Protein AF-A0A956ASU7-F1 (afdb_monomer)

Radius of gyration: 31.37 Å; Cα contacts (8 Å, |Δi|>4): 1327; chains: 1; bounding box: 75×80×74 Å

Solvent-accessible surface area (backbone atoms only — not comparable to full-atom values): 49229 Å² total; per-residue (Å²): 143,85,76,85,70,79,78,50,73,55,35,56,54,28,46,54,52,48,51,56,38,47,53,42,29,50,47,45,50,49,47,43,54,48,40,34,52,47,51,57,44,49,53,45,45,73,74,61,65,43,41,71,58,45,19,73,44,70,32,64,68,49,16,50,52,42,47,53,47,47,55,59,31,40,76,57,51,60,36,68,63,49,51,59,51,39,76,37,56,95,50,45,30,47,48,68,52,41,50,32,38,44,57,64,58,51,50,28,46,38,70,60,69,70,61,86,48,70,65,60,53,49,8,38,46,53,61,48,50,49,10,23,42,44,13,30,33,53,61,53,33,53,38,53,45,45,56,51,51,56,50,31,55,24,26,40,15,12,40,47,56,76,65,48,87,69,52,70,55,73,77,93,56,71,44,6,59,57,48,38,53,52,48,43,56,48,17,57,76,73,36,64,66,59,48,34,68,71,36,43,47,54,7,35,50,54,16,51,29,45,26,66,72,66,73,41,91,37,73,30,39,52,44,27,48,50,57,45,47,43,28,44,41,35,22,62,50,35,50,69,70,24,45,32,32,68,50,41,53,30,26,62,46,13,63,68,36,78,62,53,80,40,71,56,85,75,76,78,78,64,86,89,69,52,51,38,29,75,48,30,73,74,57,35,26,78,89,76,54,61,26,64,52,77,43,33,68,66,54,58,31,24,51,48,33,90,82,44,47,41,48,66,93,72,76,74,65,69,60,57,61,48,77,72,41,68,42,85,53,94,69,86,69,86,85,85,82,84,89,72,67,85,89,80,74,82,80,70,64,76,71,45,34,28,29,41,75,64,89,54,38,36,40,37,38,39,33,30,50,72,79,77,57,49,55,92,76,46,97,66,65,46,45,31,38,39,37,30,38,39,33,31,70,79,76,73,42,74,59,65,59,62,40,42,38,36,37,25,49,91,83,45,78,77,49,74,53,75,39,74,46,49,74,52,97,66,26,38,72,49,78,46,76,51,94,70,60,46,66,32,33,45,32,38,37,48,78,46,101,91,44,66,47,78,45,70,36,63,49,76,46,88,74,76,92,73,80,59,59,69,56,54,52,62,66,42,46,62,55,54,49,47,50,52,26,22,56,49,11,69,35,75,67,12,51,52,52,50,55,56,56,56,63,59,43,71,79,70,66,93,81,81,74,87,82,78,81,88,86,89,88,81,90,84,89,86,88,90,85,90,84,85,90,82,66,75,77,62,68,73,54,68,52,44,40,72,58,13,45,74,51,86,73,66,78,46,49,52,64,66,57,52,52,51,48,51,52,48,52,53,51,50,50,51,51,46,44,70,75,48,63,80,53,87,69,74,84,64,68,47,58,54,50,79,41,64,67,54,35,56,47,54,51,37,78,58,55,44,51,52,51,5,51,54,33,36,52,50,50,51,51,38,36,49,41,12,65,75,40,56,68,89,78,41,64,35,28,50,48,48,64,58,48,45,52,60,46,46,61,58,47,18,37,63,58,8,28,49,58,60,33,33,28,33,49,56,31,51,29,46,41,68,46,48,76,50,94,84,60,96,64,80,58,70,40,71,59,36,76,79,57,77,89,60,75,37,48,57,52,11,47,54,48,41,53,53,48,51,44,42,38,71,64,67,44,27,64,67,40,20,45,49,40,22,50,51,53,50,50,51,42,49,50,28,40,51,23,33,34,49,21,50,63,39,41,29,64,60,22,37,33,36,70,48,52,54,33,8,60,41,12,27,39,12,29,43,48,80,46,49,65,45,61,71,68,43,67,74,46,86,79,48,26,27,32,71,23,53,100,70,16,51,40,29,61,59,67,55,43,67,71,72,64,82,64,41,45,74,51,39,74,64,42,31,41,65,35,17,34,89,79,68,44,59,27,43,27,43,39,51,66,36,61,45,63,82,67,58,88,75,72,57,67,52,61,54,49,46,53,52,52,52,50,51,53,52,51,48,56,56,46,65,43,13,45,65,36,53,39,40,40,85,95,51,81,15,54,54,57,49,48,32,68,74,69,73,48,58,69,59,56,55,52,50,54,62,72,73,104

Foldseek 3Di:
DDDPPPQDPLLVVLVVLLVLLVVLLVVLVVLLLVLLVLVVLLVCCVQPVALVVLCQQQHPVRSVVSVVQCVLLPVAPHSNVSSVQSNDRLQQHQFQQQGAHQLLQLLLVCLQPVDDDPSSVSNNVVLLVVLLAANQLCCRRNQNLNVLLVLLLLLLLLCVLVVNDFAAAADPAQCLQVLSVVLSVVCNPVNSCVCLLQVLSNLCSVQSSCCSNVVDRDPSNLSSVVVSVCCNGHHPLRCLQRHHNSSVSSLVSNLNYPFAKDFAPPDQDDDPDQQLLLQDSNSADPNVVSCPPRPSRNSSSQSSRPVNRIDGPDRCVVVSVRSSHDHDDDDDDDDDDDDDDSPPDDADDFPFWFWDDAFQKIKIKTKGQPPSGPLVPDPQLQKMKIKMWMAGLVVRGTDFAKKKKFKAAPRHTPDIDIDGGDPPDGINMDIDGDDAWHKMKIWMFCQDPVGTDIDITIDTGDSDPDDPVVVVCVVCVVVVSSVVSSVSSPDPVSSVSVVVVVVVNVVPHDDDNPPDDDDDDDDDDDDDDDDDDPDPVVVVLQAAFNRTGRDPDPAQQAVVNLVVVVVCVVVVVVCCCVVPLPDDFDPDKAFPVVPVSVLVLLLDPCNLQVLLVVQLVVLVVLLCCLAVPDLSSGCNLCCVVVNCVVVLLVCCLAANLLCLSNPNLVNLLCCQQCVDVPDDDGGLAPADADDPVQQFQVLQLVVVLVVLLCVQLVVCSRRSNSSSVVSVVSSVQQNCCSHYHPARSCLQGHHNSNQVSLVSRLQYQKDKAFQDLVVQVPDPPQCCQCPDPFFHHQRNRDGNNPDQGRNRHNSNSRSCRRPPVNGMGTIGHHGNNSVSPCPDDDPRSVVSVVSVVLSVSVVSVCSHCQQGPRGPSDDHPQNCCCNVVVDDSSVSSVVVSVD

pLDDT: mean 73.45, std 16.89, range [23.08, 94.31]

Nearest PDB structures (foldseek):
  3km9-assembly2_B  TM=4.597E-01  e=2.325E-01  Homo sapiens
  3hs0-assembly1_F  TM=4.951E-01  e=5.277E-01  Naja kaouthia
  3hrz-assembly1_A  TM=4.924E-01  e=6.547E-01  Naja kaouthia
  3frp-assembly1_A  TM=4.853E-01  e=6.547E-01  Naja kaouthia
  4a5w-assembly1_A  TM=5.123E-01  e=1.925E+00  Homo sapiens

Secondary structure (DSSP, 8-state):
--------HHHHHHHHHHHHHHHHHHHHHHHHHHHHHHHHHHHHHHHT-SHHHHHHHH-HHHHHHHHHHHHHHHTTS-HHHHHHHT-S-TTEEEETTEEEE-HHHHHHHHHHH----HHHHHHHHHHHHHHHHHSS-HHHHT-HHHHHHHHHHHHHHHHHHTT--------SS-THHHHHHHHHHHHHHH-TTHHHHH-HHHHHHHHHHHHHHHSS--HHHHHHHHHHHHHHHT-TTHIIIII-HHHHHHHHHGGG-SS--EE-SSSPPPTT--HHHHH-TT---SSSSTTTTT-----TTTTT-TT--EE-----HHHHHHTT-----------------TTTS--S--SEEEEEEETTEEEEEEEEE-TTS-TTT-SSTTEEEEEEEEEETTTTEE--S-EEEEEEETTEEEEEEEESS-SBTTBEEEEEE-SSSEEEEEEEEEEETTEEEEEEEEEEE-------HHHHHHHHHHHHHHHHHHHHHHSHHHHHHHHHHHHHHTTS-TTSSTTS-------------------GGGSSSSSB-TT--B--------HHHHHHHHHHHHHHHHHHHHHHTTSPPP---EEGGGSHHHHHHHHSTHHHHHHHHHHHHHHHHHHHHHHHS-STT-HHHIIIIIIIHHHHHHHHHHH-THHHHH-HHHHHHHHHHH--TT-----S---BPPPGGGSSSHHHHHHHHHHHHHHHHS-TTT-HHHHHHHHHHHHHHHHHHHHHBSSSHIIIII-HHHHHHHHHGGG-SEEEEESSHHHHHT-SS-HHHH--SSSPPPTT---TTT--SSSS-----HHHHH-TT--EEEEE--TTTTGGG-SS--HHHHHHHHHHHHHHHHHHHHTSTTT---STT---HHHHHHHHH---HHHHHHHHHH-

Sequence (899 aa):
MSGIARRGPRVIRGRVQQVLRRLCQLGVLAFIVWSALTVFWRNYKVAHNHPRLVGLMEGDVWATLYSANEWLLGLTGDSYRASLDTLGLPWAASLFGIGTADPILVLSHLLRTQEATPGLLLALLVPLGLAAGFGKVFCSHLCPMRLAFEFGQWVRGGLLYLGIPVFYLRAPARLGGYVLLGGLIAAAFAGSAIWLFVLPYAGLAAGIFLAITGGAATALLVSAFLLWSVDVLLAPGQFCHAVCPTGWLLEQVGRLKRWRLRKAETPACPTGCVACIRACPYRLSPKDLTHLPACDNCGRCVPACPDGKLARRFALLPLLLIACLPAPAEAHHNKGLPHYGYFENYPQVPTEENVMVDGRWEFGATLFNFQGLDRRTADTPNDVKIYTYVYDLKAEKHYDGPLTFEVRLGGDVITRFERAAPDEEKIYVSRETLPEGGDYELWVFVPTEQGPKPMAVAFSIELADEINWTLITLLAAPVVLLFGLALLGRTKRGRARVAKMRAAAEKAAPALLLALFAAPTRALAQPRLGADCTNPDSLAAELFDAQGRATMIMDGMPPLMFVAGMVAIIVLSFVVIERFGARPVPTWRRNLIKNRKLYVFLRGRWFPAVPQLLMVVALGALVYVGLAGSRVRNVTPVAVWTIWWAGLIVVVAAVGPLFCTVCPWDGLANLMSRLRAFVRVEPISLGLRVPERFRTVYPAIALFALLSWAELGLDTTIDPRQTAYLGLGMAALALCGAFLFDAKAFCTHACPVGRISGLYSNFSPFELRPRNPRACTSCVTEDCLHGNERGYPCPTGISLKTVTDSTQCTLCTECIKSCPRYNVAFNLRPFGADLHKLDKAPLDHAWLAVVLLALTLFHGLSMTTAWENPVPGQQSLLKWMTVTLGTPHVFNFTVAMIA

Structure (mmCIF, N/CA/C/O backbone):
data_AF-A0A956ASU7-F1
#
_entry.id   AF-A0A956ASU7-F1
#
loop_
_atom_site.group_PDB
_atom_site.id
_atom_site.type_symbol
_atom_site.label_atom_id
_atom_site.label_alt_id
_atom_site.label_comp_id
_atom_site.label_asym_id
_atom_site.label_entity_id
_atom_site.label_seq_id
_atom_site.pdbx_PDB_ins_code
_atom_site.Cartn_x
_atom_site.Cartn_y
_atom_site.Cartn_z
_atom_site.occupancy
_atom_site.B_iso_or_equiv
_atom_site.auth_seq_id
_atom_site.auth_comp_id
_atom_site.auth_asym_id
_atom_site.auth_atom_id
_atom_site.pdbx_PDB_model_num
ATOM 1 N N . MET A 1 1 ? -39.325 38.096 17.919 1.00 42.78 1 MET A N 1
ATOM 2 C CA . MET A 1 1 ? -38.346 38.745 17.020 1.00 42.78 1 MET A CA 1
ATOM 3 C C . MET A 1 1 ? -37.317 39.478 17.868 1.00 42.78 1 MET A C 1
ATOM 5 O O . MET A 1 1 ? -37.717 40.402 18.551 1.00 42.78 1 MET A O 1
ATOM 9 N N . SER A 1 2 ? -36.047 39.058 17.865 1.00 34.31 2 SER A N 1
ATOM 10 C CA . SER A 1 2 ? -34.840 39.875 18.135 1.00 34.31 2 SER A CA 1
ATOM 11 C C . SER A 1 2 ? -33.650 38.936 18.373 1.00 34.31 2 SER A C 1
ATOM 13 O O . SER A 1 2 ? -33.788 37.891 18.999 1.00 34.31 2 SER A O 1
ATOM 15 N N . GLY A 1 3 ? -32.484 39.268 17.813 1.00 30.28 3 GLY A N 1
ATOM 16 C CA . GLY A 1 3 ? -31.254 38.490 17.997 1.00 30.28 3 GLY A CA 1
ATOM 17 C C . GLY A 1 3 ? -30.626 37.918 16.725 1.00 30.28 3 GLY A C 1
ATOM 18 O O . GLY A 1 3 ? -29.919 36.914 16.797 1.00 30.28 3 GLY A O 1
ATOM 19 N N . ILE A 1 4 ? -30.806 38.550 15.557 1.00 39.06 4 ILE A N 1
ATOM 20 C CA . ILE A 1 4 ? -29.794 38.445 14.495 1.00 39.06 4 ILE A CA 1
ATOM 21 C C . ILE A 1 4 ? -28.534 39.099 15.068 1.00 39.06 4 ILE A C 1
ATOM 23 O O . ILE A 1 4 ? -28.356 40.313 15.007 1.00 39.06 4 ILE A O 1
ATOM 27 N N . ALA A 1 5 ? -27.697 38.288 15.718 1.00 41.19 5 ALA A N 1
ATOM 28 C CA . ALA A 1 5 ? -26.404 38.698 16.231 1.00 41.19 5 ALA A CA 1
ATOM 29 C C . ALA A 1 5 ? -25.620 39.337 15.078 1.00 41.19 5 ALA A C 1
ATOM 31 O O . ALA A 1 5 ? -25.204 38.641 14.144 1.00 41.19 5 ALA A O 1
ATOM 32 N N . ARG A 1 6 ? -25.449 40.666 15.125 1.00 43.03 6 ARG A N 1
ATOM 33 C CA . ARG A 1 6 ? -24.539 41.404 14.245 1.00 43.03 6 ARG A CA 1
ATOM 34 C C . ARG A 1 6 ? -23.189 40.689 14.325 1.00 43.03 6 ARG A C 1
ATOM 36 O O . ARG A 1 6 ? -22.533 40.705 15.364 1.00 43.03 6 ARG A O 1
ATOM 43 N N . ARG A 1 7 ? -22.803 39.970 13.265 1.00 51.06 7 ARG A N 1
ATOM 44 C CA . ARG A 1 7 ? -21.528 39.241 13.226 1.00 51.06 7 ARG A CA 1
ATOM 45 C C . ARG A 1 7 ? -20.417 40.285 13.288 1.00 51.06 7 ARG A C 1
ATOM 47 O O . ARG A 1 7 ? -20.172 40.960 12.297 1.00 51.06 7 ARG A O 1
ATOM 54 N N . GLY A 1 8 ? -19.777 40.436 14.446 1.00 59.06 8 GLY A N 1
ATOM 55 C CA . GLY A 1 8 ? -18.731 41.440 14.630 1.00 59.06 8 GLY A CA 1
ATOM 56 C C . GLY A 1 8 ? -17.572 41.290 13.623 1.00 59.06 8 GLY A C 1
ATOM 57 O O . GLY A 1 8 ? -17.324 40.183 13.125 1.00 59.06 8 GLY A O 1
ATOM 58 N N . PRO A 1 9 ? -16.804 42.364 13.357 1.00 61.28 9 PRO A N 1
ATOM 59 C CA . PRO A 1 9 ? -15.743 42.406 12.337 1.00 61.28 9 PRO A CA 1
ATOM 60 C C . PRO A 1 9 ? -14.671 41.311 12.499 1.00 61.28 9 PRO A C 1
ATOM 62 O O . PRO A 1 9 ? -14.095 40.835 11.519 1.00 61.28 9 PRO A O 1
ATOM 65 N N . ARG A 1 10 ? -14.448 40.817 13.726 1.00 64.31 10 ARG A N 1
ATOM 66 C CA . ARG A 1 10 ? -13.522 39.704 14.016 1.00 64.31 10 ARG A CA 1
ATOM 67 C C . ARG A 1 10 ? -13.975 38.357 13.433 1.00 64.31 10 ARG A C 1
ATOM 69 O O . ARG A 1 10 ? -13.130 37.568 13.014 1.00 64.31 10 ARG A O 1
ATOM 76 N N . VAL A 1 11 ? -15.283 38.095 13.353 1.00 61.62 11 VAL A N 1
ATOM 77 C CA . VAL A 1 11 ? -15.838 36.851 12.780 1.00 61.62 11 VAL A CA 1
ATOM 78 C C . VAL A 1 11 ? -15.689 36.844 11.257 1.00 61.62 11 VAL A C 1
ATOM 80 O O . VAL A 1 11 ? -15.334 35.816 10.678 1.00 61.62 11 VAL A O 1
ATOM 83 N N . ILE A 1 12 ? -15.907 37.997 10.616 1.00 61.59 12 ILE A N 1
ATOM 84 C CA . ILE A 1 12 ? -15.725 38.188 9.169 1.00 61.59 12 ILE A CA 1
ATOM 85 C C . ILE A 1 12 ? -14.244 38.019 8.807 1.00 61.59 12 ILE A C 1
ATOM 87 O O . ILE A 1 12 ? -13.911 37.178 7.971 1.00 61.59 12 ILE A O 1
ATOM 91 N N . ARG A 1 13 ? -13.342 38.697 9.534 1.00 70.56 13 ARG A N 1
ATOM 92 C CA . ARG A 1 13 ? -11.885 38.550 9.373 1.00 70.56 13 ARG A CA 1
ATOM 93 C C . ARG A 1 13 ? -11.422 37.101 9.566 1.00 70.56 13 ARG A C 1
ATOM 95 O O . ARG A 1 13 ? -10.587 36.615 8.809 1.00 70.56 13 ARG A O 1
ATOM 102 N N . GLY A 1 14 ? -12.007 36.378 10.524 1.00 73.06 14 GLY A N 1
ATOM 103 C CA . GLY A 1 14 ? -11.725 34.958 10.753 1.00 73.06 14 GLY A CA 1
ATOM 104 C C . GLY A 1 14 ? -12.143 34.042 9.596 1.00 73.06 14 GLY A C 1
ATOM 105 O O . GLY A 1 14 ? -11.445 33.070 9.314 1.00 73.06 14 GLY A O 1
ATOM 106 N N . ARG A 1 15 ? -13.249 34.338 8.898 1.00 78.50 15 ARG A N 1
ATOM 107 C CA . ARG A 1 15 ? -13.678 33.573 7.712 1.00 78.50 15 ARG A CA 1
ATOM 108 C C . ARG A 1 15 ? -12.779 33.829 6.510 1.00 78.50 15 ARG A C 1
ATOM 110 O O . ARG A 1 15 ? -12.351 32.862 5.890 1.00 78.50 15 ARG A O 1
ATOM 117 N N . VAL A 1 16 ? -12.439 35.090 6.242 1.00 80.50 16 VAL A N 1
ATOM 118 C CA . VAL A 1 16 ? -11.491 35.460 5.175 1.00 80.50 16 VAL A CA 1
ATOM 119 C C . VAL A 1 16 ? -10.151 34.752 5.384 1.00 80.50 16 VAL A C 1
ATOM 121 O O . VAL A 1 16 ? -9.622 34.137 4.466 1.00 80.50 16 VAL A O 1
ATOM 124 N N . GLN A 1 17 ? -9.652 34.709 6.623 1.00 78.94 17 GLN A N 1
ATOM 125 C CA . GLN A 1 17 ? -8.433 33.965 6.957 1.00 78.94 17 GLN A CA 1
ATOM 126 C C . GLN A 1 17 ? -8.538 32.456 6.686 1.00 78.94 17 GLN A C 1
ATOM 128 O O . GLN A 1 17 ? -7.544 31.841 6.309 1.00 78.94 17 GLN A O 1
ATOM 133 N N . GLN A 1 18 ? -9.712 31.839 6.870 1.00 84.69 18 GLN A N 1
ATOM 134 C CA . GLN A 1 18 ? -9.896 30.434 6.495 1.00 84.69 18 GLN A CA 1
ATOM 135 C C . GLN A 1 18 ? -9.900 30.243 4.978 1.00 84.69 18 GLN A C 1
ATOM 137 O O . GLN A 1 18 ? -9.353 29.246 4.520 1.00 84.69 18 GLN A O 1
ATOM 142 N N . VAL A 1 19 ? -10.472 31.174 4.210 1.00 84.56 19 VAL A N 1
ATOM 143 C CA . VAL A 1 19 ? -10.431 31.130 2.739 1.00 84.56 19 VAL A CA 1
ATOM 144 C C . VAL A 1 19 ? -8.991 31.255 2.247 1.00 84.56 19 VAL A C 1
ATOM 146 O O . VAL A 1 19 ? -8.529 30.375 1.532 1.00 84.56 19 VAL A O 1
ATOM 149 N N . LEU A 1 20 ? -8.239 32.250 2.725 1.00 81.75 20 LEU A N 1
ATOM 150 C CA . LEU A 1 20 ? -6.822 32.424 2.378 1.00 81.75 20 LEU A CA 1
ATOM 151 C C . LEU A 1 20 ? -5.981 31.191 2.727 1.00 81.75 20 LEU A C 1
ATOM 153 O O . LEU A 1 20 ? -5.165 30.740 1.932 1.00 81.75 20 LEU A O 1
ATOM 157 N N . ARG A 1 21 ? -6.221 30.588 3.897 1.00 85.44 21 ARG A N 1
ATOM 158 C CA . ARG A 1 21 ? -5.580 29.325 4.280 1.00 85.44 21 ARG A CA 1
ATOM 159 C C . ARG A 1 21 ? -5.888 28.200 3.286 1.00 85.44 21 ARG A C 1
ATOM 161 O O . ARG A 1 21 ? -5.003 27.406 2.996 1.00 85.44 21 ARG A O 1
ATOM 168 N N . ARG A 1 22 ? -7.128 28.097 2.800 1.00 85.81 22 ARG A N 1
ATOM 169 C CA . ARG A 1 22 ? -7.518 27.082 1.810 1.00 85.81 22 ARG A CA 1
ATOM 170 C C . ARG A 1 22 ? -6.863 27.318 0.462 1.00 85.81 22 ARG A C 1
ATOM 172 O O . ARG A 1 22 ? -6.352 26.361 -0.100 1.00 85.81 22 ARG A O 1
ATOM 179 N N . LEU A 1 23 ? -6.851 28.563 -0.003 1.00 84.62 23 LEU A N 1
ATOM 180 C CA . LEU A 1 23 ? -6.166 28.944 -1.235 1.00 84.62 23 LEU A CA 1
ATOM 181 C C . LEU A 1 23 ? -4.676 28.597 -1.156 1.00 84.62 23 LEU A C 1
ATOM 183 O O . LEU A 1 23 ? -4.155 28.015 -2.091 1.00 84.62 23 LEU A O 1
ATOM 187 N N . CYS A 1 24 ? -4.031 28.825 -0.008 1.00 82.88 24 CYS A N 1
ATOM 188 C CA . CYS A 1 24 ? -2.645 28.411 0.224 1.00 82.88 24 CYS A CA 1
ATOM 189 C C . CYS A 1 24 ? -2.450 26.891 0.091 1.00 82.88 24 CYS A C 1
ATOM 191 O O . CYS A 1 24 ? -1.584 26.445 -0.649 1.00 82.88 24 CYS A O 1
ATOM 193 N N . GLN A 1 25 ? -3.291 26.088 0.752 1.00 85.06 25 GLN A N 1
ATOM 194 C CA . GLN A 1 25 ? -3.197 24.624 0.674 1.00 85.06 25 GLN A CA 1
ATOM 195 C C . GLN A 1 25 ? -3.436 24.089 -0.746 1.00 85.06 25 GLN A C 1
ATOM 197 O O . GLN A 1 25 ? -2.785 23.132 -1.152 1.00 85.06 25 GLN A O 1
ATOM 202 N N . LEU A 1 26 ? -4.385 24.684 -1.475 1.00 86.00 26 LEU A N 1
ATOM 203 C CA . LEU A 1 26 ? -4.662 24.332 -2.868 1.00 86.00 26 LEU A CA 1
ATOM 204 C C . LEU A 1 26 ? -3.528 24.778 -3.791 1.00 86.00 26 LEU A C 1
ATOM 206 O O . LEU A 1 26 ? -3.154 24.017 -4.671 1.00 86.00 26 LEU A O 1
ATOM 210 N N . GLY A 1 27 ? -2.943 25.951 -3.543 1.00 84.25 27 GLY A N 1
ATOM 211 C CA . GLY A 1 27 ? -1.771 26.447 -4.258 1.00 84.25 27 GLY A CA 1
ATOM 212 C C . GLY A 1 27 ? -0.559 25.533 -4.094 1.00 84.25 27 GLY A C 1
ATOM 213 O O . GLY A 1 27 ? 0.079 25.212 -5.083 1.00 84.25 27 GLY A O 1
ATOM 214 N N . VAL A 1 28 ? -0.288 25.020 -2.885 1.00 83.19 28 VAL A N 1
ATOM 215 C CA . VAL A 1 28 ? 0.797 24.037 -2.685 1.00 83.19 28 VAL A CA 1
ATOM 216 C C . VAL A 1 28 ? 0.532 22.737 -3.444 1.00 83.19 28 VAL A C 1
ATOM 218 O O . VAL A 1 28 ? 1.451 22.181 -4.035 1.00 83.19 28 VAL A O 1
ATOM 221 N N . LEU A 1 29 ? -0.709 22.241 -3.449 1.00 84.25 29 LEU A N 1
ATOM 222 C CA . LEU A 1 29 ? -1.049 21.047 -4.225 1.00 84.25 29 LEU A CA 1
ATOM 223 C C . LEU A 1 29 ? -0.899 21.293 -5.733 1.00 84.25 29 LEU A C 1
ATOM 225 O O . LEU A 1 29 ? -0.358 20.443 -6.429 1.00 84.25 29 LEU A O 1
ATOM 229 N N . ALA A 1 30 ? -1.336 22.458 -6.216 1.00 84.38 30 ALA A N 1
ATOM 230 C CA . ALA A 1 30 ? -1.159 22.866 -7.604 1.00 84.38 30 ALA A CA 1
ATOM 231 C C . ALA A 1 30 ? 0.326 22.987 -7.967 1.00 84.38 30 ALA A C 1
ATOM 233 O O . ALA A 1 30 ? 0.709 22.516 -9.026 1.00 84.38 30 ALA A O 1
ATOM 234 N N . PHE A 1 31 ? 1.161 23.523 -7.073 1.00 80.56 31 PHE A N 1
ATOM 235 C CA . PHE A 1 31 ? 2.611 23.586 -7.258 1.00 80.56 31 PHE A CA 1
ATOM 236 C C . PHE A 1 31 ? 3.243 22.193 -7.362 1.00 80.56 31 PHE A C 1
ATOM 238 O O . PHE A 1 31 ? 4.059 21.987 -8.243 1.00 80.56 31 PHE A O 1
ATOM 245 N N . ILE A 1 32 ? 2.846 21.227 -6.518 1.00 79.81 32 ILE A N 1
ATOM 246 C CA . ILE A 1 32 ? 3.340 19.834 -6.600 1.00 79.81 32 ILE A CA 1
ATOM 247 C C . ILE A 1 32 ? 3.023 19.213 -7.965 1.00 79.81 32 ILE A C 1
ATOM 249 O O . ILE A 1 32 ? 3.853 18.523 -8.545 1.00 79.81 32 ILE A O 1
ATOM 253 N N . VAL A 1 33 ? 1.802 19.427 -8.458 1.00 83.31 33 VAL A N 1
ATOM 254 C CA . VAL A 1 33 ? 1.379 18.910 -9.766 1.00 83.31 33 VAL A CA 1
ATOM 255 C C . VAL A 1 33 ? 2.121 19.637 -10.884 1.00 83.31 33 VAL A C 1
ATOM 257 O O . VAL A 1 33 ? 2.637 19.001 -11.794 1.00 83.31 33 VAL A O 1
ATOM 260 N N . TRP A 1 34 ? 2.209 20.962 -10.797 1.00 83.25 34 TRP A N 1
ATOM 261 C CA . TRP A 1 34 ? 2.906 21.795 -11.766 1.00 83.25 34 TRP A CA 1
ATOM 262 C C . TRP A 1 34 ? 4.396 21.452 -11.860 1.00 83.25 34 TRP A C 1
ATOM 264 O O . TRP A 1 34 ? 4.884 21.274 -12.967 1.00 83.25 34 TRP A O 1
ATOM 274 N N . SER A 1 35 ? 5.105 21.265 -10.742 1.00 76.12 35 SER A N 1
ATOM 275 C CA . SER A 1 35 ? 6.530 20.910 -10.762 1.00 76.12 35 SER A CA 1
ATOM 276 C C . SER A 1 35 ? 6.786 19.542 -11.399 1.00 76.12 35 SER A C 1
ATOM 278 O O . SER A 1 35 ? 7.772 19.378 -12.114 1.00 76.12 35 SER A O 1
ATOM 280 N N . ALA A 1 36 ? 5.872 18.583 -11.220 1.00 76.62 36 ALA A N 1
ATOM 281 C CA . ALA A 1 36 ? 5.915 17.309 -11.936 1.00 76.62 36 ALA A CA 1
ATOM 282 C C . ALA A 1 36 ? 5.682 17.492 -13.446 1.00 76.62 36 ALA A C 1
ATOM 284 O O . ALA A 1 36 ? 6.406 16.920 -14.256 1.00 76.62 36 ALA A O 1
ATOM 285 N N . LEU A 1 37 ? 4.723 18.337 -13.840 1.00 77.56 37 LEU A N 1
ATOM 286 C CA . LEU A 1 37 ? 4.455 18.647 -15.250 1.00 77.56 37 LEU A CA 1
ATOM 287 C C . LEU A 1 37 ? 5.602 19.415 -15.926 1.00 77.56 37 LEU A C 1
ATOM 289 O O . LEU A 1 37 ? 5.854 19.228 -17.115 1.00 77.56 37 LEU A O 1
ATOM 293 N N . THR A 1 38 ? 6.340 20.233 -15.174 1.00 76.50 38 THR A N 1
ATOM 294 C CA . THR A 1 38 ? 7.520 20.955 -15.669 1.00 76.50 38 THR A CA 1
ATOM 295 C C . THR A 1 38 ? 8.628 20.008 -16.136 1.00 76.50 38 THR A C 1
ATOM 297 O O . THR A 1 38 ? 9.420 20.393 -16.991 1.00 76.50 38 THR A O 1
ATOM 300 N N . VAL A 1 39 ? 8.663 18.755 -15.664 1.00 72.44 39 VAL A N 1
ATOM 301 C CA . VAL A 1 39 ? 9.579 17.731 -16.196 1.00 72.44 39 VAL A CA 1
ATOM 302 C C . VAL A 1 39 ? 9.290 17.453 -17.671 1.00 72.44 39 VAL A C 1
ATOM 304 O O . VAL A 1 39 ? 10.213 17.496 -18.480 1.00 72.44 39 VAL A O 1
ATOM 307 N N . PHE A 1 40 ? 8.021 17.260 -18.043 1.00 71.88 40 PHE A N 1
ATOM 308 C CA . PHE A 1 40 ? 7.629 17.070 -19.444 1.00 71.88 40 PHE A CA 1
ATOM 309 C C . PHE A 1 40 ? 7.945 18.303 -20.285 1.00 71.88 40 PHE A C 1
ATOM 311 O O . PHE A 1 40 ? 8.525 18.187 -21.360 1.00 71.88 40 PHE A O 1
ATOM 318 N N . TRP A 1 41 ? 7.642 19.498 -19.766 1.00 82.75 41 TRP A N 1
ATOM 319 C CA . TRP A 1 41 ? 8.031 20.736 -20.438 1.00 82.75 41 TRP A CA 1
ATOM 320 C C . TRP A 1 41 ? 9.543 20.818 -20.654 1.00 82.75 41 TRP A C 1
ATOM 322 O O . TRP A 1 41 ? 9.955 21.185 -21.744 1.00 82.75 41 TRP A O 1
ATOM 332 N N . ARG A 1 42 ? 10.374 20.459 -19.665 1.00 75.94 42 ARG A N 1
ATOM 333 C CA . ARG A 1 42 ? 11.838 20.507 -19.789 1.00 75.94 42 ARG A CA 1
ATOM 334 C C . ARG A 1 42 ? 12.326 19.531 -20.850 1.00 75.94 42 ARG A C 1
ATOM 336 O O . ARG A 1 42 ? 13.170 19.909 -21.655 1.00 75.94 42 ARG A O 1
ATOM 343 N N . ASN A 1 43 ? 11.758 18.329 -20.889 1.00 70.44 43 ASN A N 1
ATOM 344 C CA . ASN A 1 43 ? 12.055 17.358 -21.937 1.00 70.44 43 ASN A CA 1
ATOM 345 C C . ASN A 1 43 ? 11.731 17.952 -23.317 1.00 70.44 43 ASN A C 1
ATOM 347 O O . ASN A 1 43 ? 12.595 17.967 -24.185 1.00 70.44 43 ASN A O 1
ATOM 351 N N . TYR A 1 44 ? 10.556 18.568 -23.490 1.00 71.56 44 TYR A N 1
ATOM 352 C CA . TYR A 1 44 ? 10.195 19.245 -24.741 1.00 71.56 44 TYR A CA 1
ATOM 353 C C . TYR A 1 44 ? 11.014 20.509 -25.034 1.00 71.56 44 TYR A C 1
ATOM 355 O O . TYR A 1 44 ? 11.263 20.831 -26.196 1.00 71.56 44 TYR A O 1
ATOM 363 N N . LYS A 1 45 ? 11.443 21.239 -24.002 1.00 75.75 45 LYS A N 1
ATOM 364 C CA . LYS A 1 45 ? 12.265 22.448 -24.117 1.00 75.75 45 LYS A CA 1
ATOM 365 C C . LYS A 1 45 ? 13.645 22.100 -24.647 1.00 75.75 45 LYS A C 1
ATOM 367 O O . LYS A 1 45 ? 14.144 22.801 -25.517 1.00 75.75 45 LYS A O 1
ATOM 372 N N . VAL A 1 46 ? 14.227 21.020 -24.131 1.00 65.88 46 VAL A N 1
ATOM 373 C CA . VAL A 1 46 ? 15.508 20.483 -24.591 1.00 65.88 46 VAL A CA 1
ATOM 374 C C . VAL A 1 46 ? 15.359 19.853 -25.977 1.00 65.88 46 VAL A C 1
ATOM 376 O O . VAL A 1 46 ? 16.191 20.112 -26.837 1.00 65.88 46 VAL A O 1
ATOM 379 N N . ALA A 1 47 ? 14.289 19.089 -26.217 1.00 53.25 47 ALA A N 1
ATOM 380 C CA . ALA A 1 47 ? 14.115 18.335 -27.458 1.00 53.25 47 ALA A CA 1
ATOM 381 C C . ALA A 1 47 ? 13.672 19.184 -28.665 1.00 53.25 47 ALA A C 1
ATOM 383 O O . ALA A 1 47 ? 14.135 18.956 -29.779 1.00 53.25 47 ALA A O 1
ATOM 384 N N . HIS A 1 48 ? 12.774 20.158 -28.478 1.00 65.56 48 HIS A N 1
ATOM 385 C CA . HIS A 1 48 ? 12.153 20.901 -29.588 1.00 65.56 48 HIS A CA 1
ATOM 386 C C . HIS A 1 48 ? 12.257 22.415 -29.452 1.00 65.56 48 HIS A C 1
ATOM 388 O O . HIS A 1 48 ? 12.241 23.121 -30.458 1.00 65.56 48 HIS A O 1
ATOM 394 N N . ASN A 1 49 ? 12.303 22.924 -28.217 1.00 76.75 49 ASN A N 1
ATOM 395 C CA . ASN A 1 49 ? 12.399 24.351 -27.895 1.00 76.75 49 ASN A CA 1
ATOM 396 C C . ASN A 1 49 ? 11.362 25.250 -28.615 1.00 76.75 49 ASN A C 1
ATOM 398 O O . ASN A 1 49 ? 11.578 26.452 -28.775 1.00 76.75 49 ASN A O 1
ATOM 402 N N . HIS A 1 50 ? 10.232 24.694 -29.074 1.00 76.69 50 HIS A N 1
ATOM 403 C CA . HIS A 1 50 ? 9.228 25.436 -29.835 1.00 76.69 50 HIS A CA 1
ATOM 404 C C . HIS A 1 50 ? 7.813 24.839 -29.673 1.00 76.69 50 HIS A C 1
ATOM 406 O O . HIS A 1 50 ? 7.607 23.660 -29.971 1.00 76.69 50 HIS A O 1
ATOM 412 N N . PRO A 1 51 ? 6.793 25.636 -29.293 1.00 74.38 51 PRO A N 1
ATOM 413 C CA . PRO A 1 51 ? 5.447 25.133 -28.990 1.00 74.38 51 PRO A CA 1
ATOM 414 C C . PRO A 1 51 ? 4.738 24.489 -30.183 1.00 74.38 51 PRO A C 1
ATOM 416 O O . PRO A 1 51 ? 4.002 23.525 -30.010 1.00 74.38 51 PRO A O 1
ATOM 419 N N . ARG A 1 52 ? 4.980 24.984 -31.406 1.00 70.12 52 ARG A N 1
ATOM 420 C CA . ARG A 1 52 ? 4.416 24.388 -32.632 1.00 70.12 52 ARG A CA 1
ATOM 421 C C . ARG A 1 52 ? 4.866 22.939 -32.840 1.00 70.12 52 ARG A C 1
ATOM 423 O O . ARG A 1 52 ? 4.070 22.135 -33.298 1.00 70.12 52 ARG A O 1
ATOM 430 N N . LEU A 1 53 ? 6.118 22.617 -32.509 1.00 65.62 53 LEU A N 1
ATOM 431 C CA . LEU A 1 53 ? 6.655 21.264 -32.670 1.00 65.62 53 LEU A CA 1
ATOM 432 C C . LEU A 1 53 ? 6.052 20.317 -31.628 1.00 65.62 53 LEU A C 1
ATOM 434 O O . LEU A 1 53 ? 5.627 19.225 -31.975 1.00 65.62 53 LEU A O 1
ATOM 438 N N . VAL A 1 54 ? 5.901 20.782 -30.384 1.00 67.56 54 VAL A N 1
ATOM 439 C CA . VAL A 1 54 ? 5.182 20.041 -29.333 1.00 67.56 54 VAL A CA 1
ATOM 440 C C . VAL A 1 54 ? 3.728 19.780 -29.739 1.00 67.56 54 VAL A C 1
ATOM 442 O O . VAL A 1 54 ? 3.226 18.679 -29.551 1.00 67.56 54 VAL A O 1
ATOM 445 N N . GLY A 1 55 ? 3.068 20.768 -30.351 1.00 67.25 55 GLY A N 1
ATOM 446 C CA . GLY A 1 55 ? 1.700 20.627 -30.853 1.00 67.25 55 GLY A CA 1
ATOM 447 C C . GLY A 1 55 ? 1.530 19.611 -31.970 1.00 67.25 55 GLY A C 1
ATOM 448 O O . GLY A 1 55 ? 0.510 18.938 -32.016 1.00 67.25 55 GLY A O 1
ATOM 449 N N . LEU A 1 56 ? 2.527 19.473 -32.844 1.00 63.53 56 LEU A N 1
ATOM 450 C CA . LEU A 1 56 ? 2.497 18.474 -33.912 1.00 63.53 56 LEU A CA 1
ATOM 451 C C . LEU A 1 56 ? 2.648 17.041 -33.384 1.00 63.53 56 LEU A C 1
ATOM 453 O O . LEU A 1 56 ? 2.112 16.131 -33.998 1.00 63.53 56 LEU A O 1
ATOM 457 N N . MET A 1 57 ? 3.349 16.841 -32.266 1.00 54.09 57 MET A N 1
ATOM 458 C CA . MET A 1 57 ? 3.568 15.506 -31.695 1.00 54.09 57 MET A CA 1
ATOM 459 C C . MET A 1 57 ? 2.464 15.074 -30.728 1.00 54.09 57 MET A C 1
ATOM 461 O O . MET A 1 57 ? 1.986 13.950 -30.790 1.00 54.09 57 MET A O 1
ATOM 465 N N . GLU A 1 58 ? 2.075 15.971 -29.822 1.00 67.12 58 GLU A N 1
ATOM 466 C CA . GLU A 1 58 ? 1.216 15.663 -28.669 1.00 67.12 58 GLU A CA 1
ATOM 467 C C . GLU A 1 58 ? -0.159 16.353 -28.761 1.00 67.12 58 GLU A C 1
ATOM 469 O O . GLU A 1 58 ? -1.051 16.145 -27.936 1.00 67.12 58 GLU A O 1
ATOM 474 N N . GLY A 1 59 ? -0.353 17.203 -29.772 1.00 76.12 59 GLY A N 1
ATOM 475 C CA . GLY A 1 59 ? -1.584 17.948 -30.012 1.00 76.12 59 GLY A CA 1
ATOM 476 C C . GLY A 1 59 ? -1.618 19.353 -29.396 1.00 76.12 59 GLY A C 1
ATOM 477 O O . GLY A 1 59 ? -0.804 19.754 -28.556 1.00 76.12 59 GLY A O 1
ATOM 478 N N . ASP A 1 60 ? -2.630 20.123 -29.798 1.00 79.12 60 ASP A N 1
ATOM 479 C CA . ASP A 1 60 ? -2.763 21.556 -29.487 1.00 79.12 60 ASP A CA 1
ATOM 480 C C . ASP A 1 60 ? -2.831 21.874 -27.985 1.00 79.12 60 ASP A C 1
ATOM 482 O O . ASP A 1 60 ? -2.393 22.938 -27.529 1.00 79.12 60 ASP A O 1
ATOM 486 N N . VAL A 1 61 ? -3.368 20.946 -27.187 1.00 79.50 61 VAL A N 1
ATOM 487 C CA . VAL A 1 61 ? -3.449 21.102 -25.729 1.00 79.50 61 VAL A CA 1
ATOM 488 C C . VAL A 1 61 ? -2.047 21.170 -25.131 1.00 79.50 61 VAL A C 1
ATOM 490 O O . VAL A 1 61 ? -1.761 22.071 -24.340 1.00 79.50 61 VAL A O 1
ATOM 493 N N . TRP A 1 62 ? -1.149 20.277 -25.546 1.00 78.62 62 TRP A N 1
ATOM 494 C CA . TRP A 1 62 ? 0.228 20.258 -25.066 1.00 78.62 62 TRP A CA 1
ATOM 495 C C . TRP A 1 62 ? 1.043 21.440 -25.586 1.00 78.62 62 TRP A C 1
ATOM 497 O O . TRP A 1 62 ? 1.813 22.010 -24.815 1.00 78.62 62 TRP A O 1
ATOM 507 N N . ALA A 1 63 ? 0.807 21.906 -26.818 1.00 78.31 63 ALA A N 1
ATOM 508 C CA . ALA A 1 63 ? 1.390 23.158 -27.319 1.00 78.31 63 ALA A CA 1
ATOM 509 C C . ALA A 1 63 ? 1.011 24.367 -26.447 1.00 78.31 63 ALA A C 1
ATOM 511 O O . ALA A 1 63 ? 1.846 25.223 -26.125 1.00 78.31 63 ALA A O 1
ATOM 512 N N . THR A 1 64 ? -0.259 24.420 -26.039 1.00 87.00 64 THR A N 1
ATOM 513 C CA . THR A 1 64 ? -0.795 25.486 -25.187 1.00 87.00 64 THR A CA 1
ATOM 514 C C . THR A 1 64 ? -0.197 25.412 -23.785 1.00 87.00 64 THR A C 1
ATOM 516 O O . THR A 1 64 ? 0.260 26.426 -23.257 1.00 87.00 64 THR A O 1
ATOM 519 N N . LEU A 1 65 ? -0.145 24.214 -23.191 1.00 83.06 65 LEU A N 1
ATOM 520 C CA . LEU A 1 65 ? 0.476 23.989 -21.884 1.00 83.06 65 LEU A CA 1
ATOM 521 C C . LEU A 1 65 ? 1.968 24.327 -21.903 1.00 83.06 65 LEU A C 1
ATOM 523 O O . LEU A 1 65 ? 2.451 24.990 -20.986 1.00 83.06 65 LEU A O 1
ATOM 527 N N . TYR A 1 66 ? 2.679 23.934 -22.962 1.00 84.88 66 TYR A N 1
ATOM 528 C CA . TYR A 1 66 ? 4.087 24.259 -23.145 1.00 84.88 66 TYR A CA 1
ATOM 529 C C . TYR A 1 66 ? 4.305 25.774 -23.190 1.00 84.88 66 TYR A C 1
ATOM 531 O O . TYR A 1 66 ? 5.138 26.297 -22.452 1.00 84.88 66 TYR A O 1
ATOM 539 N N . SER A 1 67 ? 3.517 26.488 -24.001 1.00 86.75 67 SER A N 1
ATOM 540 C CA . SER A 1 67 ? 3.604 27.949 -24.135 1.00 86.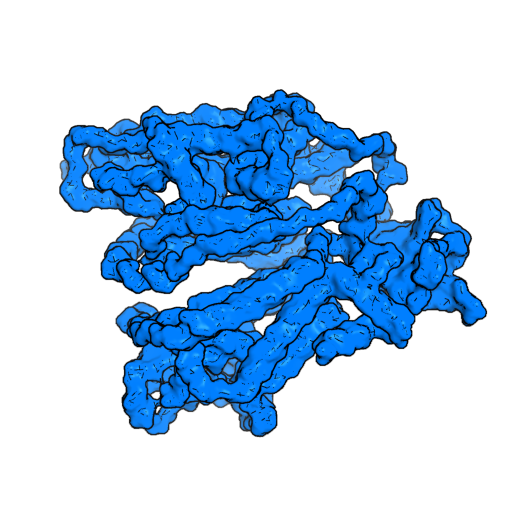75 67 SER A CA 1
ATOM 541 C C . SER A 1 67 ? 3.281 28.667 -22.826 1.00 86.75 67 SER A C 1
ATOM 543 O O . SER A 1 67 ? 3.968 29.612 -22.445 1.00 86.75 67 SER A O 1
ATOM 545 N N . ALA A 1 68 ? 2.250 28.209 -22.111 1.00 85.81 68 ALA A N 1
ATOM 546 C CA . ALA A 1 68 ? 1.873 28.773 -20.821 1.00 85.81 68 ALA A CA 1
ATOM 547 C C . ALA A 1 68 ? 2.971 28.564 -19.767 1.00 85.81 68 ALA A C 1
ATOM 549 O O . ALA A 1 68 ? 3.235 29.471 -18.976 1.00 85.81 68 ALA A O 1
ATOM 550 N N . ASN A 1 69 ? 3.623 27.396 -19.763 1.00 85.19 69 ASN A N 1
ATOM 551 C CA . ASN A 1 69 ? 4.702 27.103 -18.826 1.00 85.19 69 ASN A CA 1
ATOM 552 C C . ASN A 1 69 ? 5.985 27.878 -19.154 1.00 85.19 69 ASN A C 1
ATOM 554 O O . ASN A 1 69 ? 6.609 28.429 -18.253 1.00 85.19 69 ASN A O 1
ATOM 558 N N . GLU A 1 70 ? 6.332 27.982 -20.439 1.00 84.81 70 GLU A N 1
ATOM 559 C CA . GLU A 1 70 ? 7.425 28.829 -20.929 1.00 84.81 70 GLU A CA 1
ATOM 560 C C . GLU A 1 70 ? 7.224 30.284 -20.488 1.00 84.81 70 GLU A C 1
ATOM 562 O O . GLU A 1 70 ? 8.126 30.888 -19.917 1.00 84.81 70 GLU A O 1
ATOM 567 N N . TRP A 1 71 ? 6.020 30.830 -20.690 1.00 84.94 71 TRP A N 1
ATOM 568 C CA . TRP A 1 71 ? 5.686 32.187 -20.264 1.00 84.94 71 TRP A CA 1
ATOM 569 C C . TRP A 1 71 ? 5.811 32.362 -18.747 1.00 84.94 71 TRP A C 1
ATOM 571 O O . TRP A 1 71 ? 6.391 33.343 -18.287 1.00 84.94 71 TRP A O 1
ATOM 581 N N . LEU A 1 72 ? 5.298 31.404 -17.967 1.00 80.94 72 LEU A N 1
ATOM 582 C CA . LEU A 1 72 ? 5.331 31.449 -16.506 1.00 80.94 72 LEU A CA 1
ATOM 583 C C . LEU A 1 72 ? 6.765 31.403 -15.957 1.00 80.94 72 LEU A C 1
ATOM 585 O O . LEU A 1 72 ? 7.101 32.193 -15.077 1.00 80.94 72 LEU A O 1
ATOM 589 N N . LEU A 1 73 ? 7.604 30.497 -16.467 1.00 79.56 73 LEU A N 1
ATOM 590 C CA . LEU A 1 73 ? 9.009 30.370 -16.064 1.00 79.56 73 LEU A CA 1
ATOM 591 C C . LEU A 1 73 ? 9.833 31.585 -16.523 1.00 79.56 73 LEU A C 1
ATOM 593 O O . LEU A 1 73 ? 10.663 32.093 -15.762 1.00 79.56 73 LEU A O 1
ATOM 597 N N . GLY A 1 74 ? 9.522 32.119 -17.708 1.00 76.69 74 GLY A N 1
ATOM 598 C CA . GLY A 1 74 ? 10.128 33.328 -18.265 1.00 76.69 74 GLY A CA 1
ATOM 599 C C . GLY A 1 74 ? 9.898 34.595 -17.432 1.00 76.69 74 GLY A C 1
ATOM 600 O O . GLY A 1 74 ? 10.687 35.535 -17.523 1.00 76.69 74 GLY A O 1
ATOM 601 N N . LEU A 1 75 ? 8.892 34.623 -16.541 1.00 76.12 75 LEU A N 1
ATOM 602 C CA . LEU A 1 75 ? 8.699 35.730 -15.586 1.00 76.12 75 LEU A CA 1
ATOM 603 C C . LEU A 1 75 ? 9.893 35.923 -14.638 1.00 76.12 75 LEU A C 1
ATOM 605 O O . LEU A 1 75 ? 9.999 36.969 -13.999 1.00 76.12 75 LEU A O 1
ATOM 609 N N . THR A 1 76 ? 10.767 34.921 -14.516 1.00 64.12 76 THR A N 1
ATOM 610 C CA . THR A 1 76 ? 11.869 34.896 -13.541 1.00 64.12 76 THR A CA 1
ATOM 611 C C . THR A 1 76 ? 13.265 34.849 -14.150 1.00 64.12 76 THR A C 1
ATOM 613 O O . THR A 1 76 ? 14.250 34.718 -13.425 1.00 64.12 76 THR A O 1
ATOM 616 N N . GLY A 1 77 ? 13.360 35.022 -15.470 1.00 70.31 77 GLY A N 1
ATOM 617 C CA . GLY A 1 77 ? 14.612 34.997 -16.217 1.00 70.31 77 GLY A CA 1
ATOM 618 C C . GLY A 1 77 ? 14.610 33.887 -17.260 1.00 70.31 77 GLY A C 1
ATOM 619 O O . GLY A 1 77 ? 13.630 33.701 -17.974 1.00 70.31 77 GLY A O 1
ATOM 620 N N . ASP A 1 78 ? 15.721 33.163 -17.365 1.00 80.19 78 ASP A N 1
ATOM 621 C CA . ASP A 1 78 ? 15.838 32.033 -18.282 1.00 80.19 78 ASP A CA 1
ATOM 622 C C . ASP A 1 78 ? 14.911 30.885 -17.844 1.00 80.19 78 ASP A C 1
ATOM 624 O O . ASP A 1 78 ? 15.085 30.313 -16.763 1.00 80.19 78 ASP A O 1
ATOM 628 N N . SER A 1 79 ? 13.928 30.549 -18.688 1.00 79.38 79 SER A N 1
ATOM 629 C CA . SER A 1 79 ? 12.908 29.540 -18.385 1.00 79.38 79 SER A CA 1
ATOM 630 C C . SER A 1 79 ? 13.511 28.175 -18.044 1.00 79.38 79 SER A C 1
ATOM 632 O O . SER A 1 79 ? 12.980 27.455 -17.197 1.00 79.38 79 SER A O 1
ATOM 634 N N . TYR A 1 80 ? 14.623 27.801 -18.688 1.00 77.75 80 TYR A N 1
ATOM 635 C CA . TYR A 1 80 ? 15.274 26.516 -18.458 1.00 77.75 80 TYR A CA 1
ATOM 636 C C . TYR A 1 80 ? 15.955 26.493 -17.087 1.00 77.75 80 TYR A C 1
ATOM 638 O O . TYR A 1 80 ? 15.711 25.567 -16.313 1.00 77.75 80 TYR A O 1
ATOM 646 N N . ARG A 1 81 ? 16.709 27.536 -16.722 1.00 72.00 81 ARG A N 1
ATOM 647 C CA . ARG A 1 81 ? 17.308 27.658 -15.377 1.00 72.00 81 ARG A CA 1
ATOM 648 C C . ARG A 1 81 ? 16.248 27.728 -14.276 1.00 72.00 81 ARG A C 1
ATOM 650 O O . ARG A 1 81 ? 16.346 26.992 -13.300 1.00 72.00 81 ARG A O 1
ATOM 657 N N . ALA A 1 82 ? 15.182 28.501 -14.478 1.00 70.94 82 ALA A N 1
ATOM 658 C CA . ALA A 1 82 ? 14.055 28.562 -13.543 1.00 70.94 82 ALA A CA 1
ATOM 659 C C . ALA A 1 82 ? 13.371 27.189 -13.352 1.00 70.94 82 ALA A C 1
ATOM 661 O O . ALA A 1 82 ? 12.895 26.858 -12.260 1.00 70.94 82 ALA A O 1
ATOM 662 N N . SER A 1 83 ? 13.353 26.350 -14.395 1.00 72.44 83 SER A N 1
ATOM 663 C CA . SER A 1 83 ? 12.850 24.973 -14.302 1.00 72.44 83 SER A CA 1
ATOM 664 C C . SER A 1 83 ? 13.752 24.049 -13.469 1.00 72.44 83 SER A C 1
ATOM 666 O O . SER A 1 83 ? 13.262 23.092 -12.868 1.00 72.44 83 SER A O 1
ATOM 668 N N . LEU A 1 84 ? 15.061 24.329 -13.409 1.00 66.19 84 LEU A N 1
ATOM 669 C CA . LEU A 1 84 ? 16.016 23.584 -12.583 1.00 66.19 84 LEU A CA 1
ATOM 670 C C . LEU A 1 84 ? 15.879 23.970 -11.103 1.00 66.19 84 LEU A C 1
ATOM 672 O O . LEU A 1 84 ? 15.902 23.110 -10.227 1.00 66.19 84 LEU A O 1
ATOM 676 N N . ASP A 1 85 ? 15.599 25.239 -10.817 1.00 62.16 85 ASP A N 1
ATOM 677 C CA . ASP A 1 85 ? 15.357 25.719 -9.448 1.00 62.16 85 ASP A CA 1
ATOM 678 C C . ASP A 1 85 ? 14.041 25.194 -8.840 1.00 62.16 85 ASP A C 1
ATOM 680 O O . ASP A 1 85 ? 13.818 25.263 -7.626 1.00 62.16 85 ASP A O 1
ATOM 684 N N . THR A 1 86 ? 13.173 24.630 -9.686 1.00 58.38 86 THR A N 1
ATOM 685 C CA . THR A 1 86 ? 11.874 24.041 -9.335 1.00 58.38 86 THR A CA 1
ATOM 686 C C . THR A 1 86 ? 11.852 22.509 -9.439 1.00 58.38 86 THR A C 1
ATOM 688 O O . THR A 1 86 ? 10.779 21.907 -9.394 1.00 58.38 86 THR A O 1
ATOM 691 N N . LEU A 1 87 ? 13.027 21.858 -9.475 1.00 52.41 87 LEU A N 1
ATOM 692 C CA . LEU A 1 87 ? 13.218 20.395 -9.573 1.00 52.41 87 LEU A CA 1
ATOM 693 C C . LEU A 1 87 ? 12.673 19.562 -8.397 1.00 52.41 87 LEU A C 1
ATOM 695 O O . LEU A 1 87 ? 12.856 18.346 -8.359 1.00 52.41 87 LEU A O 1
ATOM 699 N N . GLY A 1 88 ? 12.014 20.186 -7.425 1.00 52.72 88 GLY A N 1
ATOM 700 C CA . GLY A 1 88 ? 11.691 19.558 -6.158 1.00 52.72 88 GLY A CA 1
ATOM 701 C C . GLY A 1 88 ? 10.235 19.654 -5.737 1.00 52.72 88 GLY A C 1
ATOM 702 O O . GLY A 1 88 ? 9.432 20.486 -6.162 1.00 52.72 88 GLY A O 1
ATOM 703 N N . LEU A 1 89 ? 9.918 18.782 -4.787 1.00 57.59 89 LEU A N 1
ATOM 704 C CA . LEU A 1 89 ? 8.761 18.901 -3.915 1.00 57.59 89 LEU A CA 1
ATOM 705 C C . LEU A 1 89 ? 8.811 20.274 -3.193 1.00 57.59 89 LEU A C 1
ATOM 707 O O . LEU A 1 89 ? 9.905 20.789 -2.979 1.00 57.59 89 LEU A O 1
ATOM 711 N N . PRO A 1 90 ? 7.689 20.861 -2.723 1.00 54.06 90 PRO A N 1
ATOM 712 C CA . PRO A 1 90 ? 7.646 22.196 -2.088 1.00 54.06 90 PRO A CA 1
ATOM 713 C C . PRO A 1 90 ? 8.555 22.417 -0.860 1.00 54.06 90 PRO A C 1
ATOM 715 O O . PRO A 1 90 ? 8.524 23.477 -0.242 1.00 54.06 90 PRO A O 1
ATOM 718 N N . TRP A 1 91 ? 9.275 21.386 -0.433 1.00 64.06 91 TRP A N 1
ATOM 719 C CA . TRP A 1 91 ? 10.183 21.328 0.712 1.00 64.06 91 TRP A CA 1
ATOM 720 C C . TRP A 1 91 ? 11.601 20.910 0.303 1.00 64.06 91 TRP A C 1
ATOM 722 O O . TRP A 1 91 ? 12.354 20.428 1.142 1.00 64.06 91 TRP A O 1
ATOM 732 N N . ALA A 1 92 ? 11.922 21.032 -0.981 1.00 59.25 92 ALA A N 1
ATOM 733 C CA . ALA A 1 92 ? 13.248 20.933 -1.574 1.00 59.25 92 ALA A CA 1
ATOM 734 C C . ALA A 1 92 ? 13.298 21.941 -2.736 1.00 59.25 92 ALA A C 1
ATOM 736 O O . ALA A 1 92 ? 13.450 21.566 -3.893 1.00 59.25 92 ALA A O 1
ATOM 737 N N . ALA A 1 93 ? 13.044 23.214 -2.427 1.00 60.41 93 ALA A N 1
ATOM 738 C CA . ALA A 1 93 ? 12.934 24.290 -3.411 1.00 60.41 93 ALA A CA 1
ATOM 739 C C . ALA A 1 93 ? 13.766 25.500 -2.977 1.00 60.41 93 ALA A C 1
ATOM 741 O O . ALA A 1 93 ? 13.890 25.773 -1.776 1.00 60.41 93 ALA A O 1
ATOM 742 N N . SER A 1 94 ? 14.312 26.228 -3.950 1.00 57.22 94 SER A N 1
ATOM 743 C CA . SER A 1 94 ? 15.000 27.499 -3.718 1.00 57.22 94 SER A CA 1
ATOM 744 C C . SER A 1 94 ? 13.986 28.642 -3.644 1.00 57.22 94 SER A C 1
ATOM 746 O O . SER A 1 94 ? 13.171 28.822 -4.546 1.00 57.22 94 SER A O 1
ATOM 748 N N . LEU A 1 95 ? 14.008 29.407 -2.551 1.00 52.44 95 LEU A N 1
ATOM 749 C CA . LEU A 1 95 ? 13.204 30.615 -2.361 1.00 52.44 95 LEU A CA 1
ATOM 750 C C . LEU A 1 95 ? 14.154 31.808 -2.246 1.00 52.44 95 LEU A C 1
ATOM 752 O O . LEU A 1 95 ? 14.914 31.887 -1.285 1.00 52.44 95 LEU A O 1
ATOM 756 N N . PHE A 1 96 ? 14.107 32.753 -3.187 1.00 52.00 96 PHE A N 1
ATOM 757 C CA . PHE A 1 96 ? 14.997 33.930 -3.200 1.00 52.00 96 PHE A CA 1
ATOM 758 C C . PHE A 1 96 ? 16.498 33.597 -3.175 1.00 52.00 96 PHE A C 1
ATOM 760 O O . PHE A 1 96 ? 17.272 34.290 -2.518 1.00 52.00 96 PHE A O 1
ATOM 767 N N . GLY A 1 97 ? 16.906 32.504 -3.823 1.00 55.06 97 GLY A N 1
ATOM 768 C CA . GLY A 1 97 ? 18.291 32.031 -3.780 1.00 55.06 97 GLY A CA 1
ATOM 769 C C . GLY A 1 97 ? 18.683 31.295 -2.497 1.00 55.06 97 GLY A C 1
ATOM 770 O O . GLY A 1 97 ? 19.840 30.918 -2.326 1.00 55.06 97 GLY A O 1
ATOM 771 N N . ILE A 1 98 ? 17.729 31.066 -1.592 1.00 58.84 98 ILE A N 1
ATOM 772 C CA . ILE A 1 98 ? 17.926 30.286 -0.375 1.00 58.84 98 ILE A CA 1
ATOM 773 C C . ILE A 1 98 ? 17.210 28.948 -0.544 1.00 58.84 98 ILE A C 1
ATOM 775 O O . ILE A 1 98 ? 15.979 28.882 -0.550 1.00 58.84 98 ILE A O 1
ATOM 779 N N . GLY A 1 99 ? 17.982 27.864 -0.644 1.00 64.69 99 GLY A N 1
ATOM 780 C CA . GLY A 1 99 ? 17.438 26.509 -0.601 1.00 64.69 99 GLY A CA 1
ATOM 781 C C . GLY A 1 99 ? 16.625 26.305 0.675 1.00 64.69 99 GLY A C 1
ATOM 782 O O . GLY A 1 99 ? 17.045 26.713 1.752 1.00 64.69 99 GLY A O 1
ATOM 783 N N . THR A 1 100 ? 15.455 25.686 0.575 1.00 69.56 100 THR A N 1
ATOM 784 C CA . THR A 1 100 ? 14.678 25.240 1.732 1.00 69.56 100 THR A CA 1
ATOM 785 C C . THR A 1 100 ? 14.510 23.737 1.660 1.00 69.56 100 THR A C 1
ATOM 787 O O . THR A 1 100 ? 14.135 23.198 0.620 1.00 69.56 100 THR A O 1
ATOM 790 N N . ALA A 1 101 ? 14.810 23.062 2.766 1.00 75.75 101 ALA A N 1
ATOM 791 C CA . ALA A 1 101 ? 14.785 21.612 2.839 1.00 75.75 101 ALA A CA 1
ATOM 792 C C . ALA A 1 101 ? 14.006 21.141 4.069 1.00 75.75 101 ALA A C 1
ATOM 794 O O . ALA A 1 101 ? 13.903 21.848 5.074 1.00 75.75 101 ALA A O 1
ATOM 795 N N . ASP A 1 102 ? 13.453 19.933 4.012 1.00 81.69 102 ASP A N 1
ATOM 796 C CA . ASP A 1 102 ? 12.823 19.339 5.185 1.00 81.69 102 ASP A CA 1
ATOM 797 C C . ASP A 1 102 ? 13.850 19.142 6.320 1.00 81.69 102 ASP A C 1
ATOM 799 O O . ASP A 1 102 ? 14.860 18.462 6.111 1.00 81.69 102 ASP A O 1
ATOM 803 N N . PRO A 1 103 ? 13.600 19.662 7.539 1.00 86.44 103 PRO A N 1
ATOM 804 C CA . PRO A 1 103 ? 14.556 19.563 8.636 1.00 86.44 103 PRO A CA 1
ATOM 805 C C . PRO A 1 103 ? 14.970 18.136 8.999 1.00 86.44 103 PRO A C 1
ATOM 807 O O . PRO A 1 103 ? 16.090 17.922 9.454 1.00 86.44 103 PRO A O 1
ATOM 810 N N . ILE A 1 104 ? 14.069 17.163 8.839 1.00 88.75 104 ILE A N 1
ATOM 811 C CA . ILE A 1 104 ? 14.349 15.765 9.157 1.00 88.75 104 ILE A CA 1
ATOM 812 C C . ILE A 1 104 ? 15.206 15.143 8.062 1.00 88.75 104 ILE A C 1
ATOM 814 O O . ILE A 1 104 ? 16.174 14.466 8.397 1.00 88.75 104 ILE A O 1
ATOM 818 N N . LEU A 1 105 ? 14.897 15.405 6.785 1.00 82.56 105 LEU A N 1
ATOM 819 C CA . LEU A 1 105 ? 15.705 14.907 5.667 1.00 82.56 105 LEU A CA 1
ATOM 820 C C . LEU A 1 105 ? 17.139 15.438 5.748 1.00 82.56 105 LEU A C 1
ATOM 822 O O . LEU A 1 105 ? 18.076 14.642 5.660 1.00 82.56 105 LEU A O 1
ATOM 826 N N . VAL A 1 106 ? 17.305 16.740 6.014 1.00 82.62 106 VAL A N 1
ATOM 827 C CA . VAL A 1 106 ? 18.623 17.359 6.228 1.00 82.62 106 VAL A CA 1
ATOM 828 C C . VAL A 1 106 ? 19.347 16.714 7.404 1.00 82.62 106 VAL A C 1
ATOM 830 O O . VAL A 1 106 ? 20.509 16.347 7.273 1.00 82.62 106 VAL A O 1
ATOM 833 N N . LEU A 1 107 ? 18.667 16.516 8.538 1.00 86.31 107 LEU A N 1
ATOM 834 C CA . LEU A 1 107 ? 19.277 15.884 9.707 1.00 86.31 107 LEU A CA 1
ATOM 835 C C . LEU A 1 107 ? 19.716 14.440 9.425 1.00 86.31 107 LEU A C 1
ATOM 837 O O . LEU A 1 107 ? 20.797 14.046 9.851 1.00 86.31 107 LEU A O 1
ATOM 841 N N . SER A 1 108 ? 18.920 13.658 8.690 1.00 85.06 108 SER A N 1
ATOM 842 C CA . SER A 1 108 ? 19.323 12.307 8.277 1.00 85.06 108 SER A CA 1
ATOM 843 C C . SER A 1 108 ? 20.477 12.304 7.277 1.00 85.06 108 SER A C 1
ATOM 845 O O . SER A 1 108 ? 21.316 11.412 7.347 1.00 85.06 108 SER A O 1
ATOM 847 N N . HIS A 1 109 ? 20.549 13.292 6.381 1.00 81.19 109 HIS A N 1
ATOM 848 C CA . HIS A 1 109 ? 21.678 13.436 5.466 1.00 81.19 109 HIS A CA 1
ATOM 849 C C . HIS A 1 109 ? 22.960 13.777 6.235 1.00 81.19 109 HIS A C 1
ATOM 851 O O . HIS A 1 109 ? 23.927 13.035 6.127 1.00 81.19 109 HIS A O 1
ATOM 857 N N . LEU A 1 110 ? 22.926 14.796 7.104 1.00 82.44 110 LEU A N 1
ATOM 858 C CA . LEU A 1 110 ? 24.046 15.176 7.976 1.00 82.44 110 LEU A CA 1
ATOM 859 C C . LEU A 1 110 ? 24.534 14.013 8.849 1.00 82.44 110 LEU A C 1
ATOM 861 O O . LEU A 1 110 ? 25.734 13.839 9.031 1.00 82.44 110 LEU A O 1
ATOM 865 N N . LEU A 1 111 ? 23.614 13.207 9.389 1.00 82.81 111 LEU A N 1
ATOM 866 C CA . LEU A 1 111 ? 23.965 12.043 10.205 1.00 82.81 111 LEU A CA 1
ATOM 867 C C . LEU A 1 111 ? 24.704 10.967 9.395 1.00 82.81 111 LEU A C 1
ATOM 869 O O . LEU A 1 111 ? 25.553 10.271 9.950 1.00 82.81 111 LEU A O 1
ATOM 873 N N . ARG A 1 112 ? 24.376 10.831 8.104 1.00 76.94 112 ARG A N 1
ATOM 874 C CA . ARG A 1 112 ? 24.952 9.823 7.209 1.00 76.94 112 ARG A CA 1
ATOM 875 C C . ARG A 1 112 ? 26.272 10.278 6.590 1.00 76.94 112 ARG A C 1
ATOM 877 O O . ARG A 1 112 ? 27.224 9.511 6.611 1.00 76.94 112 ARG A O 1
ATOM 884 N N . THR A 1 113 ? 26.326 11.489 6.037 1.00 77.62 113 THR A N 1
ATOM 885 C CA . THR A 1 113 ? 27.505 11.992 5.313 1.00 77.62 113 THR A CA 1
ATOM 886 C C . THR A 1 113 ? 28.520 12.660 6.229 1.00 77.62 113 THR A C 1
ATOM 888 O O . THR A 1 113 ? 29.693 12.717 5.892 1.00 77.62 113 THR A O 1
ATOM 891 N N . GLN A 1 114 ? 28.089 13.156 7.395 1.00 80.00 114 GLN A N 1
ATOM 892 C CA . GLN A 1 114 ? 28.888 14.013 8.282 1.00 80.00 114 GLN A CA 1
ATOM 893 C C . GLN A 1 114 ? 29.379 15.317 7.622 1.00 80.00 114 GLN A C 1
ATOM 895 O O . GLN A 1 114 ? 30.195 16.033 8.199 1.00 80.00 114 GLN A O 1
ATOM 900 N N . GLU A 1 115 ? 28.834 15.674 6.456 1.00 79.88 115 GLU A N 1
ATOM 901 C CA . GLU A 1 115 ? 29.212 16.865 5.697 1.00 79.88 115 GLU A CA 1
ATOM 902 C C . GLU A 1 115 ? 28.211 17.999 5.919 1.00 79.88 115 GLU A C 1
ATOM 904 O O . GLU A 1 115 ? 27.061 17.944 5.482 1.00 79.88 115 GLU A O 1
ATOM 909 N N . ALA A 1 116 ? 28.650 19.063 6.590 1.00 79.44 116 ALA A N 1
ATOM 910 C CA . ALA A 1 116 ? 27.829 20.238 6.853 1.00 79.44 116 ALA A CA 1
ATOM 911 C C . ALA A 1 116 ? 28.206 21.391 5.913 1.00 79.44 116 ALA A C 1
ATOM 913 O O . ALA A 1 116 ? 29.044 22.230 6.245 1.00 79.44 116 ALA A O 1
ATOM 914 N N . THR A 1 117 ? 27.567 21.461 4.743 1.00 81.50 117 THR A N 1
ATOM 915 C CA . THR A 1 117 ? 27.755 22.600 3.833 1.00 81.50 117 THR A CA 1
ATOM 916 C C . THR A 1 117 ? 26.950 23.824 4.299 1.00 81.50 117 THR A C 1
ATOM 918 O O . THR A 1 117 ? 25.847 23.676 4.842 1.00 81.50 117 THR A O 1
ATOM 921 N N . PRO A 1 118 ? 27.436 25.060 4.068 1.00 77.38 118 PRO A N 1
ATOM 922 C CA . PRO A 1 118 ? 26.710 26.277 4.442 1.00 77.38 118 PRO A CA 1
ATOM 923 C C . PRO A 1 118 ? 25.303 26.358 3.836 1.00 77.38 118 PRO A C 1
ATOM 925 O O . PRO A 1 118 ? 24.363 26.769 4.516 1.00 77.38 118 PRO A O 1
ATOM 928 N N . GLY A 1 119 ? 25.138 25.906 2.587 1.00 76.62 119 GLY A N 1
ATOM 929 C CA . GLY A 1 119 ? 23.837 25.856 1.914 1.00 76.62 119 GLY A CA 1
ATOM 930 C C . GLY A 1 119 ? 22.849 24.915 2.606 1.00 76.62 119 GLY A C 1
ATOM 931 O O . GLY A 1 119 ? 21.696 25.282 2.826 1.00 76.62 119 GLY A O 1
ATOM 932 N N . LEU A 1 120 ? 23.308 23.735 3.034 1.00 75.25 120 LEU A N 1
ATOM 933 C CA . LEU A 1 120 ? 22.483 22.758 3.744 1.00 75.25 120 LEU A CA 1
ATOM 934 C C . LEU A 1 120 ? 22.071 23.254 5.141 1.00 75.25 120 LEU A C 1
ATOM 936 O O . LEU A 1 120 ? 20.919 23.090 5.551 1.00 75.25 120 LEU A O 1
ATOM 940 N N . LEU A 1 121 ? 22.988 23.913 5.858 1.00 81.19 121 LEU A N 1
ATOM 941 C CA . LEU A 1 121 ? 22.696 24.536 7.153 1.00 81.19 121 LEU A CA 1
ATOM 942 C C . LEU A 1 121 ? 21.690 25.683 7.012 1.00 81.19 121 LEU A C 1
ATOM 944 O O . LEU A 1 121 ? 20.745 25.774 7.797 1.00 81.19 121 LEU A O 1
ATOM 948 N N . LEU A 1 122 ? 21.841 26.528 5.991 1.00 80.81 122 LEU A N 1
ATOM 949 C CA . LEU A 1 122 ? 20.892 27.602 5.709 1.00 80.81 122 LEU A CA 1
ATOM 950 C C . LEU A 1 122 ? 19.502 27.037 5.368 1.00 80.81 122 LEU A C 1
ATOM 952 O O . LEU A 1 122 ? 18.497 27.508 5.909 1.00 80.81 122 LEU A O 1
ATOM 956 N N . ALA A 1 123 ? 19.451 25.964 4.574 1.00 76.56 123 ALA A N 1
ATOM 957 C CA . ALA A 1 123 ? 18.213 25.285 4.209 1.00 76.56 123 ALA A CA 1
ATOM 958 C C . ALA A 1 123 ? 17.475 24.649 5.390 1.00 76.56 123 ALA A C 1
ATOM 960 O O . ALA A 1 123 ? 16.243 24.600 5.389 1.00 76.56 123 ALA A O 1
ATOM 961 N N . LEU A 1 124 ? 18.209 24.222 6.421 1.00 83.75 124 LEU A N 1
ATOM 962 C CA . LEU A 1 124 ? 17.658 23.774 7.699 1.00 83.75 124 LEU A CA 1
ATOM 963 C C . LEU A 1 124 ? 17.138 24.947 8.547 1.00 83.75 124 LEU A C 1
ATOM 965 O O . LEU A 1 124 ? 16.084 24.844 9.182 1.00 83.75 124 LEU A O 1
ATOM 969 N N . LEU A 1 125 ? 17.857 26.071 8.575 1.00 84.00 125 LEU A N 1
ATOM 970 C CA . LEU A 1 125 ? 17.529 27.215 9.429 1.00 84.00 125 LEU A CA 1
ATOM 971 C C . LEU A 1 125 ? 16.246 27.936 9.009 1.00 84.00 125 LEU A C 1
ATOM 973 O O . LEU A 1 125 ? 15.504 28.385 9.882 1.00 84.00 125 LEU A O 1
ATOM 977 N N . VAL A 1 126 ? 15.931 28.019 7.714 1.00 79.19 126 VAL A N 1
ATOM 978 C CA . VAL A 1 126 ? 14.716 28.699 7.220 1.00 79.19 126 VAL A CA 1
ATOM 979 C C . VAL A 1 126 ? 13.411 28.113 7.798 1.00 79.19 126 VAL A C 1
ATOM 981 O O . VAL A 1 126 ? 12.664 28.848 8.459 1.00 79.19 126 VAL A O 1
ATOM 984 N N . PRO A 1 127 ? 13.092 26.813 7.626 1.00 78.81 127 PRO A N 1
ATOM 985 C CA . PRO A 1 127 ? 11.864 26.225 8.167 1.00 78.81 127 PRO A CA 1
ATOM 986 C C . PRO A 1 127 ? 11.834 26.221 9.702 1.00 78.81 127 PRO A C 1
ATOM 988 O O . PRO A 1 127 ? 10.764 26.412 10.293 1.00 78.81 127 PRO A O 1
ATOM 991 N N . LEU A 1 128 ? 12.985 26.061 10.367 1.00 87.12 128 LEU A N 1
ATOM 992 C CA . LEU A 1 128 ? 13.077 26.152 11.826 1.00 87.12 128 LEU A CA 1
ATOM 993 C C . LEU A 1 128 ? 12.866 27.589 12.326 1.00 87.12 128 LEU A C 1
ATOM 995 O O . LEU A 1 128 ? 12.164 27.787 13.314 1.00 87.12 128 LEU A O 1
ATOM 999 N N . GLY A 1 129 ? 13.376 28.601 11.624 1.00 85.62 129 GLY A N 1
ATOM 1000 C CA . GLY A 1 129 ? 13.154 30.016 11.925 1.00 85.62 129 GLY A CA 1
ATOM 1001 C C . GLY A 1 129 ? 11.685 30.413 11.766 1.00 85.62 129 GLY A C 1
ATOM 1002 O O . GLY A 1 129 ? 11.097 31.040 12.655 1.00 85.62 129 GLY A O 1
ATOM 1003 N N . LEU A 1 130 ? 11.035 29.951 10.692 1.00 80.12 130 LEU A N 1
ATOM 1004 C CA . LEU A 1 130 ? 9.588 30.099 10.510 1.00 80.12 130 LEU A CA 1
ATOM 1005 C C . LEU A 1 130 ? 8.805 29.424 11.645 1.00 80.12 130 LEU A C 1
ATOM 1007 O O . LEU A 1 130 ? 7.837 29.996 12.162 1.00 80.12 130 LEU A O 1
ATOM 1011 N N . ALA A 1 131 ? 9.239 28.239 12.082 1.00 85.69 131 ALA A N 1
ATOM 1012 C CA . ALA A 1 131 ? 8.652 27.555 13.228 1.00 85.69 131 ALA A CA 1
ATOM 1013 C C . ALA A 1 131 ? 8.873 28.318 14.540 1.00 85.69 131 ALA A C 1
ATOM 1015 O O . ALA A 1 131 ? 7.939 28.439 15.334 1.00 85.69 131 ALA A O 1
ATOM 1016 N N . ALA A 1 132 ? 10.061 28.884 14.757 1.00 87.81 132 ALA A N 1
ATOM 1017 C CA . ALA A 1 132 ? 10.393 29.670 15.940 1.00 87.81 132 ALA A CA 1
ATOM 1018 C C . ALA A 1 132 ? 9.530 30.933 16.029 1.00 87.81 132 ALA A C 1
ATOM 1020 O O . ALA A 1 132 ? 9.024 31.247 17.102 1.00 87.81 132 ALA A O 1
ATOM 1021 N N . GLY A 1 133 ? 9.284 31.622 14.909 1.00 83.56 133 GLY A N 1
ATOM 1022 C CA . GLY A 1 133 ? 8.436 32.814 14.868 1.00 83.56 133 GLY A CA 1
ATOM 1023 C C . GLY A 1 133 ? 6.941 32.502 14.992 1.00 83.56 133 GLY A C 1
ATOM 1024 O O . GLY A 1 133 ? 6.231 33.075 15.831 1.00 83.56 133 GLY A O 1
ATOM 1025 N N . PHE A 1 134 ? 6.443 31.584 14.160 1.00 82.38 134 PHE A N 1
ATOM 1026 C CA . PHE A 1 134 ? 5.009 31.376 13.943 1.00 82.38 134 PHE A CA 1
ATOM 1027 C C . PHE A 1 134 ? 4.461 30.077 14.552 1.00 82.38 134 PHE A C 1
ATOM 1029 O O . PHE A 1 134 ? 3.249 29.849 14.533 1.00 82.38 134 PHE A O 1
ATOM 1036 N N . GLY A 1 135 ? 5.297 29.226 15.141 1.00 86.50 135 GLY A N 1
ATOM 1037 C CA . GLY A 1 135 ? 4.940 27.863 15.536 1.00 86.50 135 GLY A CA 1
ATOM 1038 C C . GLY A 1 135 ? 4.801 26.933 14.329 1.00 86.50 135 GLY A C 1
ATOM 1039 O O . GLY A 1 135 ? 5.219 27.254 13.223 1.00 86.50 135 GLY A O 1
ATOM 1040 N N . LYS A 1 136 ? 4.119 25.796 14.501 1.00 86.94 136 LYS A N 1
ATOM 1041 C CA . LYS A 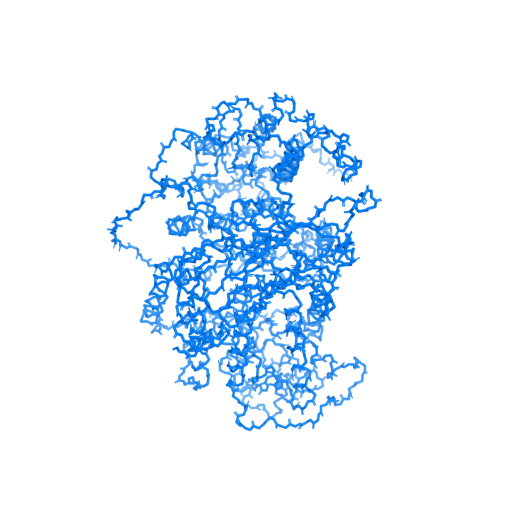1 136 ? 3.902 24.805 13.428 1.00 86.94 136 LYS A CA 1
ATOM 1042 C C . LYS A 1 136 ? 2.851 25.217 12.375 1.00 86.94 136 LYS A C 1
ATOM 1044 O O . LYS A 1 136 ? 1.951 24.449 12.037 1.00 86.94 136 LYS A O 1
ATOM 1049 N N . VAL A 1 137 ? 2.940 26.448 11.862 1.00 85.56 137 VAL A N 1
ATOM 1050 C CA . VAL A 1 137 ? 2.063 27.000 10.807 1.00 85.56 137 VAL A CA 1
ATOM 1051 C C . VAL A 1 137 ? 2.152 26.197 9.516 1.00 85.56 137 VAL A C 1
ATOM 1053 O O . VAL A 1 137 ? 1.122 26.025 8.860 1.00 85.56 137 VAL A O 1
ATOM 1056 N N . PHE A 1 138 ? 3.330 25.646 9.208 1.00 85.25 138 PHE A N 1
ATOM 1057 C CA . PHE A 1 138 ? 3.539 24.716 8.096 1.00 85.25 138 PHE A CA 1
ATOM 1058 C C . PHE A 1 138 ? 2.477 23.609 8.081 1.00 85.25 138 PHE A C 1
ATOM 1060 O O . PHE A 1 138 ? 1.759 23.446 7.093 1.00 85.25 138 PHE A O 1
ATOM 1067 N N . CYS A 1 139 ? 2.273 22.939 9.222 1.00 86.62 139 CYS A N 1
ATOM 1068 C CA . CYS A 1 139 ? 1.324 21.835 9.359 1.00 86.62 139 CYS A CA 1
ATOM 1069 C C . CYS A 1 139 ? -0.123 22.222 9.030 1.00 86.62 139 CYS A C 1
ATOM 1071 O O . CYS A 1 139 ? -0.938 21.340 8.787 1.00 86.62 139 CYS A O 1
ATOM 1073 N N . SER A 1 140 ? -0.482 23.510 9.070 1.00 86.81 140 SER A N 1
ATOM 1074 C CA . SER A 1 140 ? -1.846 23.964 8.802 1.00 86.81 140 SER A CA 1
ATOM 1075 C C . SER A 1 140 ? -2.042 24.695 7.477 1.00 86.81 140 SER A C 1
ATOM 1077 O O . SER A 1 140 ? -3.170 24.653 6.981 1.00 86.81 140 SER A O 1
ATOM 1079 N N . HIS A 1 141 ? -1.016 25.345 6.920 1.00 85.06 141 HIS A N 1
ATOM 1080 C CA . HIS A 1 141 ? -1.136 26.177 5.711 1.00 85.06 141 HIS A CA 1
ATOM 1081 C C . HIS A 1 141 ? -0.419 25.582 4.494 1.00 85.06 141 HIS A C 1
ATOM 1083 O O . HIS A 1 141 ? -0.953 25.710 3.403 1.00 85.06 141 HIS A O 1
ATOM 1089 N N . LEU A 1 142 ? 0.712 24.893 4.686 1.00 83.06 142 LEU A N 1
ATOM 1090 C CA . LEU A 1 142 ? 1.543 24.387 3.585 1.00 83.06 142 LEU A CA 1
ATOM 1091 C C . LEU A 1 142 ? 1.456 22.865 3.416 1.00 83.06 142 LEU A C 1
ATOM 1093 O O . LEU A 1 142 ? 1.483 22.368 2.304 1.00 83.06 142 LEU A O 1
ATOM 1097 N N . CYS A 1 143 ? 1.297 22.106 4.503 1.00 86.69 143 CYS A N 1
ATOM 1098 C CA . CYS A 1 143 ? 1.277 20.643 4.439 1.00 86.69 143 CYS A CA 1
ATOM 1099 C C . CYS A 1 143 ? 0.083 20.109 3.599 1.00 86.69 143 CYS A C 1
ATOM 1101 O O . CYS A 1 143 ? -1.068 20.265 4.039 1.00 86.69 143 CYS A O 1
ATOM 1103 N N . PRO A 1 144 ? 0.311 19.419 2.457 1.00 88.06 144 PRO A N 1
ATOM 1104 C CA . PRO A 1 144 ? -0.764 18.881 1.612 1.00 88.06 144 PRO A CA 1
ATOM 1105 C C . PRO A 1 144 ? -1.547 17.775 2.328 1.00 88.06 144 PRO A C 1
ATOM 1107 O O . PRO A 1 144 ? -2.775 17.707 2.246 1.00 88.06 144 PRO A O 1
ATOM 1110 N N . MET A 1 145 ? -0.873 16.983 3.167 1.00 89.38 145 MET A N 1
ATOM 1111 C CA . MET A 1 145 ? -1.534 15.944 3.953 1.00 89.38 145 MET A CA 1
ATOM 1112 C C . MET A 1 145 ? -2.552 16.519 4.949 1.00 89.38 145 MET A C 1
ATOM 1114 O O . MET A 1 145 ? -3.565 15.892 5.262 1.00 89.38 145 MET A O 1
ATOM 1118 N N . ARG A 1 146 ? -2.364 17.759 5.422 1.00 89.38 146 ARG A N 1
ATOM 1119 C CA . ARG A 1 146 ? -3.377 18.417 6.255 1.00 89.38 146 ARG A CA 1
ATOM 1120 C C . ARG A 1 146 ? -4.666 18.685 5.486 1.00 89.38 146 ARG A C 1
ATOM 1122 O O . ARG A 1 146 ? -5.741 18.588 6.080 1.00 89.38 146 ARG A O 1
ATOM 1129 N N . LEU A 1 147 ? -4.579 19.053 4.209 1.00 89.12 147 LEU A N 1
ATOM 1130 C CA . LEU A 1 147 ? -5.755 19.198 3.353 1.00 89.12 147 LEU A CA 1
ATOM 1131 C C . LEU A 1 147 ? -6.463 17.843 3.208 1.00 89.12 147 LEU A C 1
ATOM 1133 O O . LEU A 1 147 ? -7.668 17.771 3.463 1.00 89.12 147 LEU A O 1
ATOM 1137 N N . ALA A 1 148 ? -5.702 16.778 2.934 1.00 89.94 148 ALA A N 1
ATOM 1138 C CA . ALA A 1 148 ? -6.213 15.412 2.822 1.00 89.94 148 ALA A CA 1
ATOM 1139 C C . ALA A 1 148 ? -6.921 14.939 4.105 1.00 89.94 148 ALA A C 1
ATOM 1141 O O . ALA A 1 148 ? -8.070 14.500 4.050 1.00 89.94 148 ALA A O 1
ATOM 1142 N N . PHE A 1 149 ? -6.315 15.099 5.286 1.00 89.50 149 PHE A N 1
ATOM 1143 C CA . PHE A 1 149 ? -6.957 14.734 6.556 1.00 89.50 149 PHE A CA 1
ATOM 1144 C C . PHE A 1 149 ? -8.239 15.530 6.815 1.00 89.50 149 PHE A C 1
ATOM 1146 O O . PHE A 1 149 ? -9.223 15.000 7.328 1.00 89.50 149 PHE A O 1
ATOM 1153 N N . GLU A 1 150 ? -8.272 16.815 6.459 1.00 87.69 150 GLU A N 1
ATOM 1154 C CA . GLU A 1 150 ? -9.477 17.627 6.620 1.00 87.69 150 GLU A CA 1
ATOM 1155 C C . GLU A 1 150 ? -10.602 17.219 5.662 1.00 87.69 150 GLU A C 1
ATOM 1157 O O . GLU A 1 150 ? -11.764 17.252 6.076 1.00 87.69 150 GLU A O 1
ATOM 1162 N N . PHE A 1 151 ? -10.264 16.799 4.440 1.00 89.56 151 PHE A N 1
ATOM 1163 C CA . PHE A 1 151 ? -11.190 16.130 3.526 1.00 89.56 151 PHE A CA 1
ATOM 1164 C C . PHE A 1 151 ? -11.688 14.804 4.118 1.00 89.56 151 PHE A C 1
ATOM 1166 O O . PHE A 1 151 ? -12.894 14.564 4.187 1.00 89.56 151 PHE A O 1
ATOM 1173 N N . GLY A 1 152 ? -10.784 14.010 4.691 1.00 88.81 152 GLY A N 1
ATOM 1174 C CA . GLY A 1 152 ? -11.101 12.771 5.398 1.00 88.81 152 GLY A CA 1
ATOM 1175 C C . GLY A 1 152 ? -12.073 12.954 6.567 1.00 88.81 152 GLY A C 1
ATOM 1176 O O . GLY A 1 152 ? -12.967 12.136 6.776 1.00 88.81 152 GLY A O 1
ATOM 1177 N N . GLN A 1 153 ? -12.005 14.074 7.294 1.00 85.56 153 GLN A N 1
ATOM 1178 C CA . GLN A 1 153 ? -13.000 14.392 8.328 1.00 85.56 153 GLN A CA 1
ATOM 1179 C C . GLN A 1 153 ? -14.409 14.624 7.754 1.00 85.56 153 GLN A C 1
ATOM 1181 O O . GLN A 1 153 ? -15.394 14.378 8.457 1.00 85.56 153 GLN A O 1
ATOM 1186 N N . TRP A 1 154 ? -14.530 15.097 6.509 1.00 87.12 154 TRP A N 1
ATOM 1187 C CA . TRP A 1 154 ? -15.821 15.190 5.821 1.00 87.12 154 TRP A CA 1
ATOM 1188 C C . TRP A 1 154 ? -16.313 13.807 5.400 1.00 87.12 154 TRP A C 1
ATOM 1190 O O . TRP A 1 154 ? -17.458 13.480 5.707 1.00 87.12 154 TRP A O 1
ATOM 1200 N N . VAL A 1 155 ? -15.445 12.976 4.811 1.00 85.75 155 VAL A N 1
ATOM 1201 C CA . VAL A 1 155 ? -15.746 11.571 4.468 1.00 85.75 155 VAL A CA 1
ATOM 1202 C C . VAL A 1 155 ? -16.243 10.811 5.696 1.00 85.75 155 VAL A C 1
ATOM 1204 O O . VAL A 1 155 ? -17.312 10.205 5.673 1.00 85.75 155 VAL A O 1
ATOM 1207 N N . ARG A 1 156 ? -15.536 10.934 6.825 1.00 84.81 156 ARG A N 1
ATOM 1208 C CA . ARG A 1 156 ? -15.938 10.360 8.116 1.00 84.81 156 ARG A CA 1
ATOM 1209 C C . ARG A 1 156 ? -17.336 10.812 8.548 1.00 84.81 156 ARG A C 1
ATOM 1211 O O . ARG A 1 156 ? -18.098 10.032 9.118 1.00 84.81 156 ARG A O 1
ATOM 1218 N N . GLY A 1 157 ? -17.684 12.075 8.298 1.00 80.62 157 GLY A N 1
ATOM 1219 C CA . GLY A 1 157 ? -19.030 12.597 8.527 1.00 80.62 157 GLY A CA 1
ATOM 1220 C C . GLY A 1 157 ? -20.085 11.923 7.648 1.00 80.62 157 GLY A C 1
ATOM 1221 O O . GLY A 1 157 ? -21.184 11.660 8.135 1.00 80.62 157 GLY A O 1
ATOM 1222 N N . GLY A 1 158 ? -19.744 11.615 6.395 1.00 80.75 158 GLY A N 1
ATOM 1223 C CA . GLY A 1 158 ? -20.569 10.842 5.465 1.00 80.75 158 GLY A CA 1
ATOM 1224 C C . GLY A 1 158 ? -20.782 9.406 5.927 1.00 80.75 158 GLY A C 1
ATOM 1225 O O . GLY A 1 158 ? -21.919 8.959 6.026 1.00 80.75 158 GLY A O 1
ATOM 1226 N N . LEU A 1 159 ? -19.714 8.718 6.336 1.00 78.94 159 LEU A N 1
ATOM 1227 C CA . LEU A 1 159 ? -19.799 7.368 6.910 1.00 78.94 159 LEU A CA 1
ATOM 1228 C C . LEU A 1 159 ? -20.748 7.333 8.124 1.00 78.94 159 LEU A C 1
ATOM 1230 O O . LEU A 1 159 ? -21.633 6.485 8.222 1.00 78.94 159 LEU A O 1
ATOM 1234 N N . LEU A 1 160 ? -20.644 8.323 9.015 1.00 74.12 160 LEU A N 1
ATOM 1235 C CA . LEU A 1 160 ? -21.541 8.466 10.169 1.00 74.12 160 LEU A CA 1
ATOM 1236 C C . LEU A 1 160 ? -22.978 8.855 9.789 1.00 74.12 160 LEU A C 1
ATOM 1238 O O . LEU A 1 160 ? -23.933 8.506 10.497 1.00 74.12 160 LEU A O 1
ATOM 1242 N N . TYR A 1 161 ? -23.152 9.589 8.690 1.00 75.25 161 TYR A N 1
ATOM 1243 C CA . TYR A 1 161 ? -24.465 9.865 8.117 1.00 75.25 161 TYR A CA 1
ATOM 1244 C C . TYR A 1 161 ? -25.127 8.564 7.638 1.00 75.25 161 TYR A C 1
ATOM 1246 O O . TYR A 1 161 ? -26.277 8.315 8.002 1.00 75.25 161 TYR A O 1
ATOM 1254 N N . LEU A 1 162 ? -24.369 7.688 6.972 1.00 72.75 162 LEU A N 1
ATOM 1255 C CA . LEU A 1 162 ? -24.802 6.350 6.546 1.00 72.75 162 LEU A CA 1
ATOM 1256 C C . LEU A 1 162 ? -24.940 5.338 7.699 1.00 72.75 162 LEU A C 1
ATOM 1258 O O . LEU A 1 162 ? -25.431 4.234 7.504 1.00 72.75 162 LEU A O 1
ATOM 1262 N N . GLY A 1 163 ? -24.557 5.710 8.924 1.00 65.19 163 GLY A N 1
ATOM 1263 C CA . GLY A 1 163 ? -24.698 4.857 10.106 1.00 65.19 163 GLY A CA 1
ATOM 1264 C C . GLY A 1 163 ? -23.545 3.875 10.329 1.00 65.19 163 GLY A C 1
ATOM 1265 O O . GLY A 1 163 ? -23.640 3.051 11.238 1.00 65.19 163 GLY A O 1
ATOM 1266 N N . ILE A 1 164 ? -22.453 4.000 9.571 1.00 62.31 164 ILE A N 1
ATOM 1267 C CA . ILE A 1 164 ? -21.247 3.181 9.713 1.00 62.31 164 ILE A CA 1
ATOM 1268 C C . ILE A 1 164 ? -20.500 3.605 10.994 1.00 62.31 164 ILE A C 1
ATOM 1270 O O . ILE A 1 164 ? -20.207 4.796 11.173 1.00 62.31 164 ILE A O 1
ATOM 1274 N N . PRO A 1 165 ? -20.212 2.675 11.925 1.00 58.81 165 PRO A N 1
ATOM 1275 C CA . PRO A 1 165 ? -19.471 2.988 13.139 1.00 58.81 165 PRO A CA 1
ATOM 1276 C C . PRO A 1 165 ? -17.998 3.266 12.813 1.00 58.81 165 PRO A C 1
ATOM 1278 O O . PRO A 1 165 ? -17.359 2.522 12.081 1.00 58.81 165 PRO A O 1
ATOM 1281 N N . VAL A 1 166 ? -17.447 4.329 13.397 1.00 67.44 166 VAL A N 1
ATOM 1282 C CA . VAL A 1 166 ? -16.035 4.721 13.255 1.00 67.44 166 VAL A CA 1
ATOM 1283 C C . VAL A 1 166 ? -15.411 4.921 14.638 1.00 67.44 166 VAL A C 1
ATOM 1285 O O . VAL A 1 166 ? -16.068 5.428 15.553 1.00 67.44 166 VAL A O 1
ATOM 1288 N N . PHE A 1 167 ? -14.145 4.537 14.808 1.00 66.50 167 PHE A N 1
ATOM 1289 C CA . PHE A 1 167 ? -13.463 4.501 16.106 1.00 66.50 167 PHE A CA 1
ATOM 1290 C C . PHE A 1 167 ? -12.795 5.837 16.447 1.00 66.50 167 PHE A C 1
ATOM 1292 O O . PHE A 1 167 ? -12.476 6.632 15.566 1.00 66.50 167 PHE A O 1
ATOM 1299 N N . TYR A 1 168 ? -12.631 6.118 17.739 1.00 67.94 168 TYR A N 1
ATOM 1300 C CA . TYR A 1 168 ? -11.994 7.334 18.255 1.00 67.94 168 TYR A CA 1
ATOM 1301 C C . TYR A 1 168 ? -10.876 6.941 19.221 1.00 67.94 168 TYR A C 1
ATOM 1303 O O . TYR A 1 168 ? -11.020 7.057 20.437 1.00 67.94 168 TYR A O 1
ATOM 1311 N N . LEU A 1 169 ? -9.771 6.448 18.669 1.00 67.56 169 LEU A N 1
ATOM 1312 C CA . LEU A 1 169 ? -8.554 6.195 19.428 1.00 67.56 169 LEU A CA 1
ATOM 1313 C C . LEU A 1 169 ? -7.832 7.523 19.679 1.00 67.56 169 LEU A C 1
ATOM 1315 O O . LEU A 1 169 ? -7.717 8.365 18.786 1.00 67.56 169 LEU A O 1
ATOM 1319 N N . ARG A 1 170 ? -7.370 7.721 20.914 1.00 67.56 170 ARG A N 1
ATOM 1320 C CA . ARG A 1 170 ? -6.561 8.874 21.317 1.00 67.56 170 ARG A CA 1
ATOM 1321 C C . ARG A 1 170 ? -5.204 8.359 21.768 1.00 67.56 170 ARG A C 1
ATOM 1323 O O . ARG A 1 170 ? -5.146 7.527 22.668 1.00 67.56 170 ARG A O 1
ATOM 1330 N N . ALA A 1 171 ? -4.136 8.859 21.159 1.00 63.72 171 ALA A N 1
ATOM 1331 C CA . ALA A 1 171 ? -2.788 8.554 21.616 1.00 63.72 171 ALA A CA 1
ATOM 1332 C C . ALA A 1 171 ? -2.534 9.316 22.935 1.00 63.72 171 ALA A C 1
ATOM 1334 O O . ALA A 1 171 ? -2.747 10.533 22.968 1.00 63.72 171 ALA A O 1
ATOM 1335 N N . PRO A 1 172 ? -2.130 8.647 24.031 1.00 53.72 172 PRO A N 1
ATOM 1336 C CA . PRO A 1 172 ? -1.913 9.298 25.319 1.00 53.72 172 PRO A CA 1
ATOM 1337 C C . PRO A 1 172 ? -0.561 10.017 25.405 1.00 53.72 172 PRO A C 1
ATOM 1339 O O . PRO A 1 172 ? -0.401 10.858 26.282 1.00 53.72 172 PRO A O 1
ATOM 1342 N N . ALA A 1 173 ? 0.383 9.738 24.497 1.00 63.44 173 ALA A N 1
ATOM 1343 C CA . ALA A 1 173 ? 1.733 10.303 24.501 1.00 63.44 173 ALA A CA 1
ATOM 1344 C C . ALA A 1 173 ? 2.087 11.004 23.177 1.00 63.44 173 ALA A C 1
ATOM 1346 O O . ALA A 1 173 ? 1.556 10.677 22.113 1.00 63.44 173 ALA A O 1
ATOM 1347 N N . ARG A 1 174 ? 3.015 11.968 23.245 1.00 74.88 174 ARG A N 1
ATOM 1348 C CA . ARG A 1 174 ? 3.637 12.616 22.077 1.00 74.88 174 ARG A CA 1
ATOM 1349 C C . ARG A 1 174 ? 4.693 11.687 21.473 1.00 74.88 174 ARG A C 1
ATOM 1351 O O . ARG A 1 174 ? 5.888 11.910 21.639 1.00 74.88 174 ARG A O 1
ATOM 1358 N N . LEU A 1 175 ? 4.228 10.645 20.791 1.00 84.31 175 LEU A N 1
ATOM 1359 C CA . LEU A 1 175 ? 5.056 9.617 20.158 1.00 84.31 175 LEU A CA 1
ATOM 1360 C C . LEU A 1 175 ? 6.007 10.153 19.074 1.00 84.31 175 LEU A C 1
ATOM 1362 O O . LEU A 1 175 ? 7.013 9.514 18.800 1.00 84.31 175 LEU A O 1
ATOM 1366 N N . GLY A 1 176 ? 5.741 11.329 18.499 1.00 85.62 176 GLY A N 1
ATOM 1367 C CA . GLY A 1 176 ? 6.537 11.893 17.405 1.00 85.62 176 GLY A CA 1
ATOM 1368 C C . GLY A 1 176 ? 8.030 12.051 17.703 1.00 85.62 176 GLY A C 1
ATOM 1369 O O . GLY A 1 176 ? 8.829 11.911 16.787 1.00 85.62 176 GLY A O 1
ATOM 1370 N N . GLY A 1 177 ? 8.424 12.259 18.965 1.00 88.25 177 GLY A N 1
ATOM 1371 C CA . GLY A 1 177 ? 9.843 12.263 19.348 1.00 88.25 177 GLY A CA 1
ATOM 1372 C C . GLY A 1 177 ? 10.498 10.880 19.239 1.00 88.25 177 GLY A C 1
ATOM 1373 O O . GLY A 1 177 ? 11.613 10.767 18.743 1.00 88.25 177 GLY A O 1
ATOM 1374 N N . TYR A 1 178 ? 9.784 9.818 19.624 1.00 87.19 178 TYR A N 1
ATOM 1375 C CA . TYR A 1 178 ? 10.261 8.439 19.471 1.00 87.19 178 TYR A CA 1
ATOM 1376 C C . TYR A 1 178 ? 10.299 8.014 18.003 1.00 87.19 178 TYR A C 1
ATOM 1378 O O . TYR A 1 178 ? 11.246 7.360 17.585 1.00 87.19 178 TYR A O 1
ATOM 1386 N N . VAL A 1 179 ? 9.303 8.430 17.211 1.00 87.81 179 VAL A N 1
ATOM 1387 C CA . VAL A 1 179 ? 9.290 8.202 15.758 1.00 87.81 179 VAL A CA 1
ATOM 1388 C C . VAL A 1 179 ? 10.456 8.928 15.086 1.00 87.81 179 VAL A C 1
ATOM 1390 O O . VAL A 1 179 ? 11.088 8.358 14.206 1.00 87.81 179 VAL A O 1
ATOM 1393 N N . LEU A 1 180 ? 10.777 10.156 15.516 1.00 91.62 180 LEU A N 1
ATOM 1394 C CA . LEU A 1 180 ? 11.938 10.891 15.015 1.00 91.62 180 LEU A CA 1
ATOM 1395 C C . LEU A 1 180 ? 13.238 10.141 15.325 1.00 91.62 180 LEU A C 1
ATOM 1397 O O . LEU A 1 180 ? 14.034 9.917 14.423 1.00 91.62 180 LEU A O 1
ATOM 1401 N N . LEU A 1 181 ? 13.433 9.722 16.578 1.00 89.81 181 LEU A N 1
ATOM 1402 C CA . LEU A 1 181 ? 14.632 8.989 16.985 1.00 89.81 181 LEU A CA 1
ATOM 1403 C C . LEU A 1 181 ? 14.772 7.660 16.229 1.00 89.81 181 LEU A C 1
ATOM 1405 O O . LEU A 1 181 ? 15.809 7.410 15.626 1.00 89.81 181 LEU A O 1
ATOM 1409 N N . GLY A 1 182 ? 13.722 6.834 16.218 1.00 82.56 182 GLY A N 1
ATOM 1410 C CA . GLY A 1 182 ? 13.730 5.550 15.514 1.00 82.56 182 GLY A CA 1
ATOM 1411 C C . GLY A 1 182 ? 13.909 5.706 14.003 1.00 82.56 182 GLY A C 1
ATOM 1412 O O . GLY A 1 182 ? 14.652 4.944 13.396 1.00 82.56 182 GLY A O 1
ATOM 1413 N N . GLY A 1 183 ? 13.289 6.726 13.405 1.00 83.62 183 GLY A N 1
ATOM 1414 C CA . GLY A 1 183 ? 13.443 7.027 11.986 1.00 83.62 183 GLY A CA 1
ATOM 1415 C C . GLY A 1 183 ? 14.835 7.546 11.625 1.00 83.62 183 GLY A C 1
ATOM 1416 O O . GLY A 1 183 ? 15.338 7.180 10.574 1.00 83.62 183 GLY A O 1
ATOM 1417 N N . LEU A 1 184 ? 15.497 8.330 12.487 1.00 87.69 184 LEU A N 1
ATOM 1418 C CA . LEU A 1 184 ? 16.889 8.754 12.269 1.00 87.69 184 LEU A CA 1
ATOM 1419 C C . LEU A 1 184 ? 17.853 7.571 12.350 1.00 87.69 184 LEU A C 1
ATOM 1421 O O . LEU A 1 184 ? 18.744 7.464 11.515 1.00 87.69 184 LEU A O 1
ATOM 1425 N N . ILE A 1 185 ? 17.642 6.671 13.316 1.00 82.62 185 ILE A N 1
ATOM 1426 C CA . ILE A 1 185 ? 18.404 5.421 13.423 1.00 82.62 185 ILE A CA 1
ATOM 1427 C C . ILE A 1 185 ? 18.216 4.612 12.140 1.00 82.62 185 ILE A C 1
ATOM 1429 O O . ILE A 1 185 ? 19.191 4.263 11.489 1.00 82.62 185 ILE A O 1
ATOM 1433 N N . ALA A 1 186 ? 16.972 4.377 11.727 1.00 73.62 186 ALA A N 1
ATOM 1434 C CA . ALA A 1 186 ? 16.689 3.629 10.511 1.00 73.62 186 ALA A CA 1
ATOM 1435 C C . ALA A 1 186 ? 17.246 4.314 9.252 1.00 73.62 186 ALA A C 1
ATOM 1437 O O . ALA A 1 186 ? 17.788 3.632 8.393 1.00 73.62 186 ALA A O 1
ATOM 1438 N N . ALA A 1 187 ? 17.183 5.645 9.159 1.00 76.31 187 ALA A N 1
ATOM 1439 C CA . ALA A 1 187 ? 17.724 6.402 8.033 1.00 76.31 187 ALA A CA 1
ATOM 1440 C C . ALA A 1 187 ? 19.258 6.379 7.969 1.00 76.31 187 ALA A C 1
ATOM 1442 O O . ALA A 1 187 ? 19.820 6.487 6.881 1.00 76.31 187 ALA A O 1
ATOM 1443 N N . ALA A 1 188 ? 19.935 6.215 9.109 1.00 75.94 188 ALA A N 1
ATOM 1444 C CA . ALA A 1 188 ? 21.379 6.012 9.139 1.00 75.94 188 ALA A CA 1
ATOM 1445 C C . ALA A 1 188 ? 21.784 4.669 8.503 1.00 75.94 188 ALA A C 1
ATOM 1447 O O . ALA A 1 188 ? 22.848 4.594 7.898 1.00 75.94 188 ALA A O 1
ATOM 1448 N N . PHE A 1 189 ? 20.929 3.639 8.596 1.00 69.81 189 PHE A N 1
ATOM 1449 C CA . PHE A 1 189 ? 21.186 2.309 8.025 1.00 69.81 189 PHE A CA 1
ATOM 1450 C C . PHE A 1 189 ? 20.619 2.127 6.608 1.00 69.81 189 PHE A C 1
ATOM 1452 O O . PHE A 1 189 ? 21.316 1.642 5.729 1.00 69.81 189 PHE A O 1
ATOM 1459 N N . ALA A 1 190 ? 19.362 2.513 6.381 1.00 59.62 190 ALA A N 1
ATOM 1460 C CA . ALA A 1 190 ? 18.613 2.270 5.142 1.00 59.62 190 ALA A CA 1
ATOM 1461 C C . ALA A 1 190 ? 18.540 3.496 4.209 1.00 59.62 190 ALA A C 1
ATOM 1463 O O . ALA A 1 190 ? 17.883 3.458 3.171 1.00 59.62 190 ALA A O 1
ATOM 1464 N N . GLY A 1 191 ? 19.170 4.612 4.587 1.00 68.19 191 GLY A N 1
ATOM 1465 C CA . GLY A 1 191 ? 19.100 5.875 3.856 1.00 68.19 191 GLY A CA 1
ATOM 1466 C C . GLY A 1 191 ? 17.852 6.715 4.163 1.00 68.19 191 GLY A C 1
ATOM 1467 O O . GLY A 1 191 ? 16.911 6.305 4.844 1.00 68.19 191 GLY A O 1
ATOM 1468 N N . SER A 1 192 ? 17.832 7.945 3.646 1.00 69.25 192 SER A N 1
ATOM 1469 C CA . SER A 1 192 ? 16.780 8.937 3.924 1.00 69.25 192 SER A CA 1
ATOM 1470 C C . SER A 1 192 ? 15.416 8.603 3.301 1.00 69.25 192 SER A C 1
ATOM 1472 O O . SER A 1 192 ? 14.412 9.209 3.683 1.00 69.25 192 SER A O 1
ATOM 1474 N N . ALA A 1 193 ? 15.346 7.615 2.401 1.00 70.69 193 ALA A N 1
ATOM 1475 C CA . ALA A 1 193 ? 14.117 7.193 1.726 1.00 70.69 193 ALA A CA 1
ATOM 1476 C C . ALA A 1 193 ? 13.038 6.677 2.695 1.00 70.69 193 ALA A C 1
ATOM 1478 O O . ALA A 1 193 ? 11.846 6.827 2.421 1.00 70.69 193 ALA A O 1
ATOM 1479 N N . ILE A 1 194 ? 13.417 6.157 3.872 1.00 73.31 194 ILE A N 1
ATOM 1480 C CA . ILE A 1 194 ? 12.451 5.676 4.873 1.00 73.31 194 ILE A CA 1
ATOM 1481 C C . ILE A 1 194 ? 11.465 6.768 5.314 1.00 73.31 194 ILE A C 1
ATOM 1483 O O . ILE A 1 194 ? 10.297 6.500 5.616 1.00 73.31 194 ILE A O 1
ATOM 1487 N N . TRP A 1 195 ? 11.901 8.030 5.288 1.00 82.00 195 TRP A N 1
ATOM 1488 C CA . TRP A 1 195 ? 11.053 9.163 5.624 1.00 82.00 195 TRP A CA 1
ATOM 1489 C C . TRP A 1 195 ? 9.896 9.353 4.647 1.00 82.00 195 TRP A C 1
ATOM 1491 O O . TRP A 1 195 ? 8.877 9.898 5.059 1.00 82.00 195 TRP A O 1
ATOM 1501 N N . LEU A 1 196 ? 9.977 8.863 3.407 1.00 79.31 196 LEU A N 1
ATOM 1502 C CA . LEU A 1 196 ? 8.870 8.939 2.448 1.00 79.31 196 LEU A CA 1
ATOM 1503 C C . LEU A 1 196 ? 7.661 8.098 2.890 1.00 79.31 196 LEU A C 1
ATOM 1505 O O . LEU A 1 196 ? 6.524 8.491 2.642 1.00 79.31 196 LEU A O 1
ATOM 1509 N N . PHE A 1 197 ? 7.884 7.004 3.623 1.00 76.31 197 PHE A N 1
ATOM 1510 C CA . PHE A 1 197 ? 6.817 6.160 4.173 1.00 76.31 197 PHE A CA 1
ATOM 1511 C C . PHE A 1 197 ? 6.303 6.656 5.534 1.00 76.31 197 PHE A C 1
ATOM 1513 O O . PHE A 1 197 ? 5.136 6.465 5.878 1.00 76.31 197 PHE A O 1
ATOM 1520 N N . VAL A 1 198 ? 7.162 7.316 6.320 1.00 82.12 198 VAL A N 1
ATOM 1521 C CA . VAL A 1 198 ? 6.825 7.816 7.667 1.00 82.12 198 VAL A CA 1
ATOM 1522 C C . VAL A 1 198 ? 6.212 9.221 7.630 1.00 82.12 198 VAL A C 1
ATOM 1524 O O . VAL A 1 198 ? 5.329 9.539 8.433 1.00 82.12 198 VAL A O 1
ATOM 1527 N N . LEU A 1 199 ? 6.670 10.086 6.722 1.00 87.75 199 LEU A N 1
ATOM 1528 C CA . LEU A 1 199 ? 6.196 11.457 6.541 1.00 87.75 199 LEU A CA 1
ATOM 1529 C C . LEU A 1 199 ? 5.143 11.485 5.429 1.00 87.75 199 LEU A C 1
ATOM 1531 O O . LEU A 1 199 ? 5.486 11.608 4.254 1.00 87.75 199 LEU A O 1
ATOM 1535 N N . PRO A 1 200 ? 3.840 11.464 5.755 1.00 86.06 200 PRO A N 1
ATOM 1536 C CA . PRO A 1 200 ? 2.805 11.290 4.743 1.00 86.06 200 PRO A CA 1
ATOM 1537 C C . PRO A 1 200 ? 2.708 12.460 3.767 1.00 86.06 200 PRO A C 1
ATOM 1539 O O . PRO A 1 200 ? 2.176 12.285 2.683 1.00 86.06 200 PRO A O 1
ATOM 1542 N N . TYR A 1 201 ? 3.183 13.661 4.120 1.00 86.69 201 TYR A N 1
ATOM 1543 C CA . TYR A 1 201 ? 3.249 14.748 3.140 1.00 86.69 201 TYR A CA 1
ATOM 1544 C C . TYR A 1 201 ? 4.386 14.538 2.141 1.00 86.69 201 TYR A C 1
ATOM 1546 O O . TYR A 1 201 ? 4.175 14.825 0.969 1.00 86.69 201 TYR A O 1
ATOM 1554 N N . ALA A 1 202 ? 5.534 14.016 2.593 1.00 83.75 202 ALA A N 1
ATOM 1555 C CA . ALA A 1 202 ? 6.672 13.713 1.738 1.00 83.75 202 ALA A CA 1
ATOM 1556 C C . ALA A 1 202 ? 6.311 12.595 0.755 1.00 83.75 202 ALA A C 1
ATOM 1558 O O . ALA A 1 202 ? 6.390 12.798 -0.453 1.00 83.75 202 ALA A O 1
ATOM 1559 N N . GLY A 1 203 ? 5.792 11.479 1.280 1.00 82.44 203 GLY A N 1
ATOM 1560 C CA . GLY A 1 203 ? 5.298 10.361 0.478 1.00 82.44 203 GLY A CA 1
ATOM 1561 C C . GLY A 1 203 ? 4.160 10.747 -0.461 1.00 82.44 203 GLY A C 1
ATOM 1562 O O . GLY A 1 203 ? 4.187 10.370 -1.625 1.00 82.44 203 GLY A O 1
ATOM 1563 N N . LEU A 1 204 ? 3.190 11.557 -0.013 1.00 85.75 204 LEU A N 1
ATOM 1564 C CA . LEU A 1 204 ? 2.084 11.983 -0.876 1.00 85.75 204 LEU A CA 1
ATOM 1565 C C . LEU A 1 204 ? 2.578 12.751 -2.102 1.00 85.75 204 LEU A C 1
ATOM 1567 O O . LEU A 1 204 ? 2.135 12.460 -3.203 1.00 85.75 204 LEU A O 1
ATOM 1571 N N . ALA A 1 205 ? 3.464 13.731 -1.939 1.00 80.81 205 ALA A N 1
ATOM 1572 C CA . ALA A 1 205 ? 3.892 14.512 -3.095 1.00 80.81 205 ALA A CA 1
ATOM 1573 C C . ALA A 1 205 ? 4.952 13.809 -3.937 1.00 80.81 205 ALA A C 1
ATOM 1575 O O . ALA A 1 205 ? 4.884 13.934 -5.150 1.00 80.81 205 ALA A O 1
ATOM 1576 N N . ALA A 1 206 ? 5.870 13.041 -3.338 1.00 77.12 206 ALA A N 1
ATOM 1577 C CA . ALA A 1 206 ? 6.770 12.181 -4.108 1.00 77.12 206 ALA A CA 1
ATOM 1578 C C . ALA A 1 206 ? 5.963 11.154 -4.914 1.00 77.12 206 ALA A C 1
ATOM 1580 O O . ALA A 1 206 ? 6.228 10.930 -6.087 1.00 77.12 206 ALA A O 1
ATOM 1581 N N . GLY A 1 207 ? 4.908 10.605 -4.312 1.00 76.50 207 GLY A N 1
ATOM 1582 C CA . GLY A 1 207 ? 3.972 9.716 -4.979 1.00 76.50 207 GLY A CA 1
ATOM 1583 C C . GLY A 1 207 ? 3.181 10.389 -6.101 1.00 76.50 207 GLY A C 1
ATOM 1584 O O . GLY A 1 207 ? 3.020 9.775 -7.145 1.00 76.50 207 GLY A O 1
ATOM 1585 N N . ILE A 1 208 ? 2.717 11.636 -5.922 1.00 79.50 208 ILE A N 1
ATOM 1586 C CA . ILE A 1 208 ? 2.063 12.416 -6.994 1.00 79.50 208 ILE A CA 1
ATOM 1587 C C . ILE A 1 208 ? 3.051 12.685 -8.128 1.00 79.50 208 ILE A C 1
ATOM 1589 O O . ILE A 1 208 ? 2.700 12.493 -9.285 1.00 79.50 208 ILE A O 1
ATOM 1593 N N . PHE A 1 209 ? 4.270 13.106 -7.792 1.00 73.88 209 PHE A N 1
ATOM 1594 C CA . PHE A 1 209 ? 5.319 13.383 -8.762 1.00 73.88 209 PHE A CA 1
ATOM 1595 C C . PHE A 1 209 ? 5.611 12.139 -9.604 1.00 73.88 209 PHE A C 1
ATOM 1597 O O . PHE A 1 209 ? 5.432 12.181 -10.813 1.00 73.88 209 PHE A O 1
ATOM 1604 N N . LEU A 1 210 ? 5.922 11.009 -8.959 1.00 67.56 210 LEU A N 1
ATOM 1605 C CA . LEU A 1 210 ? 6.184 9.733 -9.630 1.00 67.56 210 LEU A CA 1
ATOM 1606 C C . LEU A 1 210 ? 4.974 9.199 -10.402 1.00 67.56 210 LEU A C 1
ATOM 1608 O O . LEU A 1 210 ? 5.146 8.586 -11.445 1.00 67.56 210 LEU A O 1
ATOM 1612 N N . ALA A 1 211 ? 3.750 9.423 -9.920 1.00 66.75 211 ALA A N 1
ATOM 1613 C CA . ALA A 1 211 ? 2.557 9.008 -10.652 1.00 66.75 211 ALA A CA 1
ATOM 1614 C C . ALA A 1 211 ? 2.343 9.828 -11.928 1.00 66.75 211 ALA A C 1
ATOM 1616 O O . ALA A 1 211 ? 1.862 9.289 -12.919 1.00 66.75 211 ALA A O 1
ATOM 1617 N N . ILE A 1 212 ? 2.702 11.114 -11.910 1.00 68.44 212 ILE A N 1
ATOM 1618 C CA . ILE A 1 212 ? 2.633 11.988 -13.083 1.00 68.44 212 ILE A CA 1
ATOM 1619 C C . ILE A 1 212 ? 3.770 11.663 -14.056 1.00 68.44 212 ILE A C 1
ATOM 1621 O O . ILE A 1 212 ? 3.508 11.515 -15.241 1.00 68.44 212 ILE A O 1
ATOM 1625 N N . THR A 1 213 ? 5.009 11.527 -13.575 1.00 59.44 213 THR A N 1
ATOM 1626 C CA . THR A 1 213 ? 6.177 11.307 -14.443 1.00 59.44 213 THR A CA 1
ATOM 1627 C C . THR A 1 213 ? 6.325 9.859 -14.907 1.00 59.44 213 THR A C 1
ATOM 1629 O O . THR A 1 213 ? 6.802 9.628 -16.007 1.00 59.44 213 THR A O 1
ATOM 1632 N N . GLY A 1 214 ? 5.935 8.887 -14.079 1.00 54.69 214 GLY A N 1
ATOM 1633 C CA . GLY A 1 214 ? 6.066 7.449 -14.342 1.00 54.69 214 GLY A CA 1
ATOM 1634 C C . GLY A 1 214 ? 4.749 6.730 -14.648 1.00 54.69 214 GLY A C 1
ATOM 1635 O O . GLY A 1 214 ? 4.745 5.516 -14.809 1.00 54.69 214 GLY A O 1
ATOM 1636 N N . GLY A 1 215 ? 3.612 7.435 -14.687 1.00 51.94 215 GLY A N 1
ATOM 1637 C CA . GLY A 1 215 ? 2.324 6.885 -15.137 1.00 51.94 215 GLY A CA 1
ATOM 1638 C C . GLY A 1 215 ? 1.660 5.839 -14.227 1.00 51.94 215 GLY A C 1
ATOM 1639 O O . GLY A 1 215 ? 0.630 5.284 -14.608 1.00 51.94 215 GLY A O 1
ATOM 1640 N N . ALA A 1 216 ? 2.192 5.566 -13.028 1.00 51.12 216 ALA A N 1
ATOM 1641 C CA . ALA A 1 216 ? 1.686 4.518 -12.137 1.00 51.12 216 ALA A CA 1
ATOM 1642 C C . ALA A 1 216 ? 1.506 4.978 -10.681 1.00 51.12 216 ALA A C 1
ATOM 1644 O O . ALA A 1 216 ? 2.270 5.778 -10.135 1.00 51.12 216 ALA A O 1
ATOM 1645 N N . ALA A 1 217 ? 0.491 4.429 -10.005 1.00 55.78 217 ALA A N 1
ATOM 1646 C CA . ALA A 1 217 ? 0.305 4.648 -8.575 1.00 55.78 217 ALA A CA 1
ATOM 1647 C C . ALA A 1 217 ? 1.411 3.935 -7.781 1.00 55.78 217 ALA A C 1
ATOM 1649 O O . ALA A 1 217 ? 1.495 2.711 -7.771 1.00 55.78 217 ALA A O 1
ATOM 1650 N N . THR A 1 218 ? 2.245 4.704 -7.082 1.00 62.97 218 THR A N 1
ATOM 1651 C CA . THR A 1 218 ? 3.394 4.165 -6.344 1.00 62.97 218 THR A CA 1
ATOM 1652 C C . THR A 1 218 ? 3.035 3.703 -4.930 1.00 62.97 218 THR A C 1
ATOM 1654 O O . THR A 1 218 ? 2.052 4.153 -4.326 1.00 62.97 218 THR A O 1
ATOM 1657 N N . ALA A 1 219 ? 3.898 2.874 -4.333 1.00 61.50 219 ALA A N 1
ATOM 1658 C CA . ALA A 1 219 ? 3.821 2.489 -2.919 1.00 61.50 219 ALA A CA 1
ATOM 1659 C C . ALA A 1 219 ? 3.742 3.705 -1.962 1.00 61.50 219 ALA A C 1
ATOM 1661 O O . ALA A 1 219 ? 3.180 3.623 -0.865 1.00 61.50 219 ALA A O 1
ATOM 1662 N N . LEU A 1 220 ? 4.237 4.874 -2.386 1.00 70.31 220 LEU A N 1
ATOM 1663 C CA . LEU A 1 220 ? 4.158 6.124 -1.629 1.00 70.31 220 LEU A CA 1
ATOM 1664 C C . LEU A 1 220 ? 2.731 6.694 -1.562 1.00 70.31 220 LEU A C 1
ATOM 1666 O O . LEU A 1 220 ? 2.290 7.120 -0.493 1.00 70.31 220 LEU A O 1
ATOM 1670 N N . LEU A 1 221 ? 1.965 6.640 -2.657 1.00 74.19 221 LEU A N 1
ATOM 1671 C CA . LEU A 1 221 ? 0.549 7.036 -2.642 1.00 74.19 221 LEU A CA 1
ATOM 1672 C C . LEU A 1 221 ? -0.288 6.083 -1.787 1.00 74.19 221 LEU A C 1
ATOM 1674 O O . LEU A 1 221 ? -1.166 6.521 -1.041 1.00 74.19 221 LEU A O 1
ATOM 1678 N N . VAL A 1 222 ? 0.024 4.789 -1.849 1.00 69.06 222 VAL A N 1
ATOM 1679 C CA . VAL A 1 222 ? -0.640 3.749 -1.056 1.00 69.06 222 VAL A CA 1
ATOM 1680 C C . VAL A 1 222 ? -0.366 3.945 0.430 1.00 69.06 222 VAL A C 1
ATOM 1682 O O . VAL A 1 222 ? -1.302 3.983 1.226 1.00 69.06 222 VAL A O 1
ATOM 1685 N N . SER A 1 223 ? 0.893 4.145 0.822 1.00 73.31 223 SER A N 1
ATOM 1686 C CA . SER A 1 223 ? 1.249 4.402 2.222 1.00 73.31 223 SER A CA 1
ATOM 1687 C C . SER A 1 223 ? 0.604 5.689 2.752 1.00 73.31 223 SER A C 1
ATOM 1689 O O . SER A 1 223 ? 0.014 5.682 3.839 1.00 73.31 223 SER A O 1
ATOM 1691 N N . ALA A 1 224 ? 0.593 6.769 1.962 1.00 82.31 224 ALA A N 1
ATOM 1692 C CA . ALA A 1 224 ? -0.124 7.996 2.299 1.00 82.31 224 ALA A CA 1
ATOM 1693 C C . ALA A 1 224 ? -1.636 7.745 2.465 1.00 82.31 224 ALA A C 1
ATOM 1695 O O . ALA A 1 224 ? -2.240 8.228 3.429 1.00 82.31 224 ALA A O 1
ATOM 1696 N N . PHE A 1 225 ? -2.250 6.947 1.586 1.00 81.44 225 PHE A N 1
ATOM 1697 C CA . PHE A 1 225 ? -3.662 6.570 1.673 1.00 81.44 225 PHE A CA 1
ATOM 1698 C C . PHE A 1 225 ? -3.976 5.688 2.891 1.00 81.44 225 PHE A C 1
ATOM 1700 O O . PHE A 1 225 ? -5.012 5.875 3.536 1.00 81.44 225 PHE A O 1
ATOM 1707 N N . LEU A 1 226 ? -3.090 4.763 3.265 1.00 77.31 226 LEU A N 1
ATOM 1708 C CA . LEU A 1 226 ? -3.238 3.944 4.470 1.00 77.31 226 LEU A CA 1
ATOM 1709 C C . LEU A 1 226 ? -3.189 4.814 5.731 1.00 77.31 226 LEU A C 1
ATOM 1711 O O . LEU A 1 226 ? -4.085 4.732 6.575 1.00 77.31 226 LEU A O 1
ATOM 1715 N N . LEU A 1 227 ? -2.213 5.721 5.831 1.00 80.38 227 LEU A N 1
ATOM 1716 C CA . LEU A 1 227 ? -2.122 6.683 6.935 1.00 80.38 227 LEU A CA 1
ATOM 1717 C C . LEU A 1 227 ? -3.346 7.612 6.985 1.00 80.38 227 LEU A C 1
ATOM 1719 O O . LEU A 1 227 ? -3.879 7.892 8.065 1.00 80.38 227 LEU A O 1
ATOM 1723 N N . TRP A 1 228 ? -3.837 8.050 5.823 1.00 88.75 228 TRP A N 1
ATOM 1724 C CA . TRP A 1 228 ? -5.093 8.788 5.703 1.00 88.75 228 TRP A CA 1
ATOM 1725 C C . TRP A 1 228 ? -6.286 7.979 6.224 1.00 88.75 228 TRP A C 1
ATOM 1727 O O . TRP A 1 228 ? -7.061 8.480 7.040 1.00 88.75 228 TRP A O 1
ATOM 1737 N N . SER A 1 229 ? -6.401 6.715 5.824 1.00 81.06 229 SER A N 1
ATOM 1738 C CA . SER A 1 229 ? -7.482 5.810 6.226 1.00 81.06 229 SER A CA 1
ATOM 1739 C C . SER A 1 229 ? -7.482 5.552 7.732 1.00 81.06 229 SER A C 1
ATOM 1741 O O . SER A 1 229 ? -8.541 5.577 8.362 1.00 81.06 229 SER A O 1
ATOM 1743 N N . VAL A 1 230 ? -6.305 5.394 8.347 1.00 78.94 230 VAL A N 1
ATOM 1744 C CA . VAL A 1 230 ? -6.158 5.281 9.806 1.00 78.94 230 VAL A CA 1
ATOM 1745 C C . VAL A 1 230 ? -6.659 6.548 10.514 1.00 78.94 230 VAL A C 1
ATOM 1747 O O . VAL A 1 230 ? -7.407 6.446 11.490 1.00 78.94 230 VAL A O 1
ATOM 1750 N N . ASP A 1 231 ? -6.337 7.748 10.023 1.00 84.25 231 ASP A N 1
ATOM 1751 C CA . ASP A 1 231 ? -6.872 8.999 10.591 1.00 84.25 231 ASP A CA 1
ATOM 1752 C C . ASP A 1 231 ? -8.403 9.091 10.422 1.00 84.25 231 ASP A C 1
ATOM 1754 O O . ASP A 1 231 ? -9.131 9.439 11.359 1.00 84.25 231 ASP A O 1
ATOM 1758 N N . VAL A 1 232 ? -8.920 8.711 9.250 1.00 82.62 232 VAL A N 1
ATOM 1759 C CA . VAL A 1 232 ? -10.353 8.767 8.926 1.00 82.62 232 VAL A CA 1
ATOM 1760 C C . VAL A 1 232 ? -11.173 7.768 9.732 1.00 82.62 232 VAL A C 1
ATOM 1762 O O . VAL A 1 232 ? -12.247 8.136 10.216 1.00 82.62 232 VAL A O 1
ATOM 1765 N N . LEU A 1 233 ? -10.700 6.534 9.910 1.00 78.06 233 LEU A N 1
ATOM 1766 C CA . LEU A 1 233 ? -11.466 5.439 10.513 1.00 78.06 233 LEU A CA 1
ATOM 1767 C C . LEU A 1 233 ? -11.178 5.264 12.009 1.00 78.06 233 LEU A C 1
ATOM 1769 O O . LEU A 1 233 ? -12.118 5.048 12.781 1.00 78.06 233 LEU A O 1
ATOM 1773 N N . LEU A 1 234 ? -9.921 5.420 12.439 1.00 74.81 234 LEU A N 1
ATOM 1774 C CA . LEU A 1 234 ? -9.451 5.016 13.770 1.00 74.81 234 LEU A CA 1
ATOM 1775 C C . LEU A 1 234 ? -9.097 6.191 14.693 1.00 74.81 234 LEU A C 1
ATOM 1777 O O . LEU A 1 234 ? -9.570 6.230 15.831 1.00 74.81 234 LEU A O 1
ATOM 1781 N N . ALA A 1 235 ? -8.272 7.138 14.236 1.00 77.44 235 ALA A N 1
ATOM 1782 C CA . ALA A 1 235 ? -7.599 8.108 15.111 1.00 77.44 235 ALA A CA 1
ATOM 1783 C C . ALA A 1 235 ? -7.583 9.546 14.539 1.00 77.44 235 ALA A C 1
ATOM 1785 O O . ALA A 1 235 ? -6.521 10.090 14.235 1.00 77.44 235 ALA A O 1
ATOM 1786 N N . PRO A 1 236 ? -8.748 10.214 14.433 1.00 80.44 236 PRO A N 1
ATOM 1787 C CA . PRO A 1 236 ? -8.879 11.476 13.708 1.00 80.44 236 PRO A CA 1
ATOM 1788 C C . PRO A 1 236 ? -8.070 12.621 14.326 1.00 80.44 236 PRO A C 1
ATOM 1790 O O . PRO A 1 236 ? -8.257 12.984 15.494 1.00 80.44 236 PRO A O 1
ATOM 1793 N N . GLY A 1 237 ? -7.201 13.219 13.512 1.00 78.38 237 GLY A N 1
ATOM 1794 C CA . GLY A 1 237 ? -6.297 14.307 13.871 1.00 78.38 237 GLY A CA 1
ATOM 1795 C C . GLY A 1 237 ? -5.149 13.899 14.797 1.00 78.38 237 GLY A C 1
ATOM 1796 O O . GLY A 1 237 ? -4.402 14.781 15.231 1.00 78.38 237 GLY A O 1
ATOM 1797 N N . GLN A 1 238 ? -5.009 12.610 15.130 1.00 83.00 238 GLN A N 1
ATOM 1798 C CA . GLN A 1 238 ? -3.986 12.141 16.067 1.00 83.00 238 GLN A CA 1
ATOM 1799 C C . GLN A 1 238 ? -2.621 12.004 15.405 1.00 83.00 238 GLN A C 1
ATOM 1801 O O . GLN A 1 238 ? -1.626 12.272 16.069 1.00 83.00 238 GLN A O 1
ATOM 1806 N N . PHE A 1 239 ? -2.551 11.675 14.112 1.00 85.94 239 PHE A N 1
ATOM 1807 C CA . PHE A 1 239 ? -1.266 11.521 13.432 1.00 85.94 239 PHE A CA 1
ATOM 1808 C C . PHE A 1 239 ? -0.444 12.820 13.490 1.00 85.94 239 PHE A C 1
ATOM 1810 O O . PHE A 1 239 ? 0.640 12.851 14.067 1.00 85.94 239 PHE A O 1
ATOM 1817 N N . CYS A 1 240 ? -1.006 13.938 13.012 1.00 83.75 240 CYS A N 1
ATOM 1818 C CA . CYS A 1 240 ? -0.337 15.248 13.024 1.00 83.75 240 CYS A CA 1
ATOM 1819 C C . CYS A 1 240 ? -0.047 15.805 14.429 1.00 83.75 240 CYS A C 1
ATOM 1821 O O . CYS A 1 240 ? 0.781 16.704 14.568 1.00 83.75 240 CYS A O 1
ATOM 1823 N N . HIS A 1 241 ? -0.779 15.356 15.453 1.00 84.12 241 HIS A N 1
ATOM 1824 C CA . HIS A 1 241 ? -0.632 15.858 16.821 1.00 84.12 241 HIS A CA 1
ATOM 1825 C C . HIS A 1 241 ? 0.332 15.015 17.661 1.00 84.12 241 HIS A C 1
ATOM 1827 O O . HIS A 1 241 ? 1.082 15.571 18.457 1.00 84.12 241 HIS A O 1
ATOM 1833 N N . ALA A 1 242 ? 0.283 13.692 17.519 1.00 83.44 242 ALA A N 1
ATOM 1834 C CA . ALA A 1 242 ? 0.940 12.758 18.421 1.00 83.44 242 ALA A CA 1
ATOM 1835 C C . ALA A 1 242 ? 2.02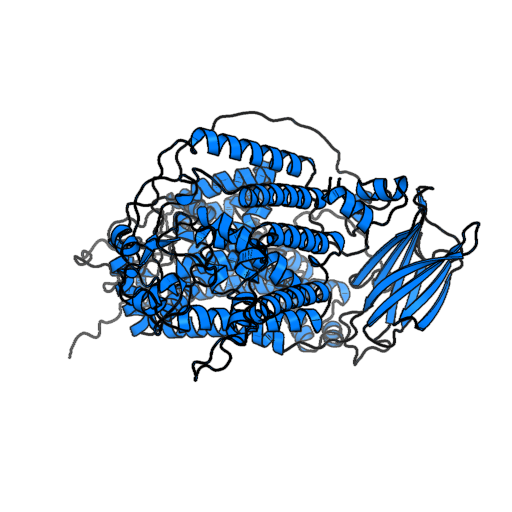7 11.910 17.754 1.00 83.44 242 ALA A C 1
ATOM 1837 O O . ALA A 1 242 ? 2.941 11.519 18.462 1.00 83.44 242 ALA A O 1
ATOM 1838 N N . VAL A 1 243 ? 1.961 11.630 16.447 1.00 87.25 243 VAL A N 1
ATOM 1839 C CA . VAL A 1 243 ? 2.837 10.639 15.779 1.00 87.25 243 VAL A CA 1
ATOM 1840 C C . VAL A 1 243 ? 3.828 11.287 14.813 1.00 87.25 243 VAL A C 1
ATOM 1842 O O . VAL A 1 243 ? 4.958 10.835 14.709 1.00 87.25 243 VAL A O 1
ATOM 1845 N N . CYS A 1 244 ? 3.433 12.359 14.126 1.00 89.38 244 CYS A N 1
ATOM 1846 C CA . CYS A 1 244 ? 4.257 12.993 13.101 1.00 89.38 244 CYS A CA 1
ATOM 1847 C C . CYS A 1 244 ? 5.557 13.576 13.696 1.00 89.38 244 CYS A C 1
ATOM 1849 O O . CYS A 1 244 ? 5.473 14.496 14.521 1.00 89.38 244 CYS A O 1
ATOM 1851 N N . PRO A 1 245 ? 6.742 13.112 13.256 1.00 92.25 245 PRO A N 1
ATOM 1852 C CA . PRO A 1 245 ? 8.017 13.567 13.803 1.00 92.25 245 PRO A CA 1
ATOM 1853 C C . PRO A 1 245 ? 8.313 15.025 13.418 1.00 92.25 245 PRO A C 1
ATOM 1855 O O . PRO A 1 245 ? 8.696 15.811 14.284 1.00 92.25 245 PRO A O 1
ATOM 1858 N N . THR A 1 246 ? 7.990 15.454 12.189 1.00 90.38 246 THR A N 1
ATOM 1859 C CA . THR A 1 246 ? 8.110 16.869 11.775 1.00 90.38 246 THR A CA 1
ATOM 1860 C C . THR A 1 246 ? 7.209 17.761 12.620 1.00 90.38 246 THR A C 1
ATOM 1862 O O . THR A 1 246 ? 7.620 18.809 13.112 1.00 90.38 246 THR A O 1
ATOM 1865 N N . GLY A 1 247 ? 5.967 17.327 12.857 1.00 89.81 247 GLY A N 1
ATOM 1866 C CA . GLY A 1 247 ? 5.023 18.056 13.700 1.00 89.81 247 GLY A CA 1
ATOM 1867 C C . GLY A 1 247 ? 5.523 18.231 15.136 1.00 89.81 247 GLY A C 1
ATOM 1868 O O . GLY A 1 247 ? 5.301 19.292 15.723 1.00 89.81 247 GLY A O 1
ATOM 1869 N N . TRP A 1 248 ? 6.212 17.223 15.680 1.00 91.69 248 TRP A N 1
ATOM 1870 C CA . TRP A 1 248 ? 6.834 17.275 17.001 1.00 91.69 248 TRP A CA 1
ATOM 1871 C C . TRP A 1 248 ? 8.047 18.214 17.037 1.00 91.69 248 TRP A C 1
ATOM 1873 O O . TRP A 1 248 ? 8.134 19.037 17.952 1.00 91.69 248 TRP A O 1
ATOM 1883 N N . LEU A 1 249 ? 8.928 18.146 16.033 1.00 91.81 249 LEU A N 1
ATOM 1884 C CA . LEU A 1 249 ? 10.117 18.995 15.915 1.00 91.81 249 LEU A CA 1
ATOM 1885 C C . LEU A 1 249 ? 9.735 20.480 15.825 1.00 91.81 249 LEU A C 1
ATOM 1887 O O . LEU A 1 249 ? 10.156 21.289 16.654 1.00 91.81 249 LEU A O 1
ATOM 1891 N N . LEU A 1 250 ? 8.843 20.830 14.891 1.00 89.62 250 LEU A N 1
ATOM 1892 C CA . LEU A 1 250 ? 8.348 22.203 14.723 1.00 89.62 250 LEU A CA 1
ATOM 1893 C C . LEU A 1 250 ? 7.594 22.706 15.964 1.00 89.62 250 LEU A C 1
ATOM 1895 O O . LEU A 1 250 ? 7.521 23.908 16.218 1.00 89.62 250 LEU A O 1
ATOM 1899 N N . GLU A 1 251 ? 7.008 21.802 16.750 1.00 89.44 251 GLU A N 1
ATOM 1900 C CA . GLU A 1 251 ? 6.389 22.145 18.026 1.00 89.44 251 GLU A CA 1
ATOM 1901 C C . GLU A 1 251 ? 7.412 22.487 19.116 1.00 89.44 251 GLU A C 1
ATOM 1903 O O . GLU A 1 251 ? 7.145 23.398 19.904 1.00 89.44 251 GLU A O 1
ATOM 1908 N N . GLN A 1 252 ? 8.560 21.799 19.164 1.00 90.75 252 GLN A N 1
ATOM 1909 C CA . GLN A 1 252 ? 9.633 22.123 20.111 1.00 90.75 252 GLN A CA 1
ATOM 1910 C C . GLN A 1 252 ? 10.223 23.498 19.805 1.00 90.75 252 GLN A C 1
ATOM 1912 O O . GLN A 1 252 ? 10.285 24.347 20.693 1.00 90.75 252 GLN A O 1
ATOM 1917 N N . VAL A 1 253 ? 10.553 23.751 18.537 1.00 89.94 253 VAL A N 1
ATOM 1918 C CA . VAL A 1 253 ? 11.088 25.047 18.095 1.00 89.94 253 VAL A CA 1
ATOM 1919 C C . VAL A 1 253 ? 10.045 26.158 18.251 1.00 89.94 253 VAL A C 1
ATOM 1921 O O . VAL A 1 253 ? 10.327 27.251 18.741 1.00 89.94 253 VAL A O 1
ATOM 1924 N N . GLY A 1 254 ? 8.780 25.847 17.963 1.00 87.00 254 GLY A N 1
ATOM 1925 C CA . GLY A 1 254 ? 7.649 26.758 18.107 1.00 87.00 254 GLY A CA 1
ATOM 1926 C C . GLY A 1 254 ? 7.268 27.146 19.538 1.00 87.00 254 GLY A C 1
ATOM 1927 O O . GLY A 1 254 ? 6.258 27.834 19.716 1.00 87.00 254 GLY A O 1
ATOM 1928 N N . ARG A 1 255 ? 8.025 26.738 20.566 1.00 87.62 255 ARG A N 1
ATOM 1929 C CA . ARG A 1 255 ? 7.884 27.266 21.935 1.00 87.62 255 ARG A CA 1
ATOM 1930 C C . ARG A 1 255 ? 8.268 28.750 22.018 1.00 87.62 255 ARG A C 1
ATOM 1932 O O . ARG A 1 255 ? 7.678 29.468 22.820 1.00 87.62 255 ARG A O 1
ATOM 1939 N N . LEU A 1 256 ? 9.158 29.212 21.134 1.00 81.19 256 LEU A N 1
ATOM 1940 C CA . LEU A 1 256 ? 9.652 30.596 21.057 1.00 81.19 256 LEU A CA 1
ATOM 1941 C C . LEU A 1 256 ? 8.681 31.575 20.359 1.00 81.19 256 LEU A C 1
ATOM 1943 O O . LEU A 1 256 ? 8.940 32.777 20.284 1.00 81.19 256 LEU A O 1
ATOM 1947 N N . LYS A 1 257 ? 7.537 31.085 19.861 1.00 80.69 257 LYS A N 1
ATOM 1948 C CA . LYS A 1 257 ? 6.638 31.854 18.985 1.00 80.69 257 LYS A CA 1
ATOM 1949 C C . LYS A 1 257 ? 6.066 33.118 19.624 1.00 80.69 257 LYS A C 1
ATOM 1951 O O . LYS A 1 257 ? 5.354 33.075 20.632 1.00 80.69 257 LYS A O 1
ATOM 1956 N N . ARG A 1 258 ? 6.254 34.248 18.937 1.00 75.44 258 ARG A N 1
ATOM 1957 C CA . ARG A 1 258 ? 5.637 35.547 19.271 1.00 75.44 258 ARG A CA 1
ATOM 1958 C C . ARG A 1 258 ? 4.263 35.729 18.622 1.00 75.44 258 ARG A C 1
ATOM 1960 O O . ARG A 1 258 ? 3.354 36.300 19.240 1.00 75.44 258 ARG A O 1
ATOM 1967 N N . TRP A 1 259 ? 4.061 35.190 17.416 1.00 76.38 259 TRP A N 1
ATOM 1968 C CA . TRP A 1 259 ? 2.798 35.298 16.676 1.00 76.38 259 TRP A CA 1
ATOM 1969 C C . TRP A 1 259 ? 1.889 34.097 16.951 1.00 76.38 259 TRP A C 1
ATOM 1971 O O . TRP A 1 259 ? 1.886 33.089 16.245 1.00 76.38 259 TRP A O 1
ATOM 1981 N N . ARG A 1 260 ? 1.082 34.216 18.010 1.00 76.00 260 ARG A N 1
ATOM 1982 C CA . ARG A 1 260 ? 0.150 33.173 18.466 1.00 76.00 260 ARG A CA 1
ATOM 1983 C C . ARG A 1 260 ? -1.304 33.626 18.458 1.00 76.00 260 ARG A C 1
ATOM 1985 O O . ARG A 1 260 ? -1.603 34.820 18.511 1.00 76.00 260 ARG A O 1
ATOM 1992 N N . LEU A 1 261 ? -2.206 32.649 18.432 1.00 80.56 261 LEU A N 1
ATOM 1993 C CA . LEU A 1 261 ? -3.606 32.856 18.788 1.00 80.56 261 LEU A CA 1
ATOM 1994 C C . LEU A 1 261 ? -3.683 33.471 20.195 1.00 80.56 261 LEU A C 1
ATOM 1996 O O . LEU A 1 261 ? -3.125 32.915 21.139 1.00 80.56 261 LEU A O 1
ATOM 2000 N N . ARG A 1 262 ? -4.358 34.616 20.331 1.00 75.94 262 ARG A N 1
ATOM 2001 C CA . ARG A 1 262 ? -4.574 35.281 21.621 1.00 75.94 262 ARG A CA 1
ATOM 2002 C C . ARG A 1 262 ? -6.054 35.255 21.983 1.00 75.94 262 ARG A C 1
ATOM 2004 O O . ARG A 1 262 ? -6.920 35.432 21.121 1.00 75.94 262 ARG A O 1
ATOM 2011 N N . LYS A 1 263 ? -6.323 35.038 23.266 1.00 78.38 263 LYS A N 1
ATOM 2012 C CA . LYS A 1 263 ? -7.633 35.216 23.892 1.00 78.38 263 LYS A CA 1
ATOM 2013 C C . LYS A 1 263 ? -7.689 36.646 24.435 1.00 78.38 263 LYS A C 1
ATOM 2015 O O . LYS A 1 263 ? -6.734 37.074 25.070 1.00 78.38 263 LYS A O 1
ATOM 2020 N N . ALA A 1 264 ? -8.759 37.377 24.141 1.00 72.50 264 ALA A N 1
ATOM 2021 C CA . ALA A 1 264 ? -9.027 38.667 24.770 1.00 72.50 264 ALA A CA 1
ATOM 2022 C C . ALA A 1 264 ? -9.310 38.467 26.270 1.00 72.50 264 ALA A C 1
ATOM 2024 O O . ALA A 1 264 ? -9.968 37.492 26.642 1.00 72.50 264 ALA A O 1
ATOM 2025 N N . GLU A 1 265 ? -8.794 39.364 27.108 1.00 65.06 265 GLU A N 1
ATOM 2026 C CA . GLU A 1 265 ? -8.820 39.231 28.572 1.00 65.06 265 GLU A CA 1
ATOM 2027 C C . GLU A 1 265 ? -10.216 39.473 29.167 1.00 65.06 265 GLU A C 1
ATOM 2029 O O . GLU A 1 265 ? -10.606 38.787 30.109 1.00 65.06 265 GLU A O 1
ATOM 2034 N N . THR A 1 266 ? -11.024 40.343 28.555 1.00 58.31 266 THR A N 1
ATOM 2035 C CA . THR A 1 266 ? -12.364 40.713 29.036 1.00 58.31 266 THR A CA 1
ATOM 2036 C C . THR A 1 266 ? -13.389 40.762 27.893 1.00 58.31 266 THR A C 1
ATOM 2038 O O . THR A 1 266 ? -13.040 41.142 26.768 1.00 58.31 266 THR A O 1
ATOM 2041 N N . PRO A 1 267 ? -14.666 40.380 28.125 1.00 59.66 267 PRO A N 1
ATOM 2042 C CA . PRO A 1 267 ? -15.232 39.678 29.291 1.00 59.66 267 PRO A CA 1
ATOM 2043 C C . PRO A 1 267 ? -14.954 38.155 29.297 1.00 59.66 267 PRO A C 1
ATOM 2045 O O . PRO A 1 267 ? -14.619 37.560 28.268 1.00 59.66 267 PRO A O 1
ATOM 2048 N N . ALA A 1 268 ? -15.131 37.499 30.452 1.00 68.12 268 ALA A N 1
ATOM 2049 C CA . ALA A 1 268 ? -14.832 36.075 30.659 1.00 68.12 268 ALA A CA 1
ATOM 2050 C C . ALA A 1 268 ? -15.552 35.143 29.658 1.00 68.12 268 ALA A C 1
ATOM 2052 O O . ALA A 1 268 ? -16.661 35.410 29.195 1.00 68.12 268 ALA A O 1
ATOM 2053 N N . CYS A 1 269 ? -14.905 34.039 29.267 1.00 78.81 269 CYS A N 1
ATOM 2054 C CA . CYS A 1 269 ? -15.527 33.024 28.407 1.00 78.81 269 CYS A CA 1
ATOM 2055 C C . CYS A 1 269 ? -16.667 32.329 29.175 1.00 78.81 269 CYS A C 1
ATOM 2057 O O . CYS A 1 269 ? -16.419 31.942 30.317 1.00 78.81 269 CYS A O 1
ATOM 2059 N N . PRO A 1 270 ? -17.858 32.119 28.575 1.00 78.94 270 PRO A N 1
ATOM 2060 C CA . PRO A 1 270 ? -18.978 31.498 29.276 1.00 78.94 270 PRO A CA 1
ATOM 2061 C C . PRO A 1 270 ? -18.602 30.158 29.925 1.00 78.94 270 PRO A C 1
ATOM 2063 O O . PRO A 1 270 ? -17.855 29.341 29.357 1.00 78.94 270 PRO A O 1
ATOM 2066 N N . THR A 1 271 ? -19.130 29.925 31.124 1.00 77.69 271 THR A N 1
ATOM 2067 C CA . THR A 1 271 ? -19.023 28.649 31.837 1.00 77.69 271 THR A CA 1
ATOM 2068 C C . THR A 1 271 ? -19.591 27.525 30.958 1.00 77.69 271 THR A C 1
ATOM 2070 O O . THR A 1 271 ? -20.601 27.682 30.281 1.00 77.69 271 THR A O 1
ATOM 2073 N N . GLY A 1 272 ? -18.861 26.410 30.840 1.00 75.19 272 GLY A N 1
ATOM 2074 C CA . GLY A 1 272 ? -19.241 25.286 29.965 1.00 75.19 272 GLY A CA 1
ATOM 2075 C C . GLY A 1 272 ? -19.041 25.467 28.446 1.00 75.19 272 GLY A C 1
ATOM 2076 O O . GLY A 1 272 ? -19.281 24.525 27.690 1.00 75.19 272 GLY A O 1
ATOM 2077 N N . CYS A 1 273 ? -18.566 26.619 27.951 1.00 82.19 273 CYS A N 1
ATOM 2078 C CA . CYS A 1 273 ? -18.336 26.794 26.511 1.00 82.19 273 CYS A CA 1
ATOM 2079 C C . CYS A 1 273 ? -17.178 25.921 25.985 1.00 82.19 273 CYS A C 1
ATOM 2081 O O . CYS A 1 273 ? -16.031 26.063 26.407 1.00 82.19 273 CYS A O 1
ATOM 2083 N N . VAL A 1 274 ? -17.474 25.066 24.996 1.00 83.44 274 VAL A N 1
ATOM 2084 C CA . VAL A 1 274 ? -16.511 24.162 24.326 1.00 83.44 274 VAL A CA 1
ATOM 2085 C C . VAL A 1 274 ? -16.389 24.418 22.815 1.00 83.44 274 VAL A C 1
ATOM 2087 O O . VAL A 1 274 ? -15.871 23.583 22.072 1.00 83.44 274 VAL A O 1
ATOM 2090 N N . ALA A 1 275 ? -16.869 25.567 22.325 1.00 83.81 275 ALA A N 1
ATOM 2091 C CA . ALA A 1 275 ? -16.923 25.875 20.890 1.00 83.81 275 ALA A CA 1
ATOM 2092 C C . ALA A 1 275 ? -15.538 25.806 20.215 1.00 83.81 275 ALA A C 1
ATOM 2094 O O . ALA A 1 275 ? -15.380 25.175 19.168 1.00 83.81 275 ALA A O 1
ATOM 2095 N N . CYS A 1 276 ? -14.513 26.377 20.854 1.00 84.44 276 CYS A N 1
ATOM 2096 C CA . CYS A 1 276 ? -13.140 26.378 20.345 1.00 84.44 276 CYS A CA 1
ATOM 2097 C C . CYS A 1 276 ? -12.516 24.975 20.337 1.00 84.44 276 CYS A C 1
ATOM 2099 O O . CYS A 1 276 ? -11.835 24.622 19.377 1.00 84.44 276 CYS A O 1
ATOM 2101 N N . ILE A 1 277 ? -12.801 24.165 21.363 1.00 84.75 277 ILE A N 1
ATOM 2102 C CA . ILE A 1 277 ? -12.340 22.772 21.472 1.00 84.75 277 ILE A CA 1
ATOM 2103 C C . ILE A 1 277 ? -12.968 21.925 20.358 1.00 84.75 277 ILE A C 1
ATOM 2105 O O . ILE A 1 277 ? -12.268 21.169 19.691 1.00 84.75 277 ILE A O 1
ATOM 2109 N N . ARG A 1 278 ? -14.272 22.103 20.093 1.00 80.88 278 ARG A N 1
ATOM 2110 C CA . ARG A 1 278 ? -14.989 21.410 19.005 1.00 80.88 278 ARG A CA 1
ATOM 2111 C C . ARG A 1 278 ? -14.500 21.818 17.613 1.00 80.88 278 ARG A C 1
ATOM 2113 O O . ARG A 1 278 ? -14.539 20.996 16.699 1.00 80.88 278 ARG A O 1
ATOM 2120 N N . ALA A 1 279 ? -14.071 23.068 17.447 1.00 83.25 279 ALA A N 1
ATOM 2121 C CA . ALA A 1 279 ? -13.527 23.580 16.190 1.00 83.25 279 ALA A CA 1
ATOM 2122 C C . ALA A 1 279 ? -12.053 23.191 15.962 1.00 83.25 279 ALA A C 1
ATOM 2124 O O . ALA A 1 279 ? -11.609 23.117 14.813 1.00 83.25 279 ALA A O 1
ATOM 2125 N N . CYS A 1 280 ? -11.287 22.959 17.034 1.00 84.19 280 CYS A N 1
ATOM 2126 C CA . CYS A 1 280 ? -9.881 22.584 16.960 1.00 84.19 280 CYS A CA 1
ATOM 2127 C C . CYS A 1 280 ? -9.719 21.134 16.466 1.00 84.19 280 CYS A C 1
ATOM 2129 O O . CYS A 1 280 ? -10.236 20.215 17.103 1.00 84.19 280 CYS A O 1
ATOM 2131 N N . PRO A 1 281 ? -8.937 20.883 15.400 1.00 80.25 281 PRO A N 1
ATOM 2132 C CA . PRO A 1 281 ? -8.686 19.522 14.916 1.00 80.25 281 PRO A CA 1
ATOM 2133 C C . PRO A 1 281 ? -7.974 18.619 15.933 1.00 80.25 281 PRO A C 1
ATOM 2135 O O . PRO A 1 281 ? -8.122 17.406 15.874 1.00 80.25 281 PRO A O 1
ATOM 2138 N N . TYR A 1 282 ? -7.237 19.211 16.876 1.00 83.00 282 TYR A N 1
ATOM 2139 C CA . TYR A 1 282 ? -6.479 18.510 17.917 1.00 83.00 282 TYR A CA 1
ATOM 2140 C C . TYR A 1 282 ? -7.175 18.527 19.291 1.00 83.00 282 TYR A C 1
ATOM 2142 O O . TYR A 1 282 ? -6.622 18.024 20.262 1.00 83.00 282 TYR A O 1
ATOM 2150 N N . ARG A 1 283 ? -8.375 19.126 19.396 1.00 79.94 283 ARG A N 1
ATOM 2151 C CA . ARG A 1 283 ? -9.099 19.377 20.665 1.00 79.94 283 ARG A CA 1
ATOM 2152 C C . ARG A 1 283 ? -8.317 20.192 21.698 1.00 79.94 283 ARG A C 1
ATOM 2154 O O . ARG A 1 283 ? -8.496 20.033 22.902 1.00 79.94 283 ARG A O 1
ATOM 2161 N N . LEU A 1 284 ? -7.472 21.094 21.225 1.00 84.31 284 LEU A N 1
ATOM 2162 C CA . LEU A 1 284 ? -6.768 22.028 22.087 1.00 84.31 284 LEU A CA 1
ATOM 2163 C C . LEU A 1 284 ? -7.705 23.149 22.539 1.00 84.31 284 LEU A C 1
ATOM 2165 O O . LEU A 1 284 ? -8.543 23.621 21.764 1.00 84.31 284 LEU A O 1
ATOM 2169 N N . SER A 1 285 ? -7.531 23.602 23.779 1.00 85.38 285 SER A N 1
ATOM 2170 C CA . SER A 1 285 ? -8.343 24.660 24.369 1.00 85.38 285 SER A CA 1
ATOM 2171 C C . SER A 1 285 ? -7.543 25.957 24.508 1.00 85.38 285 SER A C 1
ATOM 2173 O O . SER A 1 285 ? -6.580 26.026 25.276 1.00 85.38 285 SER A O 1
ATOM 2175 N N . PRO A 1 286 ? -7.943 27.032 23.803 1.00 84.81 286 PRO A N 1
ATOM 2176 C CA . PRO A 1 286 ? -7.484 28.382 24.115 1.00 84.81 286 PRO A CA 1
ATOM 2177 C C . PRO A 1 286 ? -7.995 28.881 25.470 1.00 84.81 286 PRO A C 1
ATOM 2179 O O . PRO A 1 286 ? -7.371 29.750 26.068 1.00 84.81 286 PRO A O 1
ATOM 2182 N N . LYS A 1 287 ? -9.133 28.348 25.945 1.00 80.75 287 LYS A N 1
ATOM 2183 C CA . LYS A 1 287 ? -9.726 28.712 27.237 1.00 80.75 287 LYS A CA 1
ATOM 2184 C C . LYS A 1 287 ? -8.851 28.226 28.391 1.00 80.75 287 LYS A C 1
ATOM 2186 O O . LYS A 1 287 ? -8.574 29.025 29.276 1.00 80.75 287 LYS A O 1
ATOM 2191 N N . ASP A 1 288 ? -8.402 26.974 28.310 1.00 78.31 288 ASP A N 1
ATOM 2192 C CA . ASP A 1 288 ? -7.646 26.277 29.363 1.00 78.31 288 ASP A CA 1
ATOM 2193 C C . ASP A 1 288 ? -6.129 26.310 29.103 1.00 78.31 288 ASP A C 1
ATOM 2195 O O . ASP A 1 288 ? -5.371 25.563 29.705 1.00 78.31 288 ASP A O 1
ATOM 2199 N N . LEU A 1 289 ? -5.687 27.116 28.128 1.00 78.69 289 LEU A N 1
ATOM 2200 C CA . LEU A 1 289 ? -4.292 27.259 27.688 1.00 78.69 289 LEU A CA 1
ATOM 2201 C C . LEU A 1 289 ? -3.580 25.961 27.245 1.00 78.69 289 LEU A C 1
ATOM 2203 O O . LEU A 1 289 ? -2.423 26.017 26.835 1.00 78.69 289 LEU A O 1
ATOM 2207 N N . THR A 1 290 ? -4.288 24.833 27.147 1.00 78.25 290 THR A N 1
ATOM 2208 C CA . THR A 1 290 ? -3.755 23.534 26.685 1.00 78.25 290 THR A CA 1
ATOM 2209 C C . THR A 1 290 ? -3.288 23.532 25.229 1.00 78.25 290 THR A C 1
ATOM 2211 O O . THR A 1 290 ? -2.651 22.590 24.771 1.00 78.25 290 THR A O 1
ATOM 2214 N N . HIS A 1 291 ? -3.593 24.588 24.474 1.00 75.94 291 HIS A N 1
ATOM 2215 C CA . HIS A 1 291 ? -3.163 24.766 23.091 1.00 75.94 291 HIS A CA 1
ATOM 2216 C C . HIS A 1 291 ? -1.681 25.101 22.896 1.00 75.94 291 HIS A C 1
ATOM 2218 O O . HIS A 1 291 ? -1.223 25.106 21.755 1.00 75.94 291 HIS A O 1
ATOM 2224 N N . LEU A 1 292 ? -0.913 25.386 23.943 1.00 78.88 292 LEU A N 1
ATOM 2225 C CA . LEU A 1 292 ? 0.518 25.665 23.818 1.00 78.88 292 LEU A CA 1
ATOM 2226 C C . LEU A 1 292 ? 1.353 24.452 24.267 1.00 78.88 292 LEU A C 1
ATOM 2228 O O . LEU A 1 292 ? 0.983 23.796 25.235 1.00 78.88 292 LEU A O 1
ATOM 2232 N N . PRO A 1 293 ? 2.469 24.129 23.584 1.00 80.19 293 PRO A N 1
ATOM 2233 C CA . PRO A 1 293 ? 2.925 24.656 22.290 1.00 80.19 293 PRO A CA 1
ATOM 2234 C C . PRO A 1 293 ? 2.198 24.044 21.071 1.00 80.19 293 PRO A C 1
ATOM 2236 O O . PRO A 1 293 ? 2.381 24.534 19.956 1.00 80.19 293 PRO A O 1
ATOM 2239 N N . ALA A 1 294 ? 1.311 23.065 21.278 1.00 83.50 294 ALA A N 1
ATOM 2240 C CA . ALA A 1 294 ? 0.727 22.189 20.254 1.00 83.50 294 ALA A CA 1
ATOM 2241 C C . ALA A 1 294 ? -0.222 22.825 19.213 1.00 83.50 294 ALA A C 1
ATOM 2243 O O . ALA A 1 294 ? -0.701 22.136 18.311 1.00 83.50 294 ALA A O 1
ATOM 2244 N N . CYS A 1 295 ? -0.527 24.118 19.289 1.00 85.94 295 CYS A N 1
ATOM 2245 C CA . CYS A 1 295 ? -1.356 24.815 18.307 1.00 85.94 295 CYS A CA 1
ATOM 2246 C C . CYS A 1 295 ? -0.598 25.022 16.987 1.00 85.94 295 CYS A C 1
ATOM 2248 O O . CYS A 1 295 ? 0.472 25.634 16.974 1.00 85.94 295 CYS A O 1
ATOM 2250 N N . ASP A 1 296 ? -1.207 24.593 15.876 1.00 87.38 296 ASP A N 1
ATOM 2251 C CA . ASP A 1 296 ? -0.734 24.814 14.498 1.00 87.38 296 ASP A CA 1
ATOM 2252 C C . ASP A 1 296 ? -1.124 26.177 13.917 1.00 87.38 296 ASP A C 1
ATOM 2254 O O . ASP A 1 296 ? -0.920 26.433 12.733 1.00 87.38 296 ASP A O 1
ATOM 2258 N N . ASN A 1 297 ? -1.725 27.045 14.733 1.00 85.94 297 ASN A N 1
ATOM 2259 C CA . ASN A 1 297 ? -2.192 28.367 14.340 1.00 85.94 297 ASN A CA 1
ATOM 2260 C C . ASN A 1 297 ? -3.141 28.354 13.118 1.00 85.94 297 ASN A C 1
ATOM 2262 O O . ASN A 1 297 ? -3.245 29.353 12.413 1.00 85.94 297 ASN A O 1
ATOM 2266 N N . CYS A 1 298 ? -3.912 27.279 12.889 1.00 87.38 298 CYS A N 1
ATOM 2267 C CA . CYS A 1 298 ? -4.868 27.200 11.771 1.00 87.38 298 CYS A CA 1
ATOM 2268 C C . CYS A 1 298 ? -6.019 28.223 11.837 1.00 87.38 298 CYS A C 1
ATOM 2270 O O . CYS A 1 298 ? -6.680 28.475 10.833 1.00 87.38 298 CYS A O 1
ATOM 2272 N N . GLY A 1 299 ? -6.314 28.782 13.017 1.00 86.19 299 GLY A N 1
ATOM 2273 C CA . GLY A 1 299 ? -7.316 29.839 13.204 1.00 86.19 299 GLY A CA 1
ATOM 2274 C C . GLY A 1 299 ? -8.785 29.401 13.126 1.00 86.19 299 GLY A C 1
ATOM 2275 O O . GLY A 1 299 ? -9.662 30.248 13.262 1.00 86.19 299 GLY A O 1
ATOM 2276 N N . ARG A 1 300 ? -9.094 28.104 12.974 1.00 87.25 300 ARG A N 1
ATOM 2277 C CA . ARG A 1 300 ? -10.482 27.593 12.865 1.00 87.25 300 ARG A CA 1
ATOM 2278 C C . ARG A 1 300 ? -11.392 27.967 14.037 1.00 87.25 300 ARG A C 1
ATOM 2280 O O . ARG A 1 300 ? -12.601 28.092 13.868 1.00 87.25 300 ARG A O 1
ATOM 2287 N N . CYS A 1 301 ? -10.817 28.146 15.222 1.00 86.94 301 CYS A N 1
ATOM 2288 C CA . CYS A 1 301 ? -11.537 28.553 16.424 1.00 86.94 301 CYS A CA 1
ATOM 2289 C C . CYS A 1 301 ? -11.974 30.029 16.408 1.00 86.94 301 CYS A C 1
ATOM 2291 O O . CYS A 1 301 ? -12.932 30.362 17.096 1.00 86.94 301 CYS A O 1
ATOM 2293 N N . VAL A 1 302 ? -11.340 30.897 15.605 1.00 87.12 302 VAL A N 1
ATOM 2294 C CA . VAL A 1 302 ? -11.662 32.334 15.530 1.00 87.12 302 VAL A CA 1
ATOM 2295 C C . VAL A 1 302 ? -13.096 32.572 15.036 1.00 87.12 302 VAL A C 1
ATOM 2297 O O . VAL A 1 302 ? -13.876 33.148 15.791 1.00 87.12 302 VAL A O 1
ATOM 2300 N N . PRO A 1 303 ? -13.514 32.086 13.846 1.00 85.00 303 PRO A N 1
ATOM 2301 C CA . PRO A 1 303 ? -14.897 32.248 13.390 1.00 85.00 303 PRO A CA 1
ATOM 2302 C C . PRO A 1 303 ? -15.901 31.350 14.133 1.00 85.00 303 PRO A C 1
ATOM 2304 O O . PRO A 1 303 ? -17.104 31.527 13.963 1.00 85.00 303 PRO A O 1
ATOM 2307 N N . ALA A 1 304 ? -15.430 30.374 14.919 1.00 84.81 304 ALA A N 1
ATOM 2308 C CA . ALA A 1 304 ? -16.275 29.497 15.732 1.00 84.81 304 ALA A CA 1
ATOM 2309 C C . ALA A 1 304 ? -16.574 30.068 17.128 1.00 84.81 304 ALA A C 1
ATOM 2311 O O . ALA A 1 304 ? -17.453 29.556 17.819 1.00 84.81 304 ALA A O 1
ATOM 2312 N N . CYS A 1 305 ? -15.835 31.093 17.561 1.00 84.94 305 CYS A N 1
ATOM 2313 C CA . CYS A 1 305 ? -16.052 31.753 18.839 1.00 84.94 305 CYS A CA 1
ATOM 2314 C C . CYS A 1 305 ? -17.305 32.645 18.745 1.00 84.94 305 CYS A C 1
ATOM 2316 O O . CYS A 1 305 ? -17.265 33.626 17.999 1.00 84.94 305 CYS A O 1
ATOM 2318 N N . PRO A 1 306 ? -18.393 32.344 19.483 1.00 78.94 306 PRO A N 1
ATOM 2319 C CA . PRO A 1 306 ? -19.637 33.115 19.398 1.00 78.94 306 PRO A CA 1
ATOM 2320 C C . PRO A 1 306 ? -19.442 34.572 19.839 1.00 78.94 306 PRO A C 1
ATOM 2322 O O . PRO A 1 306 ? -20.001 35.474 19.227 1.00 78.94 306 PRO A O 1
ATOM 2325 N N . ASP A 1 307 ? -18.562 34.797 20.816 1.00 78.56 307 ASP A N 1
ATOM 2326 C CA . ASP A 1 307 ? -18.293 36.122 21.382 1.00 78.56 307 ASP A CA 1
ATOM 2327 C C . ASP A 1 307 ? -17.149 36.872 20.669 1.00 78.56 307 ASP A C 1
ATOM 2329 O O . ASP A 1 307 ? -16.737 37.939 21.115 1.00 78.56 307 ASP A O 1
ATOM 2333 N N . GLY A 1 308 ? -16.534 36.300 19.622 1.00 76.31 308 GLY A N 1
ATOM 2334 C CA . GLY A 1 308 ? -15.417 36.948 18.913 1.00 76.31 308 GLY A CA 1
ATOM 2335 C C . GLY A 1 308 ? -14.181 37.260 19.783 1.00 76.31 308 GLY A C 1
ATOM 2336 O O . GLY A 1 308 ? -13.407 38.170 19.471 1.00 76.31 308 GLY A O 1
ATOM 2337 N N . LYS A 1 309 ? -13.977 36.509 20.876 1.00 80.06 309 LYS A N 1
ATOM 2338 C CA . LYS A 1 309 ? -12.904 36.715 21.876 1.00 80.06 309 LYS A CA 1
ATOM 2339 C C . LYS A 1 309 ? -11.522 36.238 21.430 1.00 80.06 309 LYS A C 1
ATOM 2341 O O . LYS A 1 309 ? -10.536 36.483 22.118 1.00 80.06 309 LYS A O 1
ATOM 2346 N N . LEU A 1 310 ? -11.435 35.537 20.305 1.00 82.56 310 LEU A N 1
ATOM 2347 C CA . LEU A 1 310 ? -10.170 35.066 19.753 1.00 82.56 310 LEU A CA 1
ATOM 2348 C C . LEU A 1 310 ? -9.696 35.998 18.645 1.00 82.56 310 LEU A C 1
ATOM 2350 O O . LEU A 1 310 ? -10.459 36.344 17.745 1.00 82.56 310 LEU A O 1
ATOM 2354 N N . ALA A 1 311 ? -8.418 36.358 18.690 1.00 73.81 311 ALA A N 1
ATOM 2355 C CA . ALA A 1 311 ? -7.781 37.155 17.657 1.00 73.81 311 ALA A CA 1
ATOM 2356 C C . ALA A 1 311 ? -6.454 36.526 17.225 1.00 73.81 311 ALA A C 1
ATOM 2358 O O . ALA A 1 311 ? -5.686 35.993 18.031 1.00 73.81 311 ALA A O 1
ATOM 2359 N N . ARG A 1 312 ? -6.174 36.630 15.925 1.00 73.56 312 ARG A N 1
ATOM 2360 C CA . ARG A 1 312 ? -4.871 36.338 15.326 1.00 73.56 312 ARG A CA 1
ATOM 2361 C C . ARG A 1 312 ? -4.345 37.655 14.763 1.00 73.56 312 ARG A C 1
ATOM 2363 O O . ARG A 1 312 ? -5.002 38.251 13.915 1.00 73.56 312 ARG A O 1
ATOM 2370 N N . ARG A 1 313 ? -3.193 38.126 15.251 1.00 60.06 313 ARG A N 1
ATOM 2371 C CA . ARG A 1 313 ? -2.595 39.412 14.833 1.00 60.06 313 ARG A CA 1
ATOM 2372 C C . ARG A 1 313 ? -1.968 39.388 13.428 1.00 60.06 313 ARG A C 1
ATOM 2374 O O . ARG A 1 313 ? -1.471 40.413 12.995 1.00 60.06 313 ARG A O 1
ATOM 2381 N N . PHE A 1 314 ? -1.998 38.263 12.713 1.00 63.38 314 PHE A N 1
ATOM 2382 C CA . PHE A 1 314 ? -1.244 38.087 11.469 1.00 63.38 314 PHE A CA 1
ATOM 2383 C C . PHE A 1 314 ? -2.124 37.579 10.317 1.00 63.38 314 PHE A C 1
ATOM 2385 O O . PHE A 1 314 ? -2.964 36.697 10.526 1.00 63.38 314 PHE A O 1
ATOM 2392 N N . ALA A 1 315 ? -1.917 38.128 9.118 1.00 51.53 315 ALA A N 1
ATOM 2393 C CA . ALA A 1 315 ? -2.445 37.638 7.847 1.00 51.53 315 ALA A CA 1
ATOM 2394 C C . ALA A 1 315 ? -1.255 37.137 7.013 1.00 51.53 315 ALA A C 1
ATOM 2396 O O . ALA A 1 315 ? -0.313 37.880 6.782 1.00 51.53 315 ALA A O 1
ATOM 2397 N N . LEU A 1 316 ? -1.286 35.871 6.600 1.00 54.97 316 LEU A N 1
ATOM 2398 C CA . LEU A 1 316 ? -0.196 35.167 5.902 1.00 54.97 316 LEU A CA 1
ATOM 2399 C C . LEU A 1 316 ? 0.004 35.593 4.432 1.00 54.97 316 LEU A C 1
ATOM 2401 O O . LEU A 1 316 ? 0.652 34.879 3.679 1.00 54.97 316 LEU A O 1
ATOM 2405 N N . LEU A 1 317 ? -0.548 36.737 4.023 1.00 47.72 317 LEU A N 1
ATOM 2406 C CA . LEU A 1 317 ? -0.509 37.204 2.636 1.00 47.72 317 LEU A CA 1
ATOM 2407 C C . LEU A 1 317 ? 0.921 37.445 2.086 1.00 47.72 317 LEU A C 1
ATOM 2409 O O . LEU A 1 317 ? 1.133 37.115 0.926 1.00 47.72 317 LEU A O 1
ATOM 2413 N N . PRO A 1 318 ? 1.922 37.910 2.869 1.00 45.78 318 PRO A N 1
ATOM 2414 C CA . PRO A 1 318 ? 3.254 38.184 2.313 1.00 45.78 318 PRO A CA 1
ATOM 2415 C C . PRO A 1 318 ? 4.069 36.926 1.970 1.00 45.78 318 PRO A C 1
ATOM 2417 O O . PRO A 1 318 ? 4.827 36.935 1.014 1.00 45.78 318 PRO A O 1
ATOM 2420 N N . LEU A 1 319 ? 3.893 35.818 2.702 1.00 48.56 319 LEU A N 1
ATOM 2421 C CA . LEU A 1 319 ? 4.644 34.568 2.472 1.00 48.56 319 LEU A CA 1
ATOM 2422 C C . LEU A 1 319 ? 4.155 33.790 1.235 1.00 48.56 319 LEU A C 1
ATOM 2424 O O . LEU A 1 319 ? 4.897 32.986 0.685 1.00 48.56 319 LEU A O 1
ATOM 2428 N N . LEU A 1 320 ? 2.916 34.042 0.799 1.00 47.41 320 LEU A N 1
ATOM 2429 C CA . LEU A 1 320 ? 2.308 33.451 -0.400 1.00 47.41 320 LEU A CA 1
ATOM 2430 C C . LEU A 1 320 ? 2.849 34.068 -1.698 1.00 47.41 320 LEU A C 1
ATOM 2432 O O . LEU A 1 320 ? 3.030 33.344 -2.667 1.00 47.41 320 LEU A O 1
ATOM 2436 N N . LEU A 1 321 ? 3.139 35.374 -1.693 1.00 45.94 321 LEU A N 1
ATOM 2437 C CA . LEU A 1 321 ? 3.826 36.057 -2.797 1.00 45.94 321 LEU A CA 1
ATOM 2438 C C . LEU A 1 321 ? 5.303 35.649 -2.874 1.00 45.94 321 LEU A C 1
ATOM 2440 O O . LEU A 1 321 ? 5.866 35.567 -3.952 1.00 45.94 321 LEU A O 1
ATOM 2444 N N . ILE A 1 322 ? 5.897 35.326 -1.725 1.00 45.91 322 ILE A N 1
ATOM 2445 C CA . ILE A 1 322 ? 7.297 34.916 -1.590 1.00 45.91 322 ILE A CA 1
ATOM 2446 C C . ILE A 1 322 ? 7.511 33.472 -2.088 1.00 45.91 322 ILE A C 1
ATOM 2448 O O . ILE A 1 322 ? 8.431 33.212 -2.848 1.00 45.91 322 ILE A O 1
ATOM 2452 N N . ALA A 1 323 ? 6.619 32.531 -1.769 1.00 43.25 323 ALA A N 1
ATOM 2453 C CA . ALA A 1 323 ? 6.738 31.141 -2.234 1.00 43.25 323 ALA A CA 1
ATOM 2454 C C . ALA A 1 323 ? 6.492 30.928 -3.746 1.00 43.25 323 ALA A C 1
ATOM 2456 O O . ALA A 1 323 ? 6.719 29.828 -4.237 1.00 43.25 323 ALA A O 1
ATOM 2457 N N . CYS A 1 324 ? 5.995 31.943 -4.464 1.00 42.31 324 CYS A N 1
ATOM 2458 C CA . CYS A 1 324 ? 5.678 31.867 -5.897 1.00 42.31 324 CYS A CA 1
ATOM 2459 C C . CYS A 1 324 ? 6.635 32.684 -6.780 1.00 42.31 324 CYS A C 1
ATOM 2461 O O . CYS A 1 324 ? 6.393 32.787 -7.977 1.00 42.31 324 CYS A O 1
ATOM 2463 N N . LEU A 1 325 ? 7.682 33.289 -6.208 1.00 40.38 325 LEU A N 1
ATOM 2464 C CA . LEU A 1 325 ? 8.669 34.068 -6.954 1.00 40.38 325 LEU A CA 1
ATOM 2465 C C . LEU A 1 325 ? 10.020 33.339 -6.917 1.00 40.38 325 LEU A C 1
ATOM 2467 O O . LEU A 1 325 ? 10.716 33.404 -5.900 1.00 40.38 325 LEU A O 1
ATOM 2471 N N . PRO A 1 326 ? 10.397 32.634 -7.996 1.00 42.94 326 PRO A N 1
ATOM 2472 C CA . PRO A 1 326 ? 11.790 32.275 -8.223 1.00 42.94 326 PRO A CA 1
ATOM 2473 C C . PRO A 1 326 ? 12.653 33.547 -8.228 1.00 42.94 326 PRO A C 1
ATOM 2475 O O . PRO A 1 326 ? 12.253 34.575 -8.775 1.00 42.94 326 PRO A O 1
ATOM 2478 N N . ALA A 1 327 ? 13.829 33.496 -7.605 1.00 41.34 327 ALA A N 1
ATOM 2479 C CA . ALA A 1 327 ? 14.861 34.512 -7.792 1.00 41.34 327 ALA A CA 1
ATOM 2480 C C . ALA A 1 327 ? 16.158 33.806 -8.191 1.00 41.34 327 ALA A C 1
ATOM 2482 O O . ALA A 1 327 ? 16.405 32.706 -7.687 1.00 41.34 327 ALA A O 1
ATOM 2483 N N . PRO A 1 328 ? 16.981 34.424 -9.050 1.00 38.50 328 PRO A N 1
ATOM 2484 C CA . PRO A 1 328 ? 18.192 33.796 -9.547 1.00 38.50 328 PRO A CA 1
ATOM 2485 C C . PRO A 1 328 ? 19.196 33.622 -8.405 1.00 38.50 328 PRO A C 1
ATOM 2487 O O . PRO A 1 328 ? 19.540 34.586 -7.720 1.00 38.50 328 PRO A O 1
ATOM 2490 N N . ALA A 1 329 ? 19.693 32.403 -8.218 1.00 37.19 329 ALA A N 1
ATOM 2491 C CA . ALA A 1 329 ? 20.947 32.174 -7.519 1.00 37.19 329 ALA A CA 1
ATOM 2492 C C . ALA A 1 329 ? 21.797 31.188 -8.306 1.00 37.19 329 ALA A C 1
ATOM 2494 O O . ALA A 1 329 ? 21.333 30.133 -8.728 1.00 37.19 329 ALA A O 1
ATOM 2495 N N . GLU A 1 330 ? 23.059 31.558 -8.477 1.00 37.03 330 GLU A N 1
ATOM 2496 C CA . GLU A 1 330 ? 24.114 30.701 -8.990 1.00 37.03 330 GLU A CA 1
ATOM 2497 C C . GLU A 1 330 ? 24.360 29.564 -7.990 1.00 37.03 330 GLU A C 1
ATOM 2499 O O . GLU A 1 330 ? 25.134 29.687 -7.043 1.00 37.03 330 GLU A O 1
ATOM 2504 N N . ALA A 1 331 ? 23.665 28.444 -8.169 1.00 29.30 331 ALA A N 1
ATOM 2505 C CA . ALA A 1 331 ? 24.084 27.180 -7.593 1.00 29.30 331 ALA A CA 1
ATOM 2506 C C . ALA A 1 331 ? 25.055 26.519 -8.579 1.00 29.30 331 ALA A C 1
ATOM 2508 O O . ALA A 1 331 ? 24.746 26.325 -9.754 1.00 29.30 331 ALA A O 1
ATOM 2509 N N . HIS A 1 332 ? 26.259 26.208 -8.108 1.00 30.61 332 HIS A N 1
ATOM 2510 C CA . HIS A 1 332 ? 27.295 25.554 -8.897 1.00 30.61 332 HIS A CA 1
ATOM 2511 C C . HIS A 1 332 ? 26.838 24.140 -9.278 1.00 30.61 332 HIS A C 1
ATOM 2513 O O . HIS A 1 332 ? 26.888 23.216 -8.469 1.00 30.61 332 HIS A O 1
ATOM 2519 N N . HIS A 1 333 ? 26.377 23.978 -10.515 1.00 29.08 333 HIS A N 1
ATOM 2520 C CA . HIS A 1 333 ? 26.152 22.670 -11.111 1.00 29.08 333 HIS A CA 1
ATOM 2521 C C . HIS A 1 333 ? 27.507 22.006 -11.368 1.00 29.08 333 HIS A C 1
ATOM 2523 O O . HIS A 1 333 ? 28.393 22.609 -11.983 1.00 29.08 333 HIS A O 1
ATOM 2529 N N . ASN A 1 334 ? 27.658 20.761 -10.916 1.00 24.22 334 ASN A N 1
ATOM 2530 C CA . ASN A 1 334 ? 28.738 19.896 -11.369 1.00 24.22 334 ASN A CA 1
ATOM 2531 C C . ASN A 1 334 ? 28.583 19.739 -12.888 1.00 24.22 334 ASN A C 1
ATOM 2533 O O . ASN A 1 334 ? 27.589 19.199 -13.372 1.00 24.22 334 ASN A O 1
ATOM 2537 N N . LYS A 1 335 ? 29.529 20.312 -13.634 1.00 30.55 335 LYS A N 1
ATOM 2538 C CA . LYS A 1 335 ? 29.619 20.194 -15.089 1.00 30.55 335 LYS A CA 1
ATOM 2539 C C . LYS A 1 335 ? 29.861 18.735 -15.463 1.00 30.55 335 LYS A C 1
ATOM 2541 O O . LYS A 1 335 ? 30.761 18.113 -14.912 1.00 30.55 335 LYS A O 1
ATOM 2546 N N . GLY A 1 336 ? 29.144 18.263 -16.476 1.00 25.94 336 GLY A N 1
ATOM 2547 C CA . GLY A 1 336 ? 29.481 17.026 -17.169 1.00 25.94 336 GLY A CA 1
ATOM 2548 C C . GLY A 1 336 ? 28.413 16.610 -18.170 1.00 25.94 336 GLY A C 1
ATOM 2549 O O . GLY A 1 336 ? 27.568 15.796 -17.831 1.00 25.94 336 GLY A O 1
ATOM 2550 N N . LEU A 1 337 ? 28.422 17.206 -19.367 1.00 23.08 337 LEU A N 1
ATOM 2551 C CA . LEU A 1 337 ? 28.652 16.513 -20.651 1.00 23.08 337 LEU A CA 1
ATOM 2552 C C . LEU A 1 337 ? 28.360 17.459 -21.845 1.00 23.08 337 LEU A C 1
ATOM 2554 O O . LEU A 1 337 ? 27.510 18.349 -21.738 1.00 23.08 337 LEU A O 1
ATOM 2558 N N . PRO A 1 338 ? 29.121 17.346 -22.951 1.00 27.55 338 PRO A N 1
ATOM 2559 C CA . PRO A 1 338 ? 29.045 18.240 -24.102 1.00 27.55 338 PRO A CA 1
ATOM 2560 C C . PRO A 1 338 ? 27.831 17.933 -24.987 1.00 27.55 338 PRO A C 1
ATOM 2562 O O . PRO A 1 338 ? 27.393 16.794 -25.104 1.00 27.55 338 PRO A O 1
ATOM 2565 N N . HIS A 1 339 ? 27.294 18.978 -25.617 1.00 30.73 339 HIS A N 1
ATOM 2566 C CA . HIS A 1 339 ? 26.192 18.882 -26.570 1.00 30.73 339 HIS A CA 1
ATOM 2567 C C . HIS A 1 339 ? 26.729 18.430 -27.933 1.00 30.73 339 HIS A C 1
ATOM 2569 O O . HIS A 1 339 ? 27.533 19.143 -28.536 1.00 30.73 339 HIS A O 1
ATOM 2575 N N . TYR A 1 340 ? 26.236 17.298 -28.428 1.00 26.48 340 TYR A N 1
ATOM 2576 C CA . TYR A 1 340 ? 26.302 16.919 -29.840 1.00 26.48 340 TYR A CA 1
ATOM 2577 C C . TYR A 1 340 ? 24.912 17.073 -30.478 1.00 26.48 340 TYR A C 1
ATOM 2579 O O . TYR A 1 340 ? 23.896 17.078 -29.781 1.00 26.48 340 TYR A O 1
ATOM 2587 N N . GLY A 1 341 ? 24.878 17.298 -31.795 1.00 29.30 341 GLY A N 1
ATOM 2588 C CA . GLY A 1 341 ? 23.671 17.604 -32.565 1.00 29.30 341 GLY A CA 1
ATOM 2589 C C . GLY A 1 341 ? 22.556 16.568 -32.385 1.00 29.30 341 GLY A C 1
ATOM 2590 O O . GLY A 1 341 ? 22.765 15.369 -32.528 1.00 29.30 341 GLY A O 1
ATOM 2591 N N . TYR A 1 342 ? 21.351 17.059 -32.093 1.00 39.31 342 TYR A N 1
ATOM 2592 C CA . TYR A 1 342 ? 20.208 16.268 -31.617 1.00 39.31 342 TYR A CA 1
ATOM 2593 C C . TYR A 1 342 ? 19.560 15.345 -32.669 1.00 39.31 342 TYR A C 1
ATOM 2595 O O . TYR A 1 342 ? 18.672 14.571 -32.332 1.00 39.31 342 TYR A O 1
ATOM 2603 N N . PHE A 1 343 ? 19.972 15.427 -33.938 1.00 34.41 343 PHE A N 1
ATOM 2604 C CA . PHE A 1 343 ? 19.440 14.578 -35.012 1.00 34.41 343 PHE A CA 1
ATOM 2605 C C . PHE A 1 343 ? 20.273 13.321 -35.276 1.00 34.41 343 PHE A C 1
ATOM 2607 O O . PHE A 1 343 ? 19.797 12.441 -35.988 1.00 34.41 343 PHE A O 1
ATOM 2614 N N . GLU A 1 344 ? 21.478 13.213 -34.711 1.00 33.69 344 GLU A N 1
ATOM 2615 C CA . GLU A 1 344 ? 22.409 12.146 -35.093 1.00 33.69 344 GLU A CA 1
ATOM 2616 C C . GLU A 1 344 ? 22.629 11.088 -34.006 1.00 33.69 344 GLU A C 1
ATOM 2618 O O . GLU A 1 344 ? 22.857 9.947 -34.372 1.00 33.69 344 GLU A O 1
ATOM 2623 N N . ASN A 1 345 ? 22.472 11.384 -32.707 1.00 33.91 345 ASN A N 1
ATOM 2624 C CA . ASN A 1 345 ? 22.806 10.423 -31.642 1.00 33.91 345 ASN A CA 1
ATOM 2625 C C . ASN A 1 345 ? 22.008 10.651 -30.340 1.00 33.91 345 ASN A C 1
ATOM 2627 O O . ASN A 1 345 ? 22.461 11.414 -29.494 1.00 33.91 345 ASN A O 1
ATOM 2631 N N . TYR A 1 346 ? 20.833 10.027 -30.172 1.00 38.62 346 TYR A N 1
ATOM 2632 C CA . TYR A 1 346 ? 20.448 9.194 -29.004 1.00 38.62 346 TYR A CA 1
ATOM 2633 C C . TYR A 1 346 ? 18.929 8.900 -28.948 1.00 38.62 346 TYR A C 1
ATOM 2635 O O . TYR A 1 346 ? 18.121 9.672 -29.472 1.00 38.62 346 TYR A O 1
ATOM 2643 N N . PRO A 1 347 ? 18.523 7.779 -28.320 1.00 32.91 347 PRO A N 1
ATOM 2644 C CA . PRO A 1 347 ? 17.211 7.173 -28.476 1.00 32.91 347 PRO A CA 1
ATOM 2645 C C . PRO A 1 347 ? 16.144 7.762 -27.551 1.00 32.91 347 PRO A C 1
ATOM 2647 O O . PRO A 1 347 ? 16.386 8.080 -26.386 1.00 32.91 347 PRO A O 1
ATOM 2650 N N . GLN A 1 348 ? 14.913 7.799 -28.051 1.00 37.94 348 GLN A N 1
ATOM 2651 C CA . GLN A 1 348 ? 13.727 7.921 -27.213 1.00 37.94 348 GLN A CA 1
ATOM 2652 C C . GLN A 1 348 ? 13.576 6.616 -26.424 1.00 37.94 348 GLN A C 1
ATOM 2654 O O . GLN A 1 348 ? 13.409 5.582 -27.049 1.00 37.94 348 GLN A O 1
ATOM 2659 N N . VAL A 1 349 ? 13.735 6.693 -25.095 1.00 39.69 349 VAL A N 1
ATOM 2660 C CA . VAL A 1 349 ? 13.536 5.663 -24.046 1.00 39.69 349 VAL A CA 1
ATOM 2661 C C . VAL A 1 349 ? 13.526 4.200 -24.553 1.00 39.69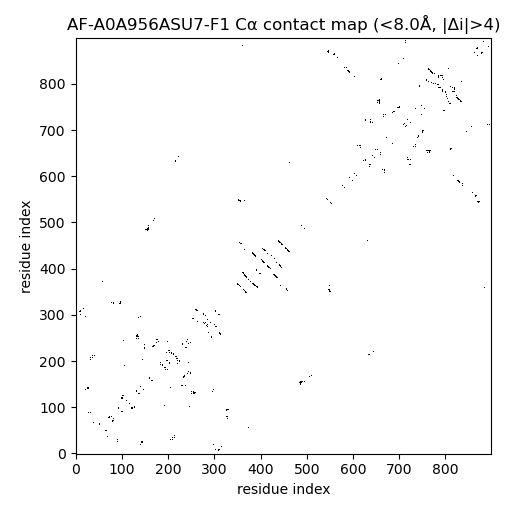 349 VAL A C 1
ATOM 2663 O O . VAL A 1 349 ? 12.550 3.803 -25.193 1.00 39.69 349 VAL A O 1
ATOM 2666 N N . PRO A 1 350 ? 14.542 3.368 -24.226 1.00 38.84 350 PRO A N 1
ATOM 2667 C CA . PRO A 1 350 ? 14.516 1.944 -24.562 1.00 38.84 350 PRO A CA 1
ATOM 2668 C C . PRO A 1 350 ? 13.222 1.332 -24.051 1.00 38.84 350 PRO A C 1
ATOM 2670 O O . PRO A 1 350 ? 12.838 1.564 -22.903 1.00 38.84 350 PRO A O 1
ATOM 2673 N N . THR A 1 351 ? 12.521 0.604 -24.914 1.00 50.06 351 THR A N 1
ATOM 2674 C CA . THR A 1 351 ? 11.252 0.008 -24.515 1.00 50.06 351 THR A CA 1
ATOM 2675 C C . THR A 1 351 ? 11.512 -1.279 -23.732 1.00 50.06 351 THR A C 1
ATOM 2677 O O . THR A 1 351 ? 10.884 -1.467 -22.696 1.00 50.06 351 THR A O 1
ATOM 2680 N N . GLU A 1 352 ? 12.477 -2.106 -24.169 1.00 48.09 352 GLU A N 1
ATOM 2681 C CA . GLU A 1 352 ? 12.914 -3.373 -23.543 1.00 48.09 352 GLU A CA 1
ATOM 2682 C C . GLU A 1 352 ? 14.350 -3.739 -24.029 1.00 48.09 352 GLU A C 1
ATOM 2684 O O . GLU A 1 352 ? 14.673 -3.455 -25.184 1.00 48.09 352 GLU A O 1
ATOM 2689 N N . GLU A 1 353 ? 15.217 -4.351 -23.199 1.00 54.94 353 GLU A N 1
ATOM 2690 C CA . GLU A 1 353 ? 16.591 -4.795 -23.563 1.00 54.94 353 GLU A CA 1
ATOM 2691 C C . GLU A 1 353 ? 16.787 -6.299 -23.392 1.00 54.94 353 GLU A C 1
ATOM 2693 O O . GLU A 1 353 ? 17.559 -6.715 -22.569 1.00 54.94 353 GLU A O 1
ATOM 2698 N N . ASN A 1 354 ? 16.115 -7.177 -24.109 1.00 61.62 354 ASN A N 1
ATOM 2699 C CA . ASN A 1 354 ? 16.105 -8.596 -23.743 1.00 61.62 354 ASN A CA 1
ATOM 2700 C C . ASN A 1 354 ? 17.484 -9.297 -23.919 1.00 61.62 354 ASN A C 1
ATOM 2702 O O . ASN A 1 354 ? 18.117 -9.177 -24.966 1.00 61.62 354 ASN A O 1
ATOM 2706 N N . VAL A 1 355 ? 17.940 -10.060 -22.914 1.00 63.78 355 VAL A N 1
ATOM 2707 C CA . VAL A 1 355 ? 19.248 -10.754 -22.887 1.00 63.78 355 VAL A CA 1
ATOM 2708 C C . VAL A 1 355 ? 19.056 -12.251 -22.649 1.00 63.78 355 VAL A C 1
ATOM 2710 O O . VAL A 1 355 ? 18.227 -12.685 -21.852 1.00 63.78 355 VAL A O 1
ATOM 2713 N N . MET A 1 356 ? 19.837 -13.060 -23.355 1.00 70.25 356 MET A N 1
ATOM 2714 C CA . MET A 1 356 ? 19.849 -14.516 -23.318 1.00 70.25 356 MET A CA 1
ATOM 2715 C C . MET A 1 356 ? 21.268 -15.013 -23.053 1.00 70.25 356 MET A C 1
ATOM 2717 O O . MET A 1 356 ? 22.205 -14.607 -23.732 1.00 70.25 356 MET A O 1
ATOM 2721 N N . VAL A 1 357 ? 21.409 -15.994 -22.162 1.00 69.19 357 VAL A N 1
ATOM 2722 C CA . VAL A 1 357 ? 22.656 -16.748 -21.986 1.00 69.19 357 VAL A CA 1
ATOM 2723 C C . VAL A 1 357 ? 22.428 -18.206 -22.369 1.00 69.19 357 VAL A C 1
ATOM 2725 O O . VAL A 1 357 ? 21.568 -18.876 -21.799 1.00 69.19 357 VAL A O 1
ATOM 2728 N N . ASP A 1 358 ? 23.219 -18.714 -23.312 1.00 70.31 358 ASP A N 1
ATOM 2729 C CA . ASP A 1 358 ? 23.185 -20.111 -23.746 1.00 70.31 358 ASP A CA 1
ATOM 2730 C C . ASP A 1 358 ? 24.604 -20.705 -23.820 1.00 70.31 358 ASP A C 1
ATOM 2732 O O . ASP A 1 358 ? 25.315 -20.667 -24.838 1.00 70.31 358 ASP A O 1
ATOM 2736 N N . GLY A 1 359 ? 25.014 -21.304 -22.699 1.00 76.81 359 GLY A N 1
ATOM 2737 C CA . GLY A 1 359 ? 26.321 -21.929 -22.533 1.00 76.81 359 GLY A CA 1
ATOM 2738 C C . GLY A 1 359 ? 27.435 -20.888 -22.448 1.00 76.81 359 GLY A C 1
ATOM 2739 O O . GLY A 1 359 ? 27.535 -20.169 -21.461 1.00 76.81 359 GLY A O 1
ATOM 2740 N N . ARG A 1 360 ? 28.301 -20.832 -23.470 1.00 79.44 360 ARG A N 1
ATOM 2741 C CA . ARG A 1 360 ? 29.426 -19.874 -23.533 1.00 79.44 360 ARG A CA 1
ATOM 2742 C C . ARG A 1 360 ? 29.036 -18.501 -24.082 1.00 79.44 360 ARG A C 1
ATOM 2744 O O . ARG A 1 360 ? 29.870 -17.607 -24.056 1.00 79.44 360 ARG A O 1
ATOM 2751 N N . TRP A 1 361 ? 27.842 -18.368 -24.652 1.00 79.50 361 TRP A N 1
ATOM 2752 C CA . TRP A 1 361 ? 27.436 -17.175 -25.386 1.00 79.50 361 TRP A CA 1
ATOM 2753 C C . TRP A 1 361 ? 26.339 -16.432 -24.634 1.00 79.50 361 TRP A C 1
ATOM 2755 O O . TRP A 1 361 ? 25.374 -17.042 -24.177 1.00 79.50 361 TRP A O 1
ATOM 2765 N N . GLU A 1 362 ? 26.489 -15.120 -24.555 1.00 76.69 362 GLU A N 1
ATOM 2766 C CA . GLU A 1 362 ? 25.479 -14.169 -24.106 1.00 76.69 362 GLU A CA 1
ATOM 2767 C C . GLU A 1 362 ? 25.059 -13.319 -25.313 1.00 76.69 362 GLU A C 1
ATOM 2769 O O . GLU A 1 362 ? 25.901 -12.899 -26.105 1.00 76.69 362 GLU A O 1
ATOM 2774 N N . PHE A 1 363 ? 23.760 -13.126 -25.501 1.00 79.81 363 PHE A N 1
ATOM 2775 C CA . PHE A 1 363 ? 23.169 -12.379 -26.607 1.00 79.81 363 PHE A CA 1
ATOM 2776 C C . PHE A 1 363 ? 22.143 -11.401 -26.050 1.00 79.81 363 PHE A C 1
ATOM 2778 O O . PHE A 1 363 ? 21.178 -11.834 -25.428 1.00 79.81 363 PHE A O 1
ATOM 2785 N N . GLY A 1 364 ? 22.341 -10.106 -26.278 1.00 75.94 364 GLY A N 1
ATOM 2786 C CA . GLY A 1 364 ? 21.414 -9.056 -25.864 1.00 75.94 364 GLY A CA 1
ATOM 2787 C C . GLY A 1 364 ? 20.822 -8.301 -27.044 1.00 75.94 364 GLY A C 1
ATOM 2788 O O . GLY A 1 364 ? 21.471 -8.159 -28.082 1.00 75.94 364 GLY A O 1
ATOM 2789 N N . ALA A 1 365 ? 19.593 -7.817 -26.877 1.00 77.94 365 ALA A N 1
ATOM 2790 C CA . ALA A 1 365 ? 18.840 -7.058 -27.863 1.00 77.94 365 ALA A CA 1
ATOM 2791 C C . ALA A 1 365 ? 18.046 -5.910 -27.211 1.00 77.94 365 ALA A C 1
ATOM 2793 O O . ALA A 1 365 ? 17.011 -6.132 -26.588 1.00 77.94 365 ALA A O 1
ATOM 2794 N N . THR A 1 366 ? 18.484 -4.671 -27.417 1.00 69.00 366 THR A N 1
ATOM 2795 C CA . THR A 1 366 ? 17.787 -3.444 -27.020 1.00 69.00 366 THR A CA 1
ATOM 2796 C C . THR A 1 366 ? 16.874 -2.948 -28.128 1.00 69.00 366 THR A C 1
ATOM 2798 O O . THR A 1 366 ? 17.324 -2.621 -29.228 1.00 69.00 366 THR A O 1
ATOM 2801 N N . LEU A 1 367 ? 15.578 -2.854 -27.837 1.00 70.06 367 LEU A N 1
ATOM 2802 C CA . LEU A 1 367 ? 14.572 -2.399 -28.786 1.00 70.06 367 LEU A CA 1
ATOM 2803 C C . LEU A 1 367 ? 14.100 -0.983 -28.477 1.00 70.06 367 LEU A C 1
ATOM 2805 O O . LEU A 1 367 ? 13.745 -0.636 -27.347 1.00 70.06 367 LEU A O 1
ATOM 2809 N N . PHE A 1 368 ? 14.015 -0.189 -29.536 1.00 65.94 368 PHE A N 1
ATOM 2810 C CA . PHE A 1 368 ? 13.457 1.150 -29.523 1.00 65.94 368 PHE A CA 1
ATOM 2811 C C . PHE A 1 368 ? 12.281 1.205 -30.485 1.00 65.94 368 PHE A C 1
ATOM 2813 O O . PHE A 1 368 ? 12.441 1.241 -31.707 1.00 65.94 368 PHE A O 1
ATOM 2820 N N . ASN A 1 369 ? 11.086 1.215 -29.909 1.00 62.88 369 ASN A N 1
ATOM 2821 C CA . ASN A 1 369 ? 9.864 1.588 -30.602 1.00 62.88 369 ASN A CA 1
ATOM 2822 C C . ASN A 1 369 ? 9.677 3.103 -30.418 1.00 62.88 369 ASN A C 1
ATOM 2824 O O . ASN A 1 369 ? 9.859 3.603 -29.308 1.00 62.88 369 ASN A O 1
ATOM 2828 N N . PHE A 1 370 ? 9.327 3.842 -31.475 1.00 57.88 370 PHE A N 1
ATOM 2829 C CA . PHE A 1 370 ? 9.077 5.292 -31.421 1.00 57.88 370 PHE A CA 1
ATOM 2830 C C . PHE A 1 370 ? 7.756 5.622 -30.691 1.00 57.88 370 PHE A C 1
ATOM 2832 O O . PHE A 1 370 ? 6.834 6.227 -31.241 1.00 57.88 370 PHE A O 1
ATOM 2839 N N . GLN A 1 371 ? 7.634 5.171 -29.443 1.00 44.28 371 GLN A N 1
ATOM 2840 C CA . GLN A 1 371 ? 6.469 5.378 -28.596 1.00 44.28 371 GLN A CA 1
ATOM 2841 C C . GLN A 1 371 ? 6.307 6.870 -28.279 1.00 44.28 371 GLN A C 1
ATOM 2843 O O . GLN A 1 371 ? 7.233 7.509 -27.784 1.00 44.28 371 GLN A O 1
ATOM 2848 N N . GLY A 1 372 ? 5.114 7.414 -28.540 1.00 42.34 372 GLY A N 1
ATOM 2849 C CA . GLY A 1 372 ? 4.782 8.825 -28.298 1.00 42.34 372 GLY A CA 1
ATOM 2850 C C . GLY A 1 372 ? 4.631 9.686 -29.557 1.00 42.34 372 GLY A C 1
ATOM 2851 O O . GLY A 1 372 ? 4.205 10.830 -29.450 1.00 42.34 372 GLY A O 1
ATOM 2852 N N . LEU A 1 373 ? 4.919 9.159 -30.751 1.00 48.59 373 LEU A N 1
ATOM 2853 C CA . LEU A 1 373 ? 4.498 9.797 -32.003 1.00 48.59 373 LEU A CA 1
ATOM 2854 C C . LEU A 1 373 ? 3.042 9.427 -32.313 1.00 48.59 373 LEU A C 1
ATOM 2856 O O . LEU A 1 373 ? 2.695 8.246 -32.275 1.00 48.59 373 LEU A O 1
ATOM 2860 N N . ASP A 1 374 ? 2.199 10.406 -32.673 1.00 52.41 374 ASP A N 1
ATOM 2861 C CA . ASP A 1 374 ? 0.867 10.110 -33.214 1.00 52.41 374 ASP A CA 1
ATOM 2862 C C . ASP A 1 374 ? 1.021 9.325 -34.521 1.00 52.41 374 ASP A C 1
ATOM 2864 O O . ASP A 1 374 ? 1.312 9.871 -35.592 1.00 52.41 374 ASP A O 1
ATOM 2868 N N . ARG A 1 375 ? 0.788 8.016 -34.419 1.00 58.38 375 ARG A N 1
ATOM 2869 C CA . ARG A 1 375 ? 0.881 7.043 -35.510 1.00 58.38 375 ARG A CA 1
ATOM 2870 C C . ARG A 1 375 ? -0.001 7.391 -36.706 1.00 58.38 375 ARG A C 1
ATOM 2872 O O . ARG A 1 375 ? 0.276 6.932 -37.806 1.00 58.38 375 ARG A O 1
ATOM 2879 N N . ARG A 1 376 ? -1.041 8.215 -36.529 1.00 57.03 376 ARG A N 1
ATOM 2880 C CA . ARG A 1 376 ? -1.897 8.699 -37.629 1.00 57.03 376 ARG A CA 1
ATOM 2881 C C . ARG A 1 376 ? -1.186 9.703 -38.532 1.00 57.03 376 ARG A C 1
ATOM 2883 O O . ARG A 1 376 ? -1.664 9.970 -39.630 1.00 57.03 376 ARG A O 1
ATOM 2890 N N . THR A 1 377 ? -0.090 10.280 -38.050 1.00 57.19 377 THR A N 1
ATOM 2891 C CA . THR A 1 377 ? 0.648 11.365 -38.707 1.00 57.19 377 THR A CA 1
ATOM 2892 C C . THR A 1 377 ? 2.102 11.013 -39.021 1.00 57.19 377 THR A C 1
ATOM 2894 O O . THR A 1 377 ? 2.786 11.811 -39.653 1.00 57.19 377 THR A O 1
ATOM 2897 N N . ALA A 1 378 ? 2.575 9.836 -38.601 1.00 59.03 378 ALA A N 1
ATOM 2898 C CA . ALA A 1 378 ? 3.938 9.375 -38.845 1.00 59.03 378 ALA A CA 1
ATOM 2899 C C . ALA A 1 378 ? 4.063 8.671 -40.206 1.00 59.03 378 ALA A C 1
ATOM 2901 O O . ALA A 1 378 ? 3.218 7.851 -40.559 1.00 59.03 378 ALA A O 1
ATOM 2902 N N . ASP A 1 379 ? 5.154 8.940 -40.929 1.00 63.50 379 ASP A N 1
ATOM 2903 C CA . ASP A 1 379 ? 5.440 8.304 -42.225 1.00 63.50 379 ASP A CA 1
ATOM 2904 C C . ASP A 1 379 ? 5.796 6.811 -42.085 1.00 63.50 379 ASP A C 1
ATOM 2906 O O . ASP A 1 379 ? 5.508 6.016 -42.978 1.00 63.50 379 ASP A O 1
ATOM 2910 N N . THR A 1 380 ? 6.391 6.410 -40.953 1.00 66.62 380 THR A N 1
ATOM 2911 C CA . THR A 1 380 ? 6.745 5.012 -40.648 1.00 66.62 380 THR A CA 1
ATOM 2912 C C . THR A 1 380 ? 6.302 4.596 -39.231 1.00 66.62 380 THR A C 1
ATOM 2914 O O . THR A 1 380 ? 7.120 4.376 -38.336 1.00 66.62 380 THR A O 1
ATOM 2917 N N . PRO A 1 381 ? 4.983 4.473 -38.986 1.00 62.41 381 PRO A N 1
ATOM 2918 C CA . PRO A 1 381 ? 4.409 4.330 -37.640 1.00 62.41 381 PRO A CA 1
ATOM 2919 C C . PRO A 1 381 ? 4.750 3.010 -36.926 1.00 62.41 381 PRO A C 1
ATOM 2921 O O . PRO A 1 381 ? 4.479 2.876 -35.732 1.00 62.41 381 PRO A O 1
ATOM 2924 N N . ASN A 1 382 ? 5.327 2.040 -37.642 1.00 72.94 382 ASN A N 1
ATOM 2925 C CA . ASN A 1 382 ? 5.642 0.709 -37.125 1.00 72.94 382 ASN A CA 1
ATOM 2926 C C . ASN A 1 382 ? 7.136 0.351 -37.189 1.00 72.94 382 ASN A C 1
ATOM 2928 O O . ASN A 1 382 ? 7.492 -0.817 -37.024 1.00 72.94 382 ASN A O 1
ATOM 2932 N N . ASP A 1 383 ? 8.009 1.323 -37.449 1.00 76.38 383 ASP A N 1
ATOM 2933 C CA . ASP A 1 383 ? 9.447 1.074 -37.427 1.00 76.38 383 ASP A CA 1
ATOM 2934 C C . ASP A 1 383 ? 9.948 0.854 -36.004 1.00 76.38 383 ASP A C 1
ATOM 2936 O O . ASP A 1 383 ? 9.631 1.616 -35.088 1.00 76.38 383 ASP A O 1
ATOM 2940 N N . VAL A 1 384 ? 10.805 -0.147 -35.847 1.00 74.88 384 VAL A N 1
ATOM 2941 C CA . VAL A 1 384 ? 11.503 -0.459 -34.605 1.00 74.88 384 VAL A CA 1
ATOM 2942 C C . VAL A 1 384 ? 12.992 -0.545 -34.890 1.00 74.88 384 VAL A C 1
ATOM 2944 O O . VAL A 1 384 ? 13.423 -1.191 -35.845 1.00 74.88 384 VAL A O 1
ATOM 2947 N N . LYS A 1 385 ? 13.792 0.133 -34.066 1.00 78.75 385 LYS A N 1
ATOM 2948 C CA . LYS A 1 385 ? 15.246 -0.032 -34.076 1.00 78.75 385 LYS A CA 1
ATOM 2949 C C . LYS A 1 385 ? 15.644 -1.108 -33.079 1.00 78.75 385 LYS A C 1
ATOM 2951 O O . LYS A 1 385 ? 15.163 -1.099 -31.948 1.00 78.75 385 LYS A O 1
ATOM 2956 N N . ILE A 1 386 ? 16.535 -1.997 -33.492 1.00 79.69 386 ILE A N 1
ATOM 2957 C CA . ILE A 1 386 ? 17.034 -3.104 -32.683 1.00 79.69 386 ILE A CA 1
ATOM 2958 C C . ILE A 1 386 ? 18.553 -2.966 -32.607 1.00 79.69 386 ILE A C 1
ATOM 2960 O O . ILE A 1 386 ? 19.229 -2.928 -33.631 1.00 79.69 386 ILE A O 1
ATOM 2964 N N . TYR A 1 387 ? 19.080 -2.873 -31.396 1.00 81.50 387 TYR A N 1
ATOM 2965 C CA . TYR A 1 387 ? 20.506 -2.840 -31.092 1.00 81.50 387 TYR A CA 1
ATOM 2966 C C . TYR A 1 387 ? 20.854 -4.166 -30.444 1.00 81.50 387 TYR A C 1
ATOM 2968 O O . TYR A 1 387 ? 20.185 -4.573 -29.506 1.00 81.50 387 TYR A O 1
ATOM 2976 N N . THR A 1 388 ? 21.864 -4.867 -30.933 1.00 83.31 388 THR A N 1
ATOM 2977 C CA . THR A 1 388 ? 22.181 -6.212 -30.451 1.00 83.31 388 THR A CA 1
ATOM 2978 C C . THR A 1 388 ? 23.656 -6.387 -30.173 1.00 83.31 388 THR A C 1
ATOM 2980 O O . THR A 1 388 ? 24.490 -5.845 -30.890 1.00 83.31 388 THR A O 1
ATOM 2983 N N . TYR A 1 389 ? 23.999 -7.185 -29.168 1.00 82.75 389 TYR A N 1
ATOM 2984 C CA . TYR A 1 389 ? 25.380 -7.568 -28.893 1.00 82.75 389 TYR A CA 1
ATOM 2985 C C . TYR A 1 389 ? 25.481 -9.069 -28.654 1.00 82.75 389 TYR A C 1
ATOM 2987 O O . TYR A 1 389 ? 24.547 -9.700 -28.166 1.00 82.75 389 TYR A O 1
ATOM 2995 N N . VAL A 1 390 ? 26.643 -9.638 -28.966 1.00 81.81 390 VAL A N 1
ATOM 2996 C CA . VAL A 1 390 ? 26.982 -11.029 -28.650 1.00 81.81 390 VAL A CA 1
ATOM 2997 C C . VAL A 1 390 ? 28.293 -11.033 -27.866 1.00 81.81 390 VAL A C 1
ATOM 2999 O O . VAL A 1 390 ? 29.255 -10.376 -28.265 1.00 81.81 390 VAL A O 1
ATOM 3002 N N . TYR A 1 391 ? 28.343 -11.758 -26.752 1.00 80.06 391 TYR A N 1
ATOM 3003 C CA . TYR A 1 391 ? 29.479 -11.819 -25.835 1.00 80.06 391 TYR A CA 1
ATOM 3004 C C . TYR A 1 391 ? 29.887 -13.271 -25.552 1.00 80.06 391 TYR A C 1
ATOM 3006 O O . TYR A 1 391 ? 29.046 -14.144 -25.338 1.00 80.06 391 TYR A O 1
ATOM 3014 N N . ASP A 1 392 ? 31.190 -13.552 -25.570 1.00 80.44 392 ASP A N 1
ATOM 3015 C CA . ASP A 1 392 ? 31.761 -14.854 -25.220 1.00 80.44 392 ASP A CA 1
ATOM 3016 C C . ASP A 1 392 ? 32.163 -14.853 -23.740 1.00 80.44 392 ASP A C 1
ATOM 3018 O O . ASP A 1 392 ? 33.188 -14.288 -23.356 1.00 80.44 392 ASP A O 1
ATOM 3022 N N . LEU A 1 393 ? 31.365 -15.523 -22.910 1.00 74.75 393 LEU A N 1
ATOM 3023 C CA . LEU A 1 393 ? 31.556 -15.616 -21.461 1.00 74.75 393 LEU A CA 1
ATOM 3024 C C . LEU A 1 393 ? 32.811 -16.397 -21.064 1.00 74.75 393 LEU A C 1
ATOM 3026 O O . LEU A 1 393 ? 33.315 -16.221 -19.960 1.00 74.75 393 LEU A O 1
ATOM 3030 N N . LYS A 1 394 ? 33.323 -17.276 -21.934 1.00 76.81 394 LYS A N 1
ATOM 3031 C CA . LYS A 1 394 ? 34.543 -18.045 -21.650 1.00 76.81 394 LYS A CA 1
ATOM 3032 C C . LYS A 1 394 ? 35.797 -17.249 -21.995 1.00 76.81 394 LYS A C 1
ATOM 3034 O O . LYS A 1 394 ? 36.823 -17.414 -21.342 1.00 76.81 394 LYS A O 1
ATOM 3039 N N . ALA A 1 395 ? 35.728 -16.452 -23.057 1.00 77.31 395 ALA A N 1
ATOM 3040 C CA . ALA A 1 395 ? 36.836 -15.621 -23.517 1.00 77.31 395 ALA A CA 1
ATOM 3041 C C . ALA A 1 395 ? 36.812 -14.193 -22.944 1.00 77.31 395 ALA A C 1
ATOM 3043 O O . ALA A 1 395 ? 37.738 -13.436 -23.230 1.00 77.31 395 ALA A O 1
ATOM 3044 N N . GLU A 1 396 ? 35.770 -13.839 -22.184 1.00 72.81 396 GLU A N 1
ATOM 3045 C CA . GLU A 1 396 ? 35.548 -12.519 -21.579 1.00 72.81 396 GLU A CA 1
ATOM 3046 C C . GLU A 1 396 ? 35.657 -11.371 -22.605 1.00 72.81 396 GLU A C 1
ATOM 3048 O O . GLU A 1 396 ? 36.296 -10.344 -22.367 1.00 72.81 396 GLU A O 1
ATOM 3053 N N . LYS A 1 397 ? 35.049 -11.546 -23.790 1.00 78.25 397 LYS A N 1
ATOM 3054 C CA . LYS A 1 397 ? 35.084 -10.550 -24.878 1.00 78.25 397 LYS A CA 1
ATOM 3055 C C . LYS A 1 397 ? 33.841 -10.568 -25.772 1.00 78.25 397 LYS A C 1
ATOM 3057 O O . LYS A 1 397 ? 33.212 -11.609 -25.947 1.00 78.25 397 LYS A O 1
ATOM 3062 N N . HIS A 1 398 ? 33.553 -9.440 -26.423 1.00 78.12 398 HIS A N 1
ATOM 3063 C CA . HIS A 1 398 ? 32.505 -9.327 -27.445 1.00 78.12 398 HIS A CA 1
ATOM 3064 C C . HIS A 1 398 ? 32.851 -10.088 -28.736 1.00 78.12 398 HIS A C 1
ATOM 3066 O O . HIS A 1 398 ? 34.023 -10.240 -29.100 1.00 78.12 398 HIS A O 1
ATOM 3072 N N . TYR A 1 399 ? 31.818 -10.564 -29.431 1.00 83.25 399 TYR A N 1
ATOM 3073 C CA . TYR A 1 399 ? 31.926 -11.171 -30.752 1.00 83.25 399 TYR A CA 1
ATOM 3074 C C . TYR A 1 399 ? 31.761 -10.114 -31.854 1.00 83.25 399 TYR A C 1
ATOM 3076 O O . TYR A 1 399 ? 30.685 -9.546 -32.034 1.00 83.25 399 TYR A O 1
ATOM 3084 N N . ASP A 1 400 ? 32.825 -9.911 -32.630 1.00 83.62 400 ASP A N 1
ATOM 3085 C CA . ASP A 1 400 ? 32.925 -8.860 -33.657 1.00 83.62 400 ASP A CA 1
ATOM 3086 C C . ASP A 1 400 ? 32.815 -9.388 -35.105 1.00 83.62 400 ASP A C 1
ATOM 3088 O O . ASP A 1 400 ? 33.158 -8.683 -36.053 1.00 83.62 400 ASP A O 1
ATOM 3092 N N . GLY A 1 401 ? 32.444 -10.658 -35.288 1.00 85.81 401 GLY A N 1
ATOM 3093 C CA . GLY A 1 401 ? 32.403 -11.310 -36.600 1.00 85.81 401 GLY A CA 1
ATOM 3094 C C . GLY A 1 401 ? 31.050 -11.205 -37.319 1.00 85.81 401 GLY A C 1
ATOM 3095 O O . GLY A 1 401 ? 30.119 -10.581 -36.822 1.00 85.81 401 GLY A O 1
ATOM 3096 N N . PRO A 1 402 ? 30.900 -11.851 -38.486 1.00 87.69 402 PRO A N 1
ATOM 3097 C CA . PRO A 1 402 ? 29.648 -11.822 -39.228 1.00 87.69 402 PRO A CA 1
ATOM 3098 C C . PRO A 1 402 ? 28.529 -12.576 -38.494 1.00 87.69 402 PRO A C 1
ATOM 3100 O O . PRO A 1 402 ? 28.736 -13.695 -38.018 1.00 87.69 402 PRO A O 1
ATOM 3103 N N . LEU A 1 403 ? 27.336 -11.980 -38.452 1.00 89.88 403 LEU A N 1
ATOM 3104 C CA . LEU A 1 403 ? 26.133 -12.541 -37.838 1.00 89.88 403 LEU A CA 1
ATOM 3105 C C . LEU A 1 403 ? 24.924 -12.431 -38.774 1.00 89.88 403 LEU A C 1
ATOM 3107 O O . LEU A 1 403 ? 24.735 -11.435 -39.478 1.00 89.88 403 LEU A O 1
ATOM 3111 N N . THR A 1 404 ? 24.076 -13.456 -38.728 1.00 90.31 404 THR A N 1
ATOM 3112 C CA . THR A 1 404 ? 22.762 -13.478 -39.382 1.00 90.31 404 THR A CA 1
ATOM 3113 C C . THR A 1 404 ? 21.680 -13.370 -38.320 1.00 90.31 404 THR A C 1
ATOM 3115 O O . THR A 1 404 ? 21.745 -14.071 -37.307 1.00 90.31 404 THR A O 1
ATOM 3118 N N . PHE A 1 405 ? 20.674 -12.541 -38.586 1.00 90.31 405 PHE A N 1
ATOM 3119 C CA . PHE A 1 405 ? 19.538 -12.305 -37.710 1.00 90.31 405 PHE A CA 1
ATOM 3120 C C . PHE A 1 405 ? 18.211 -12.591 -38.418 1.00 90.31 405 PHE A C 1
ATOM 3122 O O . PHE A 1 405 ? 18.056 -12.309 -39.607 1.00 90.31 405 PHE A O 1
ATOM 3129 N N . GLU A 1 406 ? 17.237 -13.115 -37.679 1.00 92.31 406 GLU A N 1
ATOM 3130 C CA . GLU A 1 406 ? 15.860 -13.315 -38.141 1.00 92.31 406 GLU A CA 1
ATOM 3131 C C . GLU A 1 406 ? 14.874 -12.807 -37.086 1.00 92.31 406 GLU A C 1
ATOM 3133 O O . GLU A 1 406 ? 14.941 -13.213 -35.931 1.00 92.31 406 GLU A O 1
ATOM 3138 N N . VAL A 1 407 ? 13.930 -11.950 -37.477 1.00 89.00 407 VAL A N 1
ATOM 3139 C CA . VAL A 1 407 ? 12.804 -11.553 -36.619 1.00 89.00 407 VAL A CA 1
ATOM 3140 C C . VAL A 1 407 ? 11.601 -12.404 -36.983 1.00 89.00 407 VAL A C 1
ATOM 3142 O O . VAL A 1 407 ? 11.203 -12.453 -38.151 1.00 89.00 407 VAL A O 1
ATOM 3145 N N . ARG A 1 408 ? 11.006 -13.062 -35.990 1.00 89.75 408 ARG A N 1
ATOM 3146 C CA . ARG A 1 408 ? 9.872 -13.969 -36.166 1.00 89.75 408 ARG A CA 1
ATOM 3147 C C . ARG A 1 408 ? 8.660 -13.534 -35.353 1.00 89.75 408 ARG A C 1
ATOM 3149 O O . ARG A 1 408 ? 8.814 -13.009 -34.256 1.00 89.75 408 ARG A O 1
ATOM 3156 N N . LEU A 1 409 ? 7.463 -13.794 -35.872 1.00 84.56 409 LEU A N 1
ATOM 3157 C CA . LEU A 1 409 ? 6.185 -13.613 -35.178 1.00 84.56 409 LEU A CA 1
ATOM 3158 C C . LEU A 1 409 ? 5.415 -14.933 -35.251 1.00 84.56 409 LEU A C 1
ATOM 3160 O O . LEU A 1 409 ? 5.138 -15.420 -36.341 1.00 84.56 409 LEU A O 1
ATOM 3164 N N . GLY A 1 410 ? 5.111 -15.554 -34.108 1.00 78.50 410 GLY A N 1
ATOM 3165 C CA . GLY A 1 410 ? 4.380 -16.832 -34.087 1.00 78.50 410 GLY A CA 1
ATOM 3166 C C . GLY A 1 410 ? 5.076 -17.993 -34.819 1.00 78.50 410 GLY A C 1
ATOM 3167 O O . GLY A 1 410 ? 4.413 -18.953 -35.201 1.00 78.50 410 GLY A O 1
ATOM 3168 N N . GLY A 1 411 ? 6.398 -17.910 -35.015 1.00 77.56 411 GLY A N 1
ATOM 3169 C CA . GLY A 1 411 ? 7.204 -18.886 -35.758 1.00 77.56 411 GLY A CA 1
ATOM 3170 C C . GLY A 1 411 ? 7.467 -18.524 -37.225 1.00 77.56 411 GLY A C 1
ATOM 3171 O O . GLY A 1 411 ? 8.400 -19.075 -37.810 1.00 77.56 411 GLY A O 1
ATOM 3172 N N . ASP A 1 412 ? 6.732 -17.567 -37.795 1.00 85.25 412 ASP A N 1
ATOM 3173 C CA . ASP A 1 412 ? 6.930 -17.101 -39.170 1.00 85.25 412 ASP A CA 1
ATOM 3174 C C . ASP A 1 412 ? 8.033 -16.039 -39.238 1.00 85.25 412 ASP A C 1
ATOM 3176 O O . ASP A 1 412 ? 8.072 -15.120 -38.420 1.00 85.25 412 ASP A O 1
ATOM 3180 N N . VAL A 1 413 ? 8.935 -16.146 -40.221 1.00 87.50 413 VAL A N 1
ATOM 3181 C CA . VAL A 1 413 ? 10.022 -15.175 -40.435 1.00 87.50 413 VAL A CA 1
ATOM 3182 C C . VAL A 1 413 ? 9.463 -13.918 -41.098 1.00 87.50 413 VAL A C 1
ATOM 3184 O O . VAL A 1 413 ? 9.032 -13.958 -42.248 1.00 87.50 413 VAL A O 1
ATOM 3187 N N . ILE A 1 414 ? 9.501 -12.800 -40.376 1.00 87.38 414 ILE A N 1
ATOM 3188 C CA . ILE A 1 414 ? 9.038 -11.489 -40.844 1.00 87.38 414 ILE A CA 1
ATOM 3189 C C . ILE A 1 414 ? 10.136 -10.784 -41.637 1.00 87.38 414 ILE A C 1
ATOM 3191 O O . ILE A 1 414 ? 9.894 -10.276 -42.729 1.00 87.38 414 ILE A O 1
ATOM 3195 N N . THR A 1 415 ? 11.352 -10.767 -41.094 1.00 87.31 415 THR A N 1
ATOM 3196 C CA . THR A 1 415 ? 12.524 -10.154 -41.729 1.00 87.31 415 THR A CA 1
ATOM 3197 C C . THR A 1 415 ? 13.778 -10.950 -41.385 1.00 87.31 415 THR A C 1
ATOM 3199 O O . THR A 1 415 ? 13.879 -11.555 -40.313 1.00 87.31 415 THR A O 1
ATOM 3202 N N . ARG A 1 416 ? 14.728 -10.974 -42.318 1.00 89.94 416 ARG A N 1
ATOM 3203 C CA . ARG A 1 416 ? 16.043 -11.598 -42.169 1.00 89.94 416 ARG A CA 1
ATOM 3204 C C . ARG A 1 416 ? 17.093 -10.615 -42.653 1.00 89.94 416 ARG A C 1
ATOM 3206 O O . ARG A 1 416 ? 17.003 -10.134 -43.781 1.00 89.94 416 ARG A O 1
ATOM 3213 N N . PHE A 1 417 ? 18.101 -10.362 -41.829 1.00 86.94 417 PHE A N 1
ATOM 3214 C CA . PHE A 1 417 ? 19.181 -9.438 -42.151 1.00 86.94 417 PHE A CA 1
ATOM 3215 C C . PHE A 1 417 ? 20.538 -9.991 -41.715 1.00 86.94 417 PHE A C 1
ATOM 3217 O O . PHE A 1 417 ? 20.642 -10.790 -40.788 1.00 86.94 417 PHE A O 1
ATOM 3224 N N . GLU A 1 418 ? 21.593 -9.579 -42.412 1.00 87.75 418 GLU A N 1
ATOM 3225 C CA . GLU A 1 418 ? 22.968 -10.000 -42.140 1.00 87.75 418 GLU A CA 1
ATOM 3226 C C . GLU A 1 418 ? 23.856 -8.783 -41.898 1.00 87.75 418 GLU A C 1
ATOM 3228 O O . GLU A 1 418 ? 23.667 -7.709 -42.487 1.00 87.75 418 GLU A O 1
ATOM 3233 N N . ARG A 1 419 ? 24.834 -8.955 -41.010 1.00 86.94 419 ARG A N 1
ATOM 3234 C CA . ARG A 1 419 ? 25.841 -7.949 -40.685 1.00 86.94 419 ARG A CA 1
ATOM 3235 C C . ARG A 1 419 ? 27.213 -8.591 -40.702 1.00 86.94 419 ARG A C 1
ATOM 3237 O O . ARG A 1 419 ? 27.431 -9.610 -40.059 1.00 86.94 419 ARG A O 1
ATOM 3244 N N . ALA A 1 420 ? 28.138 -7.995 -41.449 1.00 84.12 420 ALA A N 1
ATOM 3245 C CA . ALA A 1 420 ? 29.498 -8.512 -41.575 1.00 84.12 420 ALA A CA 1
ATOM 3246 C C . ALA A 1 420 ? 30.381 -8.185 -40.356 1.00 84.12 420 ALA A C 1
ATOM 3248 O O . ALA A 1 420 ? 31.355 -8.893 -40.110 1.00 84.12 420 ALA A O 1
ATOM 3249 N N . ALA A 1 421 ? 30.047 -7.115 -39.630 1.00 85.31 421 ALA A N 1
ATOM 3250 C CA . ALA A 1 421 ? 30.741 -6.608 -38.449 1.00 85.31 421 ALA A CA 1
ATOM 3251 C C . ALA A 1 421 ? 29.776 -5.722 -37.623 1.00 85.31 421 ALA A C 1
ATOM 3253 O O . ALA A 1 421 ? 28.721 -5.353 -38.154 1.00 85.31 421 ALA A O 1
ATOM 3254 N N . PRO A 1 422 ? 30.116 -5.373 -36.366 1.00 81.00 422 PRO A N 1
ATOM 3255 C CA . PRO A 1 422 ? 29.359 -4.413 -35.561 1.00 81.00 422 PRO A CA 1
ATOM 3256 C C . PRO A 1 422 ? 29.248 -3.042 -36.248 1.00 81.00 422 PRO A C 1
ATOM 3258 O O . PRO A 1 422 ? 30.217 -2.575 -36.849 1.00 81.00 422 PRO A O 1
ATOM 3261 N N . ASP A 1 423 ? 28.083 -2.400 -36.142 1.00 76.94 423 ASP A N 1
ATOM 3262 C CA . ASP A 1 423 ? 27.805 -1.089 -36.745 1.00 76.94 423 ASP A CA 1
ATOM 3263 C C . ASP A 1 423 ? 28.355 0.059 -35.875 1.00 76.94 423 ASP A C 1
ATOM 3265 O O . ASP A 1 423 ? 28.929 1.018 -36.392 1.00 76.94 423 ASP A O 1
ATOM 3269 N N . GLU A 1 424 ? 28.231 -0.058 -34.548 1.00 71.62 424 GLU A N 1
ATOM 3270 C CA . GLU A 1 424 ? 28.695 0.936 -33.573 1.00 71.62 424 GLU A CA 1
ATOM 3271 C C . GLU A 1 424 ? 29.390 0.235 -32.399 1.00 71.62 424 GLU A C 1
ATOM 3273 O O . GLU A 1 424 ? 28.783 -0.574 -31.700 1.00 71.62 424 GLU A O 1
ATOM 3278 N N . GLU A 1 425 ? 30.677 0.533 -32.189 1.00 73.62 425 GLU A N 1
ATOM 3279 C CA . GLU A 1 425 ? 31.555 -0.092 -31.183 1.00 73.62 425 GLU A CA 1
ATOM 3280 C C . GLU A 1 425 ? 31.571 -1.635 -31.219 1.00 73.62 425 GLU A C 1
ATOM 3282 O O . GLU A 1 425 ? 32.455 -2.231 -31.841 1.00 73.62 425 GLU A O 1
ATOM 3287 N N . LYS A 1 426 ? 30.620 -2.266 -30.514 1.00 77.19 426 LYS A N 1
ATOM 3288 C CA . LYS A 1 426 ? 30.432 -3.714 -30.294 1.00 77.19 426 LYS A CA 1
ATOM 3289 C C . LYS A 1 426 ? 28.975 -4.163 -30.478 1.00 77.19 426 LYS A C 1
ATOM 3291 O O . LYS A 1 426 ? 28.598 -5.246 -30.030 1.00 77.19 426 LYS A O 1
ATOM 3296 N N . ILE A 1 427 ? 28.166 -3.325 -31.124 1.00 77.62 427 ILE A N 1
ATOM 3297 C CA . ILE A 1 427 ? 26.720 -3.481 -31.264 1.00 77.62 427 ILE A CA 1
ATOM 3298 C C . ILE A 1 427 ? 26.346 -3.549 -32.752 1.00 77.62 427 ILE A C 1
ATOM 3300 O O . ILE A 1 427 ? 26.824 -2.762 -33.569 1.00 77.62 427 ILE A O 1
ATOM 3304 N N . TYR A 1 428 ? 25.472 -4.489 -33.103 1.00 81.88 428 TYR A N 1
ATOM 3305 C CA . TYR A 1 428 ? 24.853 -4.622 -34.420 1.00 81.88 428 TYR A CA 1
ATOM 3306 C C . TYR A 1 428 ? 23.484 -3.945 -34.396 1.00 81.88 428 TYR A C 1
ATOM 3308 O O . TYR A 1 428 ? 22.669 -4.222 -33.511 1.00 81.88 428 TYR A O 1
ATOM 3316 N N . VAL A 1 429 ? 23.221 -3.068 -35.361 1.00 82.00 429 VAL A N 1
ATOM 3317 C CA . VAL A 1 429 ? 22.034 -2.209 -35.388 1.00 82.00 429 VAL A CA 1
ATOM 3318 C C . VAL A 1 429 ? 21.177 -2.521 -36.613 1.00 82.00 429 VAL A C 1
ATOM 3320 O O . VAL A 1 429 ? 21.651 -2.564 -37.754 1.00 82.00 429 VAL A O 1
ATOM 3323 N N . SER A 1 430 ? 19.875 -2.696 -36.398 1.00 83.19 430 SER A N 1
ATOM 3324 C CA . SER A 1 430 ? 18.882 -2.822 -37.465 1.00 83.19 430 SER A CA 1
ATOM 3325 C C . SER A 1 430 ? 17.683 -1.902 -37.251 1.00 83.19 430 SER A C 1
ATOM 3327 O O . SER A 1 430 ? 17.417 -1.412 -36.151 1.00 83.19 430 SER A O 1
ATOM 3329 N N . ARG A 1 431 ? 16.977 -1.617 -38.346 1.00 83.44 431 ARG A N 1
ATOM 3330 C CA . ARG A 1 431 ? 15.728 -0.856 -38.362 1.00 83.44 431 ARG A CA 1
ATOM 3331 C C . ARG A 1 431 ? 14.737 -1.658 -39.185 1.00 83.44 431 ARG A C 1
ATOM 3333 O O . ARG A 1 431 ? 14.892 -1.743 -40.397 1.00 83.44 431 ARG A O 1
ATOM 3340 N N . GLU A 1 432 ? 13.734 -2.206 -38.519 1.00 84.56 432 GLU A N 1
ATOM 3341 C CA . GLU A 1 432 ? 12.769 -3.122 -39.116 1.00 84.56 432 GLU A CA 1
ATOM 3342 C C . GLU A 1 432 ? 11.354 -2.562 -38.967 1.00 84.56 432 GLU A C 1
ATOM 3344 O O . GLU A 1 432 ? 10.987 -2.048 -37.909 1.00 84.56 432 GLU A O 1
ATOM 3349 N N . THR A 1 433 ? 10.544 -2.660 -40.019 1.00 83.56 433 THR A N 1
ATOM 3350 C CA . THR A 1 433 ? 9.126 -2.286 -39.968 1.00 83.56 433 THR A CA 1
ATOM 3351 C C . THR A 1 433 ? 8.305 -3.510 -39.595 1.00 83.56 433 THR A C 1
ATOM 3353 O O . THR A 1 433 ? 8.272 -4.491 -40.339 1.00 83.56 433 THR A O 1
ATOM 3356 N N . LEU A 1 434 ? 7.626 -3.461 -38.451 1.00 82.50 434 LEU A N 1
ATOM 3357 C CA . LEU A 1 434 ? 6.854 -4.599 -37.959 1.00 82.50 434 LEU A CA 1
ATOM 3358 C C . LEU A 1 434 ? 5.374 -4.494 -38.359 1.00 82.50 434 LEU A C 1
ATOM 3360 O O . LEU A 1 434 ? 4.806 -3.402 -38.355 1.00 82.50 434 LEU A O 1
ATOM 3364 N N . PRO A 1 435 ? 4.718 -5.603 -38.732 1.00 76.75 435 PRO A N 1
ATOM 3365 C CA . PRO A 1 435 ? 3.365 -5.556 -39.282 1.00 76.75 435 PRO A CA 1
ATOM 3366 C C . PRO A 1 435 ? 2.305 -5.177 -38.240 1.00 76.75 435 PRO A C 1
ATOM 3368 O O . PRO A 1 435 ? 1.416 -4.377 -38.530 1.00 76.75 435 PRO A O 1
ATOM 3371 N N . GLU A 1 436 ? 2.398 -5.730 -37.028 1.00 74.31 436 GLU A N 1
ATOM 3372 C CA . GLU A 1 436 ? 1.395 -5.560 -35.973 1.00 74.31 436 GLU A CA 1
ATOM 3373 C C . GLU A 1 436 ? 1.990 -5.645 -34.555 1.00 74.31 436 GLU A C 1
ATOM 3375 O O . GLU A 1 436 ? 3.155 -5.990 -34.368 1.00 74.31 436 GLU A O 1
ATOM 3380 N N . GLY A 1 437 ? 1.216 -5.261 -33.536 1.00 73.81 437 GLY A N 1
ATOM 3381 C CA . GLY A 1 437 ? 1.647 -5.398 -32.143 1.00 73.81 437 GLY A CA 1
ATOM 3382 C C . GLY A 1 437 ? 1.546 -6.855 -31.707 1.00 73.81 437 GLY A C 1
ATOM 3383 O O . GLY A 1 437 ? 0.514 -7.484 -31.928 1.00 73.81 437 GLY A O 1
ATOM 3384 N N . GLY A 1 438 ? 2.592 -7.393 -31.086 1.00 71.94 438 GLY A N 1
ATOM 3385 C CA . GLY A 1 438 ? 2.674 -8.818 -30.782 1.00 71.94 438 GLY A CA 1
ATOM 3386 C C . GLY A 1 438 ? 3.946 -9.214 -30.039 1.00 71.94 438 GLY A C 1
ATOM 3387 O O . GLY A 1 438 ? 4.802 -8.376 -29.753 1.00 71.94 438 GLY A O 1
ATOM 3388 N N . ASP A 1 439 ? 4.033 -10.505 -29.720 1.00 77.94 439 ASP A N 1
ATOM 3389 C CA . ASP A 1 439 ? 5.201 -11.138 -29.107 1.00 77.94 439 ASP A CA 1
ATOM 3390 C C . ASP A 1 439 ? 6.094 -11.696 -30.239 1.00 77.94 439 ASP A C 1
ATOM 3392 O O . ASP A 1 439 ? 5.694 -12.619 -30.952 1.00 77.94 439 ASP A O 1
ATOM 3396 N N . TYR A 1 440 ? 7.276 -11.110 -30.429 1.00 83.88 440 TYR A N 1
ATOM 3397 C CA . TYR A 1 440 ? 8.244 -11.440 -31.478 1.00 83.88 440 TYR A CA 1
ATOM 3398 C C . TYR A 1 440 ? 9.456 -12.194 -30.910 1.00 83.88 440 TYR A C 1
ATOM 3400 O O . TYR A 1 440 ? 9.751 -12.125 -29.717 1.00 83.88 440 TYR A O 1
ATOM 3408 N N . GLU A 1 441 ? 10.203 -12.876 -31.776 1.00 86.94 441 GLU A N 1
ATOM 3409 C CA . GLU A 1 441 ? 11.481 -13.512 -31.447 1.00 86.94 441 GLU A CA 1
ATOM 3410 C C . GLU A 1 441 ? 12.585 -13.008 -32.379 1.00 86.94 441 GLU A C 1
ATOM 3412 O O . GLU A 1 441 ? 12.463 -13.105 -33.600 1.00 86.94 441 GLU A O 1
ATOM 3417 N N . LEU A 1 442 ? 13.682 -12.505 -31.815 1.00 88.50 442 LEU A N 1
ATOM 3418 C CA . LEU A 1 442 ? 14.900 -12.160 -32.537 1.00 88.50 442 LEU A CA 1
ATOM 3419 C C . LEU A 1 442 ? 15.892 -13.312 -32.436 1.00 88.50 442 LEU A C 1
ATOM 3421 O O . LEU A 1 442 ? 16.463 -13.561 -31.378 1.00 88.50 442 LEU A O 1
ATOM 3425 N N .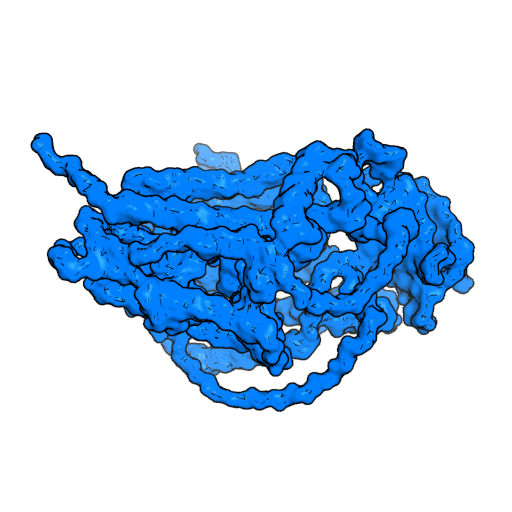 TRP A 1 443 ? 16.115 -13.993 -33.546 1.00 90.38 443 TRP A N 1
ATOM 3426 C CA . TRP A 1 443 ? 17.072 -15.079 -33.670 1.00 90.38 443 TRP A CA 1
ATOM 3427 C C . TRP A 1 443 ? 18.406 -14.548 -34.187 1.00 90.38 443 TRP A C 1
ATOM 3429 O O . TRP A 1 443 ? 18.424 -13.773 -35.138 1.00 90.38 443 TRP A O 1
ATOM 3439 N N . VAL A 1 444 ? 19.514 -15.000 -33.606 1.00 89.81 444 VAL A N 1
ATOM 3440 C CA . VAL A 1 444 ? 20.883 -14.789 -34.085 1.00 89.81 444 VAL A CA 1
ATOM 3441 C C . VAL A 1 444 ? 21.568 -16.136 -34.306 1.00 89.81 444 VAL A C 1
ATOM 3443 O O . VAL A 1 444 ? 21.424 -17.066 -33.512 1.00 89.81 444 VAL A O 1
ATOM 3446 N N . PHE A 1 445 ? 22.324 -16.256 -35.393 1.00 89.06 445 PHE A N 1
ATOM 3447 C CA . PHE A 1 445 ? 23.069 -17.467 -35.733 1.00 89.06 445 PHE A CA 1
ATOM 3448 C C . PHE A 1 445 ? 24.562 -17.242 -35.494 1.00 89.06 445 PHE A C 1
ATOM 3450 O O . PHE A 1 445 ? 25.258 -16.687 -36.342 1.00 89.06 445 PHE A O 1
ATOM 3457 N N . VAL A 1 446 ? 25.059 -17.675 -34.332 1.00 85.19 446 VAL A N 1
ATOM 3458 C CA . VAL A 1 446 ? 26.465 -17.490 -33.950 1.00 85.19 446 VAL A CA 1
ATOM 3459 C C . VAL A 1 446 ? 27.309 -18.622 -34.546 1.00 85.19 446 VAL A C 1
ATOM 3461 O O . VAL A 1 446 ? 27.020 -19.795 -34.289 1.00 85.19 446 VAL A O 1
ATOM 3464 N N . PRO A 1 447 ? 28.361 -18.337 -35.329 1.00 80.94 447 PRO A N 1
ATOM 3465 C CA . PRO A 1 447 ? 29.196 -19.381 -35.913 1.00 80.94 447 PRO A CA 1
ATOM 3466 C C . PRO A 1 447 ? 30.005 -20.107 -34.829 1.00 80.94 447 PRO A C 1
ATOM 3468 O O . PRO A 1 447 ? 30.796 -19.506 -34.101 1.00 80.94 447 PRO A O 1
ATOM 3471 N N . THR A 1 448 ? 29.821 -21.425 -34.729 1.00 76.94 448 THR A N 1
ATOM 3472 C CA . THR A 1 448 ? 30.596 -22.300 -33.835 1.00 76.94 448 THR A CA 1
ATOM 3473 C C . THR A 1 448 ? 31.354 -23.360 -34.634 1.00 76.94 448 THR A C 1
ATOM 3475 O O . THR A 1 448 ? 31.050 -23.602 -35.801 1.00 76.94 448 THR A O 1
ATOM 3478 N N . GLU A 1 449 ? 32.325 -24.031 -34.006 1.00 72.00 449 GLU A N 1
ATOM 3479 C CA . GLU A 1 449 ? 33.105 -25.118 -34.630 1.00 72.00 449 GLU A CA 1
ATOM 3480 C C . GLU A 1 449 ? 32.234 -26.286 -35.142 1.00 72.00 449 GLU A C 1
ATOM 3482 O O . GLU A 1 449 ? 32.676 -27.054 -35.990 1.00 72.00 449 GLU A O 1
ATOM 3487 N N . GLN A 1 450 ? 30.990 -26.407 -34.664 1.00 72.00 450 GLN A N 1
ATOM 3488 C CA . GLN A 1 450 ? 30.023 -27.445 -35.050 1.00 72.00 450 GLN A CA 1
ATOM 3489 C C . GLN A 1 450 ? 28.935 -26.931 -36.017 1.00 72.00 450 GLN A C 1
ATOM 3491 O O . GLN A 1 450 ? 27.975 -27.645 -36.297 1.00 72.00 450 GLN A O 1
ATOM 3496 N N . GLY A 1 451 ? 29.077 -25.703 -36.533 1.00 75.19 451 GLY A N 1
ATOM 3497 C CA . GLY A 1 451 ? 28.084 -25.012 -37.362 1.00 75.19 451 GLY A CA 1
ATOM 3498 C C . GLY A 1 451 ? 27.443 -23.807 -36.654 1.00 75.19 451 GLY A C 1
ATOM 3499 O O . GLY A 1 451 ? 27.724 -23.550 -35.480 1.00 75.19 451 GLY A O 1
ATOM 3500 N N . PRO A 1 452 ? 26.613 -23.013 -37.350 1.00 79.38 452 PRO A N 1
ATOM 3501 C CA . PRO A 1 452 ? 25.925 -21.874 -36.747 1.00 79.38 452 PRO A CA 1
ATOM 3502 C C . PRO A 1 452 ? 24.940 -22.341 -35.666 1.00 79.38 452 PRO A C 1
ATOM 3504 O O . PRO A 1 452 ? 24.000 -23.083 -35.951 1.00 79.38 452 PRO A O 1
ATOM 3507 N N . LYS A 1 453 ? 25.158 -21.907 -34.421 1.00 82.25 453 LYS A N 1
ATOM 3508 C CA . LYS A 1 453 ? 24.268 -22.166 -33.286 1.00 82.25 453 LYS A CA 1
ATOM 3509 C C . LYS A 1 453 ? 23.200 -21.064 -33.236 1.00 82.25 453 LYS A C 1
ATOM 3511 O O . LYS A 1 453 ? 23.571 -19.898 -33.093 1.00 82.25 453 LYS A O 1
ATOM 3516 N N . PRO A 1 454 ? 21.903 -21.397 -33.352 1.00 86.00 454 PRO A N 1
ATOM 3517 C CA . PRO A 1 454 ? 20.841 -20.416 -33.201 1.00 86.00 454 PRO A CA 1
ATOM 3518 C C . PRO A 1 454 ? 20.639 -20.055 -31.727 1.00 86.00 454 PRO A C 1
ATOM 3520 O O . PRO A 1 454 ? 20.611 -20.931 -30.864 1.00 86.00 454 PRO A O 1
ATOM 3523 N N . MET A 1 455 ? 20.459 -18.771 -31.460 1.00 84.06 455 MET A N 1
ATOM 3524 C CA . MET A 1 455 ? 20.081 -18.205 -30.167 1.00 84.06 455 MET A CA 1
ATOM 3525 C C . MET A 1 455 ? 18.914 -17.249 -30.403 1.00 84.06 455 MET A C 1
ATOM 3527 O O . MET A 1 455 ? 18.900 -16.575 -31.427 1.00 84.06 455 MET A O 1
ATOM 3531 N N . ALA A 1 456 ? 17.927 -17.199 -29.511 1.00 84.19 456 ALA A N 1
ATOM 3532 C CA . ALA A 1 456 ? 16.703 -16.436 -29.738 1.00 84.19 456 ALA A CA 1
ATOM 3533 C C . ALA A 1 456 ? 16.281 -15.635 -28.511 1.00 84.19 456 ALA A C 1
ATOM 3535 O O . ALA A 1 456 ? 16.118 -16.176 -27.423 1.00 84.19 456 ALA A O 1
ATOM 3536 N N . VAL A 1 457 ? 16.037 -14.349 -28.702 1.00 79.88 457 VAL A N 1
ATOM 3537 C CA . VAL A 1 457 ? 15.557 -13.448 -27.664 1.00 79.88 457 VAL A CA 1
ATOM 3538 C C . VAL A 1 457 ? 14.120 -13.054 -27.980 1.00 79.88 457 VAL A C 1
ATOM 3540 O O . VAL A 1 457 ? 13.840 -12.518 -29.049 1.00 79.88 457 VAL A O 1
ATOM 3543 N N . ALA A 1 458 ? 13.198 -13.324 -27.058 1.00 78.44 458 ALA A N 1
ATOM 3544 C CA . ALA A 1 458 ? 11.807 -12.905 -27.195 1.00 78.44 458 ALA A CA 1
ATOM 3545 C C . ALA A 1 458 ? 11.639 -11.440 -26.764 1.00 78.44 458 ALA A C 1
ATOM 3547 O O . ALA A 1 458 ? 12.243 -11.016 -25.782 1.00 78.44 458 ALA A O 1
ATOM 3548 N N . PHE A 1 459 ? 10.805 -10.682 -27.475 1.00 71.44 459 PHE A N 1
ATOM 3549 C CA . PHE A 1 459 ? 10.475 -9.294 -27.148 1.00 71.44 459 PHE A CA 1
ATOM 3550 C C . PHE A 1 459 ? 9.022 -8.971 -27.505 1.00 71.44 459 PHE A C 1
ATOM 3552 O O . PHE A 1 459 ? 8.455 -9.563 -28.421 1.00 71.44 459 PHE A O 1
ATOM 3559 N N . SER A 1 460 ? 8.397 -8.028 -26.796 1.00 68.88 460 SER A N 1
ATOM 3560 C CA . SER A 1 460 ? 6.996 -7.655 -27.031 1.00 68.88 460 SER A CA 1
ATOM 3561 C C . SER A 1 460 ? 6.889 -6.220 -27.524 1.00 68.88 460 SER A C 1
ATOM 3563 O O . SER A 1 460 ? 7.500 -5.307 -26.975 1.00 68.88 460 SER A O 1
ATOM 3565 N N . ILE A 1 461 ? 6.049 -5.985 -28.533 1.00 68.69 461 ILE A N 1
ATOM 3566 C CA . ILE A 1 461 ? 5.824 -4.641 -29.072 1.00 68.69 461 ILE A CA 1
ATOM 3567 C C . ILE A 1 461 ? 4.349 -4.283 -29.034 1.00 68.69 461 ILE A C 1
ATOM 3569 O O . ILE A 1 461 ? 3.499 -4.937 -29.634 1.00 68.69 461 ILE A O 1
ATOM 3573 N N . GLU A 1 462 ? 4.056 -3.177 -28.354 1.00 60.56 462 GLU A N 1
ATOM 3574 C CA . GLU A 1 462 ? 2.738 -2.556 -28.343 1.00 60.56 462 GLU A CA 1
ATOM 3575 C C . GLU A 1 462 ? 2.661 -1.473 -29.420 1.00 60.56 462 GLU A C 1
ATOM 3577 O O . GLU A 1 462 ? 3.382 -0.473 -29.374 1.00 60.56 462 GLU A O 1
ATOM 3582 N N . LEU A 1 463 ? 1.771 -1.684 -30.394 1.00 60.34 463 LEU A N 1
ATOM 3583 C CA . LEU A 1 463 ? 1.508 -0.752 -31.495 1.00 60.34 463 LEU A CA 1
ATOM 3584 C C . LEU A 1 463 ? 0.194 0.052 -31.321 1.00 60.34 463 LEU A C 1
ATOM 3586 O O . LEU A 1 463 ? -0.151 0.845 -32.196 1.00 60.34 463 LEU A O 1
ATOM 3590 N N . ALA A 1 464 ? -0.551 -0.138 -30.221 1.00 53.31 464 ALA A N 1
ATOM 3591 C CA . ALA A 1 464 ? -1.871 0.471 -30.003 1.00 53.31 464 ALA A CA 1
ATOM 3592 C C . ALA A 1 464 ? -1.880 1.510 -28.861 1.00 53.31 464 ALA A C 1
ATOM 3594 O O . ALA A 1 464 ? -1.672 1.165 -27.699 1.00 53.31 464 ALA A O 1
ATOM 3595 N N . ASP A 1 465 ? -2.220 2.764 -29.184 1.00 51.22 465 ASP A N 1
ATOM 3596 C CA . ASP A 1 465 ? -2.373 3.889 -28.242 1.00 51.22 465 ASP A CA 1
ATOM 3597 C C . ASP A 1 465 ? -3.824 4.060 -27.743 1.00 51.22 465 ASP A C 1
ATOM 3599 O O . ASP A 1 465 ? -4.379 5.163 -27.714 1.00 51.22 465 ASP A O 1
ATOM 3603 N N . GLU A 1 466 ? -4.503 2.973 -27.369 1.00 49.53 466 GLU A N 1
ATOM 3604 C CA . GLU A 1 466 ? -5.879 3.088 -26.878 1.00 49.53 466 GLU A CA 1
ATOM 3605 C C . GLU A 1 466 ? -5.937 3.385 -25.374 1.00 49.53 466 GLU A C 1
ATOM 3607 O O . GLU A 1 466 ? -5.591 2.572 -24.513 1.00 49.53 466 GLU A O 1
ATOM 3612 N N . ILE A 1 467 ? -6.446 4.575 -25.039 1.00 48.81 467 ILE A N 1
ATOM 3613 C CA . ILE A 1 467 ? -6.774 4.949 -23.662 1.00 48.81 467 ILE A CA 1
ATOM 3614 C C . ILE A 1 467 ? -7.893 4.030 -23.165 1.00 48.81 467 ILE A C 1
ATOM 3616 O O . ILE A 1 467 ? -9.048 4.133 -23.582 1.00 48.81 467 ILE A O 1
ATOM 3620 N N . ASN A 1 468 ? -7.564 3.158 -22.213 1.00 48.56 468 ASN A N 1
ATOM 3621 C CA . ASN A 1 468 ? -8.527 2.261 -21.589 1.00 48.56 468 ASN A CA 1
ATOM 3622 C C . ASN A 1 468 ? -9.482 3.049 -20.662 1.00 48.56 468 ASN A C 1
ATOM 3624 O O . ASN A 1 468 ? -9.285 3.163 -19.449 1.00 48.56 468 ASN A O 1
ATOM 3628 N N . TRP A 1 469 ? -10.550 3.609 -21.233 1.00 49.91 469 TRP A N 1
ATOM 3629 C CA . TRP A 1 469 ? -11.568 4.376 -20.505 1.00 49.91 469 TRP A CA 1
ATOM 3630 C C . TRP A 1 469 ? -12.266 3.560 -19.410 1.00 49.91 469 TRP A C 1
ATOM 3632 O O . TRP A 1 469 ? -12.667 4.113 -18.380 1.00 49.91 469 TRP A O 1
ATOM 3642 N N . THR A 1 470 ? -12.368 2.239 -19.573 1.00 47.78 470 THR A N 1
ATOM 3643 C CA . THR A 1 470 ? -12.879 1.336 -18.532 1.00 47.78 470 THR A CA 1
ATOM 3644 C C . THR A 1 470 ? -11.975 1.296 -17.294 1.00 47.78 470 THR A C 1
ATOM 3646 O O . THR A 1 470 ? -12.473 1.308 -16.170 1.00 47.78 470 THR A O 1
ATOM 3649 N N . LEU A 1 471 ? -10.652 1.363 -17.461 1.00 47.06 471 LEU A N 1
ATOM 3650 C CA . LEU A 1 471 ? -9.698 1.468 -16.354 1.00 47.06 471 LEU A CA 1
ATOM 3651 C C . LEU A 1 471 ? -9.799 2.828 -15.648 1.00 47.06 471 LEU A C 1
ATOM 3653 O O . LEU A 1 471 ? -9.891 2.883 -14.421 1.00 47.06 471 LEU A O 1
ATOM 3657 N N . ILE A 1 472 ? -9.847 3.925 -16.411 1.00 50.19 472 ILE A N 1
ATOM 3658 C CA . ILE A 1 472 ? -9.976 5.284 -15.853 1.00 50.19 472 ILE A CA 1
ATOM 3659 C C . ILE A 1 472 ? -11.266 5.411 -15.038 1.00 50.19 472 ILE A C 1
ATOM 3661 O O . ILE A 1 472 ? -11.258 5.947 -13.930 1.00 50.19 472 ILE A O 1
ATOM 3665 N N . THR A 1 473 ? -12.377 4.883 -15.551 1.00 51.72 473 THR A N 1
ATOM 3666 C CA . THR A 1 473 ? -13.669 4.926 -14.854 1.00 51.72 473 THR A CA 1
ATOM 3667 C C . THR A 1 473 ? -13.681 4.064 -13.588 1.00 51.72 473 THR A C 1
ATOM 3669 O O . THR A 1 473 ? -14.176 4.522 -12.553 1.00 51.72 473 THR A O 1
ATOM 3672 N N . LEU A 1 474 ? -13.072 2.872 -13.608 1.00 51.53 474 LEU A N 1
ATOM 3673 C CA . LEU A 1 474 ? -12.927 2.019 -12.421 1.00 51.53 474 LEU A CA 1
ATOM 3674 C C . LEU A 1 474 ? -12.015 2.641 -11.349 1.00 51.53 474 LEU A C 1
ATOM 3676 O O . LEU A 1 474 ? -12.343 2.578 -10.162 1.00 51.53 474 LEU A O 1
ATOM 3680 N N . LEU A 1 475 ? -10.924 3.307 -11.740 1.00 48.50 475 LEU A N 1
ATOM 3681 C CA . LEU A 1 475 ? -10.026 4.025 -10.823 1.00 48.50 475 LEU A CA 1
ATOM 3682 C C . LEU A 1 475 ? -10.636 5.333 -10.290 1.00 48.50 475 LEU A C 1
ATOM 3684 O O . LEU A 1 475 ? -10.364 5.733 -9.155 1.00 48.50 475 LEU A O 1
ATOM 3688 N N . ALA A 1 476 ? -11.502 5.989 -11.067 1.00 57.47 476 ALA A N 1
ATOM 3689 C CA . ALA A 1 476 ? -12.200 7.203 -10.652 1.00 57.47 476 ALA A CA 1
ATOM 3690 C C . ALA A 1 476 ? -13.359 6.925 -9.676 1.00 57.47 476 ALA A C 1
ATOM 3692 O O . ALA A 1 476 ? -13.672 7.773 -8.833 1.00 57.47 476 ALA A O 1
ATOM 3693 N N . ALA A 1 477 ? -13.987 5.745 -9.734 1.00 66.25 477 ALA A N 1
ATOM 3694 C CA . ALA A 1 477 ? -15.155 5.411 -8.914 1.00 66.25 477 ALA A CA 1
ATOM 3695 C C . ALA A 1 477 ? -14.922 5.536 -7.385 1.00 66.25 477 ALA A C 1
ATOM 3697 O O . ALA A 1 477 ? -15.756 6.159 -6.714 1.00 66.25 477 ALA A O 1
ATOM 3698 N N . PRO A 1 478 ? -13.802 5.059 -6.796 1.00 64.38 478 PRO A N 1
ATOM 3699 C CA . PRO A 1 478 ? -13.476 5.302 -5.389 1.00 64.38 478 PRO A CA 1
ATOM 3700 C C . PRO A 1 478 ? -13.363 6.790 -5.046 1.00 64.38 478 PRO A C 1
ATOM 3702 O O . PRO A 1 478 ? -13.853 7.222 -4.002 1.00 64.38 478 PRO A O 1
ATOM 3705 N N . VAL A 1 479 ? -12.761 7.595 -5.926 1.00 69.38 479 VAL A N 1
ATOM 3706 C CA . VAL A 1 479 ? -12.615 9.043 -5.719 1.00 69.38 479 VAL A CA 1
ATOM 3707 C C . VAL A 1 479 ? -13.991 9.706 -5.705 1.00 69.38 479 VAL A C 1
ATOM 3709 O O . VAL A 1 479 ? -14.318 10.421 -4.755 1.00 69.38 479 VAL A O 1
ATOM 3712 N N . VAL A 1 480 ? -14.845 9.400 -6.684 1.00 77.12 480 VAL A N 1
ATOM 3713 C CA . VAL A 1 480 ? -16.230 9.896 -6.749 1.00 77.12 480 VAL A CA 1
ATOM 3714 C C . VAL A 1 480 ? -17.017 9.503 -5.493 1.00 77.12 480 VAL A C 1
ATOM 3716 O O . VAL A 1 480 ? -17.681 10.351 -4.889 1.00 77.12 480 VAL A O 1
ATOM 3719 N N . LEU A 1 481 ? -16.886 8.255 -5.030 1.00 80.12 481 LEU A N 1
ATOM 3720 C CA . LEU A 1 481 ? -17.515 7.776 -3.796 1.00 80.12 481 LEU A CA 1
ATOM 3721 C C . LEU A 1 481 ? -17.045 8.569 -2.566 1.00 80.12 481 LEU A C 1
ATOM 3723 O O . LEU A 1 481 ? -17.867 8.988 -1.745 1.00 80.12 481 LEU A O 1
ATOM 3727 N N . LEU A 1 482 ? -15.738 8.813 -2.433 1.00 80.19 482 LEU A N 1
ATOM 3728 C CA . LEU A 1 482 ? -15.176 9.610 -1.341 1.00 80.19 482 LEU A CA 1
ATOM 3729 C C . LEU A 1 482 ? -15.706 11.049 -1.361 1.00 80.19 482 LEU A C 1
ATOM 3731 O O . LEU A 1 482 ? -16.075 11.582 -0.309 1.00 80.19 482 LEU A O 1
ATOM 3735 N N . PHE A 1 483 ? -15.809 11.673 -2.536 1.00 85.50 483 PHE A N 1
ATOM 3736 C CA . PHE A 1 483 ? -16.414 12.998 -2.680 1.00 85.50 483 PHE A CA 1
ATOM 3737 C C . PHE A 1 483 ? -17.903 12.993 -2.309 1.00 85.50 483 PHE A C 1
ATOM 3739 O O . PHE A 1 483 ? -18.342 13.865 -1.552 1.00 85.50 483 PHE A O 1
ATOM 3746 N N . GLY A 1 484 ? -18.664 11.979 -2.733 1.00 83.38 484 GLY A N 1
ATOM 3747 C CA . GLY A 1 484 ? -20.061 11.786 -2.337 1.00 83.38 484 GLY A CA 1
ATOM 3748 C C . GLY A 1 484 ? -20.230 11.676 -0.816 1.00 83.38 484 GLY A C 1
ATOM 3749 O O . GLY A 1 484 ? -21.035 12.394 -0.213 1.00 83.38 484 GLY A O 1
ATOM 3750 N N . LEU A 1 485 ? -19.399 10.863 -0.156 1.00 83.94 485 LEU A N 1
ATOM 3751 C CA . LEU A 1 485 ? -19.361 10.756 1.307 1.00 83.94 485 LEU A CA 1
ATOM 3752 C C . LEU A 1 485 ? -18.999 12.093 1.969 1.00 83.94 485 LEU A C 1
ATOM 3754 O O . LEU A 1 485 ? -19.625 12.493 2.955 1.00 83.94 485 LEU A O 1
ATOM 3758 N N . ALA A 1 486 ? -18.020 12.822 1.431 1.00 85.38 486 ALA A N 1
ATOM 3759 C CA . ALA A 1 486 ? -17.626 14.123 1.959 1.00 85.38 486 ALA A CA 1
ATOM 3760 C C . ALA A 1 486 ? -18.765 15.157 1.878 1.00 85.38 486 ALA A C 1
ATOM 3762 O O . ALA A 1 486 ? -18.989 15.908 2.837 1.00 85.38 486 ALA A O 1
ATOM 3763 N N . LEU A 1 487 ? -19.519 15.176 0.776 1.00 87.25 487 LEU A N 1
ATOM 3764 C CA . LEU A 1 487 ? -20.696 16.031 0.602 1.00 87.25 487 LEU A CA 1
ATOM 3765 C C . LEU A 1 487 ? -21.797 15.681 1.614 1.00 87.25 487 LEU A C 1
ATOM 3767 O O . LEU A 1 487 ? -22.286 16.570 2.323 1.00 87.25 487 LEU A O 1
ATOM 3771 N N . LEU A 1 488 ? -22.110 14.392 1.784 1.00 83.38 488 LEU A N 1
ATOM 3772 C CA . LEU A 1 488 ? -23.065 13.913 2.793 1.00 83.38 488 LEU A CA 1
ATOM 3773 C C . LEU A 1 488 ? -22.648 14.310 4.219 1.00 83.38 488 LEU A C 1
ATOM 3775 O O . LEU A 1 488 ? -23.475 14.754 5.025 1.00 83.38 488 LEU A O 1
ATOM 3779 N N . GLY A 1 489 ? -21.353 14.232 4.532 1.00 78.50 489 GLY A N 1
ATOM 3780 C CA . GLY A 1 489 ? -20.803 14.620 5.832 1.00 78.50 489 GLY A CA 1
ATOM 3781 C C . GLY A 1 489 ? -20.875 16.116 6.144 1.00 78.50 489 GLY A C 1
ATOM 3782 O O . GLY A 1 489 ? -20.909 16.501 7.318 1.00 78.50 489 GLY A O 1
ATOM 3783 N N . ARG A 1 490 ? -20.953 16.979 5.121 1.00 80.56 490 ARG A N 1
ATOM 3784 C CA . ARG A 1 490 ? -21.091 18.440 5.279 1.00 80.56 490 ARG A CA 1
ATOM 3785 C C . ARG A 1 490 ? -22.509 18.887 5.656 1.00 80.56 490 ARG A C 1
ATOM 3787 O O . ARG A 1 490 ? -22.691 20.008 6.159 1.00 80.56 490 ARG A O 1
ATOM 3794 N N . THR A 1 491 ? -23.505 18.016 5.497 1.00 79.25 491 THR A N 1
ATOM 3795 C CA . THR A 1 491 ? -24.895 18.290 5.892 1.00 79.25 491 THR A CA 1
ATOM 3796 C C . THR A 1 491 ? -25.010 18.633 7.390 1.00 79.25 491 THR A C 1
ATOM 3798 O O . THR A 1 491 ? -24.187 18.232 8.223 1.00 79.25 491 THR A O 1
ATOM 3801 N N . LYS A 1 492 ? -26.040 19.405 7.781 1.00 70.88 492 LYS A N 1
ATOM 3802 C CA . LYS A 1 492 ? -26.286 19.754 9.201 1.00 70.88 492 LYS A CA 1
ATOM 3803 C C . LYS A 1 492 ? -26.459 18.496 10.074 1.00 70.88 492 LYS A C 1
ATOM 3805 O O . LYS A 1 492 ? -25.939 18.448 11.188 1.00 70.88 492 LYS A O 1
ATOM 3810 N N . ARG A 1 493 ? -27.132 17.463 9.546 1.00 64.75 493 ARG A N 1
ATOM 3811 C CA . ARG A 1 493 ? -27.359 16.170 10.221 1.00 64.75 493 ARG A CA 1
ATOM 3812 C C . ARG A 1 493 ? -26.066 15.361 10.403 1.00 64.75 493 ARG A C 1
ATOM 3814 O O . ARG A 1 493 ? -25.849 14.836 11.496 1.00 64.75 493 ARG A O 1
ATOM 3821 N N . GLY A 1 494 ? -25.186 15.310 9.395 1.00 63.69 494 GLY A N 1
ATOM 3822 C CA . GLY A 1 494 ? -23.873 14.654 9.499 1.00 63.69 494 GLY A CA 1
ATOM 3823 C C . GLY A 1 494 ? -23.013 15.255 10.617 1.00 63.69 494 GLY A C 1
ATOM 3824 O O . GLY A 1 494 ? -22.529 14.540 11.499 1.00 63.69 494 GLY A O 1
ATOM 3825 N N . ARG A 1 495 ? -22.938 16.592 10.679 1.00 67.38 495 ARG A N 1
ATOM 3826 C CA . ARG A 1 495 ? -22.216 17.323 11.739 1.00 67.38 495 ARG A CA 1
ATOM 3827 C C . ARG A 1 495 ? -22.736 17.026 13.153 1.00 67.38 495 ARG A C 1
ATOM 3829 O O . ARG A 1 495 ? -21.932 16.865 14.073 1.00 67.38 495 ARG A O 1
ATOM 3836 N N . ALA A 1 496 ? -24.052 16.909 13.334 1.00 66.06 496 ALA A N 1
ATOM 3837 C CA . ALA A 1 496 ? -24.659 16.579 14.626 1.00 66.06 496 ALA A CA 1
ATOM 3838 C C . ALA A 1 496 ? -24.336 15.144 15.097 1.00 66.06 496 ALA A C 1
ATOM 3840 O O . ALA A 1 496 ? -23.999 14.941 16.267 1.00 66.06 496 ALA A O 1
ATOM 3841 N N . ARG A 1 497 ? -24.372 14.144 14.201 1.00 67.44 497 ARG A N 1
ATOM 3842 C CA . ARG A 1 497 ? -24.039 12.744 14.548 1.00 67.44 497 ARG A CA 1
ATOM 3843 C C . ARG A 1 497 ? -22.570 12.563 14.922 1.00 67.44 497 ARG A C 1
ATOM 3845 O O . ARG A 1 497 ? -22.270 11.881 15.903 1.00 67.44 497 ARG A O 1
ATOM 3852 N N . VAL A 1 498 ? -21.673 13.231 14.195 1.00 64.44 498 VAL A N 1
ATOM 3853 C CA . VAL A 1 498 ? -20.239 13.291 14.512 1.00 64.44 498 VAL A CA 1
ATOM 3854 C C . VAL A 1 498 ? -20.018 13.835 15.925 1.00 64.44 498 VAL A C 1
ATOM 3856 O O . VAL A 1 498 ? -19.279 13.236 16.703 1.00 64.44 498 VAL A O 1
ATOM 3859 N N . ALA A 1 499 ? -20.690 14.928 16.296 1.00 63.78 499 ALA A N 1
ATOM 3860 C CA . ALA A 1 499 ? -20.571 15.510 17.632 1.00 63.78 499 ALA A CA 1
ATOM 3861 C C . ALA A 1 499 ? -21.063 14.562 18.747 1.00 63.78 499 ALA A C 1
ATOM 3863 O O . ALA A 1 499 ? -20.411 14.455 19.785 1.00 63.78 499 ALA A O 1
ATOM 3864 N N . LYS A 1 500 ? -22.164 13.831 18.517 1.00 64.81 500 LYS A N 1
ATOM 3865 C CA . LYS A 1 500 ? -22.751 12.896 19.496 1.00 64.81 500 LYS A CA 1
ATOM 3866 C C . LYS A 1 500 ? -21.852 11.686 19.784 1.00 64.81 500 LYS A C 1
ATOM 3868 O O . LYS A 1 500 ? -21.645 11.347 20.944 1.00 64.81 500 LYS A O 1
ATOM 3873 N N . MET A 1 501 ? -21.283 11.051 18.756 1.00 60.19 501 MET A N 1
ATOM 3874 C CA . MET A 1 501 ? -20.362 9.913 18.939 1.00 60.19 501 MET A CA 1
ATOM 3875 C C . MET A 1 501 ? -19.025 10.346 19.559 1.00 60.19 501 MET A C 1
ATOM 3877 O O . MET A 1 501 ? -18.450 9.614 20.362 1.00 60.19 501 MET A O 1
ATOM 3881 N N . ARG A 1 502 ? -18.558 11.564 19.247 1.00 58.50 502 ARG A N 1
ATOM 3882 C CA . ARG A 1 502 ? -17.333 12.141 19.827 1.00 58.50 502 ARG A CA 1
ATOM 3883 C C . ARG A 1 502 ? -17.401 12.305 21.345 1.00 58.50 502 ARG A C 1
ATOM 3885 O O . ARG A 1 502 ? -16.387 12.068 21.994 1.00 58.50 502 ARG A O 1
ATOM 3892 N N . ALA A 1 503 ? -18.562 12.676 21.886 1.00 58.31 503 ALA A N 1
ATOM 3893 C CA . ALA A 1 503 ? -18.778 12.810 23.329 1.00 58.31 503 ALA A CA 1
ATOM 3894 C C . ALA A 1 503 ? -18.795 11.451 24.059 1.00 58.31 503 ALA A C 1
ATOM 3896 O O . ALA A 1 503 ? -18.430 11.369 25.227 1.00 58.31 503 ALA A O 1
ATOM 3897 N N . ALA A 1 504 ? -19.186 10.370 23.374 1.00 53.25 504 ALA A N 1
ATOM 3898 C CA . ALA A 1 504 ? -19.211 9.025 23.950 1.00 53.25 504 ALA A CA 1
ATOM 3899 C C . ALA A 1 504 ? -17.804 8.411 24.091 1.00 53.25 504 ALA A C 1
ATOM 3901 O O . ALA A 1 504 ? -17.534 7.717 25.066 1.00 53.25 504 ALA A O 1
ATOM 3902 N N . ALA A 1 505 ? -16.896 8.694 23.151 1.00 51.59 505 ALA A N 1
ATOM 3903 C CA . ALA A 1 505 ? -15.529 8.167 23.172 1.00 51.59 505 ALA A CA 1
ATOM 3904 C C . ALA A 1 505 ? -14.637 8.789 24.266 1.00 51.59 505 ALA A C 1
ATOM 3906 O O . ALA A 1 505 ? -13.733 8.127 24.769 1.00 51.59 505 ALA A O 1
ATOM 3907 N N . GLU A 1 506 ? -14.902 10.037 24.675 1.00 49.50 506 GLU A N 1
ATOM 3908 C CA . GLU A 1 506 ? -14.139 10.719 25.737 1.00 49.50 506 GLU A CA 1
ATOM 3909 C C . GLU A 1 506 ? -14.252 10.028 27.101 1.00 49.50 506 GLU A C 1
ATOM 3911 O O . GLU A 1 506 ? -13.351 10.161 27.922 1.00 49.50 506 GLU A O 1
ATOM 3916 N N . LYS A 1 507 ? -15.299 9.227 27.323 1.00 48.44 507 LYS A N 1
ATOM 3917 C CA . LYS A 1 507 ? -15.495 8.482 28.572 1.00 48.44 507 LYS A CA 1
ATOM 3918 C C . LYS A 1 507 ? -14.700 7.164 28.660 1.00 48.44 507 LYS A C 1
ATOM 3920 O O . LYS A 1 507 ? -14.756 6.521 29.698 1.00 48.44 507 LYS A O 1
ATOM 3925 N N . ALA A 1 508 ? -13.976 6.740 27.614 1.00 42.62 508 ALA A N 1
ATOM 3926 C CA . ALA A 1 508 ? -13.441 5.368 27.506 1.00 42.62 508 ALA A CA 1
ATOM 3927 C C . ALA A 1 508 ? -11.895 5.231 27.468 1.00 42.62 508 ALA A C 1
ATOM 3929 O O . ALA A 1 508 ? -11.391 4.130 27.242 1.00 42.62 508 ALA A O 1
ATOM 3930 N N . ALA A 1 509 ? -11.133 6.319 27.644 1.00 39.56 509 ALA A N 1
ATOM 3931 C CA . ALA A 1 509 ? -9.775 6.440 27.091 1.00 39.56 509 ALA A CA 1
ATOM 3932 C C . ALA A 1 509 ? -8.536 5.930 27.887 1.00 39.56 509 ALA A C 1
ATOM 3934 O O . ALA A 1 509 ? -7.534 5.693 27.216 1.00 39.56 509 ALA A O 1
ATOM 3935 N N . PRO A 1 510 ? -8.478 5.736 29.224 1.00 44.03 510 PRO A N 1
ATOM 3936 C CA . PRO A 1 510 ? -7.157 5.708 29.879 1.00 44.03 510 PRO A CA 1
ATOM 3937 C C . PRO A 1 510 ? -6.463 4.336 30.057 1.00 44.03 510 PRO A C 1
ATOM 3939 O O . PRO A 1 510 ? -5.537 4.261 30.849 1.00 44.03 510 PRO A O 1
ATOM 3942 N N . ALA A 1 511 ? -6.829 3.250 29.359 1.00 34.50 511 ALA A N 1
ATOM 3943 C CA . ALA A 1 511 ? -6.343 1.904 29.744 1.00 34.50 511 ALA A CA 1
ATOM 3944 C C . ALA A 1 511 ? -5.351 1.186 28.795 1.00 34.50 511 ALA A C 1
ATOM 3946 O O . ALA A 1 511 ? -4.778 0.184 29.203 1.00 34.50 511 ALA A O 1
ATOM 3947 N N . LEU A 1 512 ? -5.152 1.617 27.541 1.00 33.47 512 LEU A N 1
ATOM 3948 C CA . LEU A 1 512 ? -4.595 0.706 26.513 1.00 33.47 512 LEU A CA 1
ATOM 3949 C C . LEU A 1 512 ? -3.107 0.906 26.156 1.00 33.47 512 LEU A C 1
ATOM 3951 O O . LEU A 1 512 ? -2.506 0.017 25.571 1.00 33.47 512 LEU A O 1
ATOM 3955 N N . LEU A 1 513 ? -2.499 2.052 26.470 1.00 32.75 513 LEU A N 1
ATOM 3956 C CA . LEU A 1 513 ? -1.236 2.465 25.828 1.00 32.75 513 LEU A CA 1
ATOM 3957 C C . LEU A 1 513 ? -0.025 2.574 26.770 1.00 32.75 513 LEU A C 1
ATOM 3959 O O . LEU A 1 513 ? 1.077 2.819 26.294 1.00 32.75 513 LEU A O 1
ATOM 3963 N N . LEU A 1 514 ? -0.199 2.326 28.074 1.00 30.30 514 LEU A N 1
ATOM 3964 C CA . LEU A 1 514 ? 0.917 2.284 29.033 1.00 30.30 514 LEU A CA 1
ATOM 3965 C C . LEU A 1 514 ? 1.746 0.986 28.966 1.00 30.30 514 LEU A C 1
ATOM 3967 O O . LEU A 1 514 ? 2.803 0.916 29.578 1.00 30.30 514 LEU A O 1
ATOM 3971 N N . ALA A 1 515 ? 1.296 -0.029 28.225 1.00 34.62 515 ALA A N 1
ATOM 3972 C CA . ALA A 1 515 ? 1.932 -1.348 28.214 1.00 34.62 515 ALA A CA 1
ATOM 3973 C C . ALA A 1 515 ? 3.005 -1.545 27.122 1.00 34.62 515 ALA A C 1
ATOM 3975 O O . ALA A 1 515 ? 3.645 -2.590 27.113 1.00 34.62 515 ALA A O 1
ATOM 3976 N N . LEU A 1 516 ? 3.205 -0.591 26.199 1.00 32.31 516 LEU A N 1
ATOM 3977 C CA . LEU A 1 516 ? 3.942 -0.859 24.950 1.00 32.31 516 LEU A CA 1
ATOM 3978 C C . LEU A 1 516 ? 5.361 -0.269 24.832 1.00 32.31 516 LEU A C 1
ATOM 3980 O O . LEU A 1 516 ? 6.054 -0.652 23.900 1.00 32.31 516 LEU A O 1
ATOM 3984 N N . PHE A 1 517 ? 5.840 0.617 25.719 1.00 31.67 517 PHE A N 1
ATOM 3985 C CA . PHE A 1 517 ? 7.098 1.351 25.443 1.00 31.67 517 PHE A CA 1
ATOM 3986 C C . PHE A 1 517 ? 7.997 1.640 26.658 1.00 31.67 517 PHE A C 1
ATOM 3988 O O . PHE A 1 517 ? 8.392 2.783 26.878 1.00 31.67 517 PHE A O 1
ATOM 3995 N N . ALA A 1 518 ? 8.368 0.622 27.439 1.00 29.45 518 ALA A N 1
ATOM 3996 C CA . ALA A 1 518 ? 9.355 0.789 28.512 1.00 29.45 518 ALA A CA 1
ATOM 3997 C C . ALA A 1 518 ? 10.463 -0.281 28.470 1.00 29.45 518 ALA A C 1
ATOM 3999 O O . ALA A 1 518 ? 10.304 -1.342 29.069 1.00 29.45 518 ALA A O 1
ATOM 4000 N N . ALA A 1 519 ? 11.589 0.011 27.801 1.00 29.48 519 ALA A N 1
ATOM 4001 C CA . ALA A 1 519 ? 12.929 -0.490 28.159 1.00 29.48 519 ALA A CA 1
ATOM 4002 C C . ALA A 1 519 ? 14.057 0.294 27.432 1.00 29.48 519 ALA A C 1
ATOM 4004 O O . ALA A 1 519 ? 13.798 0.832 26.355 1.00 29.48 519 ALA A O 1
ATOM 4005 N N . PRO A 1 520 ? 15.277 0.395 28.013 1.00 37.09 520 PRO A N 1
ATOM 4006 C CA . PRO A 1 520 ? 16.262 1.439 27.710 1.00 37.09 520 PRO A CA 1
ATOM 4007 C C . PRO A 1 520 ? 17.457 0.976 26.849 1.00 37.09 520 PRO A C 1
ATOM 4009 O O . PRO A 1 520 ? 17.798 -0.201 26.804 1.00 37.09 520 PRO A O 1
ATOM 4012 N N . THR A 1 521 ? 18.119 1.943 26.207 1.00 30.00 521 THR A N 1
ATOM 4013 C CA . THR A 1 521 ? 19.295 1.816 25.323 1.00 30.00 521 THR A CA 1
ATOM 4014 C C . THR A 1 521 ? 20.626 2.001 26.063 1.00 30.00 521 THR A C 1
ATOM 4016 O O . THR A 1 521 ? 20.756 2.984 26.795 1.00 30.00 521 THR A O 1
ATOM 4019 N N . ARG A 1 522 ? 21.652 1.180 25.778 1.00 29.36 522 ARG A N 1
ATOM 4020 C CA . ARG A 1 522 ? 23.077 1.562 25.917 1.00 29.36 522 ARG A CA 1
ATOM 4021 C C . ARG A 1 522 ? 23.995 0.834 24.912 1.00 29.36 522 ARG A C 1
ATOM 4023 O O . ARG A 1 522 ? 24.031 -0.385 24.911 1.00 29.36 522 ARG A O 1
ATOM 4030 N N . ALA A 1 523 ? 24.703 1.673 24.140 1.00 29.69 523 ALA A N 1
ATOM 4031 C CA . ALA A 1 523 ? 26.071 1.627 23.584 1.00 29.69 523 ALA A CA 1
ATOM 4032 C C . ALA A 1 523 ? 26.631 0.377 22.865 1.00 29.69 523 ALA A C 1
ATOM 4034 O O . ALA A 1 523 ? 26.623 -0.704 23.435 1.00 29.69 523 ALA A O 1
ATOM 4035 N N . LEU A 1 524 ? 27.231 0.609 21.676 1.00 25.95 524 LEU A N 1
ATOM 4036 C CA . LEU A 1 524 ? 28.583 0.211 21.181 1.00 25.95 524 LEU A CA 1
ATOM 4037 C C . LEU A 1 524 ? 28.599 0.360 19.632 1.00 25.95 524 LEU A C 1
ATOM 4039 O O . LEU A 1 524 ? 27.675 -0.097 18.973 1.00 25.95 524 LEU A O 1
ATOM 4043 N N . ALA A 1 525 ? 29.387 1.279 19.056 1.00 25.12 525 ALA A N 1
ATOM 4044 C CA . ALA A 1 525 ? 30.793 1.188 18.605 1.00 25.12 525 ALA A CA 1
ATOM 4045 C C . ALA A 1 525 ? 30.936 0.706 17.135 1.00 25.12 525 ALA A C 1
ATOM 4047 O O . ALA A 1 525 ? 30.422 -0.339 16.758 1.00 25.12 525 ALA A O 1
ATOM 4048 N N . GLN A 1 526 ? 31.594 1.536 16.312 1.00 29.83 526 GLN A N 1
ATOM 4049 C CA . GLN A 1 526 ? 31.738 1.454 14.845 1.00 29.83 526 GLN A CA 1
ATOM 4050 C C . GLN A 1 526 ? 32.900 0.547 14.393 1.00 29.83 526 GLN A C 1
ATOM 4052 O O . GLN A 1 526 ? 33.916 0.501 15.088 1.00 29.83 526 GLN A O 1
ATOM 4057 N N . PRO A 1 527 ? 32.854 0.025 13.150 1.00 26.45 527 PRO A N 1
ATOM 4058 C CA . PRO A 1 527 ? 34.040 -0.099 12.305 1.00 26.45 527 PRO A CA 1
ATOM 4059 C C . PRO A 1 527 ? 33.925 0.746 11.017 1.00 26.45 527 PRO A C 1
ATOM 4061 O O . PRO A 1 527 ? 32.854 0.876 10.426 1.00 26.45 527 PRO A O 1
ATOM 4064 N N . ARG A 1 528 ? 35.052 1.341 10.604 1.00 35.81 528 ARG A N 1
ATOM 4065 C CA . ARG A 1 528 ? 35.277 2.024 9.315 1.00 35.81 528 ARG A CA 1
ATOM 4066 C C . ARG A 1 528 ? 35.856 1.032 8.305 1.00 35.81 528 ARG A C 1
ATOM 4068 O O . ARG A 1 528 ? 36.663 0.219 8.732 1.00 35.81 528 ARG A O 1
ATOM 4075 N N . LEU A 1 529 ? 35.513 1.184 7.022 1.00 26.22 529 LEU A N 1
ATOM 4076 C CA . LEU A 1 529 ? 36.237 0.821 5.776 1.00 26.22 529 LEU A CA 1
ATOM 4077 C C . LEU A 1 529 ? 35.256 1.168 4.625 1.00 26.22 529 LEU A C 1
ATOM 4079 O O . LEU A 1 529 ? 34.069 0.917 4.783 1.00 26.22 529 LEU A O 1
ATOM 4083 N N . GLY A 1 530 ? 35.575 1.812 3.502 1.00 37.06 530 GLY A N 1
ATOM 4084 C CA . GLY A 1 530 ? 36.831 2.000 2.782 1.00 37.06 530 GLY A CA 1
ATOM 4085 C C . GLY A 1 530 ? 36.639 1.458 1.358 1.00 37.06 530 GLY A C 1
ATOM 4086 O O . GLY A 1 530 ? 36.911 0.284 1.152 1.00 37.06 530 GLY A O 1
ATOM 4087 N N . ALA A 1 531 ? 36.129 2.269 0.420 1.00 26.88 531 ALA A N 1
ATOM 4088 C CA . ALA A 1 531 ? 36.185 2.021 -1.029 1.00 26.88 531 ALA A CA 1
ATOM 4089 C C . ALA A 1 531 ? 35.917 3.327 -1.806 1.00 26.88 531 ALA A C 1
ATOM 4091 O O . ALA A 1 531 ? 35.086 4.136 -1.397 1.00 26.88 531 ALA A O 1
ATOM 4092 N N . ASP A 1 532 ? 36.694 3.521 -2.868 1.00 30.62 532 ASP A N 1
ATOM 4093 C CA . ASP A 1 532 ? 36.910 4.737 -3.658 1.00 30.62 532 ASP A CA 1
ATOM 4094 C C . ASP A 1 532 ? 35.898 4.817 -4.823 1.00 30.62 532 ASP A C 1
ATOM 4096 O O . ASP A 1 532 ? 35.775 3.865 -5.590 1.00 30.62 532 ASP A O 1
ATOM 4100 N N . CYS A 1 533 ? 35.147 5.920 -4.942 1.00 29.28 533 CYS A N 1
ATOM 4101 C CA . CYS A 1 533 ? 34.002 6.065 -5.864 1.00 29.28 533 CYS A CA 1
ATOM 4102 C C . CYS A 1 533 ? 34.309 6.950 -7.088 1.00 29.28 533 CYS A C 1
ATOM 4104 O O . CYS A 1 533 ? 33.477 7.760 -7.494 1.00 29.28 533 CYS A O 1
ATOM 4106 N N . THR A 1 534 ? 35.515 6.872 -7.647 1.00 28.72 534 THR A N 1
ATOM 4107 C CA . THR A 1 534 ? 35.999 7.844 -8.646 1.00 28.72 534 THR A CA 1
ATOM 4108 C C . THR A 1 534 ? 35.940 7.382 -10.108 1.00 28.72 534 THR A C 1
ATOM 4110 O O . THR A 1 534 ? 36.376 8.137 -10.975 1.00 28.72 534 THR A O 1
ATOM 4113 N N . ASN A 1 535 ? 35.373 6.206 -10.424 1.00 32.84 535 ASN A N 1
ATOM 4114 C CA . ASN A 1 535 ? 35.343 5.693 -11.801 1.00 32.84 535 ASN A CA 1
ATOM 4115 C C . ASN A 1 535 ? 33.968 5.882 -12.496 1.00 32.84 535 ASN A C 1
ATOM 4117 O O . ASN A 1 535 ? 32.999 5.256 -12.076 1.00 32.84 535 ASN A O 1
ATOM 4121 N N . PRO A 1 536 ? 33.854 6.718 -13.547 1.00 31.77 536 PRO A N 1
ATOM 4122 C CA . PRO A 1 536 ? 32.608 6.940 -14.291 1.00 31.77 536 PRO A CA 1
ATOM 4123 C C . PRO A 1 536 ? 32.164 5.764 -15.183 1.00 31.77 536 PRO A C 1
ATOM 4125 O O . PRO A 1 536 ? 30.995 5.724 -15.561 1.00 31.77 536 PRO A O 1
ATOM 4128 N N . ASP A 1 537 ? 33.030 4.785 -15.460 1.00 30.81 537 ASP A N 1
ATOM 4129 C CA . ASP A 1 537 ? 32.691 3.633 -16.315 1.00 30.81 537 ASP A CA 1
ATOM 4130 C C . ASP A 1 537 ? 31.780 2.605 -15.612 1.00 30.81 537 ASP A C 1
ATOM 4132 O O . ASP A 1 537 ? 31.121 1.800 -16.267 1.00 30.81 537 ASP A O 1
ATOM 4136 N N . SER A 1 538 ? 31.672 2.650 -14.277 1.00 35.84 538 SER A N 1
ATOM 4137 C CA . SER A 1 538 ? 30.768 1.769 -13.520 1.00 35.84 538 SER A CA 1
ATOM 4138 C C . SER A 1 538 ? 29.303 2.212 -13.564 1.00 35.84 538 SER A C 1
ATOM 4140 O O . SER A 1 538 ? 28.425 1.401 -13.301 1.00 35.84 538 SER A O 1
ATOM 4142 N N . LEU A 1 539 ? 29.027 3.471 -13.922 1.00 31.42 539 LEU A N 1
ATOM 4143 C CA . LEU A 1 539 ? 27.680 4.056 -13.919 1.00 31.42 539 LEU A CA 1
ATOM 4144 C C . LEU A 1 539 ? 26.830 3.597 -15.122 1.00 31.42 539 LEU A C 1
ATOM 4146 O O . LEU A 1 539 ? 25.605 3.625 -15.071 1.00 31.42 539 LEU A O 1
ATOM 4150 N N . ALA A 1 540 ? 27.474 3.170 -16.213 1.00 30.45 540 ALA A N 1
ATOM 4151 C CA . ALA A 1 540 ? 26.796 2.686 -17.417 1.00 30.45 540 ALA A CA 1
ATOM 4152 C C . ALA A 1 540 ? 26.354 1.213 -17.309 1.00 30.45 540 ALA A C 1
ATOM 4154 O O . ALA A 1 540 ? 25.434 0.797 -18.006 1.00 30.45 540 ALA A O 1
ATOM 4155 N N . ALA A 1 541 ? 26.966 0.438 -16.407 1.00 34.75 541 ALA A N 1
ATOM 4156 C CA . ALA A 1 541 ? 26.652 -0.974 -16.181 1.00 34.75 541 ALA A CA 1
ATOM 4157 C C . ALA A 1 541 ? 25.497 -1.205 -15.175 1.00 34.75 541 ALA A C 1
ATOM 4159 O O . ALA A 1 541 ? 25.064 -2.338 -14.977 1.00 34.75 541 ALA A O 1
ATOM 4160 N N . GLU A 1 542 ? 24.994 -0.139 -14.544 1.00 34.50 542 GLU A N 1
ATOM 4161 C CA . GLU A 1 542 ? 23.974 -0.133 -13.482 1.00 34.50 542 GLU A CA 1
ATOM 4162 C C . GLU A 1 542 ? 22.522 -0.016 -14.008 1.00 34.50 542 GLU A C 1
ATOM 4164 O O . GLU A 1 542 ? 21.695 0.585 -13.329 1.00 34.50 542 GLU A O 1
ATOM 4169 N N . LEU A 1 543 ? 22.165 -0.512 -15.206 1.00 32.88 543 LEU A N 1
ATOM 4170 C CA . LEU A 1 543 ? 20.833 -0.243 -15.804 1.00 32.88 543 LEU A CA 1
ATOM 4171 C C . LEU A 1 543 ? 19.966 -1.464 -16.194 1.00 32.88 543 LEU A C 1
ATOM 4173 O O . LEU A 1 543 ? 18.757 -1.281 -16.360 1.00 32.88 543 LEU A O 1
ATOM 4177 N N . PHE A 1 544 ? 20.497 -2.692 -16.277 1.00 41.16 544 PHE A N 1
ATOM 4178 C CA . PHE A 1 544 ? 19.775 -3.841 -16.870 1.00 41.16 544 PHE A CA 1
ATOM 4179 C C . PHE A 1 544 ? 20.069 -5.178 -16.174 1.00 41.16 544 PHE A C 1
ATOM 4181 O O . PHE A 1 544 ? 21.198 -5.363 -15.736 1.00 41.16 544 PHE A O 1
ATOM 4188 N N . ASP A 1 545 ? 19.084 -6.090 -16.075 1.00 40.38 545 ASP A N 1
ATOM 4189 C CA . ASP A 1 545 ? 19.230 -7.431 -15.464 1.00 40.38 545 ASP A CA 1
ATOM 4190 C C . ASP A 1 545 ? 19.693 -8.552 -16.422 1.00 40.38 545 ASP A C 1
ATOM 4192 O O . ASP A 1 545 ? 19.858 -8.346 -17.620 1.00 40.38 545 ASP A O 1
ATOM 4196 N N . ALA A 1 546 ? 19.920 -9.763 -15.889 1.00 36.44 546 ALA A N 1
ATOM 4197 C CA . ALA A 1 546 ? 20.460 -10.907 -16.635 1.00 36.44 546 ALA A CA 1
ATOM 4198 C C . ALA A 1 546 ? 19.477 -11.557 -17.636 1.00 36.44 546 ALA A C 1
ATOM 4200 O O . ALA A 1 546 ? 19.891 -12.432 -18.399 1.00 36.44 546 ALA A O 1
ATOM 4201 N N . GLN A 1 547 ? 18.201 -11.148 -17.650 1.00 33.47 547 GLN A N 1
ATOM 4202 C CA . GLN A 1 547 ? 17.237 -11.474 -18.711 1.00 33.47 547 GLN A CA 1
ATOM 4203 C C . GLN A 1 547 ? 16.932 -10.262 -19.598 1.00 33.47 547 GLN A C 1
ATOM 4205 O O . GLN A 1 547 ? 16.132 -10.364 -20.533 1.00 33.47 547 GLN A O 1
ATOM 4210 N N . GLY A 1 548 ? 17.568 -9.119 -19.337 1.00 40.09 548 GLY A N 1
ATOM 4211 C CA . GLY A 1 548 ? 17.444 -7.949 -20.174 1.00 40.09 548 GLY A CA 1
ATOM 4212 C C . GLY A 1 548 ? 16.211 -7.072 -19.930 1.00 40.09 548 GLY A C 1
ATOM 4213 O O . GLY A 1 548 ? 15.636 -6.431 -20.815 1.00 40.09 548 GLY A O 1
ATOM 4214 N N . ARG A 1 549 ? 15.723 -7.033 -18.700 1.00 34.84 549 ARG A N 1
ATOM 4215 C CA . ARG A 1 549 ? 14.654 -6.102 -18.346 1.00 34.84 549 ARG A CA 1
ATOM 4216 C C . ARG A 1 549 ? 15.274 -4.812 -17.838 1.00 34.84 549 ARG A C 1
ATOM 4218 O O . ARG A 1 549 ? 16.261 -4.817 -17.101 1.00 34.84 549 ARG A O 1
ATOM 4225 N N . ALA A 1 550 ? 14.656 -3.689 -18.201 1.00 29.38 550 ALA A N 1
ATOM 4226 C CA . ALA A 1 550 ? 14.909 -2.421 -17.537 1.00 29.38 550 ALA A CA 1
ATOM 4227 C C . ALA A 1 550 ? 14.435 -2.547 -16.084 1.00 29.38 550 ALA A C 1
ATOM 4229 O O . ALA A 1 550 ? 13.254 -2.384 -15.762 1.00 29.38 550 ALA A O 1
ATOM 4230 N N . THR A 1 551 ? 15.356 -2.881 -15.189 1.00 31.19 551 THR A N 1
ATOM 4231 C CA . THR A 1 551 ? 15.081 -2.881 -13.761 1.00 31.19 551 THR A CA 1
ATOM 4232 C C . THR A 1 551 ? 15.049 -1.440 -13.274 1.00 31.19 551 THR A C 1
ATOM 4234 O O . THR A 1 551 ? 15.991 -0.677 -13.474 1.00 31.19 551 THR A O 1
ATOM 4237 N N . MET A 1 552 ? 13.985 -1.048 -12.570 1.00 25.98 552 MET A N 1
ATOM 4238 C CA . MET A 1 552 ? 14.118 0.050 -11.614 1.00 25.98 552 MET A CA 1
ATOM 4239 C C . MET A 1 552 ? 15.116 -0.414 -10.547 1.00 25.98 552 MET A C 1
ATOM 4241 O O . MET A 1 552 ? 14.722 -1.099 -9.603 1.00 25.98 552 MET A O 1
ATOM 4245 N N . ILE A 1 553 ? 16.402 -0.097 -10.718 1.00 30.53 553 ILE A N 1
ATOM 4246 C CA . ILE A 1 553 ? 17.459 -0.540 -9.807 1.00 30.53 553 ILE A CA 1
ATOM 4247 C C . ILE A 1 553 ? 17.333 0.263 -8.517 1.00 30.53 553 ILE A C 1
ATOM 4249 O O . ILE A 1 553 ? 17.828 1.373 -8.346 1.00 30.53 553 ILE A O 1
ATOM 4253 N N . MET A 1 554 ? 16.600 -0.319 -7.575 1.00 34.72 554 MET A N 1
ATOM 4254 C CA . MET A 1 554 ? 17.137 -0.368 -6.230 1.00 34.72 554 MET A CA 1
ATOM 4255 C C . MET A 1 554 ? 18.317 -1.330 -6.316 1.00 34.72 554 MET A C 1
ATOM 4257 O O . MET A 1 554 ? 18.087 -2.478 -6.695 1.00 34.72 554 MET A O 1
ATOM 4261 N N . ASP A 1 555 ? 19.539 -0.888 -5.996 1.00 39.75 555 ASP A N 1
ATOM 4262 C CA . ASP A 1 555 ? 20.647 -1.819 -5.764 1.00 39.75 555 ASP A CA 1
ATOM 4263 C C . ASP A 1 555 ? 20.100 -2.970 -4.923 1.00 39.75 555 ASP A C 1
ATOM 4265 O O . ASP A 1 555 ? 19.512 -2.731 -3.854 1.00 39.75 555 ASP A O 1
ATOM 4269 N N . GLY A 1 556 ? 20.215 -4.198 -5.443 1.00 46.91 556 GLY A N 1
ATOM 4270 C CA . GLY A 1 556 ? 19.831 -5.394 -4.705 1.00 46.91 556 GLY A CA 1
ATOM 4271 C C . GLY A 1 556 ? 20.385 -5.288 -3.289 1.00 46.91 556 GLY A C 1
ATOM 4272 O O . GLY A 1 556 ? 21.467 -4.730 -3.080 1.00 46.91 556 GLY A O 1
ATOM 4273 N N . MET A 1 557 ? 19.621 -5.741 -2.294 1.00 58.88 557 MET A N 1
ATOM 4274 C CA . MET A 1 557 ? 19.979 -5.496 -0.898 1.00 58.88 557 MET A CA 1
ATOM 4275 C C . MET A 1 557 ? 21.430 -5.947 -0.671 1.00 58.88 557 MET A C 1
ATOM 4277 O O . MET A 1 557 ? 21.730 -7.116 -0.933 1.00 58.88 557 MET A O 1
ATOM 4281 N N . PRO A 1 558 ? 22.334 -5.064 -0.190 1.00 68.38 558 PRO A N 1
ATOM 4282 C CA . PRO A 1 558 ? 23.719 -5.445 0.026 1.00 68.38 558 PRO A CA 1
ATOM 4283 C C . PRO A 1 558 ? 23.767 -6.723 0.868 1.00 68.38 558 PRO A C 1
ATOM 4285 O O . PRO A 1 558 ? 23.059 -6.784 1.882 1.00 68.38 558 PRO A O 1
ATOM 4288 N N . PRO A 1 559 ? 24.591 -7.729 0.523 1.00 68.62 559 PRO A N 1
ATOM 4289 C CA . PRO A 1 559 ? 24.614 -9.000 1.250 1.00 68.62 559 PRO A CA 1
ATOM 4290 C C . PRO A 1 559 ? 24.809 -8.813 2.761 1.00 68.62 559 PRO A C 1
ATOM 4292 O O . PRO A 1 559 ? 24.200 -9.507 3.573 1.00 68.62 559 PRO A O 1
ATOM 4295 N N . LEU A 1 560 ? 25.577 -7.792 3.156 1.00 70.00 560 LEU A N 1
ATOM 4296 C CA . LEU A 1 560 ? 25.756 -7.408 4.553 1.00 70.00 560 LEU A CA 1
ATOM 4297 C C . LEU A 1 560 ? 24.445 -6.982 5.236 1.00 70.00 560 LEU A C 1
ATOM 4299 O O . LEU A 1 560 ? 24.219 -7.344 6.387 1.00 70.00 560 LEU A O 1
ATOM 4303 N N . MET A 1 561 ? 23.576 -6.228 4.554 1.00 67.69 561 MET A N 1
ATOM 4304 C CA . MET A 1 561 ? 22.269 -5.828 5.089 1.00 67.69 561 MET A CA 1
ATOM 4305 C C . MET A 1 561 ? 21.333 -7.025 5.234 1.00 67.69 561 MET A C 1
ATOM 4307 O O . MET A 1 561 ? 20.638 -7.119 6.246 1.00 67.69 561 MET A O 1
ATOM 4311 N N . PHE A 1 562 ? 21.350 -7.951 4.273 1.00 73.62 562 PHE A N 1
ATOM 4312 C CA . PHE A 1 562 ? 20.590 -9.196 4.364 1.00 73.62 562 PHE A CA 1
ATOM 4313 C C . PHE A 1 562 ? 21.040 -10.030 5.573 1.00 73.62 562 PHE A C 1
ATOM 4315 O O . PHE A 1 562 ? 20.222 -10.373 6.429 1.00 73.62 562 PHE A O 1
ATOM 4322 N N . VAL A 1 563 ? 22.350 -10.265 5.716 1.00 74.69 563 VAL A N 1
ATOM 4323 C CA . VAL A 1 563 ? 22.918 -11.018 6.846 1.00 74.69 563 VAL A CA 1
ATOM 4324 C C . VAL A 1 563 ? 22.643 -10.312 8.176 1.00 74.69 563 VAL A C 1
ATOM 4326 O O . VAL A 1 563 ? 22.194 -10.949 9.128 1.00 74.69 563 VAL A O 1
ATOM 4329 N N . ALA A 1 564 ? 22.846 -8.994 8.255 1.00 74.25 564 ALA A N 1
ATOM 4330 C CA . ALA A 1 564 ? 22.560 -8.219 9.461 1.00 74.25 564 ALA A CA 1
ATOM 4331 C C . ALA A 1 564 ? 21.068 -8.258 9.827 1.00 74.25 564 ALA A C 1
ATOM 4333 O O . ALA A 1 564 ? 20.730 -8.403 11.002 1.00 74.25 564 ALA A O 1
ATOM 4334 N N . GLY A 1 565 ? 20.177 -8.175 8.835 1.00 74.50 565 GLY A N 1
ATOM 4335 C CA . GLY A 1 565 ? 18.733 -8.308 9.011 1.00 74.50 565 GLY A CA 1
ATOM 4336 C C . GLY A 1 565 ? 18.340 -9.690 9.527 1.00 74.50 565 GLY A C 1
ATOM 4337 O O . GLY A 1 565 ? 17.596 -9.785 10.502 1.00 74.50 565 GLY A O 1
ATOM 4338 N N . MET A 1 566 ? 18.893 -10.754 8.942 1.00 78.44 566 MET A N 1
ATOM 4339 C CA . MET A 1 566 ? 18.679 -12.133 9.385 1.00 78.44 566 MET A CA 1
ATOM 4340 C C . MET A 1 566 ? 19.134 -12.327 10.836 1.00 78.44 566 MET A C 1
ATOM 4342 O O . MET A 1 566 ? 18.351 -12.779 11.673 1.00 78.44 566 MET A O 1
ATOM 4346 N N . VAL A 1 567 ? 20.368 -11.926 11.161 1.00 76.62 567 VAL A N 1
ATOM 4347 C CA . VAL A 1 567 ? 20.908 -12.009 12.526 1.00 76.62 567 VAL A CA 1
ATOM 4348 C C . VAL A 1 567 ? 20.039 -11.205 13.491 1.00 76.62 567 VAL A C 1
ATOM 4350 O O . VAL A 1 567 ? 19.684 -11.708 14.555 1.00 76.62 567 VAL A O 1
ATOM 4353 N N . ALA A 1 568 ? 19.629 -9.991 13.118 1.00 75.62 568 ALA A N 1
ATOM 4354 C CA . ALA A 1 568 ? 18.763 -9.163 13.947 1.00 75.62 568 ALA A CA 1
ATOM 4355 C C . ALA A 1 568 ? 17.391 -9.808 14.187 1.00 75.62 568 ALA A C 1
ATOM 4357 O O . ALA A 1 568 ? 16.926 -9.797 15.324 1.00 75.62 568 ALA A O 1
ATOM 4358 N N . ILE A 1 569 ? 16.748 -10.392 13.169 1.00 77.19 569 ILE A N 1
ATOM 4359 C CA . ILE A 1 569 ? 15.454 -11.082 13.312 1.00 77.19 569 ILE A CA 1
ATOM 4360 C C . ILE A 1 569 ? 15.594 -12.287 14.240 1.00 77.19 569 ILE A C 1
ATOM 4362 O O . ILE A 1 569 ? 14.769 -12.455 15.140 1.00 77.19 569 ILE A O 1
ATOM 4366 N N . ILE A 1 570 ? 16.635 -13.101 14.054 1.00 75.19 570 ILE A N 1
ATOM 4367 C CA . ILE A 1 570 ? 16.901 -14.277 14.885 1.00 75.19 570 ILE A CA 1
ATOM 4368 C C . ILE A 1 570 ? 17.127 -13.839 16.336 1.00 75.19 570 ILE A C 1
ATOM 4370 O O . ILE A 1 570 ? 16.385 -14.255 17.227 1.00 75.19 570 ILE A O 1
ATOM 4374 N N . VAL A 1 571 ? 18.078 -12.932 16.577 1.00 75.25 571 VAL A N 1
ATOM 4375 C CA . VAL A 1 571 ? 18.410 -12.435 17.920 1.00 75.25 571 VAL A CA 1
ATOM 4376 C C . VAL A 1 571 ? 17.202 -11.769 18.577 1.00 75.25 571 VAL A C 1
ATOM 4378 O O . VAL A 1 571 ? 16.901 -12.061 19.731 1.00 75.25 571 VAL A O 1
ATOM 4381 N N . LEU A 1 572 ? 16.465 -10.914 17.860 1.00 72.62 572 LEU A N 1
ATOM 4382 C CA . LEU A 1 572 ? 15.265 -10.263 18.389 1.00 72.62 572 LEU A CA 1
ATOM 4383 C C . LEU A 1 572 ? 14.193 -11.294 18.751 1.00 72.62 572 LEU A C 1
ATOM 4385 O O . LEU A 1 572 ? 13.566 -11.159 19.797 1.00 72.62 572 LEU A O 1
ATOM 4389 N N . SER A 1 573 ? 14.002 -12.327 17.930 1.00 70.19 573 SER A N 1
ATOM 4390 C CA . SER A 1 573 ? 13.041 -13.399 18.207 1.00 70.19 573 SER A CA 1
ATOM 4391 C C . SER A 1 573 ? 13.414 -14.151 19.486 1.00 70.19 573 SER A C 1
ATOM 4393 O O . SER A 1 573 ? 12.564 -14.296 20.363 1.00 70.19 573 SER A O 1
ATOM 4395 N N . PHE A 1 574 ? 14.687 -14.531 19.654 1.00 71.50 574 PHE A N 1
ATOM 4396 C CA . PHE A 1 574 ? 15.179 -15.174 20.878 1.00 71.50 574 PHE A CA 1
ATOM 4397 C C . PHE A 1 574 ? 15.042 -14.266 22.105 1.00 71.50 574 PHE A C 1
ATOM 4399 O O . PHE A 1 574 ? 14.450 -14.671 23.103 1.00 71.50 574 PHE A O 1
ATOM 4406 N N . VAL A 1 575 ? 15.479 -13.006 22.016 1.00 71.75 575 VAL A N 1
ATOM 4407 C CA . VAL A 1 575 ? 15.376 -12.035 23.118 1.00 71.75 575 VAL A CA 1
ATOM 4408 C C . VAL A 1 575 ? 13.918 -11.776 23.501 1.00 71.75 575 VAL A C 1
ATOM 4410 O O . VAL A 1 575 ? 13.598 -11.662 24.687 1.00 71.75 575 VAL A O 1
ATOM 4413 N N . VAL A 1 576 ? 13.011 -11.675 22.524 1.00 66.06 576 VAL A N 1
ATOM 4414 C CA . VAL A 1 576 ? 11.580 -11.477 22.784 1.00 66.06 576 VAL A CA 1
ATOM 4415 C C . VAL A 1 576 ? 10.982 -12.704 23.470 1.00 66.06 576 VAL A C 1
ATOM 4417 O O . VAL A 1 576 ? 10.265 -12.547 24.462 1.00 66.06 576 VAL A O 1
ATOM 4420 N N . ILE A 1 577 ? 11.298 -13.909 22.994 1.00 68.62 577 ILE A N 1
ATOM 4421 C CA . ILE A 1 577 ? 10.821 -15.163 23.587 1.00 68.62 577 ILE A CA 1
ATOM 4422 C C . ILE A 1 577 ? 11.341 -15.311 25.022 1.00 68.62 577 ILE A C 1
ATOM 4424 O O . ILE A 1 577 ? 10.540 -15.521 25.930 1.00 68.62 577 ILE A O 1
ATOM 4428 N N . GLU A 1 578 ? 12.635 -15.110 25.267 1.00 69.94 578 GLU A N 1
ATOM 4429 C CA . GLU A 1 578 ? 13.215 -15.234 26.609 1.00 69.94 578 GLU A CA 1
ATOM 4430 C C . GLU A 1 578 ? 12.680 -14.175 27.581 1.00 69.94 578 GLU A C 1
ATOM 4432 O O . GLU A 1 578 ? 12.324 -14.474 28.722 1.00 69.94 578 GLU A O 1
ATOM 4437 N N . ARG A 1 579 ? 12.592 -12.912 27.146 1.00 63.59 579 ARG A N 1
ATOM 4438 C CA . ARG A 1 579 ? 12.289 -11.790 28.049 1.00 63.59 579 ARG A CA 1
ATOM 4439 C C . ARG A 1 579 ? 10.795 -11.551 28.258 1.00 63.59 579 ARG A C 1
ATOM 4441 O O . ARG A 1 579 ? 10.399 -11.018 29.304 1.00 63.59 579 ARG A O 1
ATOM 4448 N N . PHE A 1 580 ? 9.967 -11.903 27.273 1.00 57.97 580 PHE A N 1
ATOM 4449 C CA . PHE A 1 580 ? 8.522 -11.661 27.288 1.00 57.97 580 PHE A CA 1
ATOM 4450 C C . PHE A 1 580 ? 7.678 -12.933 27.192 1.00 57.97 580 PHE A C 1
ATOM 4452 O O . PHE A 1 580 ? 6.542 -12.903 27.663 1.00 57.97 580 PHE A O 1
ATOM 4459 N N . GLY A 1 581 ? 8.205 -14.041 26.664 1.00 57.06 581 GLY A N 1
ATOM 4460 C CA . GLY A 1 581 ? 7.468 -15.302 26.531 1.00 57.06 581 GLY A CA 1
ATOM 4461 C C . GLY A 1 581 ? 7.008 -15.888 27.868 1.00 57.06 581 GLY A C 1
ATOM 4462 O O . GLY A 1 581 ? 5.934 -16.476 27.928 1.00 57.06 581 GLY A O 1
ATOM 4463 N N . ALA A 1 582 ? 7.746 -15.638 28.955 1.00 56.53 582 ALA A N 1
ATOM 4464 C CA . ALA A 1 582 ? 7.402 -16.092 30.306 1.00 56.53 582 ALA A CA 1
ATO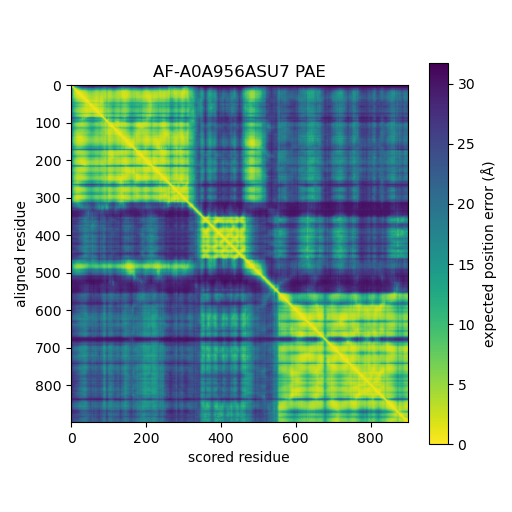M 4465 C C . ALA A 1 582 ? 6.474 -15.138 31.091 1.00 56.53 582 ALA A C 1
ATOM 4467 O O . ALA A 1 582 ? 6.091 -15.440 32.223 1.00 56.53 582 ALA A O 1
ATOM 4468 N N . ARG A 1 583 ? 6.123 -13.960 30.549 1.00 63.19 583 ARG A N 1
ATOM 4469 C CA . ARG A 1 583 ? 5.297 -12.982 31.278 1.00 63.19 583 ARG A CA 1
ATOM 4470 C C . ARG A 1 583 ? 3.805 -13.277 31.096 1.00 63.19 583 ARG A C 1
ATOM 4472 O O . ARG A 1 583 ? 3.364 -13.431 29.959 1.00 63.19 583 ARG A O 1
ATOM 4479 N N . PRO A 1 584 ? 2.996 -13.254 32.172 1.00 63.84 584 PRO A N 1
ATOM 4480 C CA . PRO A 1 584 ? 1.560 -13.471 32.061 1.00 63.84 584 PRO A CA 1
ATOM 4481 C C . PRO A 1 584 ? 0.904 -12.353 31.238 1.00 63.84 584 PRO A C 1
ATOM 4483 O O . PRO A 1 584 ? 0.978 -11.170 31.581 1.00 63.84 584 PRO A O 1
ATOM 4486 N N . VAL A 1 585 ? 0.241 -12.731 30.143 1.00 67.81 585 VAL A N 1
ATOM 4487 C CA . VAL A 1 585 ? -0.494 -11.793 29.282 1.00 67.81 585 VAL A CA 1
ATOM 4488 C C . VAL A 1 585 ? -1.762 -11.311 30.009 1.00 67.81 585 VAL A C 1
ATOM 4490 O O . VAL A 1 585 ? -2.469 -12.126 30.611 1.00 67.81 585 VAL A O 1
ATOM 4493 N N . PRO A 1 586 ? -2.116 -10.009 29.953 1.00 72.81 586 PRO A N 1
ATOM 4494 C CA . PRO A 1 586 ? -3.336 -9.504 30.578 1.00 72.81 586 PRO A CA 1
ATOM 4495 C C . PRO A 1 586 ? -4.586 -10.270 30.113 1.00 72.81 586 PRO A C 1
ATOM 4497 O O . PRO A 1 586 ? -4.804 -10.465 28.923 1.00 72.81 586 PRO A O 1
ATOM 4500 N N . THR A 1 587 ? -5.464 -10.665 31.034 1.00 77.88 587 THR A N 1
ATOM 4501 C CA . THR A 1 587 ? -6.607 -11.553 30.732 1.00 77.88 587 THR A CA 1
ATOM 4502 C C . THR A 1 587 ? -7.876 -10.826 30.277 1.00 77.88 587 THR A C 1
ATOM 4504 O O . THR A 1 587 ? -8.923 -11.449 30.082 1.00 77.88 587 THR A O 1
ATOM 4507 N N . TRP A 1 588 ? -7.827 -9.502 30.105 1.00 86.06 588 TRP A N 1
ATOM 4508 C CA . TRP A 1 588 ? -9.021 -8.717 29.803 1.00 86.06 588 TRP A CA 1
ATOM 4509 C C . TRP A 1 588 ? -9.590 -9.063 28.419 1.00 86.06 588 TRP A C 1
ATOM 4511 O O . TRP A 1 588 ? -8.873 -9.148 27.426 1.00 86.06 588 TRP A O 1
ATOM 4521 N N . ARG A 1 589 ? -10.916 -9.217 28.339 1.00 86.06 589 ARG A N 1
ATOM 4522 C CA . ARG A 1 589 ? -11.649 -9.388 27.076 1.00 86.06 589 ARG A CA 1
ATOM 4523 C C . ARG A 1 589 ? -12.860 -8.468 27.064 1.00 86.06 589 ARG A C 1
ATOM 4525 O O . ARG A 1 589 ? -13.683 -8.487 27.979 1.00 86.06 589 ARG A O 1
ATOM 4532 N N . ARG A 1 590 ? -12.972 -7.622 26.038 1.00 89.25 590 ARG A N 1
ATOM 4533 C CA . ARG A 1 590 ? -14.089 -6.678 25.880 1.00 89.25 590 ARG A CA 1
ATOM 4534 C C . ARG A 1 590 ? -14.993 -7.118 24.743 1.00 89.25 590 ARG A C 1
ATOM 4536 O O . ARG A 1 590 ? -14.659 -6.930 23.581 1.00 89.25 590 ARG A O 1
ATOM 4543 N N . ASN A 1 591 ? -16.166 -7.638 25.087 1.00 91.31 591 ASN A N 1
ATOM 4544 C CA . ASN A 1 591 ? -17.167 -8.033 24.103 1.00 91.31 591 ASN A CA 1
ATOM 4545 C C . ASN A 1 591 ? -17.794 -6.804 23.408 1.00 91.31 591 ASN A C 1
ATOM 4547 O O . ASN A 1 591 ? -18.525 -6.027 24.032 1.00 91.31 591 ASN A O 1
ATOM 4551 N N . LEU A 1 592 ? -17.531 -6.661 22.109 1.00 90.38 592 LEU A N 1
ATOM 4552 C CA . LEU A 1 592 ? -17.953 -5.554 21.255 1.00 90.38 592 LEU A CA 1
ATOM 4553 C C . LEU A 1 592 ? -19.421 -5.661 20.813 1.00 90.38 592 LEU A C 1
ATOM 4555 O O . LEU A 1 592 ? -20.084 -4.632 20.660 1.00 90.38 592 LEU A O 1
ATOM 4559 N N . ILE A 1 593 ? -19.979 -6.872 20.679 1.00 88.94 593 ILE A N 1
ATOM 4560 C CA . ILE A 1 593 ? -21.390 -7.052 20.272 1.00 88.94 593 ILE A CA 1
ATOM 4561 C C . ILE A 1 593 ? -22.394 -6.658 21.362 1.00 88.94 593 ILE A C 1
ATOM 4563 O O . ILE A 1 593 ? -23.594 -6.620 21.106 1.00 88.94 593 ILE A O 1
ATOM 4567 N N . LYS A 1 594 ? -21.928 -6.267 22.558 1.00 86.00 594 LYS A N 1
ATOM 4568 C CA . LYS A 1 594 ? -22.770 -5.545 23.529 1.00 86.00 594 LYS A CA 1
ATOM 4569 C C . LYS A 1 594 ? -23.372 -4.270 22.919 1.00 86.00 594 LYS A C 1
ATOM 4571 O O . LYS A 1 594 ? -24.434 -3.822 23.345 1.00 86.00 594 LYS A O 1
ATOM 4576 N N . ASN A 1 595 ? -22.729 -3.686 21.905 1.00 88.62 595 ASN A N 1
ATOM 4577 C CA . ASN A 1 595 ? -23.313 -2.609 21.119 1.00 88.62 595 ASN A CA 1
ATOM 4578 C C . ASN A 1 595 ? -24.349 -3.165 20.126 1.00 88.62 595 ASN A C 1
ATOM 4580 O O . ASN A 1 595 ? -23.989 -3.754 19.106 1.00 88.62 595 ASN A O 1
ATOM 4584 N N . ARG A 1 596 ? -25.636 -2.892 20.382 1.00 88.31 596 ARG A N 1
ATOM 4585 C CA . ARG A 1 596 ? -26.767 -3.359 19.559 1.00 88.31 596 ARG A CA 1
ATOM 4586 C C . ARG A 1 596 ? -26.599 -3.068 18.065 1.00 88.31 596 ARG A C 1
ATOM 4588 O O . ARG A 1 596 ? -26.972 -3.901 17.250 1.00 88.31 596 ARG A O 1
ATOM 4595 N N . LYS A 1 597 ? -26.033 -1.917 17.689 1.00 87.94 597 LYS A N 1
ATOM 4596 C CA . LYS A 1 597 ? -25.838 -1.569 16.270 1.00 87.94 597 LYS A CA 1
ATOM 4597 C C . LYS A 1 597 ? -24.821 -2.480 15.597 1.00 87.94 597 LYS A C 1
ATOM 4599 O O . LYS A 1 597 ? -25.064 -2.947 14.492 1.00 87.94 597 LYS A O 1
ATOM 4604 N N . LEU A 1 598 ? -23.708 -2.742 16.283 1.00 86.44 598 LEU A N 1
ATOM 4605 C CA . LEU A 1 598 ? -22.676 -3.646 15.790 1.00 86.44 598 LEU A CA 1
ATOM 4606 C C . LEU A 1 598 ? -23.211 -5.078 15.713 1.00 86.44 598 LEU A C 1
ATOM 4608 O O . LEU A 1 598 ? -22.990 -5.752 14.720 1.00 86.44 598 LEU A O 1
ATOM 4612 N N . TYR A 1 599 ? -23.976 -5.513 16.715 1.00 87.12 599 TYR A N 1
ATOM 4613 C CA . TYR A 1 599 ? -24.622 -6.823 16.694 1.00 87.12 599 TYR A CA 1
ATOM 4614 C C . TYR A 1 599 ? -25.580 -6.989 15.503 1.00 87.12 599 TYR A C 1
ATOM 4616 O O . TYR A 1 599 ? -25.490 -7.981 14.787 1.00 87.12 599 TYR A O 1
ATOM 4624 N N . VAL A 1 600 ? -26.453 -6.006 15.247 1.00 87.38 600 VAL A N 1
ATOM 4625 C CA . VAL A 1 600 ? -27.368 -6.031 14.089 1.00 87.38 600 VAL A CA 1
ATOM 4626 C C . VAL A 1 600 ? -26.591 -6.045 12.771 1.00 87.38 600 VAL A C 1
ATOM 4628 O O . VAL A 1 600 ? -26.946 -6.800 11.871 1.00 87.38 600 VAL A O 1
ATOM 4631 N N . PHE A 1 601 ? -25.513 -5.263 12.673 1.00 87.44 601 PHE A N 1
ATOM 4632 C CA . PHE A 1 601 ? -24.652 -5.234 11.493 1.00 87.44 601 PHE A CA 1
ATOM 4633 C C . PHE A 1 601 ? -23.976 -6.590 11.233 1.00 87.44 601 PHE A C 1
ATOM 4635 O O . PHE A 1 601 ? -24.149 -7.149 10.156 1.00 87.44 601 PHE A O 1
ATOM 4642 N N . LEU A 1 602 ? -23.290 -7.163 12.230 1.00 88.25 602 LEU A N 1
ATOM 4643 C CA . LEU A 1 602 ? -22.572 -8.442 12.103 1.00 88.25 602 LEU A CA 1
ATOM 4644 C C . LEU A 1 602 ? -23.506 -9.646 11.903 1.00 88.25 602 LEU A C 1
ATOM 4646 O O . LEU A 1 602 ? -23.096 -10.654 11.326 1.00 88.25 602 LEU A O 1
ATOM 4650 N N . ARG A 1 603 ? -24.756 -9.552 12.374 1.00 87.88 603 ARG A N 1
ATOM 4651 C CA . ARG A 1 603 ? -25.803 -10.558 12.144 1.00 87.88 603 ARG A CA 1
ATOM 4652 C C . ARG A 1 603 ? -26.407 -10.466 10.736 1.00 87.88 603 ARG A C 1
ATOM 4654 O O . ARG A 1 603 ? -27.022 -11.425 10.278 1.00 87.88 603 ARG A O 1
ATOM 4661 N N . GLY A 1 604 ? -26.247 -9.340 10.041 1.00 85.06 604 GLY A N 1
ATOM 4662 C CA . GLY A 1 604 ? -26.786 -9.143 8.699 1.00 85.06 604 GLY A CA 1
ATOM 4663 C C . GLY A 1 604 ? -26.198 -10.122 7.678 1.00 85.06 604 GLY A C 1
ATOM 4664 O O . GLY A 1 604 ? -24.999 -10.399 7.677 1.00 85.06 604 GLY A O 1
ATOM 4665 N N . ARG A 1 605 ? -27.033 -10.618 6.755 1.00 81.62 605 ARG A N 1
ATOM 4666 C CA . ARG A 1 605 ? -26.576 -11.434 5.611 1.00 81.62 605 ARG A CA 1
ATOM 4667 C C . ARG A 1 605 ? -25.649 -10.659 4.669 1.00 81.62 605 ARG A C 1
ATOM 4669 O O . ARG A 1 605 ? -24.745 -11.243 4.087 1.00 81.62 605 ARG A O 1
ATOM 4676 N N . TRP A 1 606 ? -25.828 -9.342 4.600 1.00 79.50 606 TRP A N 1
ATOM 4677 C CA . TRP A 1 606 ? -25.030 -8.430 3.780 1.00 79.50 606 TRP A CA 1
ATOM 4678 C C . TRP A 1 606 ? -23.607 -8.194 4.299 1.00 79.50 606 TRP A C 1
ATOM 4680 O O . TRP A 1 606 ? -22.773 -7.725 3.533 1.00 79.50 606 TRP A O 1
ATOM 4690 N N . PHE A 1 607 ? -23.321 -8.512 5.571 1.00 83.31 607 PHE A N 1
ATOM 4691 C CA . PHE A 1 607 ? -22.014 -8.248 6.183 1.00 83.31 607 PHE A CA 1
ATOM 4692 C C . PHE A 1 607 ? -20.852 -8.935 5.443 1.00 83.31 607 PHE A C 1
ATOM 4694 O O . PHE A 1 607 ? -19.931 -8.220 5.061 1.00 83.31 607 PHE A O 1
ATOM 4701 N N . PRO A 1 608 ? -20.883 -10.259 5.186 1.00 82.19 608 PRO A N 1
ATOM 4702 C CA . PRO A 1 608 ? -19.871 -10.891 4.343 1.00 82.19 608 PRO A CA 1
ATOM 4703 C C . PRO A 1 608 ? -20.175 -10.726 2.845 1.00 82.19 608 PRO A C 1
ATOM 4705 O O . PRO A 1 608 ? -19.259 -10.519 2.060 1.00 82.19 608 PRO A O 1
ATOM 4708 N N . ALA A 1 609 ? -21.449 -10.756 2.433 1.00 81.56 609 ALA A N 1
ATOM 4709 C CA . ALA A 1 609 ? -21.812 -10.831 1.016 1.00 81.56 609 ALA A CA 1
ATOM 4710 C C . ALA A 1 609 ? -21.415 -9.588 0.198 1.00 81.56 609 ALA A C 1
ATOM 4712 O O . ALA A 1 609 ? -20.903 -9.732 -0.908 1.00 81.56 609 ALA A O 1
ATOM 4713 N N . VAL A 1 610 ? -21.626 -8.371 0.724 1.00 81.06 610 VAL A N 1
ATOM 4714 C CA . VAL A 1 610 ? -21.314 -7.135 -0.021 1.00 81.06 610 VAL A CA 1
ATOM 4715 C C . VAL A 1 610 ? -19.804 -6.960 -0.225 1.00 81.06 610 VAL A C 1
ATOM 4717 O O . VAL A 1 610 ? -19.394 -6.777 -1.370 1.00 81.06 610 VAL A O 1
ATOM 4720 N N . PRO A 1 611 ? -18.951 -7.045 0.817 1.00 81.12 611 PRO A N 1
ATOM 4721 C CA . PRO A 1 611 ? -17.505 -6.962 0.629 1.00 81.12 611 PRO A CA 1
ATOM 4722 C C . PRO A 1 611 ? -16.940 -8.071 -0.262 1.00 81.12 611 PRO A C 1
ATOM 4724 O O . PRO A 1 611 ? -16.066 -7.789 -1.073 1.00 81.12 611 PRO A O 1
ATOM 4727 N N . GLN A 1 612 ? -17.451 -9.303 -0.146 1.00 86.44 612 GLN A N 1
ATOM 4728 C CA . GLN A 1 612 ? -17.035 -10.408 -1.014 1.00 86.44 612 GLN A CA 1
ATOM 4729 C C . GLN A 1 612 ? -17.359 -10.122 -2.478 1.00 86.44 612 GLN A C 1
ATOM 4731 O O . GLN A 1 612 ? -16.482 -10.258 -3.322 1.00 86.44 612 GLN A O 1
ATOM 4736 N N . LEU A 1 613 ? -18.580 -9.668 -2.785 1.00 82.19 613 LEU A N 1
ATOM 4737 C CA . LEU A 1 613 ? -18.963 -9.323 -4.155 1.00 82.19 613 LEU A CA 1
ATOM 4738 C C . LEU A 1 613 ? -18.071 -8.214 -4.727 1.00 82.19 613 LEU A C 1
ATOM 4740 O O . LEU A 1 613 ? -17.609 -8.329 -5.857 1.00 82.19 613 LEU A O 1
ATOM 4744 N N . LEU A 1 614 ? -17.784 -7.174 -3.939 1.00 80.69 614 LEU A N 1
ATOM 4745 C CA . LEU A 1 614 ? -16.873 -6.103 -4.352 1.00 80.69 614 LEU A CA 1
ATOM 4746 C C . LEU A 1 614 ? -15.467 -6.632 -4.663 1.00 80.69 614 LEU A C 1
ATOM 4748 O O . LEU A 1 614 ? -14.866 -6.204 -5.643 1.00 80.69 614 LEU A O 1
ATOM 4752 N N . MET A 1 615 ? -14.958 -7.574 -3.866 1.00 86.31 615 MET A N 1
ATOM 4753 C CA . MET A 1 615 ? -13.646 -8.179 -4.105 1.00 86.31 615 MET A CA 1
ATOM 4754 C C . MET A 1 615 ? -13.641 -9.126 -5.304 1.00 86.31 615 MET A C 1
ATOM 4756 O O . MET A 1 615 ? -12.654 -9.157 -6.028 1.00 86.31 615 MET A O 1
ATOM 4760 N N . VAL A 1 616 ? -14.729 -9.856 -5.561 1.00 87.06 616 VAL A N 1
ATOM 4761 C CA . VAL A 1 616 ? -14.871 -10.674 -6.778 1.00 87.06 616 VAL A CA 1
ATOM 4762 C C . VAL A 1 616 ? -14.875 -9.791 -8.026 1.00 87.06 616 VAL A C 1
ATOM 4764 O O . VAL A 1 616 ? -14.184 -10.102 -8.990 1.00 87.06 616 VAL A O 1
ATOM 4767 N N . VAL A 1 617 ? -15.587 -8.660 -7.996 1.00 82.88 617 VAL A N 1
ATOM 4768 C CA . VAL A 1 617 ? -15.567 -7.676 -9.092 1.00 82.88 617 VAL A CA 1
ATOM 4769 C C . VAL A 1 617 ? -14.169 -7.077 -9.264 1.00 82.88 617 VAL A C 1
ATOM 4771 O O . VAL A 1 617 ? -13.694 -6.969 -10.390 1.00 82.88 617 VAL A O 1
ATOM 4774 N N . ALA A 1 618 ? -13.488 -6.731 -8.167 1.00 81.75 618 ALA A N 1
ATOM 4775 C CA . ALA A 1 618 ? -12.121 -6.216 -8.219 1.00 81.75 618 ALA A CA 1
ATOM 4776 C C . ALA A 1 618 ? -11.139 -7.243 -8.806 1.00 81.75 618 ALA A C 1
ATOM 4778 O O . ALA A 1 618 ? -10.329 -6.887 -9.655 1.00 81.75 618 ALA A O 1
ATOM 4779 N N . LEU A 1 619 ? -11.244 -8.515 -8.410 1.00 88.00 619 LEU A N 1
ATOM 4780 C CA . LEU A 1 619 ? -10.460 -9.603 -8.989 1.00 88.00 619 LEU A CA 1
ATOM 4781 C C . LEU A 1 619 ? -10.746 -9.754 -10.488 1.00 88.00 619 LEU A C 1
ATOM 4783 O O . LEU A 1 619 ? -9.806 -9.832 -11.268 1.00 88.00 619 LEU A O 1
ATOM 4787 N N . GLY A 1 620 ? -12.017 -9.763 -10.899 1.00 86.94 620 GLY A N 1
ATOM 4788 C CA . GLY A 1 620 ? -12.390 -9.853 -12.314 1.00 86.94 620 GLY A CA 1
ATOM 4789 C C . GLY A 1 620 ? -11.836 -8.690 -13.140 1.00 86.94 620 GLY A C 1
ATOM 4790 O O . GLY A 1 620 ? -11.332 -8.906 -14.237 1.00 86.94 620 GLY A O 1
ATOM 4791 N N . ALA A 1 621 ? -11.852 -7.474 -12.588 1.00 81.81 621 ALA A N 1
ATOM 4792 C CA . ALA A 1 621 ? -11.243 -6.308 -13.217 1.00 81.81 621 ALA A CA 1
ATOM 4793 C C . ALA A 1 621 ? -9.716 -6.443 -13.337 1.00 81.81 621 ALA A C 1
ATOM 4795 O O . ALA A 1 621 ? -9.174 -6.148 -14.395 1.00 81.81 621 ALA A O 1
ATOM 4796 N N . LEU A 1 622 ? -9.026 -6.919 -12.294 1.00 84.31 622 LEU A N 1
ATOM 4797 C CA . LEU A 1 622 ? -7.579 -7.158 -12.339 1.00 84.31 622 LEU A CA 1
ATOM 4798 C C . LEU A 1 622 ? -7.207 -8.262 -13.334 1.00 84.31 622 LEU A C 1
ATOM 4800 O O . LEU A 1 622 ? -6.248 -8.104 -14.072 1.00 84.31 622 LEU A O 1
ATOM 4804 N N . VAL A 1 623 ? -7.979 -9.348 -13.411 1.00 88.44 623 VAL A N 1
ATOM 4805 C CA . VAL A 1 623 ? -7.765 -10.400 -14.417 1.00 88.44 623 VAL A CA 1
ATOM 4806 C C . VAL A 1 623 ? -7.974 -9.845 -15.824 1.00 88.44 623 VAL A C 1
ATOM 4808 O O . VAL A 1 623 ? -7.142 -10.071 -16.695 1.00 88.44 623 VAL A O 1
ATOM 4811 N N . TYR A 1 624 ? -9.043 -9.077 -16.046 1.00 83.56 624 TYR A N 1
ATOM 4812 C CA . TYR A 1 624 ? -9.286 -8.435 -17.337 1.00 83.56 624 TYR A CA 1
ATOM 4813 C C . TYR A 1 624 ? -8.135 -7.503 -17.728 1.00 83.56 624 TYR A C 1
ATOM 4815 O O . TYR A 1 624 ? -7.635 -7.587 -18.842 1.00 83.56 624 TYR A O 1
ATOM 4823 N N . VAL A 1 625 ? -7.668 -6.656 -16.807 1.00 76.38 625 VAL A N 1
ATOM 4824 C CA . VAL A 1 625 ? -6.561 -5.727 -17.072 1.00 76.38 625 VAL A CA 1
ATOM 4825 C C . VAL A 1 625 ? -5.228 -6.459 -17.232 1.00 76.38 625 VAL A C 1
ATOM 4827 O O . VAL A 1 625 ? -4.426 -6.060 -18.064 1.00 76.38 625 VAL A O 1
ATOM 4830 N N . GLY A 1 626 ? -4.976 -7.537 -16.495 1.00 78.94 626 GLY A N 1
ATOM 4831 C CA . GLY A 1 626 ? -3.757 -8.331 -16.656 1.00 78.94 626 GLY A CA 1
ATOM 4832 C C . GLY A 1 626 ? -3.703 -9.086 -17.987 1.00 78.94 626 GLY A C 1
ATOM 4833 O O . GLY A 1 626 ? -2.625 -9.229 -18.550 1.00 78.94 626 GLY A O 1
ATOM 4834 N N . LEU A 1 627 ? -4.851 -9.524 -18.519 1.00 81.38 627 LEU A N 1
ATOM 4835 C CA . LEU A 1 627 ? -4.923 -10.236 -19.803 1.00 81.38 627 LEU A CA 1
ATOM 4836 C C . LEU A 1 627 ? -5.019 -9.300 -21.017 1.00 81.38 627 LEU A C 1
ATOM 4838 O O . LEU A 1 627 ? -4.392 -9.572 -22.037 1.00 81.38 627 LEU A O 1
ATOM 4842 N N . ALA A 1 628 ? -5.808 -8.227 -20.916 1.00 72.38 628 ALA A N 1
ATOM 4843 C CA . ALA A 1 628 ? -6.106 -7.315 -22.025 1.00 72.38 628 ALA A CA 1
ATOM 4844 C C . ALA A 1 628 ? -5.328 -5.988 -21.972 1.00 72.38 628 ALA A C 1
ATOM 4846 O O . ALA A 1 628 ? -5.367 -5.220 -22.929 1.00 72.38 628 ALA A O 1
ATOM 4847 N N . GLY A 1 629 ? -4.689 -5.667 -20.846 1.00 63.03 629 GLY A N 1
ATOM 4848 C CA . GLY A 1 629 ? -3.878 -4.460 -20.692 1.00 63.03 629 GLY A CA 1
ATOM 4849 C C . GLY A 1 629 ? -2.450 -4.640 -21.203 1.00 63.03 629 GLY A C 1
ATOM 4850 O O . GLY A 1 629 ? -1.997 -5.757 -21.442 1.00 63.03 629 GLY A O 1
ATOM 4851 N N . SER A 1 630 ? -1.740 -3.519 -21.322 1.00 60.41 630 SER A N 1
ATOM 4852 C CA . SER A 1 630 ? -0.333 -3.481 -21.724 1.00 60.41 630 SER A CA 1
ATOM 4853 C C . SER A 1 630 ? 0.561 -4.287 -20.780 1.00 60.41 630 SER A C 1
ATOM 4855 O O . SER A 1 630 ? 0.263 -4.365 -19.589 1.00 60.41 630 SER A O 1
ATOM 4857 N N . ARG A 1 631 ? 1.658 -4.873 -21.272 1.00 59.03 631 ARG A N 1
ATOM 4858 C CA . ARG A 1 631 ? 2.657 -5.570 -20.439 1.00 59.03 631 ARG A CA 1
ATOM 4859 C C . ARG A 1 631 ? 3.442 -4.571 -19.585 1.00 59.03 631 ARG A C 1
ATOM 4861 O O . ARG A 1 631 ? 3.601 -4.775 -18.386 1.00 59.03 631 ARG A O 1
ATOM 4868 N N . VAL A 1 632 ? 3.838 -3.448 -20.185 1.00 51.59 632 VAL A N 1
ATOM 4869 C CA . VAL A 1 632 ? 4.726 -2.450 -19.562 1.00 51.59 632 VAL A CA 1
ATOM 4870 C C . VAL A 1 632 ? 3.973 -1.507 -18.613 1.00 51.59 632 VAL A C 1
ATOM 4872 O O . VAL A 1 632 ? 4.476 -1.134 -17.556 1.00 51.59 632 VAL A O 1
ATOM 4875 N N . ARG A 1 633 ? 2.734 -1.119 -18.952 1.00 55.34 633 ARG A N 1
ATOM 4876 C CA . ARG A 1 633 ? 1.923 -0.154 -18.176 1.00 55.34 633 ARG A CA 1
ATOM 4877 C C . ARG A 1 633 ? 0.730 -0.822 -17.487 1.00 55.34 633 ARG A C 1
ATOM 4879 O O . ARG A 1 633 ? -0.382 -0.289 -17.483 1.00 55.34 633 ARG A O 1
ATOM 4886 N N . ASN A 1 634 ? 0.956 -1.987 -16.878 1.00 62.34 634 ASN A N 1
ATOM 4887 C CA . ASN A 1 634 ? -0.101 -2.739 -16.207 1.00 62.34 634 ASN A CA 1
ATOM 4888 C C . ASN A 1 634 ? -0.182 -2.473 -14.703 1.00 62.34 634 ASN A C 1
ATOM 4890 O O . ASN A 1 634 ? 0.791 -2.600 -13.963 1.00 62.34 634 ASN A O 1
ATOM 4894 N N . VAL A 1 635 ? -1.393 -2.219 -14.209 1.00 70.31 635 VAL A N 1
ATOM 4895 C CA . VAL A 1 635 ? -1.631 -2.067 -12.766 1.00 70.31 635 VAL A CA 1
ATOM 4896 C C . VAL A 1 635 ? -1.681 -3.409 -12.027 1.00 70.31 635 VAL A C 1
ATOM 4898 O O . VAL A 1 635 ? -1.579 -3.428 -10.803 1.00 70.31 635 VAL A O 1
ATOM 4901 N N . THR A 1 636 ? -1.861 -4.529 -12.733 1.00 76.81 636 THR A N 1
ATOM 4902 C CA . THR A 1 636 ? -2.165 -5.831 -12.122 1.00 76.81 636 THR A CA 1
ATOM 4903 C C . THR A 1 636 ? -1.035 -6.353 -11.235 1.00 76.81 636 THR A C 1
ATOM 4905 O O . THR A 1 636 ? -1.316 -6.607 -10.057 1.00 76.81 636 THR A O 1
ATOM 4908 N N . PRO A 1 637 ? 0.230 -6.439 -11.697 1.00 76.19 637 PRO A N 1
ATOM 4909 C CA . PRO A 1 637 ? 1.312 -6.905 -10.836 1.00 76.19 637 PRO A CA 1
ATOM 4910 C C . PRO A 1 637 ? 1.545 -5.976 -9.643 1.00 76.19 637 PRO A C 1
ATOM 4912 O O . PRO A 1 637 ? 1.658 -6.434 -8.508 1.00 76.19 637 PRO A O 1
ATOM 4915 N N . VAL A 1 638 ? 1.486 -4.658 -9.861 1.00 68.88 638 VAL A N 1
ATOM 4916 C CA . VAL A 1 638 ? 1.636 -3.655 -8.794 1.00 68.88 638 VAL A CA 1
ATOM 4917 C C . VAL A 1 638 ? 0.537 -3.805 -7.736 1.00 68.88 638 VAL A C 1
ATOM 4919 O O . VAL A 1 638 ? 0.802 -3.816 -6.532 1.00 68.88 638 VAL A O 1
ATOM 4922 N N . ALA A 1 639 ? -0.720 -3.951 -8.156 1.00 72.62 639 ALA A N 1
ATOM 4923 C CA . ALA A 1 639 ? -1.848 -4.096 -7.244 1.00 72.62 639 ALA A CA 1
ATOM 4924 C C . ALA A 1 639 ? -1.766 -5.386 -6.413 1.00 72.62 639 ALA A C 1
ATOM 4926 O O . ALA A 1 639 ? -2.069 -5.358 -5.218 1.00 72.62 639 ALA A O 1
ATOM 4927 N N . VAL A 1 640 ? -1.356 -6.501 -7.020 1.00 82.81 640 VAL A N 1
ATOM 4928 C CA . VAL A 1 640 ? -1.286 -7.807 -6.349 1.00 82.81 640 VAL A CA 1
ATOM 4929 C C . VAL A 1 640 ? -0.037 -7.911 -5.469 1.00 82.81 640 VAL A C 1
ATOM 4931 O O . VAL A 1 640 ? -0.152 -8.115 -4.259 1.00 82.81 640 VAL A O 1
ATOM 4934 N N . TRP A 1 641 ? 1.145 -7.713 -6.044 1.00 80.62 641 TRP A N 1
ATOM 4935 C CA . TRP A 1 641 ? 2.421 -8.014 -5.394 1.00 80.62 641 TRP 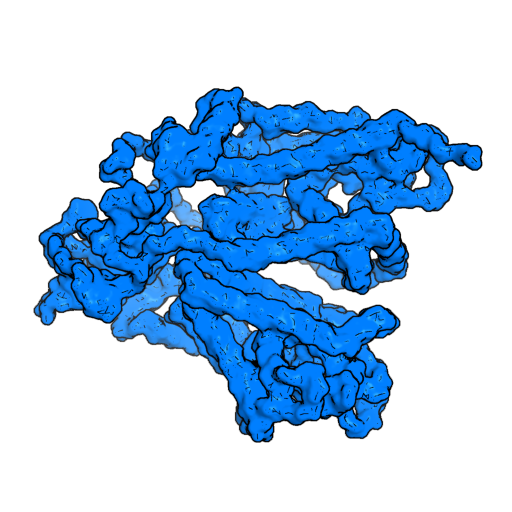A CA 1
ATOM 4936 C C . TRP A 1 641 ? 2.952 -6.856 -4.548 1.00 80.62 641 TRP A C 1
ATOM 4938 O O . TRP A 1 641 ? 3.515 -7.078 -3.479 1.00 80.62 641 TRP A O 1
ATOM 4948 N N . THR A 1 642 ? 2.712 -5.603 -4.943 1.00 71.19 642 THR A N 1
ATOM 4949 C CA . THR A 1 642 ? 3.174 -4.442 -4.161 1.00 71.19 642 THR A CA 1
ATOM 4950 C C . THR A 1 642 ? 2.141 -3.995 -3.130 1.00 71.19 642 THR A C 1
ATOM 4952 O O . THR A 1 642 ? 2.472 -3.764 -1.967 1.00 71.19 642 THR A O 1
ATOM 4955 N N . ILE A 1 643 ? 0.876 -3.840 -3.535 1.00 69.94 643 ILE A N 1
ATOM 4956 C CA . ILE A 1 643 ? -0.163 -3.248 -2.675 1.00 69.94 643 ILE A CA 1
ATOM 4957 C C . ILE A 1 643 ? -0.804 -4.303 -1.776 1.00 69.94 643 ILE A C 1
ATOM 4959 O O . ILE A 1 643 ? -0.833 -4.148 -0.551 1.00 69.94 643 ILE A O 1
ATOM 4963 N N . TRP A 1 644 ? -1.368 -5.350 -2.379 1.00 81.06 644 TRP A N 1
ATOM 4964 C CA . TRP A 1 644 ? -2.158 -6.335 -1.652 1.00 81.06 644 TRP A CA 1
ATOM 4965 C C . TRP A 1 644 ? -1.284 -7.220 -0.764 1.00 81.06 644 TRP A C 1
ATOM 4967 O O . TRP A 1 644 ? -1.583 -7.327 0.426 1.00 81.06 644 TRP A O 1
ATOM 4977 N N . TRP A 1 645 ? -0.194 -7.783 -1.290 1.00 80.31 645 TRP A N 1
ATOM 4978 C CA . TRP A 1 645 ? 0.689 -8.673 -0.531 1.00 80.31 645 TRP A CA 1
ATOM 4979 C C . TRP A 1 645 ? 1.306 -7.990 0.702 1.00 80.31 645 TRP A C 1
ATOM 4981 O O . TRP A 1 645 ? 1.125 -8.460 1.830 1.00 80.31 645 TRP A O 1
ATOM 4991 N N . ALA A 1 646 ? 1.929 -6.817 0.527 1.00 72.50 646 ALA A N 1
ATOM 4992 C CA . ALA A 1 646 ? 2.510 -6.055 1.637 1.00 72.50 646 ALA A CA 1
ATOM 4993 C C . ALA A 1 646 ? 1.443 -5.574 2.641 1.00 72.50 646 ALA A C 1
ATOM 4995 O O . ALA A 1 646 ? 1.647 -5.599 3.859 1.00 72.50 646 ALA A O 1
ATOM 4996 N N . GLY A 1 647 ? 0.275 -5.153 2.142 1.00 71.25 647 GLY A N 1
ATOM 4997 C CA . GLY A 1 647 ? -0.839 -4.717 2.979 1.00 71.25 647 GLY A CA 1
ATOM 4998 C C . GLY A 1 647 ? -1.456 -5.852 3.803 1.00 71.25 647 GLY A C 1
ATOM 4999 O O . GLY A 1 647 ? -1.845 -5.633 4.954 1.00 71.25 647 GLY A O 1
ATOM 5000 N N . LEU A 1 648 ? -1.533 -7.063 3.244 1.00 81.19 648 LEU A N 1
ATOM 5001 C CA . LEU A 1 648 ? -2.204 -8.211 3.849 1.00 81.19 648 LEU A CA 1
ATOM 5002 C C . LEU A 1 648 ? -1.593 -8.584 5.203 1.00 81.19 648 LEU A C 1
ATOM 5004 O O . LEU A 1 648 ? -2.333 -8.725 6.177 1.00 81.19 648 LEU A O 1
ATOM 5008 N N . ILE A 1 649 ? -0.264 -8.689 5.290 1.00 74.62 649 ILE A N 1
ATOM 5009 C CA . ILE A 1 649 ? 0.439 -9.107 6.516 1.00 74.62 649 ILE A CA 1
ATOM 5010 C C . ILE A 1 649 ? 0.122 -8.145 7.672 1.00 74.62 649 ILE A C 1
ATOM 5012 O O . ILE A 1 649 ? -0.284 -8.567 8.760 1.00 74.62 649 ILE A O 1
ATOM 5016 N N . VAL A 1 650 ? 0.221 -6.836 7.419 1.00 71.88 650 VAL A N 1
ATOM 5017 C CA . VAL A 1 650 ? -0.053 -5.791 8.420 1.00 71.88 650 VAL A CA 1
ATOM 5018 C C . VAL A 1 650 ? -1.525 -5.794 8.835 1.00 71.88 650 VAL A C 1
ATOM 5020 O O . VAL A 1 650 ? -1.845 -5.689 10.023 1.00 71.88 650 VAL A O 1
ATOM 5023 N N . VAL A 1 651 ? -2.439 -5.934 7.871 1.00 76.44 651 VAL A N 1
ATOM 5024 C CA . VAL A 1 651 ? -3.883 -5.966 8.136 1.00 76.44 651 VAL A CA 1
ATOM 5025 C C . VAL A 1 651 ? -4.260 -7.184 8.973 1.00 76.44 651 VAL A C 1
ATOM 5027 O O . VAL A 1 651 ? -5.033 -7.041 9.923 1.00 76.44 651 VAL A O 1
ATOM 5030 N N . VAL A 1 652 ? -3.708 -8.360 8.671 1.00 81.06 652 VAL A N 1
ATOM 5031 C CA . VAL A 1 652 ? -4.018 -9.589 9.408 1.00 81.06 652 VAL A CA 1
ATOM 5032 C C . VAL A 1 652 ? -3.493 -9.522 10.840 1.00 81.06 652 VAL A C 1
ATOM 5034 O O . VAL A 1 652 ? -4.230 -9.842 11.774 1.00 81.06 652 VAL A O 1
ATOM 5037 N N . ALA A 1 653 ? -2.276 -9.019 11.047 1.00 73.19 653 ALA A N 1
ATOM 5038 C CA . ALA A 1 653 ? -1.742 -8.817 12.392 1.00 73.19 653 ALA A CA 1
ATOM 5039 C C . ALA A 1 653 ? -2.583 -7.812 13.213 1.00 73.19 653 ALA A C 1
ATOM 5041 O O . ALA A 1 653 ? -2.755 -7.979 14.421 1.00 73.19 653 ALA A O 1
ATOM 5042 N N . ALA A 1 654 ? -3.147 -6.782 12.570 1.00 74.81 654 ALA A N 1
ATOM 5043 C CA . ALA A 1 654 ? -3.900 -5.725 13.247 1.00 74.81 654 ALA A CA 1
ATOM 5044 C C . ALA A 1 654 ? -5.389 -6.043 13.476 1.00 74.81 654 ALA A C 1
ATOM 5046 O O . ALA A 1 654 ? -5.960 -5.629 14.488 1.00 74.81 654 ALA A O 1
ATOM 5047 N N . VAL A 1 655 ? -6.042 -6.718 12.527 1.00 79.75 655 VAL A N 1
ATOM 5048 C CA . VAL A 1 655 ? -7.507 -6.908 12.499 1.00 79.75 655 VAL A CA 1
ATOM 5049 C C . VAL A 1 655 ? -7.902 -8.391 12.495 1.00 79.75 655 VAL A C 1
ATOM 5051 O O . VAL A 1 655 ? -9.079 -8.732 12.603 1.00 79.75 655 VAL A O 1
ATOM 5054 N N . GLY A 1 656 ? -6.926 -9.300 12.471 1.00 81.44 656 GLY A N 1
ATOM 5055 C CA . GLY A 1 656 ? -7.142 -10.741 12.380 1.00 81.44 656 GLY A CA 1
ATOM 5056 C C . GLY A 1 656 ? -7.440 -11.183 10.949 1.00 81.44 656 GLY A C 1
ATOM 5057 O O . GLY A 1 656 ? -7.234 -10.425 10.001 1.00 81.44 656 GLY A O 1
ATOM 5058 N N . PRO A 1 657 ? -8.014 -12.376 10.760 1.00 79.50 657 PRO A N 1
ATOM 5059 C CA . PRO A 1 657 ? -8.220 -12.980 9.448 1.00 79.50 657 PRO A CA 1
ATOM 5060 C C . PRO A 1 657 ? -9.443 -12.383 8.736 1.00 79.50 657 PRO A C 1
ATOM 5062 O O . PRO A 1 657 ? -10.079 -13.044 7.921 1.00 79.50 657 PRO A O 1
ATOM 5065 N N . LEU A 1 658 ? -9.784 -11.119 9.020 1.00 83.56 658 LEU A N 1
ATOM 5066 C CA . LEU A 1 658 ? -10.905 -10.403 8.412 1.00 83.56 658 LEU A CA 1
ATOM 5067 C C . LEU A 1 658 ? -10.803 -10.396 6.880 1.00 83.56 658 LEU A C 1
ATOM 5069 O O . LEU A 1 658 ? -11.831 -10.424 6.206 1.00 83.56 658 LEU A O 1
ATOM 5073 N N . PHE A 1 659 ? -9.584 -10.438 6.329 1.00 85.69 659 PHE A N 1
ATOM 5074 C CA . PHE A 1 659 ? -9.376 -10.621 4.894 1.00 85.69 659 PHE A CA 1
ATOM 5075 C C . PHE A 1 659 ? -10.072 -11.883 4.364 1.00 85.69 659 PHE A C 1
ATOM 5077 O O . PHE A 1 659 ? -10.764 -11.816 3.356 1.00 85.69 659 PHE A O 1
ATOM 5084 N N . CYS A 1 660 ? -10.003 -13.010 5.081 1.00 86.94 660 CYS A N 1
ATOM 5085 C CA . CYS A 1 660 ? -10.670 -14.254 4.685 1.00 86.94 660 CYS A CA 1
ATOM 5086 C C . CYS A 1 660 ? -12.202 -14.118 4.645 1.00 86.94 660 CYS A C 1
ATOM 5088 O O . CYS A 1 660 ? -12.855 -14.841 3.900 1.00 86.94 660 CYS A O 1
ATOM 5090 N N . THR A 1 661 ? -12.787 -13.176 5.398 1.00 87.06 661 THR A N 1
ATOM 5091 C CA . THR A 1 661 ? -14.223 -12.859 5.304 1.00 87.06 661 THR A CA 1
ATOM 5092 C C . THR A 1 661 ? -14.568 -12.106 4.021 1.00 87.06 661 THR A C 1
ATOM 5094 O O . THR A 1 661 ? -15.673 -12.270 3.519 1.00 87.06 661 THR A O 1
ATOM 5097 N N . VAL A 1 662 ? -13.666 -11.283 3.484 1.00 87.31 662 VAL A N 1
ATOM 5098 C CA . VAL A 1 662 ? -13.915 -10.471 2.274 1.00 87.31 662 VAL A CA 1
ATOM 5099 C C . VAL A 1 662 ? -13.251 -11.041 1.019 1.00 87.31 662 VAL A C 1
ATOM 5101 O O . VAL A 1 662 ? -13.413 -10.492 -0.061 1.00 87.31 662 VAL A O 1
ATOM 5104 N N . CYS A 1 663 ? -12.510 -12.135 1.166 1.00 89.00 663 CYS A N 1
ATOM 5105 C CA . CYS A 1 663 ? -11.685 -12.749 0.139 1.00 89.00 663 CYS A CA 1
ATOM 5106 C C . CYS A 1 663 ? -12.490 -13.102 -1.130 1.00 89.00 663 CYS A C 1
ATOM 5108 O O . CYS A 1 663 ? -13.564 -13.707 -1.015 1.00 89.00 663 CYS A O 1
ATOM 5110 N N . PRO A 1 664 ? -11.970 -12.788 -2.335 1.00 90.31 664 PRO A N 1
ATOM 5111 C CA . PRO A 1 664 ? -12.670 -13.073 -3.585 1.00 90.31 664 PRO A CA 1
ATOM 5112 C C . PRO A 1 664 ? -12.829 -14.576 -3.837 1.00 90.31 664 PRO A C 1
ATOM 5114 O O . PRO A 1 664 ? -13.858 -14.992 -4.358 1.00 90.31 664 PRO A O 1
ATOM 5117 N N . TRP A 1 665 ? -11.876 -15.407 -3.399 1.00 88.62 665 TRP A N 1
ATOM 5118 C CA . TRP A 1 665 ? -11.949 -16.868 -3.532 1.00 88.62 665 TRP A CA 1
ATOM 5119 C C . TRP A 1 665 ? -13.138 -17.442 -2.750 1.00 88.62 665 TRP A C 1
ATOM 5121 O O . TRP A 1 665 ? -13.909 -18.247 -3.270 1.00 88.62 665 TRP A O 1
ATOM 5131 N N . ASP A 1 666 ? -13.328 -16.971 -1.511 1.00 84.38 666 ASP A N 1
ATOM 5132 C CA . ASP A 1 666 ? -14.476 -17.355 -0.684 1.00 84.38 666 ASP A CA 1
ATOM 5133 C C . ASP A 1 666 ? -15.790 -16.837 -1.278 1.00 84.38 666 ASP A C 1
ATOM 5135 O O . ASP A 1 666 ? -16.805 -17.530 -1.242 1.00 84.38 666 ASP A O 1
ATOM 5139 N N . GLY A 1 667 ? -15.763 -15.624 -1.841 1.00 85.19 667 GLY A N 1
ATOM 5140 C CA . GLY A 1 667 ? -16.885 -15.017 -2.550 1.00 85.19 667 GLY A CA 1
ATOM 5141 C C . GLY A 1 667 ? -17.321 -15.821 -3.775 1.00 85.19 667 GLY A C 1
ATOM 5142 O O . GLY A 1 667 ? -18.512 -16.074 -3.925 1.00 85.19 667 GLY A O 1
ATOM 5143 N N . LEU A 1 668 ? -16.377 -16.276 -4.603 1.00 85.69 668 LEU A N 1
ATOM 5144 C CA . LEU A 1 668 ? -16.630 -17.123 -5.775 1.00 85.69 668 LEU A CA 1
ATOM 5145 C C . LEU A 1 668 ? -17.199 -18.490 -5.378 1.00 85.69 668 LEU A C 1
ATOM 5147 O O . LEU A 1 668 ? -18.231 -18.902 -5.907 1.00 85.69 668 LEU A O 1
ATOM 5151 N N . ALA A 1 669 ? -16.597 -19.154 -4.388 1.00 80.06 669 ALA A N 1
ATOM 5152 C CA . ALA A 1 669 ? -17.113 -20.413 -3.846 1.00 80.06 669 ALA A CA 1
ATOM 5153 C C . ALA A 1 669 ? -18.525 -20.250 -3.245 1.00 80.06 669 ALA A C 1
ATOM 5155 O O . ALA A 1 669 ? -19.402 -21.102 -3.418 1.00 80.06 669 ALA A O 1
ATOM 5156 N N . ASN A 1 670 ? -18.782 -19.126 -2.564 1.00 77.44 670 ASN A N 1
ATOM 5157 C CA . ASN A 1 670 ? -20.109 -18.773 -2.062 1.00 77.44 670 ASN A CA 1
ATOM 5158 C C . ASN A 1 670 ? -21.088 -18.468 -3.193 1.00 77.44 670 ASN A C 1
ATOM 5160 O O . ASN A 1 670 ? -22.248 -18.823 -3.066 1.00 77.44 670 ASN A O 1
ATOM 5164 N N . LEU A 1 671 ? -20.666 -17.807 -4.271 1.00 73.56 671 LEU A N 1
ATOM 5165 C CA . LEU A 1 671 ? -21.531 -17.525 -5.411 1.00 73.56 671 LEU A CA 1
ATOM 5166 C C . LEU A 1 671 ? -21.970 -18.840 -6.059 1.00 73.56 671 LEU A C 1
ATOM 5168 O O . LEU A 1 671 ? -23.166 -19.055 -6.194 1.00 73.56 671 LEU A O 1
ATOM 5172 N N . MET A 1 672 ? -21.038 -19.760 -6.325 1.00 65.56 672 MET A N 1
ATOM 5173 C CA . MET A 1 672 ? -21.346 -21.082 -6.885 1.00 65.56 672 MET A CA 1
ATOM 5174 C C . MET A 1 672 ? -22.322 -21.877 -6.003 1.00 65.56 672 MET A C 1
ATOM 5176 O O . MET A 1 672 ? -23.345 -22.364 -6.476 1.00 65.56 672 MET A O 1
ATOM 5180 N N . SER A 1 673 ? -22.063 -21.935 -4.694 1.00 57.59 673 SER A N 1
ATOM 5181 C CA . SER A 1 673 ? -22.930 -22.647 -3.742 1.00 57.59 673 SER A CA 1
ATOM 5182 C C . SER A 1 673 ? -24.237 -21.916 -3.397 1.00 57.59 673 SER A C 1
ATOM 5184 O O . SER A 1 673 ? -25.119 -22.510 -2.781 1.00 57.59 673 SER A O 1
ATOM 5186 N N . ARG A 1 674 ? -24.385 -20.628 -3.750 1.00 60.78 674 ARG A N 1
ATOM 5187 C CA . ARG A 1 674 ? -25.516 -19.767 -3.338 1.00 60.78 674 ARG A CA 1
ATOM 5188 C C . ARG A 1 674 ? -26.147 -18.985 -4.494 1.00 60.78 674 ARG A C 1
ATOM 5190 O O . ARG A 1 674 ? -26.847 -18.005 -4.236 1.00 60.78 674 ARG A O 1
ATOM 5197 N N . LEU A 1 675 ? -25.940 -19.406 -5.745 1.00 45.28 675 LEU A N 1
ATOM 5198 C CA . LEU A 1 675 ? -26.299 -18.682 -6.983 1.00 45.28 675 LEU A CA 1
ATOM 5199 C C . LEU A 1 675 ? -27.809 -18.429 -7.182 1.00 45.28 675 LEU A C 1
ATOM 5201 O O . LEU A 1 675 ? -28.224 -17.882 -8.200 1.00 45.28 675 LEU A O 1
ATOM 5205 N N . ARG A 1 676 ? -28.658 -18.758 -6.205 1.00 45.97 676 ARG A N 1
ATOM 5206 C CA . ARG A 1 676 ? -30.077 -18.392 -6.179 1.00 45.97 676 ARG A CA 1
ATOM 5207 C C . ARG A 1 676 ? -30.428 -17.781 -4.826 1.00 45.97 676 ARG A C 1
ATOM 5209 O O . ARG A 1 676 ? -30.843 -18.468 -3.901 1.00 45.97 676 ARG A O 1
ATOM 5216 N N . ALA A 1 677 ? -30.318 -16.455 -4.733 1.00 46.41 677 ALA A N 1
ATOM 5217 C CA . ALA A 1 677 ? -30.627 -15.653 -3.541 1.00 46.41 677 ALA A CA 1
ATOM 5218 C C . ALA A 1 677 ? -32.076 -15.793 -3.002 1.00 46.41 677 ALA A C 1
ATOM 5220 O O . ALA A 1 677 ? -32.392 -15.213 -1.963 1.00 46.41 677 ALA A O 1
ATOM 5221 N N . PHE A 1 678 ? -32.942 -16.559 -3.678 1.00 40.84 678 PHE A N 1
ATOM 5222 C CA . PHE A 1 678 ? -34.381 -16.639 -3.423 1.00 40.84 678 PHE A CA 1
ATOM 5223 C C . PHE A 1 678 ? -34.928 -18.036 -3.075 1.00 40.84 678 PHE A C 1
ATOM 5225 O O . PHE A 1 678 ? -36.057 -18.108 -2.601 1.00 40.84 678 PHE A O 1
ATOM 5232 N N . VAL A 1 679 ? -34.172 -19.133 -3.226 1.00 40.06 679 VAL A N 1
ATOM 5233 C CA . VAL A 1 679 ? -34.657 -20.488 -2.880 1.00 40.06 679 VAL A CA 1
ATOM 5234 C C . VAL A 1 679 ? -33.543 -21.279 -2.194 1.00 40.06 679 VAL A C 1
ATOM 5236 O O . VAL A 1 679 ? -32.443 -21.394 -2.726 1.00 40.06 679 VAL A O 1
ATOM 5239 N N . ARG A 1 680 ? -33.822 -21.807 -0.995 1.00 42.22 680 ARG A N 1
ATOM 5240 C CA . ARG A 1 680 ? -32.952 -22.760 -0.291 1.00 42.22 680 ARG A CA 1
ATOM 5241 C C . ARG A 1 680 ? -33.014 -24.102 -1.015 1.00 42.22 680 ARG A C 1
ATOM 5243 O O . ARG A 1 680 ? -33.977 -24.835 -0.835 1.00 42.22 680 ARG A O 1
ATOM 5250 N N . VAL A 1 681 ? -31.991 -24.414 -1.794 1.00 46.53 681 VAL A N 1
ATOM 5251 C CA . VAL A 1 681 ? -31.694 -25.785 -2.216 1.00 46.53 681 VAL A CA 1
ATOM 5252 C C . VAL A 1 681 ? -30.278 -26.092 -1.736 1.00 46.53 681 VAL A C 1
ATOM 5254 O O . VAL A 1 681 ? -29.476 -25.170 -1.560 1.00 46.53 681 VAL A O 1
ATOM 5257 N N . GLU A 1 682 ? -30.020 -27.358 -1.425 1.00 52.41 682 GLU A N 1
ATOM 5258 C CA . GLU A 1 682 ? -28.717 -27.886 -1.015 1.00 52.41 682 GLU A CA 1
ATOM 5259 C C . GLU A 1 682 ? -27.583 -27.389 -1.936 1.00 52.41 682 GLU A C 1
ATOM 5261 O O . GLU A 1 682 ? -27.825 -27.126 -3.119 1.00 52.41 682 GLU A O 1
ATOM 5266 N N . PRO A 1 683 ? -26.359 -27.183 -1.406 1.00 55.53 683 PRO A N 1
ATOM 5267 C CA . PRO A 1 683 ? -25.234 -26.721 -2.213 1.00 55.53 683 PRO A CA 1
ATOM 5268 C C . PRO A 1 683 ? -25.019 -27.654 -3.410 1.00 55.53 683 PRO A C 1
ATOM 5270 O O . PRO A 1 683 ? -25.096 -28.871 -3.275 1.00 55.53 683 PRO A O 1
ATOM 5273 N N . ILE A 1 684 ? -24.722 -27.077 -4.578 1.00 61.22 684 ILE A N 1
ATOM 5274 C CA . ILE A 1 684 ? -24.299 -27.830 -5.766 1.00 61.22 684 ILE A CA 1
ATOM 5275 C C . ILE A 1 684 ? -22.875 -28.335 -5.493 1.00 61.22 684 ILE A C 1
ATOM 5277 O O . ILE A 1 684 ? -21.892 -27.719 -5.899 1.00 61.22 684 ILE A O 1
ATOM 5281 N N . SER A 1 685 ? -22.769 -29.406 -4.715 1.00 69.38 685 SER A N 1
ATOM 5282 C CA . SER A 1 685 ? -21.518 -30.078 -4.384 1.00 69.38 685 SER A CA 1
ATOM 5283 C C . SER A 1 685 ? -21.712 -31.583 -4.488 1.00 69.38 685 SER A C 1
ATOM 5285 O O . SER A 1 685 ? -22.743 -32.099 -4.066 1.00 69.38 685 SER A O 1
ATOM 5287 N N . LEU A 1 686 ? -20.697 -32.291 -4.977 1.00 73.50 686 LEU A N 1
ATOM 5288 C CA . LEU A 1 686 ? -20.662 -33.757 -5.030 1.00 73.50 686 LEU A CA 1
ATOM 5289 C C . LEU A 1 686 ? -20.607 -34.410 -3.639 1.00 73.50 686 LEU A C 1
ATOM 5291 O O . LEU A 1 686 ? -20.758 -35.623 -3.527 1.00 73.50 686 LEU A O 1
ATOM 5295 N N . GLY A 1 687 ? -20.380 -33.618 -2.587 1.00 75.31 687 GLY A N 1
ATOM 5296 C CA . GLY A 1 687 ? -20.414 -34.071 -1.199 1.00 75.31 687 GLY A CA 1
ATOM 5297 C C . GLY A 1 687 ? -19.291 -35.043 -0.835 1.00 75.31 687 GLY A C 1
ATOM 5298 O O . GLY A 1 687 ? -19.425 -35.848 0.088 1.00 75.31 687 GLY A O 1
ATOM 5299 N N . LEU A 1 688 ? -18.179 -35.030 -1.581 1.00 82.69 688 LEU A N 1
ATOM 5300 C CA . LEU A 1 688 ? -17.056 -35.912 -1.288 1.00 82.69 688 LEU A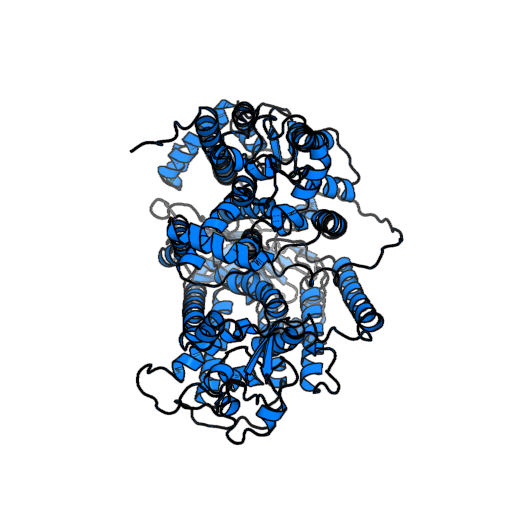 CA 1
ATOM 5301 C C . LEU A 1 688 ? -16.351 -35.437 -0.016 1.00 82.69 688 LEU A C 1
ATOM 5303 O O . LEU A 1 688 ? -16.103 -34.249 0.196 1.00 82.69 688 LEU A O 1
ATOM 5307 N N . ARG A 1 689 ? -15.944 -36.377 0.833 1.00 83.50 689 ARG A N 1
ATOM 5308 C CA . ARG A 1 689 ? -15.095 -36.054 1.982 1.00 83.50 689 ARG A CA 1
ATOM 5309 C C . ARG A 1 689 ? -13.637 -36.043 1.546 1.00 83.50 689 ARG A C 1
ATOM 5311 O O . ARG A 1 689 ? -13.162 -37.006 0.951 1.00 83.50 689 ARG A O 1
ATOM 5318 N N . VAL A 1 690 ? -12.906 -34.988 1.906 1.00 85.25 690 VAL A N 1
ATOM 5319 C CA . VAL A 1 690 ? -11.453 -34.909 1.674 1.00 85.25 690 VAL A CA 1
ATOM 5320 C C . VAL A 1 690 ? -10.773 -36.129 2.320 1.00 85.25 690 VAL A C 1
ATOM 5322 O O . VAL A 1 690 ? -11.103 -36.435 3.473 1.00 85.25 690 VAL A O 1
ATOM 5325 N N . PRO A 1 691 ? -9.847 -36.833 1.643 1.00 87.69 691 PRO A N 1
ATOM 5326 C CA . PRO A 1 691 ? -9.137 -37.968 2.233 1.00 87.69 691 PRO A CA 1
ATOM 5327 C C . PRO A 1 691 ? -8.332 -37.555 3.471 1.00 87.69 691 PRO A C 1
ATOM 5329 O O . PRO A 1 691 ? -7.793 -36.451 3.521 1.00 87.69 691 PRO A O 1
ATOM 5332 N N . GLU A 1 692 ? -8.205 -38.438 4.466 1.00 85.19 692 GLU A N 1
ATOM 5333 C CA . GLU A 1 692 ? -7.609 -38.099 5.773 1.00 85.19 692 GLU A CA 1
ATOM 5334 C C . GLU A 1 692 ? -6.184 -37.541 5.678 1.00 85.19 692 GLU A C 1
ATOM 5336 O O . GLU A 1 692 ? -5.858 -36.580 6.373 1.00 85.19 692 GLU A O 1
ATOM 5341 N N . ARG A 1 693 ? -5.369 -38.057 4.749 1.00 84.50 693 ARG A N 1
ATOM 5342 C CA . ARG A 1 693 ? -3.993 -37.586 4.508 1.00 84.50 693 ARG A CA 1
ATOM 5343 C C . ARG A 1 693 ? -3.921 -36.101 4.119 1.00 84.50 693 ARG A C 1
ATOM 5345 O O . ARG A 1 693 ? -2.951 -35.427 4.454 1.00 84.50 693 ARG A O 1
ATOM 5352 N N . PHE A 1 694 ? -4.957 -35.579 3.459 1.00 85.25 694 PHE A N 1
ATOM 5353 C CA . PHE A 1 694 ? -5.030 -34.191 2.989 1.00 85.25 694 PHE A CA 1
ATOM 5354 C C . PHE A 1 694 ? -5.798 -33.262 3.944 1.00 85.25 694 PHE A C 1
ATOM 5356 O O . PHE A 1 694 ? -5.894 -32.066 3.680 1.00 85.25 694 PHE A O 1
ATOM 5363 N N . ARG A 1 695 ? -6.311 -33.759 5.082 1.00 85.75 695 ARG A N 1
ATOM 5364 C CA . ARG A 1 695 ? -6.981 -32.934 6.111 1.00 85.75 695 ARG A CA 1
ATOM 5365 C C . ARG A 1 695 ? -5.989 -32.234 7.051 1.00 85.75 695 ARG A C 1
ATOM 5367 O O . ARG A 1 695 ? -6.234 -32.108 8.247 1.00 85.75 695 ARG A O 1
ATOM 5374 N N . THR A 1 696 ? -4.867 -31.777 6.514 1.00 89.31 696 THR A N 1
ATOM 5375 C CA . THR A 1 696 ? -3.756 -31.151 7.247 1.00 89.31 696 THR A CA 1
ATOM 5376 C C . THR A 1 696 ? -3.405 -29.805 6.615 1.00 89.31 696 THR A C 1
ATOM 5378 O O . THR A 1 696 ? -4.042 -29.386 5.649 1.00 89.31 696 THR A O 1
ATOM 5381 N N . VAL A 1 697 ? -2.419 -29.098 7.168 1.00 89.25 697 VAL A N 1
ATOM 5382 C CA . VAL A 1 697 ? -1.887 -27.855 6.576 1.00 89.25 697 VAL A CA 1
ATOM 5383 C C . VAL A 1 697 ? -0.872 -28.118 5.450 1.00 89.25 697 VAL A C 1
ATOM 5385 O O . VAL A 1 697 ? -0.585 -27.216 4.666 1.00 89.25 697 VAL A O 1
ATOM 5388 N N . TYR A 1 698 ? -0.371 -29.349 5.300 1.00 92.50 698 TYR A N 1
ATOM 5389 C CA . TYR A 1 698 ? 0.632 -29.698 4.284 1.00 92.50 698 TYR A CA 1
ATOM 5390 C C . TYR A 1 698 ? 0.247 -29.356 2.834 1.00 92.50 698 TYR A C 1
ATOM 5392 O O . TYR A 1 698 ? 1.116 -28.855 2.122 1.00 92.50 698 TYR A O 1
ATOM 5400 N N . PRO A 1 699 ? -1.012 -29.523 2.375 1.00 93.44 699 PRO A N 1
ATOM 5401 C CA . PRO A 1 699 ? -1.394 -29.111 1.023 1.00 93.44 699 PRO A CA 1
ATOM 5402 C C . PRO A 1 699 ? -1.221 -27.606 0.799 1.00 93.44 699 PRO A C 1
ATOM 5404 O O . PRO A 1 699 ? -0.794 -27.187 -0.272 1.00 93.44 699 PRO A O 1
ATOM 5407 N N . ALA A 1 700 ? -1.499 -26.791 1.821 1.00 92.81 700 ALA A N 1
ATOM 5408 C CA . ALA A 1 700 ? -1.267 -25.354 1.763 1.00 92.81 700 ALA A CA 1
ATOM 5409 C C . ALA A 1 700 ? 0.225 -24.997 1.774 1.00 92.81 700 ALA A C 1
ATOM 5411 O O . ALA A 1 700 ? 0.606 -24.048 1.101 1.00 92.81 700 ALA A O 1
ATOM 5412 N N . ILE A 1 701 ? 1.064 -25.748 2.498 1.00 93.44 701 ILE A N 1
ATOM 5413 C CA . ILE A 1 701 ? 2.528 -25.574 2.476 1.00 93.44 701 ILE A CA 1
ATOM 5414 C C . ILE A 1 701 ? 3.072 -25.889 1.080 1.00 93.44 701 ILE A C 1
ATOM 5416 O O . ILE A 1 701 ? 3.815 -25.088 0.523 1.00 93.44 701 ILE A O 1
ATOM 5420 N N . ALA A 1 702 ? 2.660 -27.017 0.497 1.00 93.38 702 ALA A N 1
ATOM 5421 C CA . ALA A 1 702 ? 3.077 -27.423 -0.841 1.00 93.38 702 ALA A CA 1
ATOM 5422 C C . ALA A 1 702 ? 2.624 -26.412 -1.903 1.00 93.38 702 ALA A C 1
ATOM 5424 O O . ALA A 1 702 ? 3.425 -26.000 -2.738 1.00 93.38 702 ALA A O 1
ATOM 5425 N N . LEU A 1 703 ? 1.366 -25.956 -1.837 1.00 94.31 703 LEU A N 1
ATOM 5426 C CA . LEU A 1 703 ? 0.872 -24.924 -2.746 1.00 94.31 703 LEU A CA 1
ATOM 5427 C C . LEU A 1 703 ? 1.597 -23.589 -2.531 1.00 94.31 703 LEU A C 1
ATOM 5429 O O . LEU A 1 703 ? 1.893 -22.916 -3.506 1.00 94.31 703 LEU A O 1
ATOM 5433 N N . PHE A 1 704 ? 1.921 -23.206 -1.292 1.00 92.81 704 PHE A N 1
ATOM 5434 C CA . PHE A 1 704 ? 2.696 -21.991 -1.029 1.00 92.81 704 PHE A CA 1
ATOM 5435 C C . PHE A 1 704 ? 4.100 -22.067 -1.635 1.00 92.81 704 PHE A C 1
ATOM 5437 O O . PHE A 1 704 ? 4.487 -21.150 -2.344 1.00 92.81 704 PHE A O 1
ATOM 5444 N N . ALA A 1 705 ? 4.819 -23.174 -1.426 1.00 92.06 705 ALA A N 1
ATOM 5445 C CA . ALA A 1 705 ? 6.142 -23.382 -2.010 1.00 92.06 705 ALA A CA 1
ATOM 5446 C C . ALA A 1 705 ? 6.099 -23.378 -3.547 1.00 92.06 705 ALA A C 1
ATOM 5448 O O . ALA A 1 705 ? 6.939 -22.745 -4.177 1.00 92.06 705 ALA A O 1
ATOM 5449 N N . LEU A 1 706 ? 5.088 -24.014 -4.151 1.00 91.88 706 LEU A N 1
ATOM 5450 C CA . LEU A 1 706 ? 4.885 -23.996 -5.602 1.00 91.88 706 LEU A CA 1
ATOM 5451 C C . LEU A 1 706 ? 4.591 -22.584 -6.127 1.00 91.88 706 LEU A C 1
ATOM 5453 O O . LEU A 1 706 ? 5.111 -22.198 -7.168 1.00 91.88 706 LEU A O 1
ATOM 5457 N N . LEU A 1 707 ? 3.761 -21.815 -5.417 1.00 90.56 707 LEU A N 1
ATOM 5458 C CA . LEU A 1 707 ? 3.459 -20.434 -5.790 1.00 90.56 707 LEU A CA 1
ATOM 5459 C C . LEU A 1 707 ? 4.691 -19.539 -5.656 1.00 90.56 707 LEU A C 1
ATOM 5461 O O . LEU A 1 707 ? 4.920 -18.746 -6.554 1.00 90.56 707 LEU A O 1
ATOM 5465 N N . SER A 1 708 ? 5.493 -19.685 -4.598 1.00 88.56 708 SER A N 1
ATOM 5466 C CA . SER A 1 708 ? 6.755 -18.949 -4.442 1.00 88.56 708 SER A CA 1
ATOM 5467 C C . SER A 1 708 ? 7.786 -19.339 -5.502 1.00 88.56 708 SER A C 1
ATOM 5469 O O . SER A 1 708 ? 8.508 -18.484 -6.005 1.00 88.56 708 SER A O 1
ATOM 5471 N N . TRP A 1 709 ? 7.821 -20.613 -5.894 1.00 89.31 709 TRP A N 1
ATOM 5472 C CA . TRP A 1 709 ? 8.635 -21.069 -7.015 1.00 89.31 709 TRP A CA 1
ATOM 5473 C C . TRP A 1 709 ? 8.175 -20.460 -8.343 1.00 89.31 709 TRP A C 1
ATOM 5475 O O . TRP A 1 709 ? 9.006 -20.004 -9.114 1.00 89.31 709 TRP A O 1
ATOM 5485 N N . ALA A 1 710 ? 6.867 -20.393 -8.605 1.00 86.12 710 ALA A N 1
ATOM 5486 C CA . ALA A 1 710 ? 6.342 -19.731 -9.801 1.00 86.12 710 ALA A CA 1
ATOM 5487 C C . ALA A 1 710 ? 6.562 -18.206 -9.761 1.00 86.12 710 ALA A C 1
ATOM 5489 O O . ALA A 1 710 ? 6.856 -17.590 -10.781 1.00 86.12 710 ALA A O 1
ATOM 5490 N N . GLU A 1 711 ? 6.445 -17.599 -8.579 1.00 85.31 711 GLU A N 1
ATOM 5491 C CA . GLU A 1 711 ? 6.658 -16.170 -8.341 1.00 85.31 711 GLU A CA 1
ATOM 5492 C C . GLU A 1 711 ? 8.069 -15.739 -8.747 1.00 85.31 711 GLU A C 1
ATOM 5494 O O . GLU A 1 711 ? 8.210 -14.791 -9.516 1.00 85.31 711 GLU A O 1
ATOM 5499 N N . LEU A 1 712 ? 9.078 -16.456 -8.248 1.00 78.25 712 LEU A N 1
ATOM 5500 C CA . LEU A 1 712 ? 10.492 -16.099 -8.376 1.00 78.25 712 LEU A CA 1
ATOM 5501 C C . LEU A 1 712 ? 11.213 -16.827 -9.520 1.00 78.25 712 LEU A C 1
ATOM 5503 O O . LEU A 1 712 ? 12.188 -16.319 -10.049 1.00 78.25 712 LEU A O 1
ATOM 5507 N N . GLY A 1 713 ? 10.772 -18.032 -9.881 1.00 75.69 713 GLY A N 1
ATOM 5508 C CA . GLY A 1 713 ? 11.404 -18.847 -10.919 1.00 75.69 713 GLY A CA 1
ATOM 5509 C C . GLY A 1 713 ? 10.862 -18.594 -12.328 1.00 75.69 713 GLY A C 1
ATOM 5510 O O . GLY A 1 713 ? 11.565 -18.883 -13.293 1.00 75.69 713 GLY A O 1
ATOM 5511 N N . LEU A 1 714 ? 9.626 -18.086 -12.455 1.00 74.25 714 LEU A N 1
ATOM 5512 C CA . LEU A 1 714 ? 8.992 -17.739 -13.741 1.00 74.25 714 LEU A CA 1
ATOM 5513 C C . LEU A 1 714 ? 8.766 -16.229 -13.920 1.00 74.25 714 LEU A C 1
ATOM 5515 O O . LEU A 1 714 ? 8.165 -15.827 -14.914 1.00 74.25 714 LEU A O 1
ATOM 5519 N N . ASP A 1 715 ? 9.199 -15.408 -12.960 1.00 72.81 715 ASP A N 1
ATOM 5520 C CA . ASP A 1 715 ? 8.991 -13.954 -12.945 1.00 72.81 715 ASP A CA 1
ATOM 5521 C C . ASP A 1 715 ? 7.523 -13.524 -13.049 1.00 72.81 715 ASP A C 1
ATOM 5523 O O . ASP A 1 715 ? 7.172 -12.494 -13.637 1.00 72.81 715 ASP A O 1
ATOM 5527 N N . THR A 1 716 ? 6.639 -14.292 -12.404 1.00 78.50 716 THR A N 1
ATOM 5528 C CA . THR A 1 716 ? 5.192 -14.017 -12.395 1.00 78.50 716 THR A CA 1
ATOM 5529 C C . THR A 1 716 ? 4.881 -12.607 -11.867 1.00 78.50 716 THR A C 1
ATOM 5531 O O . THR A 1 716 ? 3.837 -12.041 -12.190 1.00 78.50 716 THR A O 1
ATOM 5534 N N . THR A 1 717 ? 5.765 -12.028 -11.047 1.00 75.44 717 THR A N 1
ATOM 5535 C CA . THR A 1 717 ? 5.612 -10.692 -10.446 1.00 75.44 717 THR A CA 1
ATOM 5536 C C . THR A 1 717 ? 5.818 -9.537 -11.421 1.00 75.44 717 THR A C 1
ATOM 5538 O O . THR A 1 717 ? 5.385 -8.424 -11.116 1.00 75.44 717 THR A O 1
ATOM 5541 N N . ILE A 1 718 ? 6.441 -9.786 -12.575 1.00 69.44 718 ILE A N 1
ATOM 5542 C CA . ILE A 1 718 ? 6.732 -8.771 -13.592 1.00 69.44 718 ILE A CA 1
ATOM 5543 C C . ILE A 1 718 ? 5.751 -8.906 -14.761 1.00 69.44 718 ILE A C 1
ATOM 5545 O O . ILE A 1 718 ? 5.256 -7.894 -15.251 1.00 69.44 718 ILE A O 1
ATOM 5549 N N . ASP A 1 719 ? 5.383 -10.133 -15.153 1.00 71.44 719 ASP A N 1
ATOM 5550 C CA . ASP A 1 719 ? 4.428 -10.369 -16.244 1.00 71.44 719 ASP A CA 1
ATOM 5551 C C . ASP A 1 719 ? 2.951 -10.254 -15.771 1.00 71.44 719 ASP A C 1
ATOM 5553 O O . ASP A 1 719 ? 2.461 -11.074 -14.975 1.00 71.44 719 ASP A O 1
ATOM 5557 N N . PRO A 1 720 ? 2.171 -9.280 -16.288 1.00 78.88 720 PRO A N 1
ATOM 5558 C CA . PRO A 1 720 ? 0.762 -9.111 -15.931 1.00 78.88 720 PRO A CA 1
ATOM 5559 C C . PRO A 1 720 ? -0.144 -10.275 -16.317 1.00 78.88 720 PRO A C 1
ATOM 5561 O O . PRO A 1 720 ? -1.092 -10.576 -15.580 1.00 78.88 720 PRO A O 1
ATOM 5564 N N . ARG A 1 721 ? 0.135 -10.943 -17.442 1.00 82.19 721 ARG A N 1
ATOM 5565 C CA . ARG A 1 721 ? -0.667 -12.076 -17.914 1.00 82.19 721 ARG A CA 1
ATOM 5566 C C . ARG A 1 721 ? -0.458 -13.266 -16.994 1.00 82.19 721 ARG A C 1
ATOM 5568 O O . ARG A 1 721 ? -1.435 -13.886 -16.579 1.00 82.19 721 ARG A O 1
ATOM 5575 N N . GLN A 1 722 ? 0.788 -13.537 -16.600 1.00 85.06 722 GLN A N 1
ATOM 5576 C CA . GLN A 1 722 ? 1.084 -14.597 -15.635 1.00 85.06 722 GLN A CA 1
ATOM 5577 C C . GLN A 1 722 ? 0.424 -14.329 -14.278 1.00 85.06 722 GLN A C 1
ATOM 5579 O O . GLN A 1 722 ? -0.212 -15.225 -13.719 1.00 85.06 722 GLN A O 1
ATOM 5584 N N . THR A 1 723 ? 0.467 -13.085 -13.783 1.00 87.56 723 THR A N 1
ATOM 5585 C CA . THR A 1 723 ? -0.262 -12.705 -12.559 1.00 87.56 723 THR A CA 1
ATOM 5586 C C . THR A 1 723 ? -1.776 -12.945 -12.700 1.00 87.56 723 THR A C 1
ATOM 5588 O O . THR A 1 723 ? -2.422 -13.441 -11.770 1.00 87.56 723 THR A O 1
ATOM 5591 N N . ALA A 1 724 ? -2.369 -12.638 -13.858 1.00 90.19 724 ALA A N 1
ATOM 5592 C CA . ALA A 1 724 ? -3.787 -12.892 -14.113 1.00 90.19 724 ALA A CA 1
ATOM 5593 C C . ALA A 1 724 ? -4.117 -14.394 -14.183 1.00 90.19 724 ALA A C 1
ATOM 5595 O O . ALA A 1 724 ? -5.101 -14.830 -13.576 1.00 90.19 724 ALA A O 1
ATOM 5596 N N . TYR A 1 725 ? -3.286 -15.198 -14.856 1.00 92.38 725 TYR A N 1
ATOM 5597 C CA . TYR A 1 725 ? -3.427 -16.656 -14.902 1.00 92.38 725 TYR A CA 1
ATOM 5598 C C . TYR A 1 725 ? -3.297 -17.289 -13.520 1.00 92.38 725 TYR A C 1
ATOM 5600 O O . TYR A 1 725 ? -4.082 -18.175 -13.185 1.00 92.38 725 TYR A O 1
ATOM 5608 N N . LEU A 1 726 ? -2.391 -16.790 -12.677 1.00 91.81 726 LEU A N 1
ATOM 5609 C CA . LEU A 1 726 ? -2.282 -17.209 -11.283 1.00 91.81 726 LEU A CA 1
ATOM 5610 C C . LEU A 1 726 ? -3.585 -16.943 -10.516 1.00 91.81 726 LEU A C 1
ATOM 5612 O O . LEU A 1 726 ? -4.097 -17.819 -9.813 1.00 91.81 726 LEU A O 1
ATOM 5616 N N . GLY A 1 727 ? -4.161 -15.749 -10.686 1.00 91.50 727 GLY A N 1
ATOM 5617 C CA . GLY A 1 727 ? -5.450 -15.386 -10.099 1.00 91.50 727 GLY A CA 1
ATOM 5618 C C . GLY A 1 727 ? -6.592 -16.295 -10.568 1.00 91.50 727 GLY A C 1
ATOM 5619 O O . GLY A 1 727 ? -7.391 -16.759 -9.751 1.00 91.50 727 GLY A O 1
ATOM 5620 N N . LEU A 1 728 ? -6.647 -16.604 -11.866 1.00 93.19 728 LEU A N 1
ATOM 5621 C CA . LEU A 1 728 ? -7.609 -17.548 -12.442 1.00 93.19 728 LEU A CA 1
ATOM 5622 C C . LEU A 1 728 ? -7.404 -18.976 -11.924 1.00 93.19 728 LEU A C 1
ATOM 5624 O O . LEU A 1 728 ? -8.380 -19.637 -11.574 1.00 93.19 728 LEU A O 1
ATOM 5628 N N . GLY A 1 729 ? -6.158 -19.434 -11.804 1.00 93.12 729 GLY A N 1
ATOM 5629 C CA . GLY A 1 729 ? -5.816 -20.739 -11.241 1.00 93.12 729 GLY A CA 1
ATOM 5630 C C . GLY A 1 729 ? -6.276 -20.871 -9.789 1.00 93.12 729 GLY A C 1
ATOM 5631 O O . GLY A 1 729 ? -6.923 -21.851 -9.421 1.00 93.12 729 GLY A O 1
ATOM 5632 N N . MET A 1 730 ? -6.047 -19.842 -8.971 1.00 92.19 730 MET A N 1
ATOM 5633 C CA . MET A 1 730 ? -6.534 -19.791 -7.588 1.00 92.19 730 MET A CA 1
ATOM 5634 C C . MET A 1 730 ? -8.068 -19.777 -7.505 1.00 92.19 730 MET A C 1
ATOM 5636 O O . MET A 1 730 ? -8.644 -20.465 -6.656 1.00 92.19 730 MET A O 1
ATOM 5640 N N . ALA A 1 731 ? -8.746 -19.044 -8.396 1.00 91.81 731 ALA A N 1
ATOM 5641 C CA . ALA A 1 731 ? -10.205 -19.078 -8.507 1.00 91.81 731 ALA A CA 1
ATOM 5642 C C . ALA A 1 731 ? -10.713 -20.474 -8.890 1.00 91.81 731 ALA A C 1
ATOM 5644 O O . ALA A 1 731 ? -11.652 -20.971 -8.265 1.00 91.81 731 ALA A O 1
ATOM 5645 N N . ALA A 1 732 ? -10.080 -21.119 -9.870 1.00 92.25 732 ALA A N 1
ATOM 5646 C CA . ALA A 1 732 ? -10.427 -22.460 -10.316 1.00 92.25 732 ALA A CA 1
ATOM 5647 C C . ALA A 1 732 ? -10.258 -23.482 -9.185 1.00 92.25 732 ALA A C 1
ATOM 5649 O O . ALA A 1 732 ? -11.190 -24.229 -8.904 1.00 92.25 732 ALA A O 1
ATOM 5650 N N . LEU A 1 733 ? -9.137 -23.462 -8.454 1.00 90.62 733 LEU A N 1
ATOM 5651 C CA . LEU A 1 733 ? -8.919 -24.335 -7.294 1.00 90.62 733 LEU A CA 1
ATOM 5652 C C . LEU A 1 733 ? -9.979 -24.131 -6.201 1.00 90.62 733 LEU A C 1
ATOM 5654 O O . LEU A 1 733 ? -10.480 -25.104 -5.633 1.00 90.62 733 LEU A O 1
ATOM 5658 N N . ALA A 1 734 ? -10.361 -22.881 -5.924 1.00 89.44 734 ALA A N 1
ATOM 5659 C CA . ALA A 1 734 ? -11.407 -22.575 -4.954 1.00 89.44 734 ALA A CA 1
ATOM 5660 C C . ALA A 1 734 ? -12.790 -23.082 -5.400 1.00 89.44 734 ALA A C 1
ATOM 5662 O O . ALA A 1 734 ? -13.523 -23.652 -4.587 1.00 89.44 734 ALA A O 1
ATOM 5663 N N . LEU A 1 735 ? -13.137 -22.908 -6.680 1.00 87.56 735 LEU A N 1
ATOM 5664 C CA . LEU A 1 735 ? -14.393 -23.383 -7.265 1.00 87.56 735 LEU A CA 1
ATOM 5665 C C . LEU A 1 735 ? -14.450 -24.913 -7.318 1.00 87.56 735 LEU A C 1
ATOM 5667 O O . LEU A 1 735 ? -15.426 -25.495 -6.851 1.00 87.56 735 LEU A O 1
ATOM 5671 N N . CYS A 1 736 ? -13.392 -25.568 -7.800 1.00 87.56 736 CYS A N 1
ATOM 5672 C CA . CYS A 1 736 ? -13.272 -27.025 -7.821 1.00 87.56 736 CYS A CA 1
ATOM 5673 C C . CYS A 1 736 ? -13.359 -27.605 -6.408 1.00 87.56 736 CYS A C 1
ATOM 5675 O O . CYS A 1 736 ? -14.086 -28.566 -6.181 1.00 87.56 736 CYS A O 1
ATOM 5677 N N . GLY A 1 737 ? -12.679 -26.993 -5.434 1.00 86.75 737 GLY A N 1
ATOM 5678 C CA . GLY A 1 737 ? -12.750 -27.415 -4.038 1.00 86.75 737 GLY A CA 1
ATOM 5679 C C . GLY A 1 737 ? -14.161 -27.324 -3.452 1.00 86.75 737 GLY A C 1
ATOM 5680 O O . GLY A 1 737 ? -14.553 -28.210 -2.700 1.00 86.75 737 GLY A O 1
ATOM 5681 N N . ALA A 1 738 ? -14.922 -26.283 -3.807 1.00 81.94 738 ALA A N 1
ATOM 5682 C CA . ALA A 1 738 ? -16.307 -26.104 -3.368 1.00 81.94 738 ALA A CA 1
ATOM 5683 C C . ALA A 1 738 ? -17.311 -27.009 -4.107 1.00 81.94 738 ALA A C 1
ATOM 5685 O O . ALA A 1 738 ? -18.357 -27.330 -3.551 1.00 81.94 738 ALA A O 1
ATOM 5686 N N . PHE A 1 739 ? -17.013 -27.398 -5.349 1.00 82.81 739 PHE A N 1
ATOM 5687 C CA . PHE A 1 739 ? -17.853 -28.289 -6.151 1.00 82.81 739 PHE A CA 1
ATOM 5688 C C . PHE A 1 739 ? -17.628 -29.771 -5.813 1.00 82.81 739 PHE A C 1
ATOM 5690 O O . PHE A 1 739 ? -18.583 -30.536 -5.709 1.00 82.81 739 PHE A O 1
ATOM 5697 N N . LEU A 1 740 ? -16.373 -30.193 -5.633 1.00 84.62 740 LEU A N 1
ATOM 5698 C CA . LEU A 1 740 ? -16.023 -31.597 -5.402 1.00 84.62 740 LEU A CA 1
ATOM 5699 C C . LEU A 1 740 ? -16.280 -32.037 -3.955 1.00 84.62 740 LEU A C 1
ATOM 5701 O O . LEU A 1 740 ? -16.781 -33.138 -3.738 1.00 84.62 740 LEU A O 1
ATOM 5705 N N . PHE A 1 741 ? -15.932 -31.205 -2.969 1.00 83.44 741 PHE A N 1
ATOM 5706 C CA . PHE A 1 741 ? -15.870 -31.619 -1.566 1.00 83.44 741 PHE A CA 1
ATOM 5707 C C . PHE A 1 741 ? -16.921 -30.947 -0.677 1.00 83.44 741 PHE A C 1
ATOM 5709 O O . PHE A 1 741 ? -17.416 -29.863 -0.975 1.00 83.44 741 PHE A O 1
ATOM 5716 N N . ASP A 1 742 ? -17.214 -31.585 0.459 1.00 71.81 742 ASP A N 1
ATOM 5717 C CA . ASP A 1 742 ? -18.028 -31.008 1.528 1.00 71.81 742 ASP A CA 1
ATOM 5718 C C . ASP A 1 742 ? -17.363 -29.768 2.143 1.00 71.81 742 ASP A C 1
ATOM 5720 O O . ASP A 1 742 ? -16.163 -29.750 2.444 1.00 71.81 742 ASP A O 1
ATOM 5724 N N . ALA A 1 743 ? -18.185 -28.754 2.429 1.00 66.88 743 ALA A N 1
ATOM 5725 C CA . ALA A 1 743 ? -17.753 -27.474 2.989 1.00 66.88 743 ALA A CA 1
ATOM 5726 C C . ALA A 1 743 ? -16.670 -26.781 2.131 1.00 66.88 743 ALA A C 1
ATOM 5728 O O . ALA A 1 743 ? -16.449 -27.091 0.964 1.00 66.88 743 ALA A O 1
ATOM 5729 N N . LYS A 1 744 ? -16.000 -25.760 2.672 1.00 76.56 744 LYS A N 1
ATOM 5730 C CA . LYS A 1 744 ? -14.977 -25.012 1.926 1.00 76.56 744 LYS A CA 1
ATOM 5731 C C . LYS A 1 744 ? -13.618 -25.687 2.068 1.00 76.56 744 LYS A C 1
ATOM 5733 O O . LYS A 1 744 ? -12.706 -25.139 2.695 1.00 76.56 744 LYS A O 1
ATOM 5738 N N . ALA A 1 745 ? -13.495 -26.890 1.507 1.00 83.62 745 ALA A N 1
ATOM 5739 C CA . ALA A 1 745 ? -12.315 -27.745 1.633 1.00 83.62 745 ALA A CA 1
ATOM 5740 C C . ALA A 1 745 ? -11.013 -27.028 1.238 1.00 83.62 745 ALA A C 1
ATOM 5742 O O . ALA A 1 745 ? -10.044 -27.048 2.001 1.00 83.62 745 ALA A O 1
ATOM 5743 N N . PHE A 1 746 ? -11.017 -26.310 0.107 1.00 88.62 746 PHE A N 1
ATOM 5744 C CA . PHE A 1 746 ? -9.862 -25.530 -0.348 1.00 88.62 746 PHE A CA 1
ATOM 5745 C C . PHE A 1 746 ? -9.423 -24.497 0.697 1.00 88.62 746 PHE A C 1
ATOM 5747 O O . PHE A 1 746 ? -8.270 -24.490 1.121 1.00 88.62 746 PHE A O 1
ATOM 5754 N N . CYS A 1 747 ? -10.347 -23.665 1.186 1.00 85.12 747 CYS A N 1
ATOM 5755 C CA . CYS A 1 747 ? -10.049 -22.647 2.197 1.00 85.12 747 CYS A CA 1
ATOM 5756 C C . CYS A 1 747 ? -9.587 -23.241 3.536 1.00 85.12 747 CYS A C 1
ATOM 5758 O O . CYS A 1 747 ? -8.863 -22.582 4.278 1.00 85.12 747 CYS A O 1
ATOM 5760 N N . THR A 1 748 ? -10.010 -24.468 3.845 1.00 84.69 748 THR A N 1
ATOM 5761 C CA . THR A 1 748 ? -9.710 -25.133 5.118 1.00 84.69 748 THR A CA 1
ATOM 5762 C C . THR A 1 748 ? -8.330 -25.789 5.113 1.00 84.69 748 THR A C 1
ATOM 5764 O O . THR A 1 748 ? -7.603 -25.655 6.101 1.00 84.69 748 THR A O 1
ATOM 5767 N N . HIS A 1 749 ? -7.951 -26.452 4.015 1.00 87.44 749 HIS A N 1
ATOM 5768 C CA . HIS A 1 749 ? -6.768 -27.325 3.963 1.00 87.44 749 HIS A CA 1
ATOM 5769 C C . HIS A 1 749 ? -5.683 -26.886 2.969 1.00 87.44 749 HIS A C 1
ATOM 5771 O O . HIS A 1 749 ? -4.507 -27.120 3.225 1.00 87.44 749 HIS A O 1
ATOM 5777 N N . ALA A 1 750 ? -6.047 -26.239 1.857 1.00 91.06 750 ALA A N 1
ATOM 5778 C CA . ALA A 1 750 ? -5.128 -26.000 0.739 1.00 91.06 750 ALA A CA 1
ATOM 5779 C C . ALA A 1 750 ? -4.796 -24.522 0.490 1.00 91.06 750 ALA A C 1
ATOM 5781 O O . ALA A 1 750 ? -3.768 -24.230 -0.099 1.00 91.06 750 ALA A O 1
ATOM 5782 N N . CYS A 1 751 ? -5.623 -23.573 0.936 1.00 91.88 751 CYS A N 1
ATOM 5783 C CA . CYS A 1 751 ? -5.409 -22.152 0.666 1.00 91.88 751 CYS A CA 1
ATOM 5784 C C . CYS A 1 751 ? -4.225 -21.592 1.485 1.00 91.88 751 CYS A C 1
ATOM 5786 O O . CYS A 1 751 ? -4.373 -21.410 2.701 1.00 91.88 751 CYS A O 1
ATOM 5788 N N . PRO A 1 752 ? -3.088 -21.234 0.855 1.00 91.25 752 PRO A N 1
ATOM 5789 C CA . PRO A 1 752 ? -1.891 -20.781 1.565 1.00 91.25 752 PRO A CA 1
ATOM 5790 C C . PRO A 1 752 ? -2.145 -19.462 2.292 1.00 91.25 752 PRO A C 1
ATOM 5792 O O . PRO A 1 752 ? -1.871 -19.335 3.485 1.00 91.25 752 PRO A O 1
ATOM 5795 N N . VAL A 1 753 ? -2.815 -18.524 1.615 1.00 90.56 753 VAL A N 1
ATOM 5796 C CA . VAL A 1 753 ? -3.222 -17.231 2.177 1.00 90.56 753 VAL A CA 1
ATOM 5797 C C . VAL A 1 753 ? -4.068 -17.415 3.438 1.00 90.56 753 VAL A C 1
ATOM 5799 O O . VAL A 1 753 ? -3.860 -16.713 4.427 1.00 90.56 753 VAL A O 1
ATOM 5802 N N . GLY A 1 754 ? -5.001 -18.372 3.432 1.00 89.69 754 GLY A N 1
ATOM 5803 C CA . GLY A 1 754 ? -5.863 -18.665 4.576 1.00 89.69 754 GLY A CA 1
ATOM 5804 C C . GLY A 1 754 ? -5.090 -19.235 5.765 1.00 89.69 754 GLY A C 1
ATOM 5805 O O . GLY A 1 754 ? -5.264 -18.761 6.887 1.00 89.69 754 GLY A O 1
ATOM 5806 N N . ARG A 1 755 ? -4.203 -20.212 5.528 1.00 89.94 755 ARG A N 1
ATOM 5807 C CA . ARG A 1 755 ? -3.420 -20.864 6.593 1.00 89.94 755 ARG A CA 1
ATOM 5808 C C . ARG A 1 755 ? -2.369 -19.938 7.204 1.00 89.94 755 ARG A C 1
ATOM 5810 O O . ARG A 1 755 ? -2.261 -19.882 8.428 1.00 89.94 755 ARG A O 1
ATOM 5817 N N . ILE A 1 756 ? -1.667 -19.164 6.377 1.00 90.12 756 ILE A N 1
ATOM 5818 C CA . ILE A 1 756 ? -0.686 -18.165 6.827 1.00 90.12 756 ILE A CA 1
ATOM 5819 C C . ILE A 1 756 ? -1.393 -17.038 7.592 1.00 90.12 756 ILE A C 1
ATOM 5821 O O . ILE A 1 756 ? -0.998 -16.699 8.709 1.00 90.12 756 ILE A O 1
ATOM 5825 N N . SER A 1 757 ? -2.504 -16.511 7.056 1.00 89.44 757 SER A N 1
ATOM 5826 C CA . SER A 1 757 ? -3.294 -15.487 7.757 1.00 89.44 757 SER A CA 1
ATOM 5827 C C . SER A 1 757 ? -3.830 -15.998 9.094 1.00 89.44 757 SER A C 1
ATOM 5829 O O . SER A 1 757 ? -3.872 -15.260 10.078 1.00 89.44 757 SER A O 1
ATOM 5831 N N . GLY A 1 758 ? -4.227 -17.268 9.144 1.00 88.50 758 GLY A N 1
ATOM 5832 C CA . GLY A 1 758 ? -4.604 -17.962 10.364 1.00 88.50 758 GLY A CA 1
ATOM 5833 C C . GLY A 1 758 ? -3.511 -17.909 11.429 1.00 88.50 758 GLY A C 1
ATOM 5834 O O . GLY A 1 758 ? -3.758 -17.449 12.543 1.00 88.50 758 GLY A O 1
ATOM 5835 N N . LEU A 1 759 ? -2.283 -18.291 11.072 1.00 87.75 759 LEU A N 1
ATOM 5836 C CA . LEU A 1 759 ? -1.140 -18.264 11.987 1.00 87.75 759 LEU A CA 1
ATOM 5837 C C . LEU A 1 759 ? -0.874 -16.846 12.527 1.00 87.75 759 LEU A C 1
ATOM 5839 O O . LEU A 1 759 ? -0.752 -16.651 13.739 1.00 87.75 759 LEU A O 1
ATOM 5843 N N . TYR A 1 760 ? -0.886 -15.837 11.651 1.00 87.31 760 TYR A N 1
ATOM 5844 C CA . TYR A 1 760 ? -0.719 -14.433 12.045 1.00 87.31 760 TYR A CA 1
ATOM 5845 C C . TYR A 1 760 ? -1.878 -13.880 12.885 1.00 87.31 760 TYR A C 1
ATOM 5847 O O . TYR A 1 760 ? -1.692 -12.966 13.690 1.00 87.31 760 TYR A O 1
ATOM 5855 N N . SER A 1 761 ? -3.073 -14.458 12.778 1.00 88.75 761 SER A N 1
ATOM 5856 C CA . SER A 1 761 ? -4.247 -14.027 13.546 1.00 88.75 761 SER A CA 1
ATOM 5857 C C . SER A 1 761 ? -4.115 -14.259 15.051 1.00 88.75 761 SER A C 1
ATOM 5859 O O . SER A 1 761 ? -4.837 -13.640 15.837 1.00 88.75 761 SER A O 1
ATOM 5861 N N . ASN A 1 762 ? -3.160 -15.081 15.485 1.00 87.31 762 ASN A N 1
ATOM 5862 C CA . ASN A 1 762 ? -2.852 -15.249 16.904 1.00 87.31 762 ASN A CA 1
ATOM 5863 C C . ASN A 1 762 ? -2.260 -13.974 17.534 1.00 87.31 762 ASN A C 1
ATOM 5865 O O . ASN A 1 762 ? -2.448 -13.744 18.732 1.00 87.31 762 ASN A O 1
ATOM 5869 N N . PHE A 1 763 ? -1.663 -13.083 16.729 1.00 84.19 763 PHE A N 1
ATOM 5870 C CA . PHE A 1 763 ? -1.239 -11.747 17.162 1.00 84.19 763 PHE A CA 1
ATOM 5871 C C . PHE A 1 763 ? -2.401 -10.750 17.277 1.00 84.19 763 PHE A C 1
ATOM 5873 O O . PHE A 1 763 ? -2.308 -9.796 18.053 1.00 84.19 763 PHE A O 1
ATOM 5880 N N . SER A 1 764 ? -3.508 -10.983 16.564 1.00 87.25 764 SER A N 1
ATOM 5881 C CA . SER A 1 764 ? -4.612 -10.027 16.444 1.00 87.25 764 SER A CA 1
ATOM 5882 C C . SER A 1 764 ? -5.345 -9.756 17.765 1.00 87.25 764 SER A C 1
ATOM 5884 O O . SER A 1 764 ? -5.595 -10.683 18.547 1.00 87.25 764 SER A O 1
ATOM 5886 N N . PRO A 1 765 ? -5.783 -8.502 18.000 1.00 87.12 765 PRO A N 1
ATOM 5887 C CA . PRO A 1 765 ? -6.618 -8.137 19.133 1.00 87.12 765 PRO A CA 1
ATOM 5888 C C . PRO A 1 765 ? -8.103 -8.482 18.932 1.00 87.12 765 PRO A C 1
ATOM 5890 O O . PRO A 1 765 ? -8.889 -8.239 19.845 1.00 87.12 765 PRO A O 1
ATOM 5893 N N . PHE A 1 766 ? -8.529 -9.015 17.782 1.00 89.62 766 PHE A N 1
ATOM 5894 C CA . PHE A 1 766 ? -9.928 -9.374 17.519 1.00 89.62 766 PHE A CA 1
ATOM 5895 C C . PHE A 1 766 ? -10.134 -10.887 17.498 1.00 89.62 766 PHE A C 1
ATOM 5897 O O . PHE A 1 766 ? -9.360 -11.624 16.896 1.00 89.62 766 PHE A O 1
ATOM 5904 N N . GLU A 1 767 ? -11.218 -11.357 18.117 1.00 90.56 767 GLU A N 1
ATOM 5905 C CA . GLU A 1 767 ? -11.542 -12.786 18.168 1.00 90.56 767 GLU A CA 1
ATOM 5906 C C . GLU A 1 767 ? -13.047 -13.063 18.270 1.00 90.56 767 GLU A C 1
ATOM 5908 O O . GLU A 1 767 ? -13.826 -12.239 18.761 1.00 90.56 767 GLU A O 1
ATOM 5913 N N . LEU A 1 768 ? -13.443 -14.276 17.877 1.00 91.94 768 LEU A N 1
ATOM 5914 C CA . LEU A 1 768 ? -14.757 -14.851 18.161 1.00 91.94 768 LEU A CA 1
ATOM 5915 C C . LEU A 1 768 ? -14.602 -16.018 19.136 1.00 91.94 768 LEU A C 1
ATOM 5917 O O . LEU A 1 768 ? -13.864 -16.968 18.873 1.00 91.94 768 LEU A O 1
ATOM 5921 N N . ARG A 1 769 ? -15.308 -15.946 20.266 1.00 91.75 769 ARG A N 1
ATOM 5922 C CA . ARG A 1 769 ? -15.274 -16.963 21.327 1.00 91.75 769 ARG A CA 1
ATOM 5923 C C . ARG A 1 769 ? -16.658 -17.185 21.935 1.00 91.75 769 ARG A C 1
ATOM 5925 O O . ARG A 1 769 ? -17.509 -16.293 21.844 1.00 91.75 769 ARG A O 1
ATOM 5932 N N . PRO A 1 770 ? -16.908 -18.336 22.582 1.00 92.62 770 PRO A N 1
ATOM 5933 C CA . PRO A 1 770 ? -18.103 -18.497 23.399 1.00 92.62 770 PRO A CA 1
ATOM 5934 C C . PRO A 1 770 ? -18.101 -17.477 24.548 1.00 92.62 770 PRO A C 1
ATOM 5936 O O . PRO A 1 770 ? -17.096 -17.281 25.229 1.00 92.62 770 PRO A O 1
ATOM 5939 N N . ARG A 1 771 ? -19.241 -16.817 24.782 1.00 90.81 771 ARG A N 1
ATOM 5940 C CA . ARG A 1 771 ? -19.423 -15.875 25.898 1.00 90.81 771 ARG A CA 1
ATOM 5941 C C . ARG A 1 771 ? -19.379 -16.603 27.241 1.00 90.81 771 ARG A C 1
ATOM 5943 O O . ARG A 1 771 ? -18.797 -16.090 28.191 1.00 90.81 771 ARG A O 1
ATOM 5950 N N . ASN A 1 772 ? -20.013 -17.769 27.314 1.00 90.88 772 ASN A N 1
ATOM 5951 C CA . ASN A 1 772 ? -19.963 -18.678 28.449 1.00 90.88 772 ASN A CA 1
ATOM 5952 C C . ASN A 1 772 ? -19.627 -20.095 27.941 1.00 90.88 772 ASN A C 1
ATOM 5954 O O . ASN A 1 772 ? -20.495 -20.724 27.327 1.00 90.88 772 ASN A O 1
ATOM 5958 N N . PRO A 1 773 ? -18.409 -20.612 28.190 1.00 89.81 773 PRO A N 1
ATOM 5959 C CA . PRO A 1 773 ? -18.005 -21.946 27.746 1.00 89.81 773 PRO A CA 1
ATOM 5960 C C . PRO A 1 773 ? -18.955 -23.053 28.218 1.00 89.81 773 PRO A C 1
ATOM 5962 O O . PRO A 1 773 ? -19.378 -23.866 27.406 1.00 89.81 773 PRO A O 1
ATOM 5965 N N . ARG A 1 774 ? -19.420 -23.014 29.478 1.00 90.38 774 ARG A N 1
ATOM 5966 C CA . ARG A 1 774 ? -20.340 -24.027 30.042 1.00 90.38 774 ARG A CA 1
ATOM 5967 C C . ARG A 1 774 ? -21.679 -24.085 29.297 1.00 90.38 774 ARG A C 1
ATOM 5969 O O . ARG A 1 774 ? -22.245 -25.155 29.073 1.00 90.38 774 ARG A O 1
ATOM 5976 N N . ALA A 1 775 ? -22.180 -22.927 28.866 1.00 88.50 775 ALA A N 1
ATOM 5977 C CA . ALA A 1 775 ? -23.402 -22.850 28.065 1.00 88.50 775 ALA A CA 1
ATOM 5978 C C . ALA A 1 775 ? -23.208 -23.399 26.639 1.00 88.50 775 ALA A C 1
ATOM 5980 O O . ALA A 1 775 ? -24.184 -23.827 26.021 1.00 88.50 775 ALA A O 1
ATOM 5981 N N . CYS A 1 776 ? -21.971 -23.379 26.128 1.00 90.00 776 CYS A N 1
ATOM 5982 C CA . CYS A 1 776 ? -21.603 -23.959 24.840 1.00 90.00 776 CYS A CA 1
ATOM 5983 C C . CYS A 1 776 ? -21.429 -25.479 24.944 1.00 90.00 776 CYS A C 1
ATOM 5985 O O . CYS A 1 776 ? -21.963 -26.199 24.110 1.00 90.00 776 CYS A O 1
ATOM 5987 N N . THR A 1 777 ? -20.770 -25.979 25.995 1.00 88.62 777 THR A N 1
ATOM 5988 C CA . THR A 1 777 ? -20.576 -27.421 26.231 1.00 88.62 777 THR A CA 1
ATOM 5989 C C . THR A 1 777 ? -21.909 -28.169 26.348 1.00 88.62 777 THR A C 1
ATOM 5991 O O . THR A 1 777 ? -22.048 -29.258 25.809 1.00 88.62 777 THR A O 1
ATOM 5994 N N . SER A 1 778 ? -22.921 -27.547 26.962 1.00 89.81 778 SER A N 1
ATOM 5995 C CA . SER A 1 778 ? -24.283 -28.100 27.097 1.00 89.81 778 SER A CA 1
ATOM 5996 C C . SER A 1 778 ? -25.184 -27.923 25.861 1.00 89.81 778 SER A C 1
ATOM 5998 O O . SER A 1 778 ? -26.377 -28.226 25.918 1.00 89.81 778 SER A O 1
ATOM 6000 N N . CYS A 1 779 ? -24.677 -27.371 24.755 1.00 89.38 779 CYS A N 1
ATOM 6001 C CA . CYS A 1 779 ? -25.440 -27.213 23.516 1.00 89.38 779 CYS A CA 1
ATOM 6002 C C . CYS A 1 779 ? -25.346 -28.496 22.679 1.00 89.38 779 CYS A C 1
ATOM 6004 O O . CYS A 1 779 ? -24.280 -28.805 22.164 1.00 89.38 779 CYS A O 1
ATOM 6006 N N . VAL A 1 780 ? -26.448 -29.236 22.539 1.00 89.19 780 VAL A N 1
ATOM 6007 C CA . VAL A 1 780 ? -26.472 -30.509 21.789 1.00 89.19 780 VAL A CA 1
ATOM 6008 C C . VAL A 1 780 ? -26.485 -30.285 20.275 1.00 89.19 780 VAL A C 1
ATOM 6010 O O . VAL A 1 780 ? -25.863 -31.042 19.547 1.00 89.19 780 VAL A O 1
ATOM 6013 N N . THR A 1 781 ? -27.149 -29.227 19.805 1.00 89.06 781 THR A N 1
ATOM 6014 C CA . THR A 1 781 ? -27.422 -29.030 18.373 1.00 89.06 781 THR A CA 1
ATOM 6015 C C . THR A 1 781 ? -26.220 -28.535 17.563 1.00 89.06 781 THR A C 1
ATOM 6017 O O . THR A 1 781 ? -26.152 -28.781 16.368 1.00 89.06 781 THR A O 1
ATOM 6020 N N . GLU A 1 782 ? -25.272 -27.833 18.199 1.00 90.56 782 GLU A N 1
ATOM 6021 C CA . GLU A 1 782 ? -24.077 -27.269 17.549 1.00 90.56 782 GLU A CA 1
ATOM 6022 C C . GLU A 1 782 ? -24.353 -26.517 16.233 1.00 90.56 782 GLU A C 1
ATOM 6024 O O . GLU A 1 782 ? -23.563 -26.570 15.295 1.00 90.56 782 GLU A O 1
ATOM 6029 N N . ASP A 1 783 ? -25.428 -25.721 16.171 1.00 90.12 783 ASP A N 1
ATOM 6030 C CA . ASP A 1 783 ? -25.793 -24.941 14.972 1.00 90.12 783 ASP A CA 1
ATOM 6031 C C . ASP A 1 783 ? -24.668 -24.000 14.498 1.00 90.12 783 ASP A C 1
ATOM 6033 O O . ASP A 1 783 ? -24.642 -23.576 13.345 1.00 90.12 783 ASP A O 1
ATOM 6037 N N . CYS A 1 784 ? -23.717 -23.636 15.371 1.00 88.69 784 CYS A N 1
ATOM 6038 C CA . CYS A 1 784 ? -22.523 -22.891 14.961 1.00 88.69 784 CYS A CA 1
ATOM 6039 C C . CYS A 1 784 ? -21.624 -23.672 13.994 1.00 88.69 784 CYS A C 1
ATOM 6041 O O . CYS A 1 784 ? -20.958 -23.048 13.173 1.00 88.69 784 CYS A O 1
ATOM 6043 N N . LEU A 1 785 ? -21.609 -25.000 14.103 1.00 89.75 785 LEU A N 1
ATOM 6044 C CA . LEU A 1 785 ? -20.876 -25.917 13.242 1.00 89.75 785 LEU A CA 1
ATOM 6045 C C . LEU A 1 785 ? -21.738 -26.351 12.050 1.00 89.75 785 LEU A C 1
ATOM 6047 O O . LEU A 1 785 ? -21.294 -26.199 10.918 1.00 89.75 785 LEU A O 1
ATOM 6051 N N . HIS A 1 786 ? -22.967 -26.818 12.300 1.00 86.50 786 HIS A N 1
ATOM 6052 C CA . HIS A 1 786 ? -23.840 -27.424 11.281 1.00 86.50 786 HIS A CA 1
ATOM 6053 C C . HIS A 1 786 ? -24.708 -26.422 10.501 1.00 86.50 786 HIS A C 1
ATOM 6055 O O . HIS A 1 786 ? -25.203 -26.734 9.421 1.00 86.50 786 HIS A O 1
ATOM 6061 N N . GLY A 1 787 ? -24.852 -25.193 11.000 1.00 87.12 787 GLY A N 1
ATOM 6062 C CA . GLY A 1 787 ? -25.775 -24.207 10.442 1.00 87.12 787 GLY A CA 1
ATOM 6063 C C . GLY A 1 787 ? -27.227 -24.470 10.839 1.00 87.12 787 GLY A C 1
ATOM 6064 O O . GLY A 1 787 ? -27.559 -25.480 11.453 1.00 87.12 787 GLY A O 1
ATOM 6065 N N . ASN A 1 788 ? -28.104 -23.516 10.529 1.00 86.38 788 ASN A N 1
ATOM 6066 C CA . ASN A 1 788 ? -29.547 -23.629 10.736 1.00 86.38 788 ASN A CA 1
ATOM 6067 C C . ASN A 1 788 ? -30.315 -22.651 9.831 1.00 86.38 788 ASN A C 1
ATOM 6069 O O . ASN A 1 788 ? -29.781 -22.048 8.896 1.00 86.38 788 ASN A O 1
ATOM 6073 N N . GLU A 1 789 ? -31.593 -22.421 10.134 1.00 81.75 789 GLU A N 1
ATOM 6074 C CA . GLU A 1 789 ? -32.410 -21.495 9.358 1.00 81.75 789 GLU A CA 1
ATOM 6075 C C . GLU A 1 789 ? -31.932 -20.030 9.393 1.00 81.75 789 GLU A C 1
ATOM 6077 O O . GLU A 1 789 ? -32.278 -19.244 8.507 1.00 81.75 789 GLU A O 1
ATOM 6082 N N . ARG A 1 790 ? -31.123 -19.639 10.380 1.00 81.81 790 ARG A N 1
ATOM 6083 C CA . ARG A 1 790 ? -30.685 -18.252 10.591 1.00 81.81 790 ARG A CA 1
ATOM 6084 C C . ARG A 1 790 ? -29.289 -17.970 10.041 1.00 81.81 790 ARG A C 1
ATOM 6086 O O . ARG A 1 790 ? -29.028 -16.833 9.647 1.00 81.81 790 ARG A O 1
ATOM 6093 N N . GLY A 1 791 ? -28.408 -18.966 10.009 1.00 81.62 791 GLY A N 1
ATOM 6094 C CA . GLY A 1 791 ? -27.014 -18.824 9.586 1.00 81.62 791 GLY A CA 1
ATOM 6095 C C . GLY A 1 791 ? -26.455 -20.105 8.980 1.00 81.62 791 GLY A C 1
ATOM 6096 O O . GLY A 1 791 ? -26.957 -21.193 9.244 1.00 81.62 791 GLY A O 1
ATOM 6097 N N . TYR A 1 792 ? -25.421 -19.962 8.160 1.00 82.38 792 TYR A N 1
ATOM 6098 C CA . TYR A 1 792 ? -24.747 -21.088 7.517 1.00 82.38 792 TYR A CA 1
ATOM 6099 C C . TYR A 1 792 ? -23.821 -21.829 8.499 1.00 82.38 792 TYR A C 1
ATOM 6101 O O . TYR A 1 792 ? -23.472 -21.272 9.547 1.00 82.38 792 TYR A O 1
ATOM 6109 N N . PRO A 1 793 ? -23.411 -23.073 8.180 1.00 85.50 793 PRO A N 1
ATOM 6110 C CA . PRO A 1 793 ? -22.351 -23.758 8.914 1.00 85.50 793 PRO A CA 1
ATOM 6111 C C . PRO A 1 793 ? -21.044 -22.957 8.914 1.00 85.50 793 PRO A C 1
ATOM 6113 O O . PRO A 1 793 ? -20.797 -22.115 8.043 1.00 85.50 793 PRO A O 1
ATOM 6116 N N . CYS A 1 794 ? -20.187 -23.238 9.896 1.00 87.12 794 CYS A N 1
ATOM 6117 C CA . CYS A 1 794 ? -18.843 -22.671 9.950 1.00 87.12 794 CYS A CA 1
ATOM 6118 C C . CYS A 1 794 ? -18.063 -23.074 8.683 1.00 87.12 794 CYS A C 1
ATOM 6120 O O . CYS A 1 794 ? -17.904 -24.270 8.441 1.00 87.12 794 CYS A O 1
ATOM 6122 N N . PRO A 1 795 ? -17.538 -22.123 7.882 1.00 81.19 795 PRO A N 1
ATOM 6123 C CA . PRO A 1 795 ? -16.915 -22.444 6.596 1.00 81.19 795 PRO A CA 1
ATOM 6124 C C . PRO A 1 795 ? -15.674 -23.333 6.721 1.00 81.19 795 PRO A C 1
ATOM 6126 O O . PRO A 1 795 ? -15.377 -24.077 5.794 1.00 81.19 795 PRO A O 1
ATOM 6129 N N . THR A 1 796 ? -14.973 -23.251 7.855 1.00 84.44 796 THR A N 1
ATOM 6130 C CA . THR A 1 796 ? -13.767 -24.030 8.165 1.00 84.44 796 THR A CA 1
ATOM 6131 C C . THR A 1 796 ? -14.024 -25.181 9.142 1.00 84.44 796 THR A C 1
ATOM 6133 O O . THR A 1 796 ? -13.079 -25.784 9.636 1.00 84.44 796 THR A O 1
ATOM 6136 N N . GLY A 1 797 ? -15.291 -25.489 9.454 1.00 85.50 797 GLY A N 1
ATOM 6137 C CA . GLY A 1 797 ? -15.651 -26.663 10.262 1.00 85.50 797 GLY A CA 1
ATOM 6138 C C . GLY A 1 797 ? -15.298 -26.579 11.753 1.00 85.50 797 GLY A C 1
ATOM 6139 O O . GLY A 1 797 ? -15.195 -27.602 12.422 1.00 85.50 797 GLY A O 1
ATOM 6140 N N . ILE A 1 798 ? -15.112 -25.377 12.302 1.00 87.19 798 ILE A N 1
ATOM 6141 C CA . ILE A 1 798 ? -14.740 -25.191 13.716 1.00 87.19 798 ILE A CA 1
ATOM 6142 C C . ILE A 1 798 ? -15.981 -25.144 14.605 1.00 87.19 798 ILE A C 1
ATOM 6144 O O . ILE A 1 798 ? -16.897 -24.355 14.356 1.00 87.19 798 ILE A O 1
ATOM 6148 N N . SER A 1 799 ? -15.961 -25.897 15.707 1.00 89.81 799 SER A N 1
ATOM 6149 C CA . SER A 1 799 ? -16.956 -25.780 16.778 1.00 89.81 799 SER A CA 1
ATOM 6150 C C . SER A 1 799 ? -16.551 -24.737 17.823 1.00 89.81 799 SER A C 1
ATOM 6152 O O . SER A 1 799 ? -15.418 -24.699 18.307 1.00 89.81 799 SER A O 1
ATOM 6154 N N . LEU A 1 800 ? -17.512 -23.915 18.259 1.00 91.19 800 LEU A N 1
ATOM 6155 C CA . LEU A 1 800 ? -17.307 -22.985 19.377 1.00 91.19 800 LEU A CA 1
ATOM 6156 C C . LEU A 1 800 ? -17.069 -23.694 20.720 1.00 91.19 800 LEU A C 1
ATOM 6158 O O . LEU A 1 800 ? -16.643 -23.036 21.669 1.00 91.19 800 LEU A O 1
ATOM 6162 N N . LYS A 1 801 ? -17.350 -25.002 20.819 1.00 89.75 801 LYS A N 1
ATOM 6163 C CA . LYS A 1 801 ? -17.068 -25.798 22.022 1.00 89.75 801 LYS A CA 1
ATOM 6164 C C . LYS A 1 801 ? -15.574 -26.017 22.239 1.00 89.75 801 LYS A C 1
ATOM 6166 O O . LYS A 1 801 ? -15.137 -26.031 23.385 1.00 89.75 801 LYS A O 1
ATOM 6171 N N . THR A 1 802 ? -14.825 -26.198 21.155 1.00 85.56 802 THR A N 1
ATOM 6172 C CA . THR A 1 802 ? -13.420 -26.626 21.183 1.00 85.56 802 THR A CA 1
ATOM 6173 C C . THR A 1 802 ? -12.447 -25.525 20.780 1.00 85.56 802 THR A C 1
ATOM 6175 O O . THR A 1 802 ? -11.249 -25.679 20.981 1.00 85.56 802 THR A O 1
ATOM 6178 N N . VAL A 1 803 ? -12.932 -24.402 20.240 1.00 87.50 803 VAL A N 1
ATOM 6179 C CA . VAL A 1 803 ? -12.064 -23.324 19.754 1.00 87.50 803 VAL A CA 1
ATOM 6180 C C . VAL A 1 803 ? -11.228 -22.681 20.874 1.00 87.50 803 VAL A C 1
ATOM 6182 O O . VAL A 1 803 ? -11.747 -22.032 21.787 1.00 87.50 803 VAL A O 1
ATOM 6185 N N . THR A 1 804 ? -9.910 -22.824 20.771 1.00 84.81 804 THR A N 1
ATOM 6186 C CA . THR A 1 804 ? -8.912 -22.303 21.720 1.00 84.81 804 THR A CA 1
ATOM 6187 C C . THR A 1 804 ? -8.197 -21.074 21.176 1.00 84.81 804 THR A C 1
ATOM 6189 O O . THR A 1 804 ? -8.066 -20.067 21.878 1.00 84.81 804 THR A O 1
ATOM 6192 N N . ASP A 1 805 ? -7.826 -21.124 19.900 1.00 86.88 805 ASP A N 1
ATOM 6193 C CA . ASP A 1 805 ? -7.066 -20.110 19.173 1.00 86.88 805 ASP A CA 1
ATOM 6194 C C . ASP A 1 805 ? -7.831 -19.600 17.932 1.00 86.88 805 ASP A C 1
ATOM 6196 O O . ASP A 1 805 ? -8.983 -19.967 17.665 1.00 86.88 805 ASP A O 1
ATOM 6200 N N . SER A 1 806 ? -7.262 -18.613 17.246 1.00 88.31 806 SER A N 1
ATOM 6201 C CA . SER A 1 806 ? -7.875 -17.981 16.074 1.00 88.31 806 SER A CA 1
ATOM 6202 C C . SER A 1 806 ? -7.335 -18.537 14.755 1.00 88.31 806 SER A C 1
ATOM 6204 O O . SER A 1 806 ? -7.726 -18.038 13.703 1.00 88.31 806 SER A O 1
ATOM 6206 N N . THR A 1 807 ? -6.502 -19.581 14.786 1.00 87.62 807 THR A N 1
ATOM 6207 C CA . THR A 1 807 ? -5.709 -20.034 13.633 1.00 87.62 807 THR A CA 1
ATOM 6208 C C . THR A 1 807 ? -6.567 -20.514 12.471 1.00 87.62 807 THR A C 1
ATOM 6210 O O . THR A 1 807 ? -6.218 -20.325 11.314 1.00 87.62 807 THR A O 1
ATOM 6213 N N . GLN A 1 808 ? -7.721 -21.112 12.754 1.00 86.38 808 GLN A N 1
ATOM 6214 C CA . GLN A 1 808 ? -8.625 -21.614 11.713 1.00 86.38 808 GLN A CA 1
ATOM 6215 C C . GLN A 1 808 ? -9.849 -20.701 11.495 1.00 86.38 808 GLN A C 1
ATOM 6217 O O . GLN A 1 808 ? -10.613 -20.871 10.540 1.00 86.38 808 GLN A O 1
ATOM 6222 N N . CYS A 1 809 ? -10.093 -19.749 12.401 1.00 89.31 809 CYS A N 1
ATOM 6223 C CA . CYS A 1 809 ? -11.286 -18.907 12.372 1.00 89.31 809 CYS A CA 1
ATOM 6224 C C . CYS A 1 809 ? -11.150 -17.845 11.280 1.00 89.31 809 CYS A C 1
ATOM 6226 O O . CYS A 1 809 ? -10.188 -17.098 11.286 1.00 89.31 809 CYS A O 1
ATOM 6228 N N . THR A 1 810 ? -12.132 -17.696 10.390 1.00 88.38 810 THR A N 1
ATOM 6229 C CA . THR A 1 810 ? -12.088 -16.684 9.312 1.00 88.38 810 THR A CA 1
ATOM 6230 C C . THR A 1 810 ? -12.771 -15.361 9.665 1.00 88.38 810 THR A C 1
ATOM 6232 O O . THR A 1 810 ? -12.870 -14.482 8.816 1.00 88.38 810 THR A O 1
ATOM 6235 N N . LEU A 1 811 ? -13.282 -15.215 10.896 1.00 90.12 811 LEU A N 1
ATOM 6236 C CA . LEU A 1 811 ? -14.121 -14.090 11.350 1.00 90.12 811 LEU A CA 1
ATOM 6237 C C . LEU A 1 811 ? -15.404 -13.840 10.520 1.00 90.12 811 LEU A C 1
ATOM 6239 O O . LEU A 1 811 ? -15.975 -12.755 10.584 1.00 90.12 811 LEU A O 1
ATOM 6243 N N . CYS A 1 812 ? -15.936 -14.859 9.835 1.00 88.38 812 CYS A N 1
ATOM 6244 C CA . CYS A 1 812 ? -17.109 -14.745 8.947 1.00 88.38 812 CYS A CA 1
ATOM 6245 C C . CYS A 1 812 ? -18.460 -14.420 9.626 1.00 88.38 812 CYS A C 1
ATOM 6247 O O . CYS A 1 812 ? -19.461 -14.219 8.941 1.00 88.38 812 CYS A O 1
ATOM 6249 N N . THR A 1 813 ? -18.505 -14.427 10.963 1.00 91.56 813 THR A N 1
ATOM 6250 C CA . THR A 1 813 ? -19.680 -14.173 11.826 1.00 91.56 813 THR A CA 1
ATOM 6251 C C . THR A 1 813 ? -20.900 -15.082 11.650 1.00 91.56 813 THR A C 1
ATOM 6253 O O . THR A 1 813 ? -21.916 -14.842 12.305 1.00 91.56 813 THR A O 1
ATOM 6256 N N . GLU A 1 814 ? -20.826 -16.162 10.868 1.00 89.75 814 GLU A N 1
ATOM 6257 C CA . GLU A 1 814 ? -21.944 -17.110 10.719 1.00 89.75 814 GLU A CA 1
ATOM 6258 C C . GLU A 1 814 ? -22.378 -17.718 12.060 1.00 89.75 814 GLU A C 1
ATOM 6260 O O . GLU A 1 814 ? -23.570 -17.779 12.352 1.00 89.75 814 GLU A O 1
ATOM 6265 N N . CYS A 1 815 ? -21.432 -18.000 12.961 1.00 91.69 815 CYS A N 1
ATOM 6266 C CA . CYS A 1 815 ? -21.734 -18.497 14.303 1.00 91.69 815 CYS A CA 1
ATOM 6267 C C . CYS A 1 815 ? -22.577 -17.521 15.155 1.00 91.69 815 CYS A C 1
ATOM 6269 O O . CYS A 1 815 ? -23.355 -17.963 16.000 1.00 91.69 815 CYS A O 1
ATOM 6271 N N . ILE A 1 816 ? -22.490 -16.200 14.924 1.00 93.62 816 ILE A N 1
ATOM 6272 C CA . ILE A 1 816 ? -23.356 -15.201 15.585 1.00 93.62 816 ILE A CA 1
ATOM 6273 C C . ILE A 1 816 ? -24.805 -15.330 15.090 1.00 93.62 816 ILE A C 1
ATOM 6275 O O . ILE A 1 816 ? -25.743 -15.049 15.840 1.00 93.62 816 ILE A O 1
ATOM 6279 N N . LYS A 1 817 ? -24.986 -15.731 13.827 1.00 91.62 817 LYS A N 1
ATOM 6280 C CA . LYS A 1 817 ? -26.288 -15.869 13.165 1.00 91.62 817 LYS A CA 1
ATOM 6281 C C . LYS A 1 817 ? -26.949 -17.195 13.530 1.00 91.62 817 LYS A C 1
ATOM 6283 O O . LYS A 1 817 ? -28.146 -17.199 13.813 1.00 91.62 817 LYS A O 1
ATOM 6288 N N . SER A 1 818 ? -26.174 -18.278 13.560 1.00 91.31 818 SER A N 1
ATOM 6289 C CA . SER A 1 818 ? -26.682 -19.626 13.798 1.00 91.31 818 SER A CA 1
ATOM 6290 C C . SER A 1 818 ? -26.805 -20.001 15.276 1.00 91.31 818 SER A C 1
ATOM 6292 O O . SER A 1 818 ? -27.677 -20.791 15.604 1.00 91.31 818 SER A O 1
ATOM 6294 N N . CYS A 1 819 ? -26.044 -19.417 16.212 1.00 91.94 819 CYS A N 1
ATOM 6295 C CA . CYS A 1 819 ? -26.116 -19.827 17.623 1.00 91.94 819 CYS A CA 1
ATOM 6296 C C . CYS A 1 819 ? -27.530 -19.649 18.240 1.00 91.94 819 CYS A C 1
ATOM 6298 O O . CYS A 1 819 ? -27.971 -18.508 18.428 1.00 91.94 819 CYS A O 1
ATOM 6300 N N . PRO A 1 820 ? -28.214 -20.733 18.669 1.00 89.56 820 PRO A N 1
ATOM 6301 C CA . PRO A 1 820 ? -29.582 -20.655 19.191 1.00 89.56 820 PRO A CA 1
ATOM 6302 C C . PRO A 1 820 ? -29.644 -19.991 20.573 1.00 89.56 820 PRO A C 1
ATOM 6304 O O . PRO A 1 820 ? -30.651 -19.388 20.935 1.00 89.56 820 PRO A O 1
ATOM 6307 N N . ARG A 1 821 ? -28.542 -20.056 21.332 1.00 89.62 821 ARG A N 1
ATOM 6308 C CA . ARG A 1 821 ? -28.419 -19.528 22.700 1.00 89.62 821 ARG A CA 1
ATOM 6309 C C . ARG A 1 821 ? -27.825 -18.119 22.775 1.00 89.62 821 ARG A C 1
ATOM 6311 O O . ARG A 1 821 ? -27.559 -17.639 23.873 1.00 89.62 821 ARG A O 1
ATOM 6318 N N . TYR A 1 822 ? -27.554 -17.467 21.639 1.00 89.56 822 TYR A N 1
ATOM 6319 C CA . TYR A 1 822 ? -26.911 -16.141 21.584 1.00 89.56 822 TYR A CA 1
ATOM 6320 C C . TYR A 1 822 ? -25.615 -16.048 22.421 1.00 89.56 822 TYR A C 1
ATOM 6322 O O . TYR A 1 822 ? -25.295 -15.013 23.013 1.00 89.56 822 TYR A O 1
ATOM 6330 N N . ASN A 1 823 ? -24.861 -17.149 22.475 1.00 92.00 823 ASN A N 1
ATOM 6331 C CA . ASN A 1 823 ? -23.710 -17.335 23.360 1.00 92.00 823 ASN A CA 1
ATOM 6332 C C . ASN A 1 823 ? -22.365 -17.059 22.663 1.00 92.00 823 ASN A C 1
ATOM 6334 O O . ASN A 1 823 ? -21.329 -17.560 23.087 1.00 92.00 823 ASN A O 1
ATOM 6338 N N . VAL A 1 824 ? -22.355 -16.268 21.591 1.00 93.81 824 VAL A N 1
ATOM 6339 C CA . VAL A 1 824 ? -21.126 -15.882 20.879 1.00 93.81 824 VAL A CA 1
ATOM 6340 C C . VAL A 1 824 ? -20.700 -14.493 21.331 1.00 93.81 824 VAL A C 1
ATOM 6342 O O . VAL A 1 824 ? -21.542 -13.622 21.526 1.00 93.81 824 VAL A O 1
ATOM 6345 N N . ALA A 1 825 ? -19.404 -14.270 21.508 1.00 93.06 825 ALA A N 1
ATOM 6346 C CA . ALA A 1 825 ? -18.819 -12.976 21.814 1.00 93.06 825 ALA A CA 1
ATOM 6347 C C . ALA A 1 825 ? -17.780 -12.611 20.751 1.00 93.06 825 ALA A C 1
ATOM 6349 O O . ALA A 1 825 ? -16.901 -13.410 20.438 1.00 93.06 825 ALA A O 1
ATOM 6350 N N . PHE A 1 826 ? -17.876 -11.390 20.225 1.00 93.31 826 PHE A N 1
ATOM 6351 C CA . PHE A 1 826 ? -16.815 -10.784 19.426 1.00 93.31 826 PHE A CA 1
ATOM 6352 C C . PHE A 1 826 ? -15.990 -9.903 20.357 1.00 93.31 826 PHE A C 1
ATOM 6354 O O . PHE A 1 826 ? -16.476 -8.853 20.788 1.00 93.31 826 PHE A O 1
ATOM 6361 N N . ASN A 1 827 ? -14.802 -10.357 20.745 1.00 91.12 827 ASN A N 1
ATOM 6362 C CA . ASN A 1 827 ? -14.012 -9.693 21.775 1.00 91.12 827 ASN A CA 1
ATOM 6363 C C . ASN A 1 827 ? -12.860 -8.894 21.177 1.00 91.12 827 ASN A C 1
ATOM 6365 O O . ASN A 1 827 ? -12.223 -9.314 20.215 1.00 91.12 827 ASN A O 1
ATOM 6369 N N . LEU A 1 828 ? -12.567 -7.773 21.832 1.00 90.25 828 LEU A N 1
ATOM 6370 C CA . LEU A 1 828 ? -11.249 -7.164 21.815 1.00 90.25 828 LEU A CA 1
ATOM 6371 C C . LEU A 1 828 ? -10.406 -7.792 22.940 1.00 90.25 828 LEU A C 1
ATOM 6373 O O . LEU A 1 828 ? -10.880 -7.856 24.081 1.00 90.25 828 LEU A O 1
ATOM 6377 N N . ARG A 1 829 ? -9.190 -8.232 22.618 1.00 85.31 829 ARG A N 1
ATOM 6378 C CA . ARG A 1 829 ? -8.202 -8.872 23.503 1.00 85.31 829 ARG A CA 1
ATOM 6379 C C . ARG A 1 829 ? -6.828 -8.187 23.374 1.00 85.31 829 ARG A C 1
ATOM 6381 O O . ARG A 1 829 ? -6.616 -7.461 22.401 1.00 85.31 829 ARG A O 1
ATOM 6388 N N . PRO A 1 830 ? -5.895 -8.383 24.322 1.00 83.38 830 PRO A N 1
ATOM 6389 C CA . PRO A 1 830 ? -4.511 -7.959 24.132 1.00 83.38 830 PRO A CA 1
ATOM 6390 C C . PRO A 1 830 ? -3.843 -8.694 22.962 1.00 83.38 830 PRO A C 1
ATOM 6392 O O . PRO A 1 830 ? -4.191 -9.833 22.651 1.00 83.38 830 PRO A O 1
ATOM 6395 N N . PHE A 1 831 ? -2.875 -8.027 22.332 1.00 81.56 831 PHE A N 1
ATOM 6396 C CA . PHE A 1 831 ? -2.083 -8.588 21.238 1.00 81.56 831 PHE A CA 1
ATOM 6397 C C . PHE A 1 831 ? -1.360 -9.865 21.676 1.00 81.56 831 PHE A C 1
ATOM 6399 O O . PHE A 1 831 ? -0.858 -9.938 22.797 1.00 81.56 831 PHE A O 1
ATOM 6406 N N . GLY A 1 832 ? -1.327 -10.868 20.797 1.00 78.69 832 GLY A N 1
ATOM 6407 C CA . GLY A 1 832 ? -0.609 -12.125 21.040 1.00 78.69 832 GLY A CA 1
ATOM 6408 C C . GLY A 1 832 ? -1.204 -13.029 22.126 1.00 78.69 832 GLY A C 1
ATOM 6409 O O . GLY A 1 832 ? -0.565 -14.001 22.513 1.00 78.69 832 GLY A O 1
ATOM 6410 N N . ALA A 1 833 ? -2.411 -12.756 22.635 1.00 82.38 833 ALA A N 1
ATOM 6411 C CA . ALA A 1 833 ? -2.980 -13.516 23.754 1.00 82.38 833 ALA A CA 1
ATOM 6412 C C . ALA A 1 833 ? -3.232 -15.011 23.460 1.00 82.38 833 ALA A C 1
ATOM 6414 O O . ALA A 1 833 ? -3.320 -15.794 24.405 1.00 82.38 833 ALA A O 1
ATOM 6415 N N . ASP A 1 834 ? -3.350 -15.408 22.189 1.00 82.12 834 ASP A N 1
ATOM 6416 C CA . ASP A 1 834 ? -3.481 -16.822 21.800 1.00 82.12 834 ASP A CA 1
ATOM 6417 C C . ASP A 1 834 ? -2.129 -17.546 21.703 1.00 82.12 834 ASP A C 1
ATOM 6419 O O . ASP A 1 834 ? -2.103 -18.768 21.784 1.00 82.12 834 ASP A O 1
ATOM 6423 N N . LEU A 1 835 ? -1.006 -16.825 21.594 1.00 78.44 835 LEU A N 1
ATOM 6424 C CA . LEU A 1 835 ? 0.330 -17.435 21.515 1.00 78.44 835 LEU A CA 1
ATOM 6425 C C . LEU A 1 835 ? 0.767 -18.047 22.849 1.00 78.44 835 LEU A C 1
ATOM 6427 O O . LEU A 1 835 ? 1.512 -19.017 22.880 1.00 78.44 835 LEU A O 1
ATOM 6431 N N . HIS A 1 836 ? 0.275 -17.497 23.959 1.00 71.50 836 HIS A N 1
ATOM 6432 C CA . HIS A 1 836 ? 0.667 -17.903 25.309 1.00 71.50 836 HIS A CA 1
ATOM 6433 C C . HIS A 1 836 ? -0.024 -19.189 25.793 1.00 71.50 836 HIS A C 1
ATOM 6435 O O . HIS A 1 836 ? 0.274 -19.671 26.877 1.00 71.50 836 HIS A O 1
ATOM 6441 N N . LYS A 1 837 ? -0.994 -19.711 25.030 1.00 63.28 837 LYS A N 1
ATOM 6442 C CA . LYS A 1 837 ? -1.776 -20.912 25.376 1.00 63.28 837 LYS A CA 1
ATOM 6443 C C . LYS A 1 837 ? -1.539 -22.079 24.415 1.00 63.28 837 LYS A C 1
ATOM 6445 O O . LYS A 1 837 ? -2.341 -23.010 24.373 1.00 63.28 837 LYS A O 1
ATOM 6450 N N . LEU A 1 838 ? -0.479 -22.013 23.610 1.00 63.97 838 LEU A N 1
ATOM 6451 C CA . LEU A 1 838 ? -0.088 -23.080 22.690 1.00 63.97 838 LEU A CA 1
ATOM 6452 C C . LEU A 1 838 ? 0.615 -24.207 23.465 1.00 63.97 838 LEU A C 1
ATOM 6454 O O . LEU A 1 838 ? 1.792 -24.466 23.253 1.00 63.97 838 LEU A O 1
ATOM 6458 N N . ASP A 1 839 ? -0.097 -24.883 24.371 1.00 56.94 839 ASP A N 1
ATOM 6459 C CA . ASP A 1 839 ? 0.488 -25.964 25.182 1.00 56.94 839 ASP A CA 1
ATOM 6460 C C . ASP A 1 839 ? 0.875 -27.185 24.319 1.00 56.94 839 ASP A C 1
ATOM 6462 O O . ASP A 1 839 ? 1.768 -27.947 24.684 1.00 56.94 839 ASP A O 1
ATOM 6466 N N . LYS A 1 840 ? 0.224 -27.364 23.153 1.00 62.03 840 LYS A N 1
ATOM 6467 C CA . LYS A 1 840 ? 0.563 -28.351 22.109 1.00 62.03 840 LYS A CA 1
ATOM 6468 C C . LYS A 1 840 ? 0.174 -27.823 20.723 1.00 62.03 840 LYS A C 1
ATOM 6470 O O . LYS A 1 840 ? -0.960 -28.012 20.285 1.00 62.03 840 LYS A O 1
ATOM 6475 N N . ALA A 1 841 ? 1.091 -27.149 20.030 1.00 68.06 841 ALA A N 1
ATOM 6476 C CA . ALA A 1 841 ? 0.876 -26.806 18.625 1.00 68.06 841 ALA A CA 1
ATOM 6477 C C . ALA A 1 841 ? 0.960 -28.084 17.761 1.00 68.06 841 ALA A C 1
ATOM 6479 O O . ALA A 1 841 ? 1.907 -28.857 17.923 1.00 68.06 841 ALA A O 1
ATOM 6480 N N . PRO A 1 842 ? -0.002 -28.341 16.862 1.00 79.44 842 PRO A N 1
ATOM 6481 C CA . PRO A 1 842 ? 0.089 -29.471 15.942 1.00 79.44 842 PRO A CA 1
ATOM 6482 C C . PRO A 1 842 ? 1.293 -29.307 14.993 1.00 79.44 842 PRO A C 1
ATOM 6484 O O . PRO A 1 842 ? 1.621 -28.197 14.566 1.00 79.44 842 PRO A O 1
ATOM 6487 N N . LEU A 1 843 ? 1.965 -30.423 14.684 1.00 85.62 843 LEU A N 1
ATOM 6488 C CA . LEU A 1 843 ? 3.234 -30.456 13.937 1.00 85.62 843 LEU A CA 1
ATOM 6489 C C . LEU A 1 843 ? 3.151 -29.776 12.564 1.00 85.62 843 LEU A C 1
ATOM 6491 O O . LEU A 1 843 ? 4.107 -29.144 12.126 1.00 85.62 843 LEU A O 1
ATOM 6495 N N . ASP A 1 844 ? 2.008 -29.871 11.895 1.00 86.94 844 ASP A N 1
ATOM 6496 C CA . ASP A 1 844 ? 1.786 -29.269 10.581 1.00 86.94 844 ASP A CA 1
ATOM 6497 C C . ASP A 1 844 ? 1.827 -27.728 10.615 1.00 86.94 844 ASP A C 1
ATOM 6499 O O . ASP A 1 844 ? 2.316 -27.098 9.679 1.00 86.94 844 ASP A O 1
ATOM 6503 N N . HIS A 1 845 ? 1.397 -27.103 11.714 1.00 86.38 845 HIS A N 1
ATOM 6504 C CA . HIS A 1 845 ? 1.495 -25.652 11.903 1.00 86.38 845 HIS A CA 1
ATOM 6505 C C . HIS A 1 845 ? 2.916 -25.207 12.247 1.00 86.38 845 HIS A C 1
ATOM 6507 O O . HIS A 1 845 ? 3.325 -24.118 11.842 1.00 86.38 845 HIS A O 1
ATOM 6513 N N . ALA A 1 846 ? 3.671 -26.043 12.966 1.00 87.25 846 ALA A N 1
ATOM 6514 C CA . ALA A 1 846 ? 5.088 -25.797 13.216 1.00 87.25 846 ALA A CA 1
ATOM 6515 C C . ALA A 1 846 ? 5.881 -25.829 11.899 1.00 87.25 846 ALA A C 1
ATOM 6517 O O . ALA A 1 846 ? 6.623 -24.892 11.612 1.00 87.25 846 ALA A O 1
ATOM 6518 N N . TRP A 1 847 ? 5.643 -26.837 11.053 1.00 90.56 847 TRP A N 1
ATOM 6519 C CA . TRP A 1 847 ? 6.236 -26.908 9.716 1.00 90.56 847 TRP A CA 1
ATOM 6520 C C . TRP A 1 847 ? 5.850 -25.722 8.833 1.00 90.56 847 TRP A C 1
ATOM 6522 O O . TRP A 1 847 ? 6.722 -25.169 8.171 1.00 90.56 847 TRP A O 1
ATOM 6532 N N . LEU A 1 848 ? 4.589 -25.270 8.865 1.00 90.56 848 LEU A N 1
ATOM 6533 C CA . LEU A 1 848 ? 4.185 -24.060 8.141 1.00 90.56 848 LEU A CA 1
ATOM 6534 C C . LEU A 1 848 ? 5.015 -22.840 8.571 1.00 90.56 848 LEU A C 1
ATOM 6536 O O . LEU A 1 848 ? 5.450 -22.077 7.715 1.00 90.56 848 LEU A O 1
ATOM 6540 N N . ALA A 1 849 ? 5.243 -22.653 9.874 1.00 88.69 849 ALA A N 1
ATOM 6541 C CA . ALA A 1 849 ? 6.035 -21.533 10.381 1.00 88.69 849 ALA A CA 1
ATOM 6542 C C . ALA A 1 849 ? 7.508 -21.614 9.942 1.00 88.69 849 ALA A C 1
ATOM 6544 O O . ALA A 1 849 ? 8.083 -20.598 9.554 1.00 88.69 849 ALA A O 1
ATOM 6545 N N . VAL A 1 850 ? 8.100 -22.813 9.969 1.00 89.06 850 VAL A N 1
ATOM 6546 C CA . VAL A 1 850 ? 9.487 -23.051 9.535 1.00 89.06 850 VAL A CA 1
ATOM 6547 C C . VAL A 1 850 ? 9.643 -22.812 8.035 1.00 89.06 850 VAL A C 1
ATOM 6549 O O . VAL A 1 850 ? 10.535 -22.072 7.633 1.00 89.06 850 VAL A O 1
ATOM 6552 N N . VAL A 1 851 ? 8.753 -23.369 7.209 1.00 90.81 851 VAL A N 1
ATOM 6553 C CA . VAL A 1 851 ? 8.790 -23.179 5.750 1.00 90.81 851 VAL A CA 1
ATOM 6554 C C . VAL A 1 851 ? 8.569 -21.714 5.384 1.00 90.81 851 VAL A C 1
ATOM 6556 O O . VAL A 1 851 ? 9.254 -21.190 4.515 1.00 90.81 851 VAL A O 1
ATOM 6559 N N . LEU A 1 852 ? 7.665 -21.020 6.079 1.00 90.31 852 LEU A N 1
ATOM 6560 C CA . LEU A 1 852 ? 7.448 -19.591 5.873 1.00 90.31 852 LEU A CA 1
ATOM 6561 C C . LEU A 1 852 ? 8.708 -18.772 6.181 1.00 90.31 852 LEU A C 1
ATOM 6563 O O . LEU A 1 852 ? 9.040 -17.869 5.417 1.00 90.31 852 LEU A O 1
ATOM 6567 N N . LEU A 1 853 ? 9.422 -19.091 7.266 1.00 87.88 853 LEU A N 1
ATOM 6568 C CA . LEU A 1 853 ? 10.699 -18.452 7.591 1.00 87.88 853 LEU A CA 1
ATOM 6569 C C . LEU A 1 853 ? 11.760 -18.750 6.521 1.00 87.88 853 LEU A C 1
ATOM 6571 O O . LEU A 1 853 ? 12.396 -17.816 6.042 1.00 87.88 853 LEU A O 1
ATOM 6575 N N . ALA A 1 854 ? 11.911 -20.016 6.122 1.00 89.06 854 ALA A N 1
ATOM 6576 C CA . ALA A 1 854 ? 12.881 -20.440 5.114 1.00 89.06 854 ALA A CA 1
ATOM 6577 C C . ALA A 1 854 ? 12.645 -19.745 3.765 1.00 89.06 854 ALA A C 1
ATOM 6579 O O . ALA A 1 854 ? 13.552 -19.108 3.240 1.00 89.06 854 ALA A O 1
ATOM 6580 N N . LEU A 1 855 ? 11.407 -19.759 3.259 1.00 89.62 855 LEU A N 1
ATOM 6581 C CA . LEU A 1 855 ? 11.052 -19.092 2.003 1.00 89.62 855 LEU A CA 1
ATOM 6582 C C . LEU A 1 855 ? 11.213 -17.571 2.082 1.00 89.62 855 LEU A C 1
ATOM 6584 O O . LEU A 1 855 ? 11.617 -16.952 1.105 1.00 89.62 855 LEU A O 1
ATOM 6588 N N . THR A 1 856 ? 10.946 -16.953 3.237 1.00 87.00 856 THR A N 1
ATOM 6589 C CA . THR A 1 856 ? 11.168 -15.506 3.413 1.00 87.00 856 THR A CA 1
ATOM 6590 C C . THR A 1 856 ? 12.659 -15.160 3.382 1.00 87.00 856 THR A C 1
ATOM 6592 O O . THR A 1 856 ? 13.040 -14.144 2.805 1.00 87.00 856 THR A O 1
ATOM 6595 N N . LEU A 1 857 ? 13.512 -15.995 3.985 1.00 84.94 857 LEU A N 1
ATOM 6596 C CA . LEU A 1 857 ? 14.966 -15.828 3.921 1.00 84.94 857 LEU A CA 1
ATOM 6597 C C . LEU A 1 857 ? 15.487 -16.051 2.502 1.00 84.94 857 LEU A C 1
ATOM 6599 O O . LEU A 1 857 ? 16.295 -15.256 2.034 1.00 84.94 857 LEU A O 1
ATOM 6603 N N . PHE A 1 858 ? 14.987 -17.075 1.813 1.00 86.31 858 PHE A N 1
ATOM 6604 C CA . PHE A 1 858 ? 15.340 -17.355 0.427 1.00 86.31 858 PHE A CA 1
ATOM 6605 C C . PHE A 1 858 ? 14.924 -16.218 -0.513 1.00 86.31 858 PHE A C 1
ATOM 6607 O O . PHE A 1 858 ? 15.739 -15.756 -1.298 1.00 86.31 858 PHE A O 1
ATOM 6614 N N . HIS A 1 859 ? 13.709 -15.683 -0.368 1.00 84.38 859 HIS A N 1
ATOM 6615 C CA . HIS A 1 859 ? 13.269 -14.495 -1.107 1.00 84.38 859 HIS A CA 1
ATOM 6616 C C . HIS A 1 859 ? 14.172 -13.286 -0.790 1.00 84.38 859 HIS A C 1
ATOM 6618 O O . HIS A 1 859 ? 14.553 -12.526 -1.670 1.00 84.38 859 HIS A O 1
ATOM 6624 N N . GLY A 1 860 ? 14.589 -13.111 0.468 1.00 81.00 860 GLY A N 1
ATOM 6625 C CA . GLY A 1 860 ? 15.572 -12.082 0.813 1.00 81.00 860 GLY A CA 1
ATOM 6626 C C . GLY A 1 860 ? 16.926 -12.284 0.121 1.00 81.00 860 GLY A C 1
ATOM 6627 O O . GLY A 1 860 ? 17.504 -11.310 -0.352 1.00 81.00 860 GLY A O 1
ATOM 6628 N N . LEU A 1 861 ? 17.404 -13.530 0.032 1.00 81.94 861 LEU A N 1
ATOM 6629 C CA . LEU A 1 861 ? 18.647 -13.897 -0.650 1.00 81.94 861 LEU A CA 1
ATOM 6630 C C . LEU A 1 861 ? 18.551 -13.665 -2.160 1.00 81.94 861 LEU A C 1
ATOM 6632 O O . LEU A 1 861 ? 19.484 -13.104 -2.733 1.00 81.94 861 LEU A O 1
ATOM 6636 N N . SER A 1 862 ? 17.429 -14.039 -2.785 1.00 79.38 862 SER A N 1
ATOM 6637 C CA . SER A 1 862 ? 17.219 -13.889 -4.228 1.00 79.38 862 SER A CA 1
ATOM 6638 C C . SER A 1 862 ? 17.223 -12.430 -4.687 1.00 79.38 862 SER A C 1
ATOM 6640 O O . SER A 1 862 ? 17.471 -12.151 -5.850 1.00 79.38 862 SER A O 1
ATOM 6642 N N . MET A 1 863 ? 17.003 -11.496 -3.760 1.00 73.88 863 MET A N 1
ATOM 6643 C CA . MET A 1 863 ? 17.063 -10.050 -3.990 1.00 73.88 863 MET A CA 1
ATOM 6644 C C . MET A 1 863 ? 18.456 -9.438 -3.737 1.00 73.88 863 MET A C 1
ATOM 6646 O O . MET A 1 863 ? 18.590 -8.212 -3.691 1.00 73.88 863 MET A O 1
ATOM 6650 N N . THR A 1 864 ? 19.491 -10.254 -3.507 1.00 74.31 864 THR A N 1
ATOM 6651 C CA . THR A 1 864 ? 20.873 -9.789 -3.296 1.00 74.31 864 THR A CA 1
ATOM 6652 C C . THR A 1 864 ? 21.715 -9.926 -4.561 1.00 74.31 864 THR A C 1
ATOM 6654 O O . THR A 1 864 ? 21.543 -10.861 -5.337 1.00 74.31 864 THR A O 1
ATOM 6657 N N . THR A 1 865 ? 22.723 -9.066 -4.710 1.00 69.69 865 THR A N 1
ATOM 6658 C CA . THR A 1 865 ? 23.688 -9.136 -5.824 1.00 69.69 865 THR A CA 1
ATOM 6659 C C . THR A 1 865 ? 24.575 -10.388 -5.800 1.00 69.69 865 THR A C 1
ATOM 6661 O O . THR A 1 865 ? 25.198 -10.730 -6.801 1.00 69.69 865 THR A O 1
ATOM 6664 N N . ALA A 1 866 ? 24.640 -11.092 -4.663 1.00 76.81 866 ALA A N 1
ATOM 6665 C CA . ALA A 1 866 ? 25.354 -12.363 -4.543 1.00 76.81 866 ALA A CA 1
ATOM 6666 C C . ALA A 1 866 ? 24.598 -13.520 -5.218 1.00 76.81 866 ALA A C 1
ATOM 6668 O O . ALA A 1 866 ? 25.222 -14.447 -5.739 1.00 76.81 866 ALA A O 1
ATOM 6669 N N . TRP A 1 867 ? 23.264 -13.466 -5.199 1.00 78.75 867 TRP A N 1
ATOM 6670 C CA . TRP A 1 867 ? 22.409 -14.448 -5.856 1.00 78.75 867 TRP A CA 1
ATOM 6671 C C . TRP A 1 867 ? 22.488 -14.306 -7.374 1.00 78.75 867 TRP A C 1
ATOM 6673 O O . TRP A 1 867 ? 22.913 -15.231 -8.071 1.00 78.75 867 TRP A O 1
ATOM 6683 N N . GLU A 1 868 ? 22.172 -13.110 -7.864 1.00 70.31 868 GLU A N 1
ATOM 6684 C CA . GLU A 1 868 ? 22.193 -12.764 -9.276 1.00 70.31 868 GLU A CA 1
ATOM 6685 C C . GLU A 1 868 ? 22.817 -11.378 -9.441 1.00 70.31 868 GLU A C 1
ATOM 6687 O O . GLU A 1 868 ? 22.378 -10.407 -8.826 1.00 70.31 868 GLU A O 1
ATOM 6692 N N . ASN A 1 869 ? 23.898 -11.311 -10.224 1.00 62.09 869 ASN A N 1
ATOM 6693 C CA . ASN A 1 869 ? 24.602 -10.069 -10.501 1.00 62.09 869 ASN A CA 1
ATOM 6694 C C . ASN A 1 869 ? 24.279 -9.658 -11.940 1.00 62.09 869 ASN A C 1
ATOM 6696 O O . ASN A 1 869 ? 24.690 -10.367 -12.867 1.00 62.09 869 ASN A O 1
ATOM 6700 N N . PRO A 1 870 ? 23.538 -8.560 -12.122 1.00 48.50 870 PRO A N 1
ATOM 6701 C CA . PRO A 1 870 ? 23.067 -8.136 -13.430 1.00 48.50 870 PRO A CA 1
ATOM 6702 C C . PRO A 1 870 ? 24.187 -7.607 -14.344 1.00 48.50 870 PRO A C 1
ATOM 6704 O O . PRO A 1 870 ? 24.044 -7.637 -15.559 1.00 48.50 870 PRO A O 1
ATOM 6707 N N . VAL A 1 871 ? 25.342 -7.215 -13.795 1.00 50.50 871 VAL A N 1
ATOM 6708 C CA . VAL A 1 871 ? 26.448 -6.636 -14.574 1.00 50.50 871 VAL A CA 1
ATOM 6709 C C . VAL A 1 871 ? 27.064 -7.678 -15.539 1.00 50.50 871 VAL A C 1
ATOM 6711 O O . VAL A 1 871 ? 27.423 -8.781 -15.089 1.00 50.50 871 VAL A O 1
ATOM 6714 N N . PRO A 1 872 ? 27.227 -7.359 -16.844 1.00 44.12 872 PRO A N 1
ATOM 6715 C CA . PRO A 1 872 ? 27.891 -8.234 -17.814 1.00 44.12 872 PRO A CA 1
ATOM 6716 C C . PRO A 1 872 ? 29.301 -8.632 -17.361 1.00 44.12 872 PRO A C 1
ATOM 6718 O O . PRO A 1 872 ? 30.050 -7.821 -16.815 1.00 44.12 872 PRO A O 1
ATOM 6721 N N . GLY A 1 873 ? 29.661 -9.907 -17.530 1.00 50.41 873 GLY A N 1
ATOM 6722 C CA . GLY A 1 873 ? 30.970 -10.444 -17.124 1.00 50.41 873 GLY A CA 1
ATOM 6723 C C . GLY A 1 873 ? 31.202 -10.612 -15.609 1.00 50.41 873 GLY A C 1
ATOM 6724 O O . GLY A 1 873 ? 32.185 -11.236 -15.213 1.00 50.41 873 GLY A O 1
ATOM 6725 N N . GLN A 1 874 ? 30.310 -10.132 -14.734 1.00 58.19 874 GLN A N 1
ATOM 6726 C CA . GLN A 1 874 ? 30.423 -10.353 -13.285 1.00 58.19 874 GLN A CA 1
ATOM 6727 C C . GLN A 1 874 ? 29.814 -11.695 -12.858 1.00 58.19 874 GLN A C 1
ATOM 6729 O O . GLN A 1 874 ? 28.735 -12.094 -13.304 1.00 58.19 874 GLN A O 1
ATOM 6734 N N . GLN A 1 875 ? 30.509 -12.385 -11.950 1.00 62.56 875 GLN A N 1
ATOM 6735 C CA . GLN A 1 875 ? 30.092 -13.682 -11.420 1.00 62.56 875 GLN A CA 1
ATOM 6736 C C . GLN A 1 875 ? 28.990 -13.523 -10.361 1.00 62.56 875 GLN A C 1
ATOM 6738 O O . GLN A 1 875 ? 29.042 -12.638 -9.507 1.00 62.56 875 GLN A O 1
ATOM 6743 N N . SER A 1 876 ? 28.013 -14.426 -10.390 1.00 75.75 876 SER A N 1
ATOM 6744 C CA . SER A 1 876 ? 26.963 -14.582 -9.376 1.00 75.75 876 SER A CA 1
ATOM 6745 C C . SER A 1 876 ? 26.782 -16.058 -9.042 1.00 75.75 876 SER A C 1
ATOM 6747 O O . SER A 1 876 ? 27.250 -16.915 -9.797 1.00 75.75 876 SER A O 1
ATOM 6749 N N . LEU A 1 877 ? 26.097 -16.383 -7.939 1.00 77.12 877 LEU A N 1
ATOM 6750 C CA . LEU A 1 877 ? 25.832 -17.779 -7.581 1.00 77.12 877 LEU A CA 1
ATOM 6751 C C . LEU A 1 877 ? 25.114 -18.517 -8.721 1.00 77.12 877 LEU A C 1
ATOM 6753 O O . LEU A 1 877 ? 25.508 -19.624 -9.086 1.00 77.12 877 LEU A O 1
ATOM 6757 N N . LEU A 1 878 ? 24.110 -17.881 -9.329 1.00 74.00 878 LEU A N 1
ATOM 6758 C CA . LEU A 1 878 ? 23.335 -18.490 -10.405 1.00 74.00 878 LEU A CA 1
ATOM 6759 C C . LEU A 1 878 ? 24.124 -18.640 -11.715 1.00 74.00 878 LEU A C 1
ATOM 6761 O O . LEU A 1 878 ? 24.043 -19.688 -12.366 1.00 74.00 878 LEU A O 1
ATOM 6765 N N . LYS A 1 879 ? 24.919 -17.625 -12.088 1.00 70.88 879 LYS A N 1
ATOM 6766 C CA . LYS A 1 879 ? 25.812 -17.678 -13.258 1.00 70.88 879 LYS A CA 1
ATOM 6767 C C . LYS A 1 879 ? 26.868 -18.768 -13.068 1.00 70.88 879 LYS A C 1
ATOM 6769 O O . LYS A 1 879 ? 27.055 -19.597 -13.955 1.00 70.88 879 LYS A O 1
ATOM 6774 N N . TRP A 1 880 ? 27.468 -18.853 -11.879 1.00 77.75 880 TRP A N 1
ATOM 6775 C CA . TRP A 1 880 ? 28.428 -19.900 -11.532 1.00 77.75 880 TRP A CA 1
ATOM 6776 C C . TRP A 1 880 ? 27.816 -21.304 -11.623 1.00 77.75 880 TRP A C 1
ATOM 6778 O O . TRP A 1 880 ? 28.424 -22.187 -12.229 1.00 77.75 880 TRP A O 1
ATOM 6788 N N . MET A 1 881 ? 26.605 -21.516 -11.087 1.00 76.50 881 MET A N 1
ATOM 6789 C CA . MET A 1 881 ? 25.906 -22.805 -11.190 1.00 76.50 881 MET A CA 1
ATOM 6790 C C . MET A 1 881 ? 25.621 -23.172 -12.648 1.00 76.50 881 MET A C 1
ATOM 6792 O O . MET A 1 881 ? 25.862 -24.306 -13.049 1.00 76.50 881 MET A O 1
ATOM 6796 N N . THR A 1 882 ? 25.168 -22.213 -13.453 1.00 75.88 882 THR A N 1
ATOM 6797 C CA . THR A 1 882 ? 24.844 -22.425 -14.872 1.00 75.88 882 THR A CA 1
ATOM 6798 C C . THR A 1 882 ? 26.086 -22.796 -15.681 1.00 75.88 882 THR A C 1
ATOM 6800 O O . THR A 1 882 ? 26.062 -23.768 -16.434 1.00 75.88 882 THR A O 1
ATOM 6803 N N . VAL A 1 883 ? 27.199 -22.091 -15.467 1.00 74.62 883 VAL A N 1
ATOM 6804 C CA . VAL A 1 883 ? 28.481 -22.371 -16.132 1.00 74.62 883 VAL A CA 1
ATOM 6805 C C . VAL A 1 883 ? 29.080 -23.704 -15.671 1.00 74.62 883 VAL A C 1
ATOM 6807 O O . VAL A 1 883 ? 29.586 -24.466 -16.491 1.00 74.62 883 VAL A O 1
ATOM 6810 N N . THR A 1 884 ? 29.020 -24.008 -14.371 1.00 75.50 884 THR A N 1
ATOM 6811 C CA . THR A 1 884 ? 29.677 -25.194 -13.792 1.00 75.50 884 THR A CA 1
ATOM 6812 C C . THR A 1 884 ? 28.886 -26.478 -14.040 1.00 75.50 884 THR A C 1
ATOM 6814 O O . THR A 1 884 ? 29.477 -27.525 -14.294 1.00 75.50 884 THR A O 1
ATOM 6817 N N . LEU A 1 885 ? 27.555 -26.416 -13.954 1.00 74.88 885 LEU A N 1
ATOM 6818 C CA . LEU A 1 885 ? 26.676 -27.584 -14.067 1.00 74.88 885 LEU A CA 1
ATOM 6819 C C . LEU A 1 885 ? 26.106 -27.762 -15.481 1.00 74.88 885 LEU A C 1
ATOM 6821 O O . LEU A 1 885 ? 25.621 -28.846 -15.797 1.00 74.88 885 LEU A O 1
ATOM 6825 N N . GLY A 1 886 ? 26.149 -26.730 -16.334 1.00 71.50 886 GLY A N 1
ATOM 6826 C CA . GLY A 1 886 ? 25.566 -26.768 -17.680 1.00 71.50 886 GLY A CA 1
ATOM 6827 C C . GLY A 1 886 ? 24.039 -26.915 -17.678 1.00 71.50 886 GLY A C 1
ATOM 6828 O O . GLY A 1 886 ? 23.461 -27.406 -18.645 1.00 71.50 886 GLY A O 1
ATOM 6829 N N . THR A 1 887 ? 23.383 -26.554 -16.575 1.00 74.81 887 THR A N 1
ATOM 6830 C CA . THR A 1 887 ? 21.948 -26.751 -16.345 1.00 74.81 887 THR A CA 1
ATOM 6831 C C . THR A 1 887 ? 21.157 -25.453 -16.537 1.00 74.81 887 THR A C 1
ATOM 6833 O O . THR A 1 887 ? 21.688 -24.373 -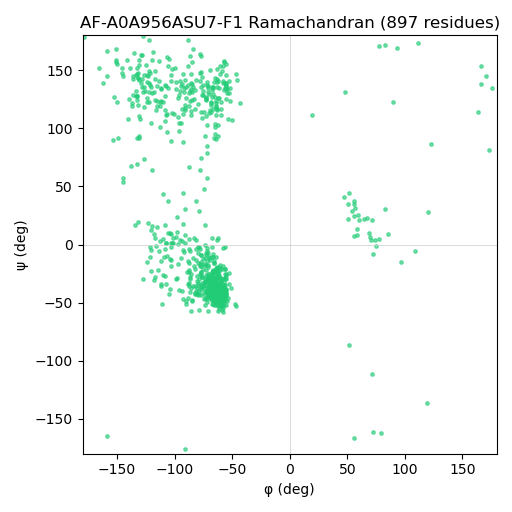16.274 1.00 74.81 887 THR A O 1
ATOM 6836 N N . PRO A 1 888 ? 19.876 -25.524 -16.954 1.00 72.69 888 PRO A N 1
ATOM 6837 C CA . PRO A 1 888 ? 19.046 -24.337 -17.163 1.00 72.69 888 PRO A CA 1
ATOM 6838 C C . PRO A 1 888 ? 18.847 -23.501 -15.890 1.00 72.69 888 PRO A C 1
ATOM 6840 O O . PRO A 1 888 ? 18.797 -24.042 -14.783 1.00 72.69 888 PRO A O 1
ATOM 6843 N N . HIS A 1 889 ? 18.602 -22.199 -16.062 1.00 67.88 889 HIS A N 1
ATOM 6844 C CA . HIS A 1 889 ? 18.318 -21.240 -14.983 1.00 67.88 889 HIS A CA 1
ATOM 6845 C C . HIS A 1 889 ? 17.276 -21.754 -13.975 1.00 67.88 889 HIS A C 1
ATOM 6847 O O . HIS A 1 889 ? 17.535 -21.837 -12.775 1.00 67.88 889 HIS A O 1
ATOM 6853 N N . VAL A 1 890 ? 16.114 -22.188 -14.473 1.00 75.25 890 VAL A N 1
ATOM 6854 C CA . VAL A 1 890 ? 15.002 -22.686 -13.645 1.00 75.25 890 VAL A CA 1
ATOM 6855 C C . VAL A 1 890 ? 15.407 -23.921 -12.835 1.00 75.25 890 VAL A C 1
ATOM 6857 O O . VAL A 1 890 ? 14.971 -24.089 -11.696 1.00 75.25 890 VAL A O 1
ATOM 6860 N N . PHE A 1 891 ? 16.269 -24.780 -13.384 1.00 78.62 891 PHE A N 1
ATOM 6861 C CA . PHE A 1 891 ? 16.764 -25.952 -12.667 1.00 78.62 891 PHE A CA 1
ATOM 6862 C C . PHE A 1 891 ? 17.662 -25.537 -11.496 1.00 78.62 891 PHE A C 1
ATOM 6864 O O . PHE A 1 891 ? 17.443 -25.986 -10.372 1.00 78.62 891 PHE A O 1
ATOM 6871 N N . ASN A 1 892 ? 18.610 -24.627 -11.733 1.00 78.25 892 ASN A N 1
ATOM 6872 C CA . ASN A 1 892 ? 19.511 -24.118 -10.696 1.00 78.25 892 ASN A CA 1
ATOM 6873 C C . ASN A 1 892 ? 18.755 -23.376 -9.592 1.00 78.25 892 ASN A C 1
ATOM 6875 O O . ASN A 1 892 ? 18.990 -23.636 -8.412 1.00 78.25 892 ASN A O 1
ATOM 6879 N N . PHE A 1 893 ? 17.779 -22.551 -9.972 1.00 81.44 893 PHE A N 1
ATOM 6880 C CA . PHE A 1 893 ? 16.860 -21.904 -9.040 1.00 81.44 893 PHE A CA 1
ATOM 6881 C C . PHE A 1 893 ? 16.120 -22.931 -8.167 1.00 81.44 893 PHE A C 1
ATOM 6883 O O . PHE A 1 893 ? 16.065 -22.801 -6.946 1.00 81.44 893 PHE A O 1
ATOM 6890 N N . THR A 1 894 ? 15.586 -23.991 -8.783 1.00 83.12 894 THR A N 1
ATOM 6891 C CA . THR A 1 894 ? 14.839 -25.044 -8.076 1.00 83.12 894 THR A CA 1
ATOM 6892 C C . THR A 1 894 ? 15.717 -25.783 -7.071 1.00 83.12 894 THR A C 1
ATOM 6894 O O . THR A 1 894 ? 15.299 -25.992 -5.934 1.00 83.12 894 THR A O 1
ATOM 6897 N N . VAL A 1 895 ? 16.937 -26.158 -7.466 1.00 81.69 895 VAL A N 1
ATOM 6898 C CA . VAL A 1 895 ? 17.896 -26.832 -6.579 1.00 81.69 895 VAL A CA 1
ATOM 6899 C C . VAL A 1 895 ? 18.233 -25.947 -5.382 1.00 81.69 895 VAL A C 1
ATOM 6901 O O . VAL A 1 895 ? 18.205 -26.420 -4.250 1.00 81.69 895 VAL A O 1
ATOM 6904 N N . ALA A 1 896 ? 18.494 -24.664 -5.620 1.00 80.38 896 ALA A N 1
ATOM 6905 C CA . ALA A 1 896 ? 18.860 -23.724 -4.572 1.00 80.38 896 ALA A CA 1
ATOM 6906 C C . ALA A 1 896 ? 17.688 -23.326 -3.654 1.00 80.38 896 ALA A C 1
ATOM 6908 O O . ALA A 1 896 ? 17.927 -22.997 -2.502 1.00 80.38 896 ALA A O 1
ATOM 6909 N N . MET A 1 897 ? 16.437 -23.381 -4.124 1.00 82.75 897 MET A N 1
ATOM 6910 C CA . MET A 1 897 ? 15.253 -23.198 -3.271 1.00 82.75 897 MET A CA 1
ATOM 6911 C C . MET A 1 897 ? 14.988 -24.418 -2.370 1.00 82.75 897 MET A C 1
ATOM 6913 O O . MET A 1 897 ? 14.411 -24.281 -1.292 1.00 82.75 897 MET A O 1
ATOM 6917 N N . ILE A 1 898 ? 15.337 -25.623 -2.838 1.00 82.62 898 ILE A N 1
ATOM 6918 C CA . ILE A 1 898 ? 15.178 -26.873 -2.077 1.00 82.62 898 ILE A CA 1
ATOM 6919 C C . ILE A 1 898 ? 16.274 -27.024 -1.011 1.00 82.62 898 ILE A C 1
ATOM 6921 O O . ILE A 1 898 ? 15.995 -27.582 0.053 1.00 82.62 898 ILE A O 1
ATOM 6925 N N . ALA A 1 899 ? 17.496 -26.585 -1.326 1.00 76.38 899 ALA A N 1
ATOM 6926 C CA . ALA A 1 899 ? 18.649 -26.579 -0.425 1.00 76.38 899 ALA A CA 1
ATOM 6927 C C . ALA A 1 899 ? 18.475 -25.566 0.715 1.00 76.38 899 ALA A C 1
ATOM 6929 O O . ALA A 1 899 ? 18.847 -25.924 1.859 1.00 76.38 899 ALA A O 1
#

Mean predicted aligned error: 17.42 Å